Protein AF-0000000080069374 (afdb_homodimer)

Radius of gyration: 50.23 Å; Cα contacts (8 Å, |Δi|>4): 1648; chains: 2; bounding box: 106×168×100 Å

Solvent-accessible surface area (backbone atoms only — not comparable to full-atom values): 72728 Å² total; per-residue (Å²): 114,69,60,72,79,45,46,54,49,41,47,54,23,52,52,34,42,50,52,34,51,51,51,58,42,65,40,49,54,88,76,40,88,54,78,68,60,86,74,49,62,69,55,53,44,50,50,48,49,50,49,45,50,47,53,54,52,34,49,49,48,55,66,60,47,73,66,37,34,97,84,64,49,67,35,72,35,46,52,46,44,52,52,46,51,52,53,49,45,52,52,44,50,52,51,48,53,52,52,59,69,58,52,74,87,65,86,76,74,74,74,69,76,25,65,32,57,46,43,59,72,75,42,53,72,67,57,51,51,48,52,51,49,48,49,53,50,49,50,52,48,48,28,47,34,47,33,41,24,71,65,32,76,65,14,59,46,36,46,51,52,49,50,52,51,51,50,33,58,72,62,61,32,62,86,39,68,64,61,53,49,31,53,49,41,52,50,50,41,36,49,53,26,39,50,56,48,66,66,49,70,54,86,84,60,75,64,69,76,50,65,66,55,44,43,50,43,21,53,43,36,45,51,28,38,53,50,47,37,51,51,48,50,50,51,58,49,49,54,71,44,59,57,90,67,76,59,48,54,61,67,66,50,60,78,63,56,90,72,42,73,57,70,60,71,61,71,78,72,74,67,79,72,79,79,72,76,64,43,42,64,50,53,40,45,33,62,64,59,51,42,65,36,35,41,30,32,59,83,57,36,45,65,66,33,47,54,51,42,51,72,69,35,67,66,48,57,56,35,35,41,61,47,32,56,91,36,45,75,46,73,28,53,42,55,39,28,63,63,48,54,69,52,40,17,33,71,60,31,45,54,34,41,32,50,37,40,42,38,40,73,40,53,84,48,42,60,73,33,38,44,69,60,44,53,28,49,43,44,66,56,55,59,92,65,76,88,48,65,67,60,53,51,47,27,52,52,42,53,66,66,42,70,90,66,49,51,29,36,42,37,40,38,36,33,62,72,28,35,77,60,64,63,70,58,50,52,52,51,53,58,66,62,41,31,80,40,23,31,37,39,37,27,31,57,75,42,68,74,51,38,71,72,44,54,77,46,76,62,30,40,43,56,44,44,82,66,34,50,64,30,47,32,46,48,49,45,54,58,48,63,67,38,80,57,42,56,48,47,32,71,77,38,63,68,52,60,52,52,43,56,50,51,35,59,52,27,70,28,24,4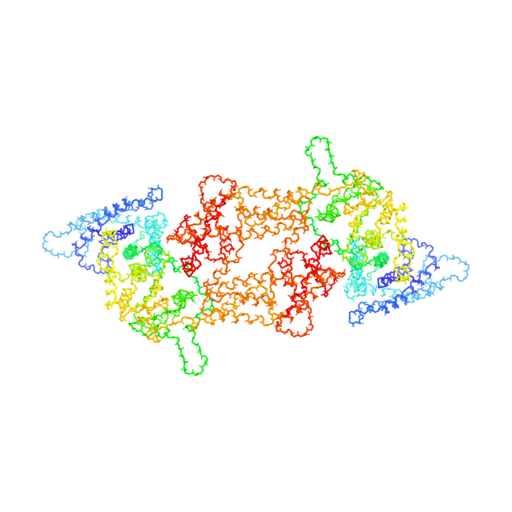4,53,55,44,53,54,49,50,54,49,48,54,51,40,45,63,36,26,55,47,69,67,52,49,52,53,53,57,70,67,51,54,67,51,63,68,57,30,53,49,51,57,62,66,67,49,62,71,86,49,49,68,61,46,39,50,53,52,49,54,60,68,70,39,75,47,66,44,38,55,60,61,54,51,51,49,52,50,50,53,33,48,75,68,67,40,79,76,71,79,88,67,80,79,48,72,67,50,48,61,53,44,49,60,46,48,45,27,24,24,44,54,72,46,65,44,48,37,41,72,45,76,51,83,94,46,77,92,68,22,43,24,40,40,60,65,40,69,68,54,51,52,48,58,74,69,42,64,80,75,64,60,83,77,64,86,63,83,128,113,71,61,71,81,44,45,53,50,43,46,53,24,51,52,33,43,49,54,34,49,50,52,60,41,64,40,50,54,87,73,40,90,54,77,68,59,84,75,47,60,67,55,53,45,50,50,48,50,50,49,44,50,47,53,53,52,36,50,49,46,55,66,61,47,72,67,36,32,97,84,64,50,68,36,72,34,44,52,46,43,53,52,46,50,52,52,50,46,53,51,44,51,52,52,49,52,53,51,59,69,59,51,73,89,64,86,76,73,74,74,67,76,23,63,33,58,44,42,60,72,75,40,54,72,66,57,51,51,49,50,53,50,49,50,53,50,49,50,51,50,48,28,46,33,48,35,42,25,70,65,33,76,64,12,58,46,36,46,51,52,48,49,53,52,52,50,33,60,71,61,61,31,62,86,40,69,64,61,53,48,31,52,48,43,52,50,51,44,36,50,53,25,40,51,58,46,64,67,48,69,52,88,83,60,75,64,66,78,51,67,65,56,45,42,50,44,20,52,45,37,46,51,28,38,53,50,48,38,50,50,47,49,49,52,57,50,48,53,70,43,58,57,90,68,76,58,48,54,63,67,66,49,60,78,65,57,91,71,41,72,57,70,61,72,60,69,75,72,73,65,78,69,75,78,71,77,65,43,43,64,49,53,42,45,32,61,63,60,51,42,65,36,34,40,30,32,59,84,57,35,45,66,68,33,47,53,52,43,50,72,69,35,68,64,48,58,56,34,36,40,61,48,32,56,91,35,44,74,45,73,28,53,41,55,40,27,62,64,48,54,70,53,41,18,34,70,61,31,45,52,33,40,31,50,37,40,42,40,40,72,39,55,84,48,43,60,72,32,37,43,69,60,44,53,29,49,44,43,66,54,56,59,93,64,76,87,48,66,67,60,52,51,48,26,50,52,41,53,66,66,42,68,89,65,48,49,27,38,42,36,40,38,36,32,62,72,28,36,76,59,64,63,70,59,50,50,51,50,54,57,65,62,43,31,82,41,24,30,35,40,37,28,31,58,76,42,68,74,51,38,71,72,44,57,77,47,76,64,31,40,43,56,45,44,81,67,35,49,63,29,47,33,46,48,49,44,52,58,47,63,66,37,81,55,43,56,48,46,32,71,76,39,62,68,52,59,52,51,42,56,50,53,35,60,51,28,71,28,23,42,53,55,43,54,53,48,50,54,49,47,54,52,41,45,63,37,27,56,47,69,67,52,47,52,54,54,58,71,66,52,54,68,53,62,69,56,30,54,50,51,57,62,67,67,48,60,72,86,50,48,68,60,47,40,50,54,52,49,54,59,69,69,37,76,46,68,45,39,55,62,60,56,51,50,49,50,50,51,54,34,47,75,66,67,40,80,75,71,78,87,66,79,79,48,72,67,51,49,62,53,44,49,60,45,49,46,27,25,25,43,52,73,45,67,44,47,36,40,70,46,76,51,85,93,46,79,92,67,23,44,26,40,40,60,66,40,70,69,55,49,53,48,57,73,69,42,64,79,75,64,60,85,77,64,85,63,82,130

Foldseek 3Di:
DFDQLQLVLVLLLLLLVLLLLLVQQQDDCVPPPDQPDLPPLVVSLVSLVVSLVSLVVSLVVLVPPQLQFVVSHADPLSVLSSVLSVLSNVLSVVVNVLSVQLPDPDDPPPRQSGSNSSSVVRDPPVVSVVSVVSSLVSVLSSLVSLLCQLPDCRHSNVVSLVVLVVLLVVLVQPVDPLNVLLVVLSVVLNVLSVCVNVVPPPPPPVPPPPSVSSVVNSVSSVVSSVSSSVSSLLSLLLVLLDDPCQCVVVVPQDAADPLFPPLQPDQPPPDPDPPSCRALVLVCLAADALEEFEEAADPQLCQSNVLSCLVPDPVSVVRNCNHCPPAAEAEFEAEADLLDDLLRQEPSVVLSRRVSRRCSHPVVLCCQLQVPQSVCSRRVVNPSDHDDPVSSVSSLVRLQPDDPRGYAYEYEYEALVSRPDDSLVVLVSQSVSGHRRYYYYYYYYPDPSVCVRQVPDPSRYHYQLVPGLVVLLVVLVVLLVPAPLNVVLCVVPVCLNCVSVVLSVLLSSNNVSSVLLSVVVSVCSVVVPHSVRNVVVSVPAHSDPLVNLVVLLVPADPVCNLVLLVVLVVQLPDSHFFFLVVNVVSVQVVCVVVVNPHDDPDPQDLVNSVVRQVVVQVCCVPNVVVQKHWDAQPPDPRRGITIHGPRVVSSVSPVPDCSSPPDPPPPDD/DFDQLQLPLVLLLLLLVLLLLLVQQQDDCVPPPDQPDLPPLVVSLVSLVVSLVSLVVSLVVLVPPQLQFVVSHADPLRVLSSVLSVLSNVLSVVVNVLSVQLPDPDPPPPRQSGSNSSSVVRDPPVVSVVSVVSSLVSLLSSLVSLLCQLPDCRHSNVVSLVVLVVLLVVLVQPVDPLNVLLVVLSVVLNVLSVCVNVVPPPPPPVPPPPSVSSVVNSVSSVVSSVSSSLSSLLSLLLVLLDDPCQCVVLVPQDAADPLFPPLQPDQPPPDPDPPSCHALVLVCLAADALEEFEEAADPQLCQSNVLSCLVPDPVSVVRNCNHCPPAAEAEFEAEADLLDDLLSQEPSVVLSRRVSRRCSHPVVLCCQLQVPQSVCSRRVVNPSDHDDPVSSVSSLVRLQPDDPRGYAYEYEYEALVSRPDDSLVVLVVQSSSRHRRYYYYYYYYPDPSVCVRNVPDPSRYHYQLVPGLVVLLVVLVVLLVPAPLSVVLCVVPVCLNCVSVVLSVLLSSNNVSSVLLSVVVSVCSVVVPHSVRNVVVSVPQHSDPLVNLVVLLVVADPVCNLVLLVVLVVQLPDSHFAFLVVNVVSVQVVCVVVVNPHDDPDPQDLVNSVVRQVVVQVCCVPRVVVQKHWDAQPPDPRRGITIHGPRVVSSVSPVPDCSSPPDPPPPDD

pLDDT: mean 82.96, std 14.54, range [19.39, 98.12]

Organism: NCBI:txid656916

Secondary structure (DSSP, 8-state):
----S-HHHHHHHHHHHHHHHHHHHHS-GGG-SS------HHHHHHHHHHHHHHHHHHHHHHHHS----TTSPPPHHHHHHHHHHHHHHHHHHHHHHHHHHHS-SSS-----S-HHHHHHHHS-HHHHHHHHHHHHHHHHHHHHHHHHHHH-TTSHHHHHHHHHHHHHHHTT----HHHHHHHHHHHHHHHHHHHHHHHTTSTTS-----HHHHHHHHHHHHHHHHHHHHHHHHHHHHHHH--TTTTHHHHHSPPPPTTSSGGGT-------SS-----HHHHHHHT--S-EEEEE-STTSSHHHHHHHHHH-HHHHHHHHHHHTTSEEEEEEEE--TTS-TGGGSHHHHHHHHHHHHHHH-GGGHHHHTHHHHHHHHTT----PPPPHHHHHHHHHHHHH--SS-EEEEEEEE-GGG--S-HHHHHHHHHHH-BTTEEEEEE----HHHHHHHSS-GGGEEEGGGT-HHHHHHHHHHHHHHSTTHHHHHHH-GGGGHHHHHHHHHHTT-HHHHHHHHHHHHHHHHTT--HHHHHHHHHHS-SSHHHHHHHHHHTS-HHHHHHHHHHHHHHHH-SSPEEHHHHHHHHHHHHHHTT----------HHHHHHHHHHHHHHHHHTSTTSEEEEEPTT-STT-EEEEESSHHHHHHHHH-GGGTSTT-----/----S-HHHHHHHHHHHHHHHHHHHHS-GGG-SS------HHHHHHHHHHHHHHHHHHHHHHHHS----TTSSPPHHHHHHHHHHHHHHHHHHHHHHHHHHTS-SSS-----S-HHHHHHHHS-HHHHHHHHHHHHHHHHHHHHHHHHHHH-TTSHHHHHHHHHHHHHHHTT----HHHHHHHHHH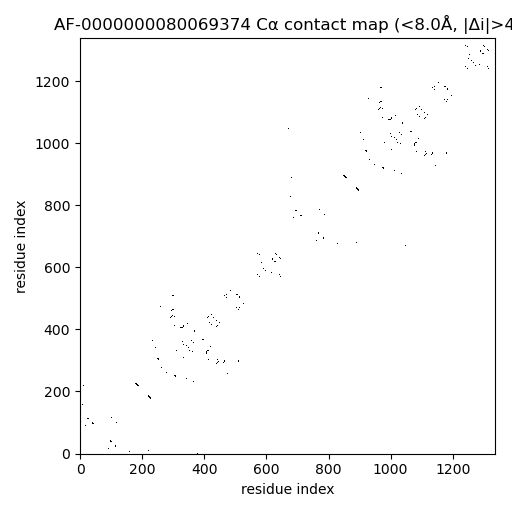HHHHHHHHHHHHHTTSTT------HHHHHHHHHHHHHHHHHHHHHHHHHHHHHHH--TTTTHHHHHSPPPPTTSSGGGT-------SS-----HHHHHHHT--S-EEEEE-STTSSHHHHHHHHHH-HHHHHHHHHHHTTSEEEEEEEE--TTS-TGGGSHHHHHHHHHHHHHHH-GGGHHHHTHHHHHHHHTT----PPPPHHHHHHHHHHHHH--SS-EEEEEEEE-GGG--S-HHHHHHHHHHH-BTTEEEEEE----HHHHHHHSS-GGGEEEGGGT-HHHHHHHHHHHHHHSTTHHHHHHH-GGGGHHHHHHHHHHTT-HHHHHHHHHHHHHHHHTT--HHHHHHHHHHS-SSHHHHHHHHHHTS-HHHHHHHHHHHHHHHH-SSPEEHHHHHHHHHHHHHHTT----------HHHHHHHHHHHHHHHHHTSTTSEEEEEPTT-STT-EEEEESSHHHHHHHHH-GGGTSTT-----

InterPro domains:
  IPR027417 P-loop containing nucleoside triphosphate hydrolase [G3DSA:3.40.50.300] (222-452)
  IPR027417 P-loop containing nucleoside triphosphate hydrolase [SSF52540] (281-558)
  IPR056693 Domain of unknown function DUF7791 [PF25053] (555-659)
  IPR056884 Nephrocystin 3-like, N-terminal [PF24883] (277-445)

Structure (mmCIF, N/CA/C/O backbone):
data_AF-0000000080069374-model_v1
#
loop_
_entity.id
_entity.type
_entity.pdbx_description
1 polymer 'Uncharacterized protein'
#
loop_
_atom_site.group_PDB
_atom_site.id
_atom_site.type_symbol
_atom_site.label_atom_id
_atom_site.label_alt_id
_atom_site.label_comp_id
_atom_site.label_asym_id
_atom_site.label_entity_id
_atom_site.label_seq_id
_atom_site.pdbx_PDB_ins_code
_atom_site.Cartn_x
_atom_site.Cartn_y
_atom_site.Cartn_z
_atom_site.occupancy
_atom_site.B_iso_or_equiv
_atom_site.auth_seq_id
_atom_site.auth_comp_id
_atom_site.auth_asym_id
_atom_site.auth_atom_id
_atom_site.pdbx_PDB_model_num
ATOM 1 N N . MET A 1 1 ? -14.766 62.062 10.633 1 56.47 1 MET A N 1
ATOM 2 C CA . MET A 1 1 ? -16.016 61.312 10.656 1 56.47 1 MET A CA 1
ATOM 3 C C . MET A 1 1 ? -15.727 59.812 10.82 1 56.47 1 MET A C 1
ATOM 5 O O . MET A 1 1 ? -14.766 59.312 10.258 1 56.47 1 MET A O 1
ATOM 9 N N . ILE A 1 2 ? -16.438 59.219 11.805 1 63.47 2 ILE A N 1
ATOM 10 C CA . ILE A 1 2 ? -16.25 57.781 12.07 1 63.47 2 ILE A CA 1
ATOM 11 C C . ILE A 1 2 ? -16.688 56.969 10.844 1 63.47 2 ILE A C 1
ATOM 13 O O . ILE A 1 2 ? -17.734 57.25 10.25 1 63.47 2 ILE A O 1
ATOM 17 N N . LEU A 1 3 ? -15.836 56.219 10.289 1 73.75 3 LEU A N 1
ATOM 18 C CA . LEU A 1 3 ? -16.109 55.344 9.164 1 73.75 3 LEU A CA 1
ATOM 19 C C . LEU A 1 3 ? -17.266 54.406 9.477 1 73.75 3 LEU A C 1
ATOM 21 O O . LEU A 1 3 ? -17.422 53.969 10.625 1 73.75 3 LEU A O 1
ATOM 25 N N . ASP A 1 4 ? -18.172 54.344 8.531 1 78.81 4 ASP A N 1
ATOM 26 C CA . ASP A 1 4 ? -19.234 53.344 8.695 1 78.81 4 ASP A CA 1
ATOM 27 C C . ASP A 1 4 ? -18.812 52 8.109 1 78.81 4 ASP A C 1
ATOM 29 O O . ASP A 1 4 ? -18.844 51.812 6.887 1 78.81 4 ASP A O 1
ATOM 33 N N . PRO A 1 5 ? -18.438 51.062 8.945 1 84 5 PRO A N 1
ATOM 34 C CA . PRO A 1 5 ? -17.922 49.781 8.445 1 84 5 PRO A CA 1
ATOM 35 C C . PRO A 1 5 ? -19.031 48.875 7.891 1 84 5 PRO A C 1
ATOM 37 O O . PRO A 1 5 ? -18.75 47.938 7.145 1 84 5 PRO A O 1
ATOM 40 N N . VAL A 1 6 ? -20.312 49.188 8.242 1 87.25 6 VAL A N 1
ATOM 41 C CA . VAL A 1 6 ? -21.438 48.375 7.766 1 87.25 6 VAL A CA 1
ATOM 42 C C . VAL A 1 6 ? -22.578 49.281 7.324 1 87.25 6 VAL A C 1
ATOM 44 O O . VAL A 1 6 ? -23.672 49.25 7.891 1 87.25 6 VAL A O 1
ATOM 47 N N . PRO A 1 7 ? -22.422 49.875 6.227 1 84.94 7 PRO A N 1
ATOM 48 C CA . PRO A 1 7 ? -23.391 50.875 5.805 1 84.94 7 PRO A CA 1
ATOM 49 C C . PRO A 1 7 ? -24.75 50.281 5.449 1 84.94 7 PRO A C 1
ATOM 51 O O . PRO A 1 7 ? -25.797 50.875 5.746 1 84.94 7 PRO A O 1
ATOM 54 N N . ALA A 1 8 ? -24.766 49.125 4.801 1 84.25 8 ALA A N 1
ATOM 55 C CA . ALA A 1 8 ? -26.031 48.531 4.391 1 84.25 8 ALA A CA 1
ATOM 56 C C . ALA A 1 8 ? -26.859 48.125 5.605 1 84.25 8 ALA A C 1
ATOM 58 O O . ALA A 1 8 ? -28.062 48.344 5.656 1 84.25 8 ALA A O 1
ATOM 59 N N . LEU A 1 9 ? -26.188 47.531 6.504 1 86.62 9 LEU A N 1
ATOM 60 C CA . LEU A 1 9 ? -26.875 47.125 7.723 1 86.62 9 LEU A CA 1
ATOM 61 C C . LEU A 1 9 ? -27.391 48.344 8.492 1 86.62 9 LEU A C 1
ATOM 63 O O . LEU A 1 9 ? -28.5 48.312 9.039 1 86.62 9 LEU A O 1
ATOM 67 N N . ARG A 1 10 ? -26.609 49.281 8.57 1 87.62 10 ARG A N 1
ATOM 68 C CA . ARG A 1 10 ? -27 50.5 9.273 1 87.62 10 ARG A CA 1
ATOM 69 C C . ARG A 1 10 ? -28.188 51.188 8.586 1 87.62 10 ARG A C 1
ATOM 71 O O . ARG A 1 10 ? -29.047 51.781 9.25 1 87.62 10 ARG A O 1
ATOM 78 N N . LEU A 1 11 ? -28.188 51.125 7.297 1 88.06 11 LEU A N 1
ATOM 79 C CA . LEU A 1 11 ? -29.312 51.656 6.543 1 88.06 11 LEU A CA 1
ATOM 80 C C . LEU A 1 11 ? -30.609 50.938 6.902 1 88.06 11 LEU A C 1
ATOM 82 O O . LEU A 1 11 ? -31.641 51.594 7.098 1 88.06 11 LEU A O 1
ATOM 86 N N . CYS A 1 12 ? -30.531 49.688 6.973 1 86.62 12 CYS A N 1
ATOM 87 C CA . CYS A 1 12 ? -31.703 48.906 7.383 1 86.62 12 CYS A CA 1
ATOM 88 C C . CYS A 1 12 ? -32.125 49.25 8.797 1 86.62 12 CYS A C 1
ATOM 90 O O . CYS A 1 12 ? -33.312 49.375 9.07 1 86.62 12 CYS A O 1
ATOM 92 N N . GLY A 1 13 ? -31.156 49.469 9.633 1 88.62 13 GLY A N 1
ATOM 93 C CA . GLY A 1 13 ? -31.453 49.875 10.992 1 88.62 13 GLY A CA 1
ATOM 94 C C . GLY A 1 13 ? -32.125 51.219 11.078 1 88.62 13 GLY A C 1
ATOM 95 O O . GLY A 1 13 ? -33.062 51.406 11.828 1 88.62 13 GLY A O 1
ATOM 96 N N . ASN A 1 14 ? -31.688 52.156 10.305 1 88.5 14 ASN A N 1
ATOM 97 C CA . ASN A 1 14 ? -32.25 53.5 10.289 1 88.5 14 ASN A CA 1
ATOM 98 C C . ASN A 1 14 ? -33.688 53.5 9.781 1 88.5 14 ASN A C 1
ATOM 100 O O . ASN A 1 14 ? -34.531 54.25 10.273 1 88.5 14 ASN A O 1
ATOM 104 N N . VAL A 1 15 ? -33.938 52.688 8.797 1 89 15 VAL A N 1
ATOM 105 C CA . VAL A 1 15 ? -35.281 52.562 8.266 1 89 15 VAL A CA 1
ATOM 106 C C . VAL A 1 15 ? -36.25 52.031 9.352 1 89 15 VAL A C 1
ATOM 108 O O . VAL A 1 15 ? -37.312 52.625 9.562 1 89 15 VAL A O 1
ATOM 111 N N . LEU A 1 16 ? -35.812 51.062 9.992 1 88.88 16 LEU A N 1
ATOM 112 C CA . LEU A 1 16 ? -36.656 50.5 11.039 1 88.88 16 LEU A CA 1
ATOM 113 C C . LEU A 1 16 ? -36.844 51.469 12.188 1 88.88 16 LEU A C 1
ATOM 115 O O . LEU A 1 16 ? -37.906 51.56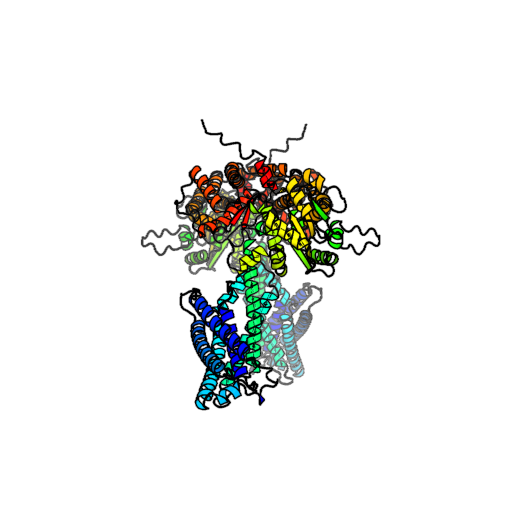2 12.773 1 88.88 16 LEU A O 1
ATOM 119 N N . GLN A 1 17 ? -35.844 52.188 12.477 1 90.44 17 GLN A N 1
ATOM 120 C CA . GLN A 1 17 ? -35.938 53.188 13.539 1 90.44 17 GLN A CA 1
ATOM 121 C C . GLN A 1 17 ? -36.938 54.281 13.172 1 90.44 17 GLN A C 1
ATOM 123 O O . GLN A 1 17 ? -37.688 54.75 14.031 1 90.44 17 GLN A O 1
ATOM 128 N N . LEU A 1 18 ? -36.938 54.688 11.961 1 90.56 18 LEU A N 1
ATOM 129 C CA . LEU A 1 18 ? -37.875 55.688 11.5 1 90.56 18 LEU A CA 1
ATOM 130 C C . LEU A 1 18 ? -39.312 55.188 11.555 1 90.56 18 LEU A C 1
ATOM 132 O O . LEU A 1 18 ? -40.219 55.906 11.969 1 90.56 18 LEU A O 1
ATOM 136 N N . LEU A 1 19 ? -39.5 53.969 11.148 1 87.5 19 LEU A N 1
ATOM 137 C CA . LEU A 1 19 ? -40.812 53.375 11.18 1 87.5 19 LEU A CA 1
ATOM 138 C C . LEU A 1 19 ? -41.312 53.25 12.609 1 87.5 19 LEU A C 1
ATOM 140 O O . LEU A 1 19 ? -42.5 53.469 12.898 1 87.5 19 LEU A O 1
ATOM 144 N N . ASP A 1 20 ? -40.469 52.906 13.445 1 88.88 20 ASP A N 1
ATOM 145 C CA . ASP A 1 20 ? -40.812 52.75 14.859 1 88.88 20 ASP A CA 1
ATOM 146 C C . ASP A 1 20 ? -41.219 54.125 15.445 1 88.88 20 ASP A C 1
ATOM 148 O O . ASP A 1 20 ? -42.25 54.219 16.109 1 88.88 20 ASP A O 1
ATOM 152 N N . LEU A 1 21 ? -40.469 55.094 15.164 1 87.44 21 LEU A N 1
ATOM 153 C CA . LEU A 1 21 ? -40.75 56.438 15.664 1 87.44 21 LEU A CA 1
ATOM 154 C C . LEU A 1 21 ? -42.062 57 15.062 1 87.44 21 LEU A C 1
ATOM 156 O O . LEU A 1 21 ? -42.844 57.594 15.773 1 87.44 21 LEU A O 1
ATOM 160 N N . SER A 1 22 ? -42.25 56.812 13.789 1 86.44 22 SER A N 1
ATOM 161 C CA . SER A 1 22 ? -43.438 57.281 13.117 1 86.44 22 SER A CA 1
ATOM 162 C C . SER A 1 22 ? -44.688 56.594 13.688 1 86.44 22 SER A C 1
ATOM 164 O O . SER A 1 22 ? -45.719 57.25 13.852 1 86.44 22 SER A O 1
ATOM 166 N N . CYS A 1 23 ? -44.531 55.375 13.961 1 81.38 23 CYS A N 1
ATOM 167 C CA . CYS A 1 23 ? -45.656 54.656 14.562 1 81.38 23 CYS A CA 1
ATOM 168 C C . CYS A 1 23 ? -46 55.188 15.945 1 81.38 23 CYS A C 1
ATOM 170 O O . CYS A 1 23 ? -47.156 55.375 16.297 1 81.38 23 CYS A O 1
ATOM 172 N N . ARG A 1 24 ? -45.062 55.531 16.625 1 82.69 24 ARG A N 1
ATOM 173 C CA . ARG A 1 24 ? -45.25 56.062 17.984 1 82.69 24 ARG A CA 1
ATOM 174 C C . ARG A 1 24 ? -45.875 57.469 17.938 1 82.69 24 ARG A C 1
ATOM 176 O O . ARG A 1 24 ? -46.719 57.812 18.75 1 82.69 24 ARG A O 1
ATOM 183 N N . LEU A 1 25 ? -45.5 58.219 16.969 1 82.62 25 LEU A N 1
ATOM 184 C CA . LEU A 1 25 ? -45.969 59.594 16.844 1 82.62 25 LEU A CA 1
ATOM 185 C C . LEU A 1 25 ? -47.438 59.625 16.375 1 82.62 25 LEU A C 1
ATOM 187 O O . LEU A 1 25 ? -48.188 60.5 16.781 1 82.62 25 LEU A O 1
ATOM 191 N N . LEU A 1 26 ? -47.844 58.656 15.57 1 81.19 26 LEU A N 1
ATOM 192 C CA . LEU A 1 26 ? -49.156 58.75 14.953 1 81.19 26 LEU A CA 1
ATOM 193 C C . LEU A 1 26 ? -50.156 57.906 15.719 1 81.19 26 LEU A C 1
ATOM 195 O O . LEU A 1 26 ? -51.344 57.844 15.359 1 81.19 26 LEU A O 1
ATOM 199 N N . THR A 1 27 ? -49.688 57.312 16.781 1 76.81 27 THR A N 1
ATOM 200 C CA . THR A 1 27 ? -50.625 56.594 17.625 1 76.81 27 THR A CA 1
ATOM 201 C C . THR A 1 27 ? -51.281 57.5 18.641 1 76.81 27 THR A C 1
ATOM 203 O O . THR A 1 27 ? -50.594 58.312 19.297 1 76.81 27 THR A O 1
ATOM 206 N N . PRO A 1 28 ? -52.562 57.438 18.641 1 73 28 PRO A N 1
ATOM 207 C CA . PRO A 1 28 ? -53.312 58.281 19.578 1 73 28 PRO A CA 1
ATOM 208 C C . PRO A 1 28 ? -52.938 58 21.047 1 73 28 PRO A C 1
ATOM 210 O O . PRO A 1 28 ? -52.562 56.875 21.375 1 73 28 PRO A O 1
ATOM 213 N N . ALA A 1 29 ? -52.906 58.938 21.844 1 65.12 29 ALA A N 1
ATOM 214 C CA . ALA A 1 29 ? -52.5 58.906 23.25 1 65.12 29 ALA A CA 1
ATOM 215 C C . ALA A 1 29 ? -53.25 57.781 24 1 65.12 29 ALA A C 1
ATOM 217 O O . ALA A 1 29 ? -52.719 57.188 24.922 1 65.12 29 ALA A O 1
ATOM 218 N N . ARG A 1 30 ? -54.562 57.531 23.594 1 66.62 30 ARG A N 1
ATOM 219 C CA . ARG A 1 30 ? -55.406 56.562 24.297 1 66.62 30 ARG A CA 1
ATOM 220 C C . ARG A 1 30 ? -54.844 55.125 24.109 1 66.62 30 ARG A C 1
ATOM 222 O O . ARG A 1 30 ? -55.031 54.281 24.969 1 66.62 30 ARG A O 1
ATOM 229 N N . ASP A 1 31 ? -54.156 54.875 23.062 1 65.62 31 ASP A N 1
ATOM 230 C CA . ASP A 1 31 ? -53.719 53.531 22.719 1 65.62 31 ASP A CA 1
ATOM 231 C C . ASP A 1 31 ? -52.281 53.312 23.125 1 65.62 31 ASP A C 1
ATOM 233 O O . ASP A 1 31 ? -51.719 52.219 22.953 1 65.62 31 ASP A O 1
ATOM 237 N N . LEU A 1 32 ? -51.781 54.344 23.516 1 59.53 32 LEU A N 1
ATOM 238 C CA . LEU A 1 32 ? -50.375 54.219 23.922 1 59.53 32 LEU A CA 1
ATOM 239 C C . LEU A 1 32 ? -50.281 53.75 25.375 1 59.53 32 LEU A C 1
ATOM 241 O O . LEU A 1 32 ? -51.031 54.188 26.234 1 59.53 32 LEU A O 1
ATOM 245 N N . ASP A 1 33 ? -50.125 52.5 25.688 1 56.84 33 ASP A N 1
ATOM 246 C CA . ASP A 1 33 ? -50.062 51.938 27.016 1 56.84 33 ASP A CA 1
ATOM 247 C C . ASP A 1 33 ? -49.312 52.875 27.984 1 56.84 33 ASP A C 1
ATOM 249 O O . ASP A 1 33 ? -49.438 52.719 29.203 1 56.84 33 ASP A O 1
ATOM 253 N N . ARG A 1 34 ? -48.312 53.531 27.781 1 54.34 34 ARG A N 1
ATOM 254 C CA . ARG A 1 34 ? -47.625 54.438 28.703 1 54.34 34 ARG A CA 1
ATOM 255 C C . ARG A 1 34 ? -47.844 55.875 28.344 1 54.34 34 ARG A C 1
ATOM 257 O O . ARG A 1 34 ? -47.969 56.25 27.156 1 54.34 34 ARG A O 1
ATOM 264 N N . PRO A 1 35 ? -48.344 56.594 29.391 1 47.22 35 PRO A N 1
ATOM 265 C CA . PRO A 1 35 ? -48.469 58.031 29.172 1 47.22 35 PRO A CA 1
ATOM 266 C C . PRO A 1 35 ? -47.281 58.625 28.406 1 47.22 35 PRO A C 1
ATOM 268 O O . PRO A 1 35 ? -46.125 58.219 28.656 1 47.22 35 PRO A O 1
ATOM 271 N N . VAL A 1 36 ? -47.469 58.906 27.188 1 48.47 36 VAL A N 1
ATOM 272 C CA . VAL A 1 36 ? -46.375 59.562 26.453 1 48.47 36 VAL A CA 1
ATOM 273 C C . VAL A 1 36 ? -45.625 60.5 27.375 1 48.47 36 VAL A C 1
ATOM 275 O O . VAL A 1 36 ? -46.188 61.469 27.891 1 48.47 36 VAL A O 1
ATOM 278 N N . GLU A 1 37 ? -44.906 60.094 28.234 1 47.66 37 GLU A N 1
ATOM 279 C CA . GLU A 1 37 ? -44 61.094 28.781 1 47.66 37 GLU A CA 1
ATOM 280 C C . GLU A 1 37 ? -43.938 62.312 27.875 1 47.66 37 GLU A C 1
ATOM 282 O O . GLU A 1 37 ? -44.188 62.219 26.672 1 47.66 37 GLU A O 1
ATOM 287 N N . ASP A 1 38 ? -43.75 63.625 28.391 1 48.12 38 ASP A N 1
ATOM 288 C CA . ASP A 1 38 ? -43.562 64.938 27.75 1 48.12 38 ASP A CA 1
ATOM 289 C C . ASP A 1 38 ? -42.812 64.812 26.438 1 48.12 38 ASP A C 1
ATOM 291 O O . ASP A 1 38 ? -41.594 64.625 26.422 1 48.12 38 ASP A O 1
ATOM 295 N N . THR A 1 39 ? -43.438 64.188 25.469 1 57.44 39 THR A N 1
ATOM 296 C CA . THR A 1 39 ? -42.812 64.188 24.156 1 57.44 39 THR A CA 1
ATOM 297 C C . THR A 1 39 ? -42.25 65.562 23.828 1 57.44 39 THR A C 1
ATOM 299 O O . THR A 1 39 ? -43.031 66.5 23.578 1 57.44 39 THR A O 1
ATOM 302 N N . ASN A 1 40 ? -41.188 65.938 24.391 1 70.25 40 ASN A N 1
ATOM 303 C CA . ASN A 1 40 ? -40.469 67.125 23.984 1 70.25 40 ASN A CA 1
ATOM 304 C C . ASN A 1 40 ? -40.344 67.25 22.469 1 70.25 40 ASN A C 1
ATOM 306 O O . ASN A 1 40 ? -39.625 66.438 21.859 1 70.25 40 ASN A O 1
ATOM 310 N N . LEU A 1 41 ? -41.25 67.938 21.844 1 75.88 41 LEU A N 1
ATOM 311 C CA . LEU A 1 41 ? -41.312 68.188 20.406 1 75.88 41 LEU A CA 1
ATOM 312 C C . LEU A 1 41 ? -39.938 68.5 19.844 1 75.88 41 LEU A C 1
ATOM 314 O O . LEU A 1 41 ? -39.625 68.125 18.703 1 75.88 41 LEU A O 1
ATOM 318 N N . ASN A 1 42 ? -39.125 69.125 20.734 1 78.06 42 ASN A N 1
ATOM 319 C CA . ASN A 1 42 ? -37.781 69.438 20.266 1 78.06 42 ASN A CA 1
ATOM 320 C C . ASN A 1 42 ? -36.938 68.188 20.109 1 78.06 42 ASN A C 1
ATOM 322 O O . ASN A 1 42 ? -36.156 68.062 19.156 1 78.06 42 ASN A O 1
ATOM 326 N N . GLU A 1 43 ? -37.219 67.188 20.953 1 81.75 43 GLU A N 1
ATOM 327 C CA . GLU A 1 43 ? -36.469 65.938 20.875 1 81.75 43 GLU A CA 1
ATOM 328 C C . GLU A 1 43 ? -36.906 65.125 19.656 1 81.75 43 GLU A C 1
ATOM 330 O O . GLU A 1 43 ? -36.094 64.5 19.016 1 81.75 43 GLU A O 1
ATOM 335 N N . VAL A 1 44 ? -38.219 65.188 19.453 1 82.12 44 VAL A N 1
ATOM 336 C CA . VAL A 1 44 ? -38.75 64.5 18.297 1 82.12 44 VAL A CA 1
ATOM 337 C C . VAL A 1 44 ? -38.188 65.125 17.016 1 82.12 44 VAL A C 1
ATOM 339 O O . VAL A 1 44 ? -37.781 64.375 16.094 1 82.12 44 VAL A O 1
ATOM 342 N N . TYR A 1 45 ? -38.188 66.375 17.078 1 84.5 45 TYR A N 1
ATOM 343 C CA . TYR A 1 45 ? -37.688 67.062 15.898 1 84.5 45 TYR A CA 1
ATOM 344 C C . TYR A 1 45 ? -36.219 66.75 15.664 1 84.5 45 TYR A C 1
ATOM 346 O O . TYR A 1 45 ? -35.812 66.438 14.539 1 84.5 45 TYR A O 1
ATOM 354 N N . ASP A 1 46 ? -35.5 66.75 16.672 1 86.56 46 ASP A N 1
ATOM 355 C CA . ASP A 1 46 ? -34.062 66.5 16.562 1 86.56 46 ASP A CA 1
ATOM 356 C C . ASP A 1 46 ? -33.844 65.062 16.094 1 86.56 46 ASP A C 1
ATOM 358 O O . ASP A 1 46 ? -32.938 64.812 15.273 1 86.56 46 ASP A O 1
ATOM 362 N N . THR A 1 47 ? -34.531 64.125 16.578 1 85.88 47 THR A N 1
ATOM 363 C CA . THR A 1 47 ? -34.375 62.719 16.188 1 85.88 47 THR A CA 1
ATOM 364 C C . THR A 1 47 ? -34.719 62.5 14.719 1 85.88 47 THR A C 1
ATOM 366 O O . THR A 1 47 ? -34.031 61.781 14 1 85.88 47 THR A O 1
ATOM 369 N N . LEU A 1 48 ? -35.812 63.156 14.344 1 87.25 48 LEU A N 1
ATOM 370 C CA . LEU A 1 48 ? -36.25 63.031 12.953 1 87.25 48 LEU A CA 1
ATOM 371 C C . LEU A 1 48 ? -35.219 63.656 12.016 1 87.25 48 LEU A C 1
ATOM 373 O O . LEU A 1 48 ? -34.938 63.125 10.93 1 87.25 48 LEU A O 1
ATOM 377 N N . GLN A 1 49 ? -34.656 64.75 12.531 1 88.31 49 GLN A N 1
ATOM 378 C CA . GLN A 1 49 ? -33.656 65.375 11.719 1 88.31 49 GLN A CA 1
ATOM 379 C C . GLN A 1 49 ? -32.406 64.5 11.602 1 88.31 49 GLN A C 1
ATOM 381 O O . GLN A 1 49 ? -31.812 64.375 10.523 1 88.31 49 GLN A O 1
ATOM 386 N N . GLN A 1 50 ? -32.031 63.938 12.633 1 87.12 50 GLN A N 1
ATOM 387 C CA . GLN A 1 50 ? -30.875 63.031 12.641 1 87.12 50 GLN A CA 1
ATOM 388 C C . GLN A 1 50 ? -31.109 61.812 11.742 1 87.12 50 GLN A C 1
ATOM 390 O O . GLN A 1 50 ? -30.203 61.375 11.023 1 87.12 50 GLN A O 1
ATOM 395 N N . LEU A 1 51 ? -32.25 61.25 11.797 1 86.62 51 LEU A N 1
ATOM 396 C CA . LEU A 1 51 ? -32.594 60.125 10.969 1 86.62 51 LEU A CA 1
ATOM 397 C C . LEU A 1 51 ? -32.625 60.5 9.492 1 86.62 51 LEU A C 1
ATOM 399 O O . LEU A 1 51 ? -32.188 59.719 8.641 1 86.62 51 LEU A O 1
ATOM 403 N N . SER A 1 52 ? -33.188 61.656 9.281 1 88.31 52 SER A N 1
ATOM 404 C CA . SER A 1 52 ? -33.25 62.125 7.898 1 88.31 52 SER A CA 1
ATOM 405 C C . SER A 1 52 ? -31.844 62.312 7.324 1 88.31 52 SER A C 1
ATOM 407 O O . SER A 1 52 ? -31.562 61.844 6.211 1 88.31 52 SER A O 1
ATOM 409 N N . ASP A 1 53 ? -31.016 62.906 8.125 1 85.44 53 ASP A N 1
ATOM 410 C CA . ASP A 1 53 ? -29.641 63.094 7.695 1 85.44 53 ASP A CA 1
ATOM 411 C C . ASP A 1 53 ? -28.922 61.75 7.566 1 85.44 53 ASP A C 1
ATOM 413 O O . ASP A 1 53 ? -28.125 61.562 6.645 1 85.44 53 ASP A O 1
ATOM 417 N N . GLY A 1 54 ? -29.172 60.906 8.477 1 81 54 GLY A N 1
ATOM 418 C CA . GLY A 1 54 ? -28.562 59.594 8.445 1 81 54 GLY A CA 1
ATOM 419 C C . GLY A 1 54 ? -28.953 58.781 7.219 1 81 54 GLY A C 1
ATOM 420 O O . GLY A 1 54 ? -28.094 58.156 6.59 1 81 54 GLY A O 1
ATOM 421 N N . LEU A 1 55 ? -30.188 58.781 6.875 1 85.06 55 LEU A N 1
ATOM 422 C CA . LEU A 1 55 ? -30.672 58.062 5.703 1 85.06 55 LEU A CA 1
ATOM 423 C C . LEU A 1 55 ? -30.047 58.594 4.43 1 85.06 55 LEU A C 1
ATOM 425 O O . LEU A 1 55 ? -29.625 57.844 3.557 1 85.06 55 LEU A O 1
ATOM 429 N N . ALA A 1 56 ? -29.938 59.938 4.395 1 85 56 ALA A N 1
ATOM 430 C CA . ALA A 1 56 ? -29.375 60.562 3.205 1 85 56 ALA A CA 1
ATOM 431 C C . ALA A 1 56 ? -27.891 60.219 3.053 1 85 56 ALA A C 1
ATOM 433 O O . ALA A 1 56 ? -27.438 59.906 1.958 1 85 56 ALA A O 1
ATOM 434 N N . ARG A 1 57 ? -27.203 60.312 4.094 1 81.38 57 ARG A N 1
ATOM 435 C CA . ARG A 1 57 ? -25.766 60.031 4.074 1 81.38 57 ARG A CA 1
ATOM 436 C C . ARG A 1 57 ? -25.484 58.594 3.727 1 81.38 57 ARG A C 1
ATOM 438 O O . ARG A 1 57 ? -24.609 58.281 2.91 1 81.38 57 ARG A O 1
ATOM 445 N N . ARG A 1 58 ? -26.156 57.719 4.324 1 79.62 58 ARG A N 1
ATOM 446 C CA . ARG A 1 58 ? -25.906 56.281 4.141 1 79.62 58 ARG A CA 1
ATOM 447 C C . ARG A 1 58 ? -26.344 55.844 2.75 1 79.62 58 ARG A C 1
ATOM 449 O O . ARG A 1 58 ? -25.719 54.938 2.164 1 79.62 58 ARG A O 1
ATOM 456 N N . LEU A 1 59 ? -27.406 56.5 2.324 1 79.69 59 LEU A N 1
ATOM 457 C CA . LEU A 1 59 ? -27.812 56.188 0.958 1 79.69 59 LEU A CA 1
ATOM 458 C C . LEU A 1 59 ? -26.719 56.562 -0.036 1 79.69 59 LEU A C 1
ATOM 460 O O . LEU A 1 59 ? -26.484 55.844 -1.007 1 79.69 59 LEU A O 1
ATOM 464 N N . SER A 1 60 ? -26.047 57.625 0.273 1 79.19 60 SER A N 1
ATOM 465 C CA . SER A 1 60 ? -24.953 58.062 -0.595 1 79.19 60 SER A CA 1
ATOM 466 C C . SER A 1 60 ? -23.781 57.094 -0.539 1 79.19 60 SER A C 1
ATOM 468 O O . SER A 1 60 ? -23.188 56.781 -1.569 1 79.19 60 SER A O 1
ATOM 470 N N . ILE A 1 61 ? -23.484 56.719 0.646 1 72.12 61 ILE A N 1
ATOM 471 C CA . ILE A 1 61 ? -22.391 55.781 0.834 1 72.12 61 ILE A CA 1
ATOM 472 C C . ILE A 1 61 ? -22.75 54.438 0.17 1 72.12 61 ILE A C 1
ATOM 474 O O . ILE A 1 61 ? -21.891 53.812 -0.485 1 72.12 61 ILE A O 1
ATOM 478 N N . TYR A 1 62 ? -23.938 54.094 0.402 1 69.69 62 TYR A N 1
ATOM 479 C CA . TYR A 1 62 ? -24.453 52.844 -0.161 1 69.69 62 TYR A CA 1
ATOM 480 C C . TYR A 1 62 ? -24.359 52.844 -1.682 1 69.69 62 TYR A C 1
ATOM 482 O O . TYR A 1 62 ? -23.984 51.844 -2.289 1 69.69 62 TYR A O 1
ATOM 490 N N . ARG A 1 63 ? -24.609 54 -2.197 1 67.75 63 ARG A N 1
ATOM 491 C CA . ARG A 1 63 ? -24.594 54.125 -3.648 1 67.75 63 ARG A CA 1
ATOM 492 C C . ARG A 1 63 ? -23.156 54.188 -4.176 1 67.75 63 ARG A C 1
ATOM 494 O O . ARG A 1 63 ? -22.891 53.75 -5.289 1 67.75 63 ARG A O 1
ATOM 501 N N . SER A 1 64 ? -22.312 54.781 -3.385 1 63.12 64 SER A N 1
ATOM 502 C CA . SER A 1 64 ? -20.938 54.906 -3.83 1 63.12 64 SER A CA 1
ATOM 503 C C . SER A 1 64 ? -20.156 53.625 -3.68 1 63.12 64 SER A C 1
ATOM 505 O O . SER A 1 64 ? -19.172 53.375 -4.395 1 63.12 64 SER A O 1
ATOM 507 N N . THR A 1 65 ? -20.422 53.125 -2.539 1 55.53 65 THR A N 1
ATOM 508 C CA . THR A 1 65 ? -19.672 51.875 -2.322 1 55.53 65 THR A CA 1
ATOM 509 C C . THR A 1 65 ? -20 50.875 -3.402 1 55.53 65 THR A C 1
ATOM 511 O O . THR A 1 65 ? -21.172 50.656 -3.732 1 55.53 65 THR A O 1
ATOM 514 N N . ASP A 1 66 ? -19.281 50.875 -4.383 1 50.03 66 ASP A N 1
ATOM 515 C CA . ASP A 1 66 ? -19.234 49.875 -5.441 1 50.03 66 ASP A CA 1
ATOM 516 C C . ASP A 1 66 ? -19.766 48.531 -4.941 1 50.03 66 ASP A C 1
ATOM 518 O O . ASP A 1 66 ? -19.031 47.531 -4.949 1 50.03 66 ASP A O 1
ATOM 522 N N . LEU A 1 67 ? -20.469 48.438 -3.979 1 49.78 67 LEU A N 1
ATOM 523 C CA . LEU A 1 67 ? -20.938 47.125 -3.576 1 49.78 67 LEU A CA 1
ATOM 524 C C . LEU A 1 67 ? -21.656 46.438 -4.719 1 49.78 67 LEU A C 1
ATOM 526 O O . LEU A 1 67 ? -22.891 46.375 -4.742 1 49.78 67 LEU A O 1
ATOM 530 N N . VAL A 1 68 ? -21.266 46.844 -5.934 1 43.69 68 VAL A N 1
ATOM 531 C CA . VAL A 1 68 ? -21.734 46.188 -7.145 1 43.69 68 VAL A CA 1
ATOM 532 C C . VAL A 1 68 ? -21.609 44.656 -6.992 1 43.69 68 VAL A C 1
ATOM 534 O O . VAL A 1 68 ? -20.578 44.156 -6.527 1 43.69 68 VAL A O 1
ATOM 537 N N . SER A 1 69 ? -22.688 44 -6.918 1 47.34 69 SER A N 1
ATOM 538 C CA . SER A 1 69 ? -22.609 42.531 -7.074 1 47.34 69 SER A CA 1
ATOM 539 C C . SER A 1 69 ? -21.453 42.125 -7.984 1 47.34 69 SER A C 1
ATOM 541 O O . SER A 1 69 ? -20.891 42.969 -8.695 1 47.34 69 SER A O 1
ATOM 543 N N . ILE A 1 70 ? -21.047 41 -7.996 1 46.66 70 ILE A N 1
ATOM 544 C CA . ILE A 1 70 ? -20.016 40.438 -8.836 1 46.66 70 ILE A CA 1
ATOM 545 C C . ILE A 1 70 ? -20.078 41.031 -10.234 1 46.66 70 ILE A C 1
ATOM 547 O O . ILE A 1 70 ? -19.047 41.344 -10.836 1 46.66 70 ILE A O 1
ATOM 551 N N . ASP A 1 71 ? -21.312 41.219 -10.82 1 47.22 71 ASP A N 1
ATOM 552 C CA . ASP A 1 71 ? -21.453 41.625 -12.211 1 47.22 71 ASP A CA 1
ATOM 553 C C . ASP A 1 71 ? -21.672 43.125 -12.328 1 47.22 71 ASP A C 1
ATOM 555 O O . ASP A 1 71 ? -22 43.625 -13.406 1 47.22 71 ASP A O 1
ATOM 559 N N . GLY A 1 72 ? -21.484 44 -11.32 1 53.34 72 GLY A N 1
ATOM 560 C CA . GLY A 1 72 ? -21.625 45.438 -11.398 1 53.34 72 GLY A CA 1
ATOM 561 C C . GLY A 1 72 ? -23.047 45.906 -11.117 1 53.34 72 GLY A C 1
ATOM 562 O O . GLY A 1 72 ? -23.297 47.125 -11.031 1 53.34 72 GLY A O 1
ATOM 563 N N . SER A 1 73 ? -24.047 45 -11.18 1 59.75 73 SER A N 1
ATOM 564 C CA . SER A 1 73 ? -25.453 45.375 -11.094 1 59.75 73 SER A CA 1
ATOM 565 C C . SER A 1 73 ? -25.969 45.25 -9.672 1 59.75 73 SER A C 1
ATOM 567 O O . SER A 1 73 ? -25.516 44.375 -8.922 1 59.75 73 SER A O 1
ATOM 569 N N . LEU A 1 74 ? -26.609 46.219 -9.133 1 67.25 74 LEU A N 1
ATOM 570 C CA . LEU A 1 74 ? -27.297 46.188 -7.844 1 67.25 74 LEU A CA 1
ATOM 571 C C . LEU A 1 74 ? -28.297 45.031 -7.773 1 67.25 74 LEU A C 1
ATOM 573 O O . LEU A 1 74 ? -28.984 44.75 -8.758 1 67.25 74 LEU A O 1
ATOM 577 N N . SER A 1 75 ? -28.203 44.25 -6.762 1 75.88 75 SER A N 1
ATOM 578 C CA . SER A 1 75 ? -29.219 43.219 -6.566 1 75.88 75 SER A CA 1
ATOM 579 C C . SER A 1 75 ? -30.609 43.812 -6.484 1 75.88 75 SER A C 1
ATOM 581 O O . SER A 1 75 ? -30.766 45 -6.223 1 75.88 75 SER A O 1
ATOM 583 N N . TYR A 1 76 ? -31.594 43.062 -6.82 1 75.31 76 TYR A N 1
ATOM 584 C CA . TYR A 1 76 ? -33 43.5 -6.734 1 75.31 76 TYR A CA 1
ATOM 585 C C . TYR A 1 76 ? -33.312 44 -5.34 1 75.31 76 TYR A C 1
ATOM 587 O O . TYR A 1 76 ? -33.969 45.031 -5.195 1 75.31 76 TYR A O 1
ATOM 595 N N . GLY A 1 77 ? -32.781 43.375 -4.402 1 77.69 77 GLY A N 1
ATOM 596 C CA . GLY A 1 77 ? -33.031 43.781 -3.031 1 77.69 77 GLY A CA 1
ATOM 597 C C . GLY A 1 77 ? -32.406 45.125 -2.713 1 77.69 77 GLY A C 1
ATOM 598 O O . GLY A 1 77 ? -33 45.938 -2.008 1 77.69 77 GLY A O 1
ATOM 599 N N . ASP A 1 78 ? -31.359 45.406 -3.266 1 85.06 78 ASP A N 1
ATOM 600 C CA . ASP A 1 78 ? -30.656 46.656 -3.023 1 85.06 78 ASP A CA 1
ATOM 601 C C . ASP A 1 78 ? -31.391 47.812 -3.693 1 85.06 78 ASP A C 1
ATOM 603 O O . ASP A 1 78 ? -31.453 48.906 -3.139 1 85.06 78 ASP A O 1
ATOM 607 N N . LEU A 1 79 ? -31.844 47.5 -4.875 1 81.94 79 LEU A N 1
ATOM 608 C CA . LEU A 1 79 ? -32.625 48.531 -5.566 1 81.94 79 LEU A CA 1
ATOM 609 C C . LEU A 1 79 ? -33.875 48.875 -4.789 1 81.94 79 LEU A C 1
ATOM 611 O O . LEU A 1 79 ? -34.219 50.062 -4.664 1 81.94 79 LEU A O 1
ATOM 615 N N . GLU A 1 80 ? -34.531 47.875 -4.277 1 83.19 80 GLU A N 1
ATOM 616 C CA . GLU A 1 80 ? -35.75 48.094 -3.496 1 83.19 80 GLU A CA 1
ATOM 617 C C . GLU A 1 80 ? -35.469 48.844 -2.195 1 83.19 80 GLU A C 1
ATOM 619 O O . GLU A 1 80 ? -36.281 49.625 -1.717 1 83.19 80 GLU A O 1
ATOM 624 N N . LEU A 1 81 ? -34.312 48.562 -1.688 1 86.94 81 LEU A N 1
ATOM 625 C CA . LEU A 1 81 ? -33.938 49.25 -0.459 1 86.94 81 LEU A CA 1
ATOM 626 C C . LEU A 1 81 ? -33.688 50.75 -0.719 1 86.94 81 LEU A C 1
ATOM 628 O O . LEU A 1 81 ? -34.094 51.594 0.087 1 86.94 81 LEU A O 1
ATOM 632 N N . GLN A 1 82 ? -33.125 51.031 -1.824 1 86.06 82 GLN A N 1
ATOM 633 C CA . GLN A 1 82 ? -32.906 52.438 -2.178 1 86.06 82 GLN A CA 1
ATOM 634 C C . GLN A 1 82 ? -34.219 53.188 -2.344 1 86.06 82 GLN A C 1
ATOM 636 O O . GLN A 1 82 ? -34.375 54.312 -1.886 1 86.06 82 GLN A O 1
ATOM 641 N N . ASN A 1 83 ? -35.125 52.469 -2.977 1 84.62 83 ASN A N 1
ATOM 642 C CA . ASN A 1 83 ? -36.438 53.031 -3.156 1 84.62 83 ASN A CA 1
ATOM 643 C C . ASN A 1 83 ? -37.156 53.25 -1.821 1 84.62 83 ASN A C 1
ATOM 645 O O . ASN A 1 83 ? -37.844 54.25 -1.624 1 84.62 83 ASN A O 1
ATOM 649 N N . LEU A 1 84 ? -36.938 52.312 -1.026 1 88.44 84 LEU A N 1
ATOM 650 C CA . LEU A 1 84 ? -37.562 52.406 0.295 1 88.44 84 LEU A CA 1
ATOM 651 C C . LEU A 1 84 ? -37 53.562 1.08 1 88.44 84 LEU A C 1
ATOM 653 O O . LEU A 1 84 ? -37.719 54.281 1.782 1 88.44 84 LEU A O 1
ATOM 657 N N . VAL A 1 85 ? -35.719 53.75 0.953 1 89.81 85 VAL A N 1
ATOM 658 C CA . VAL A 1 85 ? -35.062 54.844 1.681 1 89.81 85 VAL A CA 1
ATOM 659 C C . VAL A 1 85 ? -35.594 56.188 1.188 1 89.81 85 VAL A C 1
ATOM 661 O O . VAL A 1 85 ? -35.781 57.125 1.98 1 89.81 85 VAL A O 1
ATOM 664 N N . LEU A 1 86 ? -35.875 56.25 -0.082 1 86.25 86 LEU A N 1
ATOM 665 C CA . LEU A 1 86 ? -36.438 57.469 -0.621 1 86.25 86 LEU A CA 1
ATOM 666 C C . LEU A 1 86 ? -37.844 57.719 -0.071 1 86.25 86 LEU A C 1
ATOM 668 O O . LEU A 1 86 ? -38.188 58.844 0.267 1 86.25 86 LEU A O 1
ATOM 672 N N . CYS A 1 87 ? -38.562 56.656 0.002 1 85.75 87 CYS A N 1
ATOM 673 C CA . CYS A 1 87 ? -39.906 56.75 0.589 1 85.75 87 CYS A CA 1
ATOM 674 C C . CYS A 1 87 ? -39.812 57.156 2.049 1 85.75 87 CYS A C 1
ATOM 676 O O . CYS A 1 87 ? -40.625 58 2.496 1 85.75 87 CYS A O 1
ATOM 678 N N . CYS A 1 88 ? -38.875 56.656 2.736 1 89.06 88 CYS A N 1
ATOM 679 C CA . CYS A 1 88 ? -38.719 56.969 4.148 1 89.06 88 CYS A CA 1
ATOM 680 C C . CYS A 1 88 ? -38.25 58.406 4.324 1 89.06 88 CYS A C 1
ATOM 682 O O . CYS A 1 88 ? -38.656 59.094 5.273 1 89.06 88 CYS A O 1
ATOM 684 N N . GLN A 1 89 ? -37.469 58.906 3.432 1 88.88 89 GLN A N 1
ATOM 685 C CA . GLN A 1 89 ? -37.062 60.281 3.479 1 88.88 89 GLN A CA 1
ATOM 686 C C . GLN A 1 89 ? -38.25 61.219 3.283 1 88.88 89 GLN A C 1
ATOM 688 O O . GLN A 1 89 ? -38.312 62.281 3.932 1 88.88 89 GLN A O 1
ATOM 693 N N . GLY A 1 90 ? -39.062 60.812 2.387 1 86.44 90 GLY A N 1
ATOM 694 C CA . GLY A 1 90 ? -40.281 61.594 2.191 1 86.44 90 GLY A CA 1
ATOM 695 C C . GLY A 1 90 ? -41.156 61.656 3.428 1 86.44 90 GLY A C 1
ATOM 696 O O . GLY A 1 90 ? -41.688 62.719 3.793 1 86.44 90 GLY A O 1
ATOM 697 N N . LEU A 1 91 ? -41.312 60.5 3.998 1 87.38 91 LEU A N 1
ATOM 698 C CA . LEU A 1 91 ? -42.094 60.438 5.23 1 87.38 91 LEU A CA 1
ATOM 699 C C . LEU A 1 91 ? -41.469 61.281 6.324 1 87.38 91 LEU A C 1
ATOM 701 O O . LEU A 1 91 ? -42.156 62 7.051 1 87.38 91 LEU A O 1
ATOM 705 N N . CYS A 1 92 ? -40.219 61.219 6.473 1 88.5 92 CYS A N 1
ATOM 706 C CA . CYS A 1 92 ? -39.5 61.969 7.48 1 88.5 92 CYS A CA 1
ATOM 707 C C . CYS A 1 92 ? -39.656 63.469 7.254 1 88.5 92 CYS A C 1
ATOM 709 O O . CYS A 1 92 ? -39.812 64.25 8.211 1 88.5 92 CYS A O 1
ATOM 711 N N . ALA A 1 93 ? -39.688 63.844 6.047 1 88.62 93 ALA A N 1
ATOM 712 C CA . ALA A 1 93 ? -39.875 65.25 5.711 1 88.62 93 ALA A CA 1
ATOM 713 C C . ALA A 1 93 ? -41.25 65.75 6.117 1 88.62 93 ALA A C 1
ATOM 715 O O . ALA A 1 93 ? -41.406 66.812 6.637 1 88.62 93 ALA A O 1
ATOM 716 N N . GLN A 1 94 ? -42.25 64.938 5.918 1 87.5 94 GLN A N 1
ATOM 717 C CA . GLN A 1 94 ? -43.625 65.312 6.289 1 87.5 94 GLN A CA 1
ATOM 718 C C . GLN A 1 94 ? -43.75 65.438 7.805 1 87.5 94 GLN A C 1
ATOM 720 O O . GLN A 1 94 ? -44.406 66.312 8.297 1 87.5 94 GLN A O 1
ATOM 725 N N . LEU A 1 95 ? -43.094 64.5 8.43 1 87.81 95 LEU A N 1
ATOM 726 C CA . LEU A 1 95 ? -43.156 64.5 9.891 1 87.81 95 LEU A CA 1
ATOM 727 C C . LEU A 1 95 ? -42.406 65.75 10.453 1 87.81 95 LEU A C 1
ATOM 729 O O . LEU A 1 95 ? -42.812 66.312 11.461 1 87.81 95 LEU A O 1
ATOM 733 N N . LEU A 1 96 ? -41.406 66.125 9.805 1 88.75 96 LEU A N 1
ATOM 734 C CA . LEU A 1 96 ? -40.625 67.312 10.219 1 88.75 96 LEU A CA 1
ATOM 735 C C . LEU A 1 96 ? -41.438 68.562 10.039 1 88.75 96 LEU A C 1
ATOM 737 O O . LEU A 1 96 ? -41.406 69.438 10.906 1 88.75 96 LEU A O 1
ATOM 741 N N . VAL A 1 97 ? -42.125 68.625 8.977 1 85.62 97 VAL A N 1
ATOM 742 C CA . VAL A 1 97 ? -42.969 69.75 8.719 1 85.62 97 VAL A CA 1
ATOM 743 C C . VAL A 1 97 ? -44.094 69.812 9.766 1 85.62 97 VAL A C 1
ATOM 745 O O . VAL A 1 97 ? -44.375 70.875 10.305 1 85.62 97 VAL A O 1
ATOM 748 N N . ALA A 1 98 ? -44.625 68.688 10.031 1 85 98 ALA A N 1
ATOM 749 C CA . ALA A 1 98 ? -45.688 68.625 11.023 1 85 98 ALA A CA 1
ATOM 750 C C . ALA A 1 98 ? -45.188 69 12.406 1 85 98 ALA A C 1
ATOM 752 O O . ALA A 1 98 ? -45.875 69.75 13.133 1 85 98 ALA A O 1
ATOM 753 N N . THR A 1 99 ? -44 68.688 12.75 1 85.56 99 THR A N 1
ATOM 754 C CA . THR A 1 99 ? -43.438 68.938 14.062 1 85.56 99 THR A CA 1
ATOM 755 C C . THR A 1 99 ? -43.125 70.438 14.188 1 85.56 99 THR A C 1
ATOM 757 O O . THR A 1 99 ? -43.281 71.062 15.258 1 85.56 99 THR A O 1
ATOM 760 N N . ARG A 1 100 ? -42.812 71.062 13.102 1 83.06 100 ARG A N 1
ATOM 761 C CA . ARG A 1 100 ? -42.5 72.438 13.102 1 83.06 100 ARG A CA 1
ATOM 762 C C . ARG A 1 100 ? -43.781 73.312 13.25 1 83.06 100 ARG A C 1
ATOM 764 O O . ARG A 1 100 ? -43.781 74.312 13.906 1 83.06 100 ARG A O 1
ATOM 771 N N . GLN A 1 101 ? -44.781 72.75 12.75 1 83.19 101 GLN A N 1
ATOM 772 C CA . GLN A 1 101 ? -46.062 73.5 12.82 1 83.19 101 GLN A CA 1
ATOM 773 C C . GLN A 1 101 ? -46.688 73.375 14.203 1 83.19 101 GLN A C 1
ATOM 775 O O . GLN A 1 101 ? -47.5 74.188 14.602 1 83.19 101 GLN A O 1
ATOM 780 N N . LEU A 1 102 ? -46.25 72.375 14.828 1 79.31 102 LEU A N 1
ATOM 781 C CA . LEU A 1 102 ? -46.812 72.125 16.156 1 79.31 102 LEU A CA 1
ATOM 782 C C . LEU A 1 102 ? -46.062 72.938 17.203 1 79.31 102 LEU A C 1
ATOM 784 O O . LEU A 1 102 ? -46.5 73.062 18.344 1 79.31 102 LEU A O 1
ATOM 788 N N . GLU A 1 103 ? -44.969 73.562 16.906 1 70.25 103 GLU A N 1
ATOM 789 C CA . GLU A 1 103 ? -44.219 74.375 17.844 1 70.25 103 GLU A CA 1
ATOM 790 C C . GLU A 1 103 ? -45.062 75.5 18.375 1 70.25 103 GLU A C 1
ATOM 792 O O . GLU A 1 103 ? -45.719 76.188 17.609 1 70.25 103 GLU A O 1
ATOM 797 N N . PRO A 1 104 ? -45.438 75.5 19.656 1 59.12 104 PRO A N 1
ATOM 798 C CA . PRO A 1 104 ? -46.281 76.5 20.203 1 59.12 104 PRO A CA 1
ATOM 799 C C . PRO A 1 104 ? -45.781 77.938 19.938 1 59.12 104 PRO A C 1
ATOM 801 O O . PRO A 1 104 ? -44.562 78.188 20.078 1 59.12 104 PRO A O 1
ATOM 804 N N . ARG A 1 105 ? -46.312 78.938 18.969 1 54.84 105 ARG A N 1
ATOM 805 C CA . ARG A 1 105 ? -45.938 80.312 18.922 1 54.84 105 ARG A CA 1
ATOM 806 C C . ARG A 1 105 ? -45.844 80.938 20.312 1 54.84 105 ARG A C 1
ATOM 808 O O . ARG A 1 105 ? -45.031 81.812 20.578 1 54.84 105 ARG A O 1
ATOM 815 N N . ASP A 1 106 ? -47.031 81.25 21.016 1 48.25 106 ASP A N 1
ATOM 816 C CA . ASP A 1 106 ? -47.125 81.938 22.328 1 48.25 106 ASP A CA 1
ATOM 817 C C . ASP A 1 106 ? -46.906 80.875 23.453 1 48.25 106 ASP A C 1
ATOM 819 O O . ASP A 1 106 ? -47.125 79.688 23.266 1 48.25 106 ASP A O 1
ATOM 823 N N . SER A 1 107 ? -46.438 81.438 24.734 1 43.5 107 SER A N 1
ATOM 824 C CA . SER A 1 107 ? -46.062 80.938 26.031 1 43.5 107 SER A CA 1
ATOM 825 C C . SER A 1 107 ? -47.031 79.812 26.516 1 43.5 107 SER A C 1
ATOM 827 O O . SER A 1 107 ? -46.875 79.312 27.609 1 43.5 107 SER A O 1
ATOM 829 N N . SER A 1 108 ? -48.375 79.938 26.203 1 42.44 108 SER A N 1
ATOM 830 C CA . SER A 1 108 ? -49.25 79.125 27.016 1 42.44 108 SER A CA 1
ATOM 831 C C . SER A 1 108 ? -49.031 77.625 26.75 1 42.44 108 SER A C 1
ATOM 833 O O . SER A 1 108 ? -49.031 77.188 25.609 1 42.44 108 SER A O 1
ATOM 835 N N . SER A 1 109 ? -48.25 77 27.578 1 43.5 109 SER A N 1
ATOM 836 C CA . SER A 1 109 ? -47.75 75.625 27.797 1 43.5 109 SER A CA 1
ATOM 837 C C . SER A 1 109 ? -48.781 74.562 27.469 1 43.5 109 SER A C 1
ATOM 839 O O . SER A 1 109 ? -49.281 73.875 28.375 1 43.5 109 SER A O 1
ATOM 841 N N . ASN A 1 110 ? -49.906 74.812 26.875 1 46.38 110 ASN A N 1
ATOM 842 C CA . ASN A 1 110 ? -50.75 73.562 26.953 1 46.38 110 ASN A CA 1
ATOM 843 C C . ASN A 1 110 ? -50.031 72.375 26.344 1 46.38 110 ASN A C 1
ATOM 845 O O . ASN A 1 110 ? -49.625 72.438 25.188 1 46.38 110 ASN A O 1
ATOM 849 N N . ALA A 1 111 ? -49.5 71.5 27.125 1 52.09 111 ALA A N 1
ATOM 850 C CA . ALA A 1 111 ? -48.906 70.188 26.953 1 52.09 111 ALA A CA 1
ATOM 851 C C . ALA A 1 111 ? -49.656 69.375 25.906 1 52.09 111 ALA A C 1
ATOM 853 O O . ALA A 1 111 ? -50.844 69.125 26.062 1 52.09 111 ALA A O 1
ATOM 854 N N . LEU A 1 112 ? -49.344 69.438 24.625 1 56.47 112 LEU A N 1
ATOM 855 C CA . LEU A 1 112 ? -49.969 68.562 23.625 1 56.47 112 LEU A CA 1
ATOM 856 C C . LEU A 1 112 ? -50.031 67.125 24.109 1 56.47 112 LEU A C 1
ATOM 858 O O . LEU A 1 112 ? -49.031 66.562 24.531 1 56.47 112 LEU A O 1
ATOM 862 N N . GLU A 1 113 ? -51.094 66.625 24.641 1 60.31 113 GLU A N 1
ATOM 863 C CA . GLU A 1 113 ? -51.281 65.25 25.172 1 60.31 113 GLU A CA 1
ATOM 864 C C . GLU A 1 113 ? -50.688 64.25 24.25 1 60.31 113 GLU A C 1
ATOM 866 O O . GLU A 1 113 ? -50.188 63.188 24.703 1 60.31 113 GLU A O 1
ATOM 871 N N . SER A 1 114 ? -50.781 64.375 22.859 1 67.56 114 SER A N 1
ATOM 872 C CA . SER A 1 114 ? -50.156 63.438 21.906 1 67.56 114 SER A CA 1
ATOM 873 C C . SER A 1 114 ? -49.844 64.125 20.578 1 67.56 114 SER A C 1
ATOM 875 O O . SER A 1 114 ? -50.5 65.125 20.234 1 67.56 114 SER A O 1
ATOM 877 N N . PHE A 1 115 ? -48.656 63.875 19.906 1 78.25 115 PHE A N 1
ATOM 878 C CA . PHE A 1 115 ? -48.344 64.375 18.578 1 78.25 115 PHE A CA 1
ATOM 879 C C . PHE A 1 115 ? -49.531 64.188 17.641 1 78.25 115 PHE A C 1
ATOM 881 O O . PHE A 1 115 ? -49.812 65.125 16.844 1 78.25 115 PHE A O 1
ATOM 888 N N . HIS A 1 116 ? -50.25 63.188 17.844 1 78 116 HIS A N 1
ATOM 889 C CA . HIS A 1 116 ? -51.406 62.875 16.984 1 78 116 HIS A CA 1
ATOM 890 C C . HIS A 1 116 ? -52.5 63.906 17.188 1 78 116 HIS A C 1
ATOM 892 O O . HIS A 1 116 ? -53.125 64.375 16.203 1 78 116 HIS A O 1
ATOM 898 N N . GLU A 1 117 ? -52.719 64.312 18.422 1 78.06 117 GLU A N 1
ATOM 899 C CA . GLU A 1 117 ? -53.719 65.312 18.719 1 78.06 117 GLU A CA 1
ATOM 900 C C . GLU A 1 117 ? -53.344 66.688 18.234 1 78.06 117 GLU A C 1
ATOM 902 O O . GLU A 1 117 ? -54.188 67.438 17.766 1 78.06 117 GLU A O 1
ATOM 907 N N . GLY A 1 118 ? -52.062 66.875 18.438 1 79.5 118 GLY A N 1
ATOM 908 C CA . GLY A 1 118 ? -51.562 68.125 17.906 1 79.5 118 GLY A CA 1
ATOM 909 C C . GLY A 1 118 ? -51.656 68.25 16.406 1 79.5 118 GLY A C 1
ATOM 910 O O . GLY A 1 118 ? -52 69.312 15.875 1 79.5 118 GLY A O 1
ATOM 911 N N . LEU A 1 119 ? -51.531 67.125 15.781 1 82.25 119 LEU A N 1
ATOM 912 C CA . LEU A 1 119 ? -51.625 67.062 14.328 1 82.25 119 LEU A CA 1
ATOM 913 C C . LEU A 1 119 ? -53.062 67.312 13.867 1 82.25 119 LEU A C 1
ATOM 915 O O . LEU A 1 119 ? -53.312 67.938 12.844 1 82.25 119 LEU A O 1
ATOM 919 N N . GLN A 1 120 ? -54 66.812 14.664 1 82.12 120 GLN A N 1
ATOM 920 C CA . GLN A 1 120 ? -55.406 67 14.336 1 82.12 120 GLN A CA 1
ATOM 921 C C . GLN A 1 120 ? -55.844 68.438 14.43 1 82.12 120 GLN A C 1
ATOM 923 O O . GLN A 1 120 ? -56.781 68.875 13.766 1 82.12 120 GLN A O 1
ATOM 928 N N . ALA A 1 121 ? -55 69.125 15.195 1 79.06 121 ALA A N 1
ATOM 929 C CA . ALA A 1 121 ? -55.312 70.5 15.398 1 79.06 121 ALA A CA 1
ATOM 930 C C . ALA A 1 121 ? -54.781 71.375 14.258 1 79.06 121 ALA A C 1
ATOM 932 O O . ALA A 1 121 ? -55.344 72.438 13.969 1 79.06 121 ALA A O 1
ATOM 933 N N . ILE A 1 122 ? -53.781 70.875 13.594 1 80.94 122 ILE A N 1
ATOM 934 C CA . ILE A 1 122 ? -53.094 71.75 12.625 1 80.94 122 ILE A CA 1
ATOM 935 C C . ILE A 1 122 ? -53.406 71.25 11.211 1 80.94 122 ILE A C 1
ATOM 937 O O . ILE A 1 122 ? -53.438 72.062 10.266 1 80.94 122 ILE A O 1
ATOM 941 N N . TRP A 1 123 ? -53.656 69.938 11.07 1 85.19 123 TRP A N 1
ATOM 942 C CA . TRP A 1 123 ? -53.875 69.375 9.734 1 85.19 123 TRP A CA 1
ATOM 943 C C . TRP A 1 123 ? -55.344 69 9.555 1 85.19 123 TRP A C 1
ATOM 945 O O . TRP A 1 123 ? -56.031 68.688 10.531 1 85.19 123 TRP A O 1
ATOM 955 N N . ASN A 1 124 ? -55.844 69 8.344 1 87.31 124 ASN A N 1
ATOM 956 C CA . ASN A 1 124 ? -57.188 68.5 8.047 1 87.31 124 ASN A CA 1
ATOM 957 C C . ASN A 1 124 ? -57.219 67 8.023 1 87.31 124 ASN A C 1
ATOM 959 O O . ASN A 1 124 ? -56.188 66.312 8.039 1 87.31 124 ASN A O 1
ATOM 963 N N . LYS A 1 125 ? -58.344 66.5 8.203 1 85.38 125 LYS A N 1
ATOM 964 C CA . LYS A 1 125 ? -58.562 65.062 8.289 1 85.38 125 LYS A CA 1
ATOM 965 C C . LYS A 1 125 ? -57.969 64.312 7.074 1 85.38 125 LYS A C 1
ATOM 967 O O . LYS A 1 125 ? -57.406 63.25 7.203 1 85.38 125 LYS A O 1
ATOM 972 N N . ARG A 1 126 ? -58 64.938 5.898 1 82.38 126 ARG A N 1
ATOM 973 C CA . ARG A 1 126 ? -57.5 64.312 4.672 1 82.38 126 ARG A CA 1
ATOM 974 C C . ARG A 1 126 ? -55.969 64.188 4.691 1 82.38 126 ARG A C 1
ATOM 976 O O . ARG A 1 126 ? -55.406 63.219 4.246 1 82.38 126 ARG A O 1
ATOM 983 N N . GLN A 1 127 ? -55.375 65.25 5.25 1 85.81 127 GLN A N 1
ATOM 984 C CA . GLN A 1 127 ? -53.938 65.312 5.328 1 85.81 127 GLN A CA 1
ATOM 985 C C . GLN A 1 127 ? -53.406 64.25 6.316 1 85.81 127 GLN A C 1
ATOM 987 O O . GLN A 1 127 ? -52.406 63.594 6.051 1 85.81 127 GLN A O 1
ATOM 992 N N . ILE A 1 128 ? -54.094 64.125 7.371 1 85.38 128 ILE A N 1
ATOM 993 C CA . ILE A 1 128 ? -53.688 63.125 8.391 1 85.38 128 ILE A CA 1
ATOM 994 C C . ILE A 1 128 ? -53.906 61.719 7.863 1 85.38 128 ILE A C 1
ATOM 996 O O . ILE A 1 128 ? -53.062 60.844 8.07 1 85.38 128 ILE A O 1
ATOM 1000 N N . GLU A 1 129 ? -55.031 61.531 7.18 1 84.5 129 GLU A N 1
ATOM 1001 C CA . GLU A 1 129 ? -55.312 60.25 6.594 1 84.5 129 GLU A CA 1
ATOM 1002 C C . GLU A 1 129 ? -54.281 59.875 5.516 1 84.5 129 GLU A C 1
ATOM 1004 O O . GLU A 1 129 ? -53.875 58.75 5.391 1 84.5 129 GLU A O 1
ATOM 1009 N N . ALA A 1 130 ? -53.875 60.906 4.836 1 82.38 130 ALA A N 1
ATOM 1010 C CA . ALA A 1 130 ? -52.875 60.688 3.801 1 82.38 130 ALA A CA 1
ATOM 1011 C C . ALA A 1 130 ? -51.531 60.312 4.414 1 82.38 130 ALA A C 1
ATOM 1013 O O . ALA A 1 130 ? -50.812 59.438 3.895 1 82.38 130 ALA A O 1
ATOM 1014 N N . LEU A 1 131 ? -51.125 60.938 5.488 1 85.75 131 LEU A N 1
ATOM 1015 C CA . LEU A 1 131 ? -49.906 60.625 6.191 1 85.75 131 LEU A CA 1
ATOM 1016 C C . LEU A 1 131 ? -49.938 59.219 6.793 1 85.75 131 LEU A C 1
ATOM 1018 O O . LEU A 1 131 ? -48.969 58.469 6.738 1 85.75 131 LEU A O 1
ATOM 1022 N N . GLU A 1 132 ? -51.062 58.875 7.355 1 83.12 132 GLU A N 1
ATOM 1023 C CA . GLU A 1 132 ? -51.25 57.562 7.953 1 83.12 132 GLU A CA 1
ATOM 1024 C C . GLU A 1 132 ? -51.219 56.469 6.887 1 83.12 132 GLU A C 1
ATOM 1026 O O . GLU A 1 132 ? -50.656 55.406 7.098 1 83.12 132 GLU A O 1
ATOM 1031 N N . GLU A 1 133 ? -51.812 56.75 5.789 1 81.5 133 GLU A N 1
ATOM 1032 C CA . GLU A 1 133 ? -51.781 55.812 4.684 1 81.5 133 GLU A CA 1
ATOM 1033 C C . GLU A 1 133 ? -50.375 55.656 4.113 1 81.5 133 GLU A C 1
ATOM 1035 O O . GLU A 1 133 ? -49.969 54.562 3.732 1 81.5 133 GLU A O 1
ATOM 1040 N N . GLY A 1 134 ? -49.812 56.812 4.027 1 80.5 134 GLY A N 1
ATOM 1041 C CA . GLY A 1 134 ? -48.406 56.781 3.586 1 80.5 134 GLY A CA 1
ATOM 1042 C C . GLY A 1 134 ? -47.5 55.969 4.508 1 80.5 134 GLY A C 1
ATOM 1043 O O . GLY A 1 134 ? -46.656 55.219 4.043 1 80.5 134 GLY A O 1
ATOM 1044 N N . LEU A 1 135 ? -47.656 56.156 5.77 1 84.38 135 LEU A N 1
ATOM 1045 C CA . LEU A 1 135 ? -46.875 55.406 6.758 1 84.38 135 LEU A CA 1
ATOM 1046 C C . LEU A 1 135 ? -47.156 53.906 6.652 1 84.38 135 LEU A C 1
ATOM 1048 O O . LEU A 1 135 ? -46.219 53.094 6.746 1 84.38 135 LEU A O 1
ATOM 1052 N N . LEU A 1 136 ? -48.438 53.562 6.508 1 80.25 136 LEU A N 1
ATOM 1053 C CA . LEU A 1 136 ? -48.812 52.156 6.383 1 80.25 136 LEU A CA 1
ATOM 1054 C C . LEU A 1 136 ? -48.188 51.531 5.133 1 80.25 136 LEU A C 1
ATOM 1056 O O . LEU A 1 136 ? -47.719 50.375 5.16 1 80.25 136 LEU A O 1
ATOM 1060 N N . ALA A 1 137 ? -48.219 52.344 4.102 1 79.62 137 ALA A N 1
ATOM 1061 C CA . ALA A 1 137 ? -47.625 51.875 2.861 1 79.62 137 ALA A CA 1
ATOM 1062 C C . ALA A 1 137 ? -46.125 51.688 3.021 1 79.62 137 ALA A C 1
ATOM 1064 O O . ALA A 1 137 ? -45.562 50.688 2.543 1 79.62 137 ALA A O 1
ATOM 1065 N N . CYS A 1 138 ? -45.469 52.562 3.662 1 84.12 138 CYS A N 1
ATOM 1066 C CA . CYS A 1 138 ? -44.031 52.5 3.887 1 84.12 138 CYS A CA 1
ATOM 1067 C C . CYS A 1 138 ? -43.656 51.312 4.781 1 84.12 138 CYS A C 1
ATOM 1069 O O . CYS A 1 138 ? -42.656 50.656 4.574 1 84.12 138 CYS A O 1
ATOM 1071 N N . ARG A 1 139 ? -44.469 51.062 5.699 1 82.88 139 ARG A N 1
ATOM 1072 C CA . ARG A 1 139 ? -44.25 49.938 6.605 1 82.88 139 ARG A CA 1
ATOM 1073 C C . ARG A 1 139 ? -44.312 48.594 5.859 1 82.88 139 ARG A C 1
ATOM 1075 O O . ARG A 1 139 ? -43.469 47.719 6.066 1 82.88 139 ARG A O 1
ATOM 1082 N N . TRP A 1 140 ? -45.312 48.562 5.059 1 80.81 140 TRP A N 1
ATOM 1083 C CA . TRP A 1 140 ? -45.438 47.344 4.27 1 80.81 140 TRP A CA 1
ATOM 1084 C C . TRP A 1 140 ? -44.25 47.156 3.322 1 80.81 140 TRP A C 1
ATOM 1086 O O . TRP A 1 140 ? -43.719 46.062 3.191 1 80.81 140 TRP A O 1
ATOM 1096 N N . GLN A 1 141 ? -43.938 48.219 2.717 1 83.5 141 GLN A N 1
ATOM 1097 C CA . GLN A 1 141 ? -42.781 48.156 1.801 1 83.5 141 GLN A CA 1
ATOM 1098 C C . GLN A 1 141 ? -41.5 47.812 2.543 1 83.5 141 GLN A C 1
ATOM 1100 O O . GLN A 1 141 ? -40.656 47.062 2.023 1 83.5 141 GLN A O 1
ATOM 1105 N N . ALA A 1 142 ? -41.344 48.344 3.689 1 87.44 142 ALA A N 1
ATOM 1106 C CA . ALA A 1 142 ? -40.156 48.094 4.488 1 87.44 142 ALA A CA 1
ATOM 1107 C C . ALA A 1 142 ? -40.031 46.625 4.859 1 87.44 142 ALA A C 1
ATOM 1109 O O . ALA A 1 142 ? -38.969 46.031 4.762 1 87.44 142 ALA A O 1
ATOM 1110 N N . MET A 1 143 ? -41.188 46 5.266 1 83.62 143 MET A N 1
ATOM 1111 C CA . MET A 1 143 ? -41.156 44.594 5.633 1 83.62 143 MET A CA 1
ATOM 1112 C C . MET A 1 143 ? -40.875 43.719 4.422 1 83.62 143 MET A C 1
ATOM 1114 O O . MET A 1 143 ? -40.125 42.75 4.531 1 83.62 143 MET A O 1
ATOM 1118 N N . ARG A 1 144 ? -41.406 44.156 3.371 1 82.19 144 ARG A N 1
ATOM 1119 C CA . ARG A 1 144 ? -41.156 43.438 2.135 1 82.19 144 ARG A CA 1
ATOM 1120 C C . ARG A 1 144 ? -39.688 43.5 1.75 1 82.19 144 ARG A C 1
ATOM 1122 O O . ARG A 1 144 ? -39.062 42.5 1.466 1 82.19 144 ARG A O 1
ATOM 1129 N N . VAL A 1 145 ? -39.188 44.656 1.737 1 86.19 145 VAL A N 1
ATOM 1130 C CA . VAL A 1 145 ? -37.812 44.875 1.305 1 86.19 145 VAL A CA 1
ATOM 1131 C C . VAL A 1 145 ? -36.844 44.188 2.268 1 86.19 145 VAL A C 1
ATOM 1133 O O . VAL A 1 145 ? -35.844 43.562 1.84 1 86.19 145 VAL A O 1
ATOM 1136 N N . LEU A 1 146 ? -37.094 44.312 3.535 1 84.94 146 LEU A N 1
ATOM 1137 C CA . LEU A 1 146 ? -36.219 43.688 4.531 1 84.94 146 LEU A CA 1
ATOM 1138 C C . LEU A 1 146 ? -36.219 42.156 4.363 1 84.94 146 LEU A C 1
ATOM 1140 O O . LEU A 1 146 ? -35.156 41.531 4.512 1 84.94 146 LEU A O 1
ATOM 1144 N N . THR A 1 147 ? -37.375 41.625 4.043 1 82.12 147 THR A N 1
ATOM 1145 C CA . THR A 1 147 ? -37.469 40.188 3.805 1 82.12 147 THR A CA 1
ATOM 1146 C C . THR A 1 147 ? -36.625 39.812 2.602 1 82.12 147 THR A C 1
ATOM 1148 O O . THR A 1 147 ? -35.906 38.781 2.639 1 82.12 147 THR A O 1
ATOM 1151 N N . ILE A 1 148 ? -36.594 40.625 1.644 1 80.88 148 ILE A N 1
ATOM 1152 C CA . ILE A 1 148 ? -35.875 40.312 0.409 1 80.88 148 ILE A CA 1
ATOM 1153 C C . ILE A 1 148 ? -34.375 40.469 0.627 1 80.88 148 ILE A C 1
ATOM 1155 O O . ILE A 1 148 ? -33.594 39.594 0.27 1 80.88 148 ILE A O 1
ATOM 1159 N N . ILE A 1 149 ? -33.969 41.469 1.231 1 83.5 149 ILE A N 1
ATOM 1160 C CA . ILE A 1 149 ? -32.562 41.812 1.336 1 83.5 149 ILE A CA 1
ATOM 1161 C C . ILE A 1 149 ? -31.859 40.875 2.301 1 83.5 149 ILE A C 1
ATOM 1163 O O . ILE A 1 149 ? -30.703 40.5 2.1 1 83.5 149 ILE A O 1
ATOM 1167 N N . LEU A 1 150 ? -32.594 40.406 3.273 1 81.38 150 LEU A N 1
ATOM 1168 C CA . LEU A 1 150 ? -32 39.531 4.27 1 81.38 150 LEU A CA 1
ATOM 1169 C C . LEU A 1 150 ? -31.984 38.094 3.785 1 81.38 150 LEU A C 1
ATOM 1171 O O . LEU A 1 150 ? -31.188 37.281 4.27 1 81.38 150 LEU A O 1
ATOM 1175 N N . ARG A 1 151 ? -32.844 37.812 2.805 1 75.31 151 ARG A N 1
ATOM 1176 C CA . ARG A 1 151 ? -32.875 36.469 2.252 1 75.31 151 ARG A CA 1
ATOM 1177 C C . ARG A 1 151 ? -31.953 36.312 1.057 1 75.31 151 ARG A C 1
ATOM 1179 O O . ARG A 1 151 ? -31.438 35.25 0.785 1 75.31 151 ARG A O 1
ATOM 1186 N N . ASP A 1 152 ? -31.719 37.469 0.428 1 77.81 152 ASP A N 1
ATOM 1187 C CA . ASP A 1 152 ? -30.906 37.469 -0.788 1 77.81 152 ASP A CA 1
ATOM 1188 C C . ASP A 1 152 ? -29.422 37.375 -0.46 1 77.81 152 ASP A C 1
ATOM 1190 O O . ASP A 1 152 ? -28.812 38.312 0.054 1 77.81 152 ASP A O 1
ATOM 1194 N N . GLY A 1 153 ? -28.875 36.25 -0.803 1 76.06 153 GLY A N 1
ATOM 1195 C CA . GLY A 1 153 ? -27.469 36 -0.559 1 76.06 153 GLY A CA 1
ATOM 1196 C C . GLY A 1 153 ? -26.562 36.969 -1.305 1 76.06 153 GLY A C 1
ATOM 1197 O O . GLY A 1 153 ? -25.391 37.125 -0.963 1 76.06 153 GLY A O 1
ATOM 1198 N N . GLN A 1 154 ? -27.156 37.688 -2.314 1 75.94 154 GLN A N 1
ATOM 1199 C CA . GLN A 1 154 ? -26.328 38.562 -3.125 1 75.94 154 GLN A CA 1
ATOM 1200 C C . GLN A 1 154 ? -26.578 40.031 -2.756 1 75.94 154 GLN A C 1
ATOM 1202 O O . GLN A 1 154 ? -26.047 40.938 -3.404 1 75.94 154 GLN A O 1
ATOM 1207 N N . SER A 1 155 ? -27.312 40.219 -1.696 1 82.5 155 SER A N 1
ATOM 1208 C CA . SER A 1 155 ? -27.578 41.594 -1.273 1 82.5 155 SER A CA 1
ATOM 1209 C C . SER A 1 155 ? -26.359 42.219 -0.613 1 82.5 155 SER A C 1
ATOM 1211 O O . SER A 1 155 ? -25.422 41.5 -0.225 1 82.5 155 SER A O 1
ATOM 1213 N N . SER A 1 156 ? -26.297 43.5 -0.481 1 82.12 156 SER A N 1
ATOM 1214 C CA . SER A 1 156 ? -25.203 44.219 0.171 1 82.12 156 SER A CA 1
ATOM 1215 C C . SER A 1 156 ? -25.1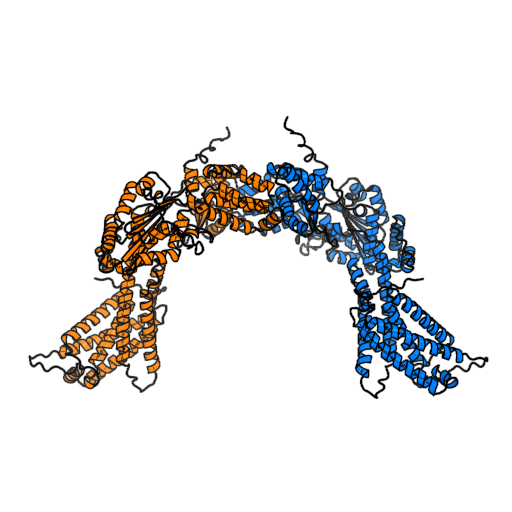09 43.844 1.647 1 82.12 156 SER A C 1
ATOM 1217 O O . SER A 1 156 ? -24.016 43.781 2.203 1 82.12 156 SER A O 1
ATOM 1219 N N . VAL A 1 157 ? -26.234 43.625 2.197 1 82.69 157 VAL A N 1
ATOM 1220 C CA . VAL A 1 157 ? -26.25 43.219 3.602 1 82.69 157 VAL A CA 1
ATOM 1221 C C . VAL A 1 157 ? -25.609 41.844 3.758 1 82.69 157 VAL A C 1
ATOM 1223 O O . VAL A 1 157 ? -24.781 41.656 4.648 1 82.69 157 VAL A O 1
ATOM 1226 N N . SER A 1 158 ? -25.984 41.031 2.918 1 81.75 158 SER A N 1
ATOM 1227 C CA . SER A 1 158 ? -25.406 39.688 2.959 1 81.75 158 SER A CA 1
ATOM 1228 C C . SER A 1 158 ? -23.906 39.75 2.686 1 81.75 158 SER A C 1
ATOM 1230 O O . SER A 1 158 ? -23.141 38.969 3.277 1 81.75 158 SER A O 1
ATOM 1232 N N . HIS A 1 159 ? -23.531 40.594 1.827 1 82.88 159 HIS A N 1
ATOM 1233 C CA . HIS A 1 159 ? -22.109 40.75 1.532 1 82.88 159 HIS A CA 1
ATOM 1234 C C . HIS A 1 159 ? -21.359 41.281 2.746 1 82.88 159 HIS A C 1
ATOM 1236 O O . HIS A 1 159 ? -20.234 40.844 3.025 1 82.88 159 HIS A O 1
ATOM 1242 N N . GLU A 1 160 ? -21.984 42.219 3.4 1 84.25 160 GLU A N 1
ATOM 1243 C CA . GLU A 1 160 ? -21.359 42.75 4.605 1 84.25 160 GLU A CA 1
ATOM 1244 C C . GLU A 1 160 ? -21.188 41.656 5.672 1 84.25 160 GLU A C 1
ATOM 1246 O O . GLU A 1 160 ? -20.141 41.562 6.297 1 84.25 160 GLU A O 1
ATOM 1251 N N . ILE A 1 161 ? -22.094 40.875 5.762 1 80.75 161 ILE A N 1
ATOM 1252 C CA . ILE A 1 161 ? -22.078 39.812 6.762 1 80.75 161 ILE A CA 1
ATOM 1253 C C . ILE A 1 161 ? -21.031 38.781 6.383 1 80.75 161 ILE A C 1
ATOM 1255 O O . ILE A 1 161 ? -20.266 38.312 7.234 1 80.75 161 ILE A O 1
ATOM 1259 N N . ARG A 1 162 ? -21 38.469 5.164 1 79.25 162 ARG A N 1
ATOM 1260 C CA . ARG A 1 162 ? -20.031 37.5 4.691 1 79.25 162 ARG A CA 1
ATOM 1261 C C . ARG A 1 162 ? -18.609 38.031 4.852 1 79.25 162 ARG A C 1
ATOM 1263 O O . ARG A 1 162 ? -17.688 37.25 5.207 1 79.25 162 ARG A O 1
ATOM 1270 N N . SER A 1 163 ? -18.5 39.188 4.559 1 83 163 SER A N 1
ATOM 1271 C CA . SER A 1 163 ? -17.172 39.812 4.688 1 83 163 SER A CA 1
ATOM 1272 C C . SER A 1 163 ? -16.688 39.781 6.129 1 83 163 SER A C 1
ATOM 1274 O O . SER A 1 163 ? -15.523 39.469 6.391 1 83 163 SER A O 1
ATOM 1276 N N . LEU A 1 164 ? -17.547 40.031 6.984 1 82.25 164 LEU A N 1
ATOM 1277 C CA . LEU A 1 164 ? -17.188 40 8.398 1 82.25 164 LEU A CA 1
ATOM 1278 C C . LEU A 1 164 ? -16.844 38.562 8.836 1 82.25 164 LEU A C 1
ATOM 1280 O O . LEU A 1 164 ? -15.898 38.344 9.594 1 82.25 164 LEU A O 1
ATOM 1284 N N . LYS A 1 165 ? -17.594 37.719 8.305 1 78.69 165 LYS A N 1
ATOM 1285 C CA . LYS A 1 165 ? -17.359 36.312 8.617 1 78.69 165 LYS A CA 1
ATOM 1286 C C . LYS A 1 165 ? -16 35.844 8.102 1 78.69 165 LYS A C 1
ATOM 1288 O O . LYS A 1 165 ? -15.258 35.156 8.812 1 78.69 165 LYS A O 1
ATOM 1293 N N . ASN A 1 166 ? -15.719 36.219 6.93 1 77.94 166 ASN A N 1
ATOM 1294 C CA . ASN A 1 166 ? -14.461 35.812 6.305 1 77.94 166 ASN A CA 1
ATOM 1295 C C . ASN A 1 166 ? -13.258 36.438 7.027 1 77.94 166 ASN A C 1
ATOM 1297 O O . ASN A 1 166 ? -12.25 35.75 7.23 1 77.94 166 ASN A O 1
ATOM 1301 N N . GLN A 1 167 ? -13.453 37.594 7.375 1 78.38 167 GLN A N 1
ATOM 1302 C CA . GLN A 1 167 ? -12.367 38.25 8.086 1 78.38 167 GLN A CA 1
ATOM 1303 C C . GLN A 1 167 ? -12.141 37.625 9.453 1 78.38 167 GLN A C 1
ATOM 1305 O O . GLN A 1 167 ? -11 37.5 9.914 1 78.38 167 GLN A O 1
ATOM 1310 N N . ASN A 1 168 ? -13.148 37.188 9.969 1 76.31 168 ASN A N 1
ATOM 1311 C CA . ASN A 1 168 ? -13.031 36.5 11.25 1 76.31 168 ASN A CA 1
ATOM 1312 C C . ASN A 1 168 ? -12.227 35.219 11.133 1 76.31 168 ASN A C 1
ATOM 1314 O O . ASN A 1 168 ? -11.445 34.875 12.023 1 76.31 168 ASN A O 1
ATOM 1318 N N . ARG A 1 169 ? -12.438 34.594 10.133 1 71.75 169 ARG A N 1
ATOM 1319 C CA . ARG A 1 169 ? -11.734 33.344 9.891 1 71.75 169 ARG A CA 1
ATOM 1320 C C . ARG A 1 169 ? -10.25 33.594 9.633 1 71.75 169 ARG A C 1
ATOM 1322 O O . ARG A 1 169 ? -9.398 32.844 10.102 1 71.75 169 ARG A O 1
ATOM 1329 N N . GLN A 1 170 ? -10.055 34.594 8.977 1 71.12 170 GLN A N 1
ATOM 1330 C CA . GLN A 1 170 ? -8.68 34.906 8.602 1 71.12 170 GLN A CA 1
ATOM 1331 C C . GLN A 1 170 ? -7.848 35.281 9.828 1 71.12 170 GLN A C 1
ATOM 1333 O O . GLN A 1 170 ? -6.668 34.969 9.906 1 71.12 170 GLN A O 1
ATOM 1338 N N . ILE A 1 171 ? -8.5 35.969 10.68 1 66.94 171 ILE A N 1
ATOM 1339 C CA . ILE A 1 171 ? -7.73 36.438 11.828 1 66.94 171 ILE A CA 1
ATOM 1340 C C . ILE A 1 171 ? -7.891 35.469 12.992 1 66.94 171 ILE A C 1
ATOM 1342 O O . ILE A 1 171 ? -7.328 35.688 14.07 1 66.94 171 ILE A O 1
ATOM 1346 N N . ASP A 1 172 ? -8.414 34.188 12.625 1 63.75 172 ASP A N 1
ATOM 1347 C CA . ASP A 1 172 ? -8.617 33.125 13.609 1 63.75 172 ASP A CA 1
ATOM 1348 C C . ASP A 1 172 ? -9.25 33.688 14.891 1 63.75 172 ASP A C 1
ATOM 1350 O O . ASP A 1 172 ? -8.797 33.375 15.992 1 63.75 172 ASP A O 1
ATOM 1354 N N . MET A 1 173 ? -9.969 34.625 14.672 1 61.88 173 MET A N 1
ATOM 1355 C CA . MET A 1 173 ? -10.68 35.125 15.844 1 61.88 173 MET A CA 1
ATOM 1356 C C . MET A 1 173 ? -11.719 34.125 16.328 1 61.88 173 MET A C 1
ATOM 1358 O O . MET A 1 173 ? -12.383 33.469 15.516 1 61.88 173 MET A O 1
ATOM 1362 N N . SER A 1 174 ? -11.57 33.5 17.531 1 57.5 174 SER A N 1
ATOM 1363 C CA . SER A 1 174 ? -12.586 32.594 18.078 1 57.5 174 SER A CA 1
ATOM 1364 C C . SER A 1 174 ? -13.992 33.094 17.719 1 57.5 174 SER A C 1
ATOM 1366 O O . SER A 1 174 ? -14.281 34.281 17.766 1 57.5 174 SER A O 1
ATOM 1368 N N . PRO A 1 175 ? -14.68 32.312 16.812 1 54.97 175 PRO A N 1
ATOM 1369 C CA . PRO A 1 175 ? -16.062 32.719 16.531 1 54.97 175 PRO A CA 1
ATOM 1370 C C . PRO A 1 175 ? -16.75 33.344 17.75 1 54.97 175 PRO A C 1
ATOM 1372 O O . PRO A 1 175 ? -17.109 32.625 18.688 1 54.97 175 PRO A O 1
ATOM 1375 N N . ALA A 1 176 ? -16.141 34.25 18.203 1 53.34 176 ALA A N 1
ATOM 1376 C CA . ALA A 1 176 ? -16.641 34.875 19.422 1 53.34 176 ALA A CA 1
ATOM 1377 C C . ALA A 1 176 ? -18.141 35.125 19.359 1 53.34 176 ALA A C 1
ATOM 1379 O O . ALA A 1 176 ? -18.703 35.25 18.266 1 53.34 176 ALA A O 1
ATOM 1380 N N . ARG A 1 177 ? -18.75 34.844 20.422 1 58.97 177 ARG A N 1
ATOM 1381 C CA . ARG A 1 177 ? -20.094 35.188 20.875 1 58.97 177 ARG A CA 1
ATOM 1382 C C . ARG A 1 177 ? -20.609 36.469 20.219 1 58.97 177 ARG A C 1
ATOM 1384 O O . ARG A 1 177 ? -21.781 36.562 19.859 1 58.97 177 ARG A O 1
ATOM 1391 N N . TRP A 1 178 ? -19.531 37.188 19.828 1 61.81 178 TRP A N 1
ATOM 1392 C CA . TRP A 1 178 ? -19.969 38.531 19.391 1 61.81 178 TRP A CA 1
ATOM 1393 C C . TRP A 1 178 ? -20.578 38.469 18 1 61.81 178 TRP A C 1
ATOM 1395 O O . TRP A 1 178 ? -21.625 39.062 17.734 1 61.81 178 TRP A O 1
ATOM 1405 N N . PHE A 1 179 ? -19.797 37.594 17.109 1 70.38 179 PHE A N 1
ATOM 1406 C CA . PHE A 1 179 ? -20.312 37.594 15.75 1 70.38 179 PHE A CA 1
ATOM 1407 C C . PHE A 1 179 ? -21.547 36.719 15.641 1 70.38 179 PHE A C 1
ATOM 1409 O O . PHE A 1 179 ? -22.469 37.031 14.883 1 70.38 179 PHE A O 1
ATOM 1416 N N . THR A 1 180 ? -21.547 35.844 16.5 1 72.5 180 THR A N 1
ATOM 1417 C CA . THR A 1 180 ? -22.703 34.969 16.484 1 72.5 180 THR A CA 1
ATOM 1418 C C . THR A 1 180 ? -23.953 35.719 16.922 1 72.5 180 THR A C 1
ATOM 1420 O O . THR A 1 180 ? -25.047 35.469 16.406 1 72.5 180 THR A O 1
ATOM 1423 N N . GLY A 1 181 ? -23.75 36.656 17.812 1 71.38 181 GLY A N 1
ATOM 1424 C CA . GLY A 1 181 ? -24.875 37.438 18.266 1 71.38 181 GLY A CA 1
ATOM 1425 C C . GLY A 1 181 ? -25.469 38.312 17.188 1 71.38 181 GLY A C 1
ATOM 1426 O O . GLY A 1 181 ? -26.688 38.438 17.078 1 71.38 181 GLY A O 1
ATOM 1427 N N . VAL A 1 182 ? -24.578 38.781 16.359 1 75.44 182 VAL A N 1
ATOM 1428 C CA . VAL A 1 182 ? -25.031 39.594 15.258 1 75.44 182 VAL A CA 1
ATOM 1429 C C . VAL A 1 182 ? -25.844 38.781 14.273 1 75.44 182 VAL A C 1
ATOM 1431 O O . VAL A 1 182 ? -26.922 39.156 13.852 1 75.44 182 VAL A O 1
ATOM 1434 N N . LEU A 1 183 ? -25.406 37.656 14.008 1 76.81 183 LEU A N 1
ATOM 1435 C CA . LEU A 1 183 ? -26.062 36.781 13.039 1 76.81 183 LEU A CA 1
ATOM 1436 C C . LEU A 1 183 ? -27.438 36.344 13.547 1 76.81 183 LEU A C 1
ATOM 1438 O O . LEU A 1 183 ? -28.406 36.312 12.781 1 76.81 183 LEU A O 1
ATOM 1442 N N . TYR A 1 184 ? -27.469 36.125 14.812 1 75 184 TYR A N 1
ATOM 1443 C CA . TYR A 1 184 ? -28.734 35.688 15.391 1 75 184 TYR A CA 1
ATOM 1444 C C . TYR A 1 184 ? -29.766 36.844 15.344 1 75 184 TYR A C 1
ATOM 1446 O O . TYR A 1 184 ? -30.922 36.594 15.023 1 75 184 TYR A O 1
ATOM 1454 N N . THR A 1 185 ? -29.312 37.938 15.664 1 77.62 185 THR A N 1
ATOM 1455 C CA . THR A 1 185 ? -30.219 39.094 15.664 1 77.62 185 THR A CA 1
ATOM 1456 C C . THR A 1 185 ? -30.734 39.375 14.258 1 77.62 185 THR A C 1
ATOM 1458 O O . THR A 1 185 ? -31.922 39.688 14.07 1 77.62 185 THR A O 1
ATOM 1461 N N . ILE A 1 186 ? -29.922 39.25 13.281 1 78.25 186 ILE A N 1
ATOM 1462 C CA . ILE A 1 186 ? -30.328 39.5 11.898 1 78.25 186 ILE A CA 1
ATOM 1463 C C . ILE A 1 186 ? -31.297 38.406 11.445 1 78.25 186 ILE A C 1
ATOM 1465 O O . ILE A 1 186 ? -32.281 38.688 10.781 1 78.25 186 ILE A O 1
ATOM 1469 N N . SER A 1 187 ? -31.016 37.281 11.875 1 78.94 187 SER A N 1
ATOM 1470 C CA . SER A 1 187 ? -31.906 36.156 11.531 1 78.94 187 SER A CA 1
ATOM 1471 C C . SER A 1 187 ? -33.281 36.344 12.18 1 78.94 187 SER A C 1
ATOM 1473 O O . SER A 1 187 ? -34.312 36.062 11.562 1 78.94 187 SER A O 1
ATOM 1475 N N . ASP A 1 188 ? -33.188 36.75 13.398 1 78.62 188 ASP A N 1
ATOM 1476 C CA . ASP A 1 188 ? -34.438 37 14.102 1 78.62 188 ASP A CA 1
ATOM 1477 C C . ASP A 1 188 ? -35.25 38.094 13.43 1 78.62 188 ASP A C 1
ATOM 1479 O O . ASP A 1 188 ? -36.469 38 13.32 1 78.62 188 ASP A O 1
ATOM 1483 N N . THR A 1 189 ? -34.594 39.094 13.062 1 78.62 189 THR A N 1
ATOM 1484 C CA . THR A 1 189 ? -35.25 40.188 12.375 1 78.62 189 THR A CA 1
ATOM 1485 C C . THR A 1 189 ? -35.812 39.719 11.039 1 78.62 189 THR A C 1
ATOM 1487 O O . THR A 1 189 ? -36.906 40.156 10.648 1 78.62 189 THR A O 1
ATOM 1490 N N . LYS A 1 190 ? -35.094 38.906 10.445 1 78.12 190 LYS A N 1
ATOM 1491 C CA . LYS A 1 190 ? -35.562 38.344 9.188 1 78.12 190 LYS A CA 1
ATOM 1492 C C . LYS A 1 190 ? -36.844 37.562 9.391 1 78.12 190 LYS A C 1
ATOM 1494 O O . LYS A 1 190 ? -37.781 37.688 8.617 1 78.12 190 LYS A O 1
ATOM 1499 N N . TYR A 1 191 ? -36.844 36.844 10.367 1 74.94 191 TYR A N 1
ATOM 1500 C CA . TYR A 1 191 ? -38.031 36.031 10.656 1 74.94 191 TYR A CA 1
ATOM 1501 C C . TYR A 1 191 ? -39.219 36.906 10.984 1 74.94 191 TYR A C 1
ATOM 1503 O O . TYR A 1 191 ? -40.344 36.656 10.523 1 74.94 191 TYR A O 1
ATOM 1511 N N . GLU A 1 192 ? -39 37.844 11.758 1 78 192 GLU A N 1
ATOM 1512 C CA . GLU A 1 192 ? -40.094 38.75 12.141 1 78 192 GLU A CA 1
ATOM 1513 C C . GLU A 1 192 ? -40.625 39.5 10.93 1 78 192 GLU A C 1
ATOM 1515 O O . GLU A 1 192 ? -41.844 39.719 10.797 1 78 192 GLU A O 1
ATOM 1520 N N . ALA A 1 193 ? -39.719 39.906 10.117 1 76.62 193 ALA A N 1
ATOM 1521 C CA . ALA A 1 193 ? -40.125 40.594 8.906 1 76.62 193 ALA A CA 1
ATOM 1522 C C . ALA A 1 193 ? -40.938 39.688 7.988 1 76.62 193 ALA A C 1
ATOM 1524 O O . ALA A 1 193 ? -41.938 40.094 7.387 1 76.62 193 ALA A O 1
ATOM 1525 N N . ASP A 1 194 ? -40.594 38.469 7.941 1 74.25 194 ASP A N 1
ATOM 1526 C CA . ASP A 1 194 ? -41.281 37.469 7.137 1 74.25 194 ASP A CA 1
ATOM 1527 C C . ASP A 1 194 ? -42.688 37.219 7.664 1 74.25 194 ASP A C 1
ATOM 1529 O O . ASP A 1 194 ? -43.625 37.094 6.887 1 74.25 194 ASP A O 1
ATOM 1533 N N . GLU A 1 195 ? -42.75 37.125 8.922 1 72.88 195 GLU A N 1
ATOM 1534 C CA . GLU A 1 195 ? -44.062 36.906 9.547 1 72.88 195 GLU A CA 1
ATOM 1535 C C . GLU A 1 195 ? -45.031 38.062 9.281 1 72.88 195 GLU A C 1
ATOM 1537 O O . GLU A 1 195 ? -46.219 37.844 9.023 1 72.88 195 GLU A O 1
ATOM 1542 N N . LEU A 1 196 ? -44.531 39.156 9.305 1 71.75 196 LEU A N 1
ATOM 1543 C CA . LEU A 1 196 ? -45.375 40.344 9.109 1 71.75 196 LEU A CA 1
ATOM 1544 C C . LEU A 1 196 ? -45.781 40.469 7.648 1 71.75 196 LEU A C 1
ATOM 1546 O O . LEU A 1 196 ? -46.906 40.875 7.355 1 71.75 196 LEU A O 1
ATOM 1550 N N . TYR A 1 197 ? -44.812 40.094 6.848 1 66.69 197 TYR A N 1
ATOM 1551 C CA . TYR A 1 197 ? -45.125 40.219 5.426 1 66.69 197 TYR A CA 1
ATOM 1552 C C . TYR A 1 197 ? -46.062 39.125 4.957 1 66.69 197 TYR A C 1
ATOM 1554 O O . TYR A 1 197 ? -46.969 39.375 4.188 1 66.69 197 TYR A O 1
ATOM 1562 N N . MET A 1 198 ? -45.781 37.875 5.297 1 61.25 198 MET A N 1
ATOM 1563 C CA . MET A 1 198 ? -46.594 36.75 4.871 1 61.25 198 MET A CA 1
ATOM 1564 C C . MET A 1 198 ? -47.938 36.75 5.594 1 61.25 198 MET A C 1
ATOM 1566 O O . MET A 1 198 ? -48.969 36.281 5.047 1 61.25 198 MET A O 1
ATOM 1570 N N . GLY A 1 199 ? -48.156 37.062 6.82 1 55.94 199 GLY A N 1
ATOM 1571 C CA . GLY A 1 199 ? -49.438 37.125 7.535 1 55.94 199 GLY A CA 1
ATOM 1572 C C . GLY A 1 199 ? -50.375 38.188 7.008 1 55.94 199 GLY A C 1
ATOM 1573 O O . GLY A 1 199 ? -51.562 38.188 7.316 1 55.94 199 GLY A O 1
ATOM 1574 N N . GLY A 1 200 ? -49.938 39.188 6.418 1 51.25 200 GLY A N 1
ATOM 1575 C CA . GLY A 1 200 ? -50.719 40.312 5.914 1 51.25 200 GLY A CA 1
ATOM 1576 C C . GLY A 1 200 ? -51.5 39.969 4.652 1 51.25 200 GLY A C 1
ATOM 1577 O O . GLY A 1 200 ? -52.156 40.844 4.094 1 51.25 200 GLY A O 1
ATOM 1578 N N . GLU A 1 201 ? -51.375 38.844 4.086 1 47.69 201 GLU A N 1
ATOM 1579 C CA . GLU A 1 201 ? -52.062 38.656 2.814 1 47.69 201 GLU A CA 1
ATOM 1580 C C . GLU A 1 201 ? -53.562 38.594 3.006 1 47.69 201 GLU A C 1
ATOM 1582 O O . GLU A 1 201 ? -54.312 38.281 2.064 1 47.69 201 GLU A O 1
ATOM 1587 N N . ILE A 1 202 ? -54.219 38.594 4.184 1 41.72 202 ILE A N 1
ATOM 1588 C CA . ILE A 1 202 ? -55.656 38.594 4.066 1 41.72 202 ILE A CA 1
ATOM 1589 C C . ILE A 1 202 ? -56.156 39.969 3.627 1 41.72 202 ILE A C 1
ATOM 1591 O O . ILE A 1 202 ? -55.906 40.969 4.316 1 41.72 202 ILE A O 1
ATOM 1595 N N . PRO A 1 203 ? -56.656 40.281 2.504 1 40.59 203 PRO A N 1
ATOM 1596 C CA . PRO A 1 203 ? -57.406 41.438 2.008 1 40.59 203 PRO A CA 1
ATOM 1597 C C . PRO A 1 203 ? -58.562 41.844 2.918 1 40.59 203 PRO A C 1
ATOM 1599 O O . PRO A 1 203 ? -59.375 40.969 3.307 1 40.59 203 PRO A O 1
ATOM 1602 N N . GLY A 1 204 ? -58.594 43.062 3.66 1 42.59 204 GLY A N 1
ATOM 1603 C CA . GLY A 1 204 ? -59.562 43.688 4.555 1 42.59 204 GLY A CA 1
ATOM 1604 C C . GLY A 1 204 ? -59.094 43.781 5.992 1 42.59 204 GLY A C 1
ATOM 1605 O O . GLY A 1 204 ? -59.688 44.438 6.82 1 42.59 204 GLY A O 1
ATOM 1606 N N . VAL A 1 205 ? -58.625 42.625 6.539 1 38.12 205 VAL A N 1
ATOM 1607 C CA . VAL A 1 205 ? -58.188 42.75 7.922 1 38.12 205 VAL A CA 1
ATOM 1608 C C . VAL A 1 205 ? -56.875 43.562 7.965 1 38.12 205 VAL A C 1
ATOM 1610 O O . VAL A 1 205 ? -55.875 43.156 7.363 1 38.12 205 VAL A O 1
ATOM 1613 N N . ALA A 1 206 ? -56.906 44.906 7.91 1 40.62 206 ALA A N 1
ATOM 1614 C CA . ALA A 1 206 ? -55.781 45.75 8.344 1 40.62 206 ALA A CA 1
ATOM 1615 C C . ALA A 1 206 ? -54.906 45.031 9.367 1 40.62 206 ALA A C 1
ATOM 1617 O O . ALA A 1 206 ? -55.281 44.938 10.539 1 40.62 206 ALA A O 1
ATOM 1618 N N . CYS A 1 207 ? -54.5 43.906 9.156 1 42.09 207 CYS A N 1
ATOM 1619 C CA . CYS A 1 207 ? -53.594 43.312 10.117 1 42.09 207 CYS A CA 1
ATOM 1620 C C . CYS A 1 207 ? -52.656 44.344 10.688 1 42.09 207 CYS A C 1
ATOM 1622 O O . CYS A 1 207 ? -51.875 44.969 9.945 1 42.09 207 CYS A O 1
ATOM 1624 N N . GLY A 1 208 ? -53.062 45.219 11.586 1 47.22 208 GLY A N 1
ATOM 1625 C CA . GLY A 1 208 ? -52.344 46.188 12.414 1 47.22 208 GLY A CA 1
ATOM 1626 C C . GLY A 1 208 ? -50.875 45.812 12.633 1 47.22 208 GLY A C 1
ATOM 1627 O O . GLY A 1 208 ? -50.562 44.812 13.273 1 47.22 208 GLY A O 1
ATOM 1628 N N . ILE A 1 209 ? -50.094 45.906 11.656 1 54.91 209 ILE A N 1
ATOM 1629 C CA . ILE A 1 209 ? -48.656 45.938 11.922 1 54.91 209 ILE A CA 1
ATOM 1630 C C . ILE A 1 209 ? -48.406 46.375 13.359 1 54.91 209 ILE A C 1
ATOM 1632 O O . ILE A 1 209 ? -48.719 47.5 13.734 1 54.91 209 ILE A O 1
ATOM 1636 N N . ASN A 1 210 ? -48.375 45.344 14.188 1 67.19 210 ASN A N 1
ATOM 1637 C CA . ASN A 1 210 ? -48.25 45.469 15.641 1 67.19 210 ASN A CA 1
ATOM 1638 C C . ASN A 1 210 ? -47.062 46.344 16.031 1 67.19 210 ASN A C 1
ATOM 1640 O O . ASN A 1 210 ? -45.938 46.125 15.609 1 67.19 210 ASN A O 1
ATOM 1644 N N . ARG A 1 211 ? -47.375 47.531 16.375 1 73.62 211 ARG A N 1
ATOM 1645 C CA . ARG A 1 211 ? -46.438 48.5 16.906 1 73.62 211 ARG A CA 1
ATOM 1646 C C . ARG A 1 211 ? -45.375 47.844 17.75 1 73.62 211 ARG A C 1
ATOM 1648 O O . ARG A 1 211 ? -44.188 48.188 17.656 1 73.62 211 ARG A O 1
ATOM 1655 N N . LYS A 1 212 ? -45.75 46.812 18.344 1 78.81 212 LYS A N 1
ATOM 1656 C CA . LYS A 1 212 ? -44.812 46.156 19.234 1 78.81 212 LYS A CA 1
ATOM 1657 C C . LYS A 1 212 ? -43.75 45.375 18.453 1 78.81 212 LYS A C 1
ATOM 1659 O O . LYS A 1 212 ? -42.594 45.344 18.859 1 78.81 212 LYS A O 1
ATOM 1664 N N . GLN A 1 213 ? -44.188 44.906 17.312 1 81.06 213 GLN A N 1
ATOM 1665 C CA . GLN A 1 213 ? -43.25 44.125 16.5 1 81.06 213 GLN A CA 1
ATOM 1666 C C . GLN A 1 213 ? -42.25 45.031 15.82 1 81.06 213 GLN A C 1
ATOM 1668 O O . GLN A 1 213 ? -41.031 44.719 15.773 1 81.06 213 GLN A O 1
ATOM 1673 N N . ILE A 1 214 ? -42.625 46.125 15.336 1 82.19 214 ILE A N 1
ATOM 1674 C CA . ILE A 1 214 ? -41.719 47.062 14.68 1 82.19 214 ILE A CA 1
ATOM 1675 C C . ILE A 1 214 ? -40.75 47.625 15.703 1 82.19 214 ILE A C 1
ATOM 1677 O O . ILE A 1 214 ? -39.562 47.812 15.398 1 82.19 214 ILE A O 1
ATOM 1681 N N . HIS A 1 215 ? -41.25 47.844 16.875 1 85.75 215 HIS A N 1
ATOM 1682 C CA . HIS A 1 215 ? -40.406 48.344 17.953 1 85.75 215 HIS A CA 1
ATOM 1683 C C . HIS A 1 215 ? -39.312 47.312 18.297 1 85.75 215 HIS A C 1
ATOM 1685 O O . HIS A 1 215 ? -38.156 47.656 18.438 1 85.75 215 HIS A O 1
ATOM 1691 N N . SER A 1 216 ? -39.75 46.156 18.359 1 85.06 216 SER A N 1
ATOM 1692 C CA . SER A 1 216 ? -38.812 45.094 18.672 1 85.06 216 SER A CA 1
ATOM 1693 C C . SER A 1 216 ? -37.75 44.938 17.578 1 85.06 216 SER A C 1
ATOM 1695 O O . SER A 1 216 ? -36.562 44.781 17.875 1 85.06 216 SER A O 1
ATOM 1697 N N . MET A 1 217 ? -38.125 45 16.359 1 83.19 217 MET A N 1
ATOM 1698 C CA . MET A 1 217 ? -37.188 44.844 15.242 1 83.19 217 MET A CA 1
ATOM 1699 C C . MET A 1 217 ? -36.188 46.031 15.203 1 83.19 217 MET A C 1
ATOM 1701 O O . MET A 1 217 ? -35 45.812 14.938 1 83.19 217 MET A O 1
ATOM 1705 N N . ALA A 1 218 ? -36.719 47.156 15.445 1 87.44 218 ALA A N 1
ATOM 1706 C CA . ALA A 1 218 ? -35.875 48.344 15.422 1 87.44 218 ALA A CA 1
ATOM 1707 C C . ALA A 1 218 ? -34.781 48.281 16.516 1 87.44 218 ALA A C 1
ATOM 1709 O O . ALA A 1 218 ? -33.625 48.625 16.281 1 87.44 218 ALA A O 1
ATOM 1710 N N . ARG A 1 219 ? -35.188 47.875 17.641 1 85.81 219 ARG A N 1
ATOM 1711 C CA . ARG A 1 219 ? -34.25 47.781 18.75 1 85.81 219 ARG A CA 1
ATOM 1712 C C . ARG A 1 219 ? -33.188 46.688 18.5 1 85.81 219 ARG A C 1
ATOM 1714 O O . ARG A 1 219 ? -32 46.938 18.719 1 85.81 219 ARG A O 1
ATOM 1721 N N . ARG A 1 220 ? -33.625 45.656 18.031 1 83.12 220 ARG A N 1
ATOM 1722 C CA . ARG A 1 220 ? -32.719 44.531 17.766 1 83.12 220 ARG A CA 1
ATOM 1723 C C . ARG A 1 220 ? -31.734 44.875 16.641 1 83.12 220 ARG A C 1
ATOM 1725 O O . ARG A 1 220 ? -30.547 44.562 16.734 1 83.12 220 ARG A O 1
ATOM 1732 N N . MET A 1 221 ? -32.25 45.469 15.68 1 84.25 221 MET A N 1
ATOM 1733 C CA . MET A 1 221 ? -31.406 45.844 14.555 1 84.25 221 MET A CA 1
ATOM 1734 C C . MET A 1 221 ? -30.375 46.875 14.977 1 84.25 221 MET A C 1
ATOM 1736 O O . MET A 1 221 ? -29.234 46.844 14.523 1 84.25 221 MET A O 1
ATOM 1740 N N . ALA A 1 222 ? -30.812 47.812 15.773 1 86.06 222 ALA A N 1
ATOM 1741 C CA . ALA A 1 222 ? -29.875 48.812 16.266 1 86.06 222 ALA A CA 1
ATOM 1742 C C . ALA A 1 222 ? -28.734 48.156 17.047 1 86.06 222 ALA A C 1
ATOM 1744 O O . ALA A 1 222 ? -27.578 48.531 16.891 1 86.06 222 ALA A O 1
ATOM 1745 N N . HIS A 1 223 ? -29.062 47.219 17.797 1 83.75 223 HIS A N 1
ATOM 1746 C CA . HIS A 1 223 ? -28.062 46.5 18.562 1 83.75 223 HIS A CA 1
ATOM 1747 C C . HIS A 1 223 ? -27.141 45.688 17.656 1 83.75 223 HIS A C 1
ATOM 1749 O O . HIS A 1 223 ? -25.922 45.656 17.859 1 83.75 223 HIS A O 1
ATOM 1755 N N . ALA A 1 224 ? -27.703 45.062 16.672 1 83.31 224 ALA A N 1
ATOM 1756 C CA . ALA A 1 224 ? -26.938 44.281 15.711 1 83.31 224 ALA A CA 1
ATOM 1757 C C . ALA A 1 224 ? -25.938 45.156 14.953 1 83.31 224 ALA A C 1
ATOM 1759 O O . ALA A 1 224 ? -24.797 44.75 14.719 1 83.31 224 ALA A O 1
ATOM 1760 N N . VAL A 1 225 ? -26.406 46.25 14.602 1 86 225 VAL A N 1
ATOM 1761 C CA . VAL A 1 225 ? -25.562 47.188 13.859 1 86 225 VAL A CA 1
ATOM 1762 C C . VAL A 1 225 ? -24.406 47.656 14.734 1 86 225 VAL A C 1
ATOM 1764 O O . VAL A 1 225 ? -23.266 47.75 14.273 1 86 225 VAL A O 1
ATOM 1767 N N . GLN A 1 226 ? -24.719 47.938 15.922 1 84.75 226 GLN A N 1
ATOM 1768 C CA . GLN A 1 226 ? -23.688 48.375 16.859 1 84.75 226 GLN A CA 1
ATOM 1769 C C . GLN A 1 226 ? -22.625 47.281 17.047 1 84.75 226 GLN A C 1
ATOM 1771 O O . GLN A 1 226 ? -21.422 47.562 16.984 1 84.75 226 GLN A O 1
ATOM 1776 N N . LYS A 1 227 ? -23.016 46.125 17.234 1 83.31 227 LYS A N 1
ATOM 1777 C CA . LYS A 1 227 ? -22.109 45 17.422 1 83.31 227 LYS A CA 1
ATOM 1778 C C . LYS A 1 227 ? -21.297 44.719 16.156 1 83.31 227 LYS A C 1
ATOM 1780 O O . LYS A 1 227 ? -20.109 44.469 16.219 1 83.31 227 LYS A O 1
ATOM 1785 N N . ALA A 1 228 ? -22 44.75 15.062 1 83.94 228 ALA A N 1
ATOM 1786 C CA . ALA A 1 228 ? -21.328 44.5 13.781 1 83.94 228 ALA A CA 1
ATOM 1787 C C . ALA A 1 228 ? -20.25 45.562 13.516 1 83.94 228 ALA A C 1
ATOM 1789 O O . ALA A 1 228 ? -19.188 45.25 12.977 1 83.94 228 ALA A O 1
ATOM 1790 N N . SER A 1 229 ? -20.641 46.75 13.805 1 86.31 229 SER A N 1
ATOM 1791 C CA . SER A 1 229 ? -19.672 47.844 13.641 1 86.31 229 SER A CA 1
ATOM 1792 C C . SER A 1 229 ? -18.453 47.656 14.523 1 86.31 229 SER A C 1
ATOM 1794 O O . SER A 1 229 ? -17.328 47.875 14.086 1 86.31 229 SER A O 1
ATOM 1796 N N . LYS A 1 230 ? -18.672 47.281 15.703 1 84 230 LYS A N 1
ATOM 1797 C CA . LYS A 1 230 ? -17.562 47.031 16.625 1 84 230 LYS A CA 1
ATOM 1798 C C . LYS A 1 230 ? -16.656 45.906 16.109 1 84 230 LYS A C 1
ATOM 1800 O O . LYS A 1 230 ? -15.438 46 16.156 1 84 230 LYS A O 1
ATOM 1805 N N . VAL A 1 231 ? -17.266 44.875 15.672 1 84.31 231 VAL A N 1
ATOM 1806 C CA . VAL A 1 231 ? -16.531 43.719 15.133 1 84.31 231 VAL A CA 1
ATOM 1807 C C . VAL A 1 231 ? -15.688 44.188 13.945 1 84.31 231 VAL A C 1
ATOM 1809 O O . VAL A 1 231 ? -14.523 43.781 13.812 1 84.31 231 VAL A O 1
ATOM 1812 N N . ALA A 1 232 ? -16.25 44.906 13.109 1 86.38 232 ALA A N 1
ATOM 1813 C CA . ALA A 1 232 ? -15.555 45.375 11.922 1 86.38 232 ALA A CA 1
ATOM 1814 C C . ALA A 1 232 ? -14.336 46.219 12.305 1 86.38 232 ALA A C 1
ATOM 1816 O O . ALA A 1 232 ? -13.273 46.094 11.695 1 86.38 232 ALA A O 1
ATOM 1817 N N . PHE A 1 233 ? -14.508 47.031 13.234 1 87.62 233 PHE A N 1
ATOM 1818 C CA . PHE A 1 233 ? -13.398 47.875 13.68 1 87.62 233 PHE A CA 1
ATOM 1819 C C . PHE A 1 233 ? -12.305 47.031 14.328 1 87.62 233 PHE A C 1
ATOM 1821 O O . PHE A 1 233 ? -11.117 47.281 14.133 1 87.62 233 PHE A O 1
ATOM 1828 N N . VAL A 1 234 ? -12.711 46.125 15.125 1 88.19 234 VAL A N 1
ATOM 1829 C CA . VAL A 1 234 ? -11.766 45.219 15.781 1 88.19 234 VAL A CA 1
ATOM 1830 C C . VAL A 1 234 ? -10.945 44.469 14.727 1 88.19 234 VAL A C 1
ATOM 1832 O O . VAL A 1 234 ? -9.727 44.344 14.852 1 88.19 234 VAL A O 1
ATOM 1835 N N . GLN A 1 235 ? -11.641 43.969 13.758 1 87.62 235 GLN A N 1
ATOM 1836 C CA . GLN A 1 235 ? -10.961 43.25 12.688 1 87.62 235 GLN A CA 1
ATOM 1837 C C . GLN A 1 235 ? -9.961 44.156 11.961 1 87.62 235 GLN A C 1
ATOM 1839 O O . GLN A 1 235 ? -8.852 43.719 11.648 1 87.62 235 GLN A O 1
ATOM 1844 N N . ARG A 1 236 ? -10.375 45.281 11.688 1 87.5 236 ARG A N 1
ATOM 1845 C CA . ARG A 1 236 ? -9.492 46.25 11.039 1 87.5 236 ARG A CA 1
ATOM 1846 C C . ARG A 1 236 ? -8.258 46.531 11.891 1 87.5 236 ARG A C 1
ATOM 1848 O O . ARG A 1 236 ? -7.148 46.656 11.367 1 87.5 236 ARG A O 1
ATOM 1855 N N . PHE A 1 237 ? -8.508 46.625 13.102 1 90.81 237 PHE A N 1
ATOM 1856 C CA . PHE A 1 237 ? -7.406 46.906 14.023 1 90.81 237 PHE A CA 1
ATOM 1857 C C . PHE A 1 237 ? -6.445 45.719 14.078 1 90.81 237 PHE A C 1
ATOM 1859 O O . PHE A 1 237 ? -5.23 45.906 13.969 1 90.81 237 PHE A O 1
ATOM 1866 N N . ILE A 1 238 ? -6.934 44.531 14.32 1 90.62 238 ILE A N 1
ATOM 1867 C CA . ILE A 1 238 ? -6.121 43.344 14.469 1 90.62 238 ILE A CA 1
ATOM 1868 C C . ILE A 1 238 ? -5.293 43.094 13.211 1 90.62 238 ILE A C 1
ATOM 1870 O O . ILE A 1 238 ? -4.148 42.656 13.281 1 90.62 238 ILE A O 1
ATOM 1874 N N . LYS A 1 239 ? -5.832 43.469 12.094 1 88.12 239 LYS A N 1
ATOM 1875 C CA . LYS A 1 239 ? -5.133 43.312 10.82 1 88.12 239 LYS A CA 1
ATOM 1876 C C . LYS A 1 239 ? -3.84 44.125 10.812 1 88.12 239 LYS A C 1
ATOM 1878 O O . LYS A 1 239 ? -2.877 43.781 10.133 1 88.12 239 LYS A O 1
ATOM 1883 N N . THR A 1 240 ? -3.85 45.188 11.508 1 90.25 240 THR A N 1
ATOM 1884 C CA . THR A 1 240 ? -2.654 46.031 11.547 1 90.25 240 THR A CA 1
ATOM 1885 C C . THR A 1 240 ? -1.521 45.312 12.281 1 90.25 240 THR A C 1
ATOM 1887 O O . THR A 1 240 ? -0.347 45.625 12.086 1 90.25 240 THR A O 1
ATOM 1890 N N . LEU A 1 241 ? -1.844 44.375 13.102 1 92.56 241 LEU A N 1
ATOM 1891 C CA . LEU A 1 241 ? -0.843 43.625 13.867 1 92.56 241 LEU A CA 1
ATOM 1892 C C . LEU A 1 241 ? -0.383 42.375 13.117 1 92.56 241 LEU A C 1
ATOM 1894 O O . LEU A 1 241 ? 0.654 41.812 13.445 1 92.56 241 LEU A O 1
ATOM 1898 N N . HIS A 1 242 ? -1.072 42.094 12.133 1 89.94 242 HIS A N 1
ATOM 1899 C CA . HIS A 1 242 ? -0.777 40.875 11.375 1 89.94 242 HIS A CA 1
ATOM 1900 C C . HIS A 1 242 ? 0.41 41.094 10.438 1 89.94 242 HIS A C 1
ATOM 1902 O O . HIS A 1 242 ? 0.574 42.188 9.875 1 89.94 242 HIS A O 1
ATOM 1908 N N . PHE A 1 243 ? 1.315 40.094 10.305 1 89.44 243 PHE A N 1
ATOM 1909 C CA . PHE A 1 243 ? 2.334 40.031 9.266 1 89.44 243 PHE A CA 1
ATOM 1910 C C . PHE A 1 243 ? 2.357 38.656 8.602 1 89.44 243 PHE A C 1
ATOM 1912 O O . PHE A 1 243 ? 1.914 37.688 9.188 1 89.44 243 PHE A O 1
ATOM 1919 N N . PRO A 1 244 ? 2.898 38.688 7.391 1 83.81 244 PRO A N 1
ATOM 1920 C CA . PRO A 1 244 ? 2.881 37.406 6.668 1 83.81 244 PRO A CA 1
ATOM 1921 C C . PRO A 1 244 ? 3.625 36.312 7.41 1 83.81 244 PRO A C 1
ATOM 1923 O O . PRO A 1 244 ? 4.68 36.562 8 1 83.81 244 PRO A O 1
ATOM 1926 N N . LYS A 1 245 ? 3.117 35.125 7.516 1 83.31 245 LYS A N 1
ATOM 1927 C CA . LYS A 1 245 ? 3.719 33.875 8.039 1 83.31 245 LYS A CA 1
ATOM 1928 C C . LYS A 1 245 ? 3.797 33.906 9.562 1 83.31 245 LYS A C 1
ATOM 1930 O O . LYS A 1 245 ? 4.668 33.281 10.164 1 83.31 245 LYS A O 1
ATOM 1935 N N . ILE A 1 246 ? 2.887 34.719 10.125 1 85.62 246 ILE A N 1
ATOM 1936 C CA . ILE A 1 246 ? 2.924 34.906 11.562 1 85.62 246 ILE A CA 1
ATOM 1937 C C . ILE A 1 246 ? 2.721 33.594 12.289 1 85.62 246 ILE A C 1
ATOM 1939 O O . ILE A 1 246 ? 3.279 33.375 13.367 1 85.62 246 ILE A O 1
ATOM 1943 N N . ARG A 1 247 ? 2.057 32.594 11.656 1 85.12 247 ARG A N 1
ATOM 1944 C CA . ARG A 1 247 ? 1.757 31.344 12.328 1 85.12 247 ARG A CA 1
ATOM 1945 C C . ARG A 1 247 ? 2.475 30.172 11.656 1 85.12 247 ARG A C 1
ATOM 1947 O O . ARG A 1 247 ? 2.254 29.016 12.008 1 85.12 247 ARG A O 1
ATOM 1954 N N . ASP A 1 248 ? 3.281 30.406 10.734 1 83.12 248 ASP A N 1
ATOM 1955 C CA . ASP A 1 248 ? 3.859 29.375 9.875 1 83.12 248 ASP A CA 1
ATOM 1956 C C . ASP A 1 248 ? 4.734 28.422 10.688 1 83.12 248 ASP A C 1
ATOM 1958 O O . ASP A 1 248 ? 4.684 27.203 10.492 1 83.12 248 ASP A O 1
ATOM 1962 N N . ARG A 1 249 ? 5.52 29.031 11.531 1 88.19 249 ARG A N 1
ATOM 1963 C CA . ARG A 1 249 ? 6.422 28.188 12.305 1 88.19 249 ARG A CA 1
ATOM 1964 C C . ARG A 1 249 ? 5.645 27.219 13.195 1 88.19 249 ARG A C 1
ATOM 1966 O O . ARG A 1 249 ? 5.965 26.031 13.273 1 88.19 249 ARG A O 1
ATOM 1973 N N . HIS A 1 250 ? 4.664 27.719 13.805 1 89.75 250 HIS A N 1
ATOM 1974 C CA . HIS A 1 250 ? 3.838 26.891 14.672 1 89.75 250 HIS A CA 1
ATOM 1975 C C . HIS A 1 250 ? 3.23 25.719 13.906 1 89.75 250 HIS A C 1
ATOM 1977 O O . HIS A 1 250 ? 3.223 24.594 14.398 1 89.75 250 HIS A O 1
ATOM 1983 N N . VAL A 1 251 ? 2.816 26 12.75 1 85.62 251 VAL A N 1
ATOM 1984 C CA . VAL A 1 251 ? 2.158 24.984 11.93 1 85.62 251 VAL A CA 1
ATOM 1985 C C . VAL A 1 251 ? 3.18 23.938 11.477 1 85.62 251 VAL A C 1
ATOM 1987 O O . VAL A 1 251 ? 2.859 22.75 11.367 1 85.62 251 VAL A O 1
ATOM 1990 N N . ARG A 1 252 ? 4.328 24.281 11.305 1 85.62 252 ARG A N 1
ATOM 1991 C CA . ARG A 1 252 ? 5.371 23.422 10.766 1 85.62 252 ARG A CA 1
ATOM 1992 C C . ARG A 1 252 ? 5.898 22.469 11.828 1 85.62 252 ARG A C 1
ATOM 1994 O O . ARG A 1 252 ? 6.43 21.406 11.508 1 85.62 252 ARG A O 1
ATOM 2001 N N . ILE A 1 253 ? 5.797 22.922 13.039 1 90.12 253 ILE A N 1
ATOM 2002 C CA . ILE A 1 253 ? 6.242 22.047 14.117 1 90.12 253 ILE A CA 1
ATOM 2003 C C . ILE A 1 253 ? 5.34 20.812 14.195 1 90.12 253 ILE A C 1
ATOM 2005 O O . ILE A 1 253 ? 4.113 20.938 14.219 1 90.12 253 ILE A O 1
ATOM 2009 N N . ALA A 1 254 ? 6 19.672 14.148 1 86.56 254 ALA A N 1
ATOM 2010 C CA . ALA A 1 254 ? 5.25 18.422 14.18 1 86.56 254 ALA A CA 1
ATOM 2011 C C . ALA A 1 254 ? 4.52 18.266 15.508 1 86.56 254 ALA A C 1
ATOM 2013 O O . ALA A 1 254 ? 5.004 18.703 16.547 1 86.56 254 ALA A O 1
ATOM 2014 N N . ARG A 1 255 ? 3.385 17.609 15.414 1 87.06 255 ARG A N 1
ATOM 2015 C CA . ARG A 1 255 ? 2.648 17.266 16.625 1 87.06 255 ARG A CA 1
ATOM 2016 C C . ARG A 1 255 ? 3.363 16.172 17.406 1 87.06 255 ARG A C 1
ATOM 2018 O O . ARG A 1 255 ? 4.004 15.297 16.812 1 87.06 255 ARG A O 1
ATOM 2025 N N . ALA A 1 256 ? 3.219 16.328 18.641 1 85.5 256 ALA A N 1
ATOM 2026 C CA . ALA A 1 256 ? 3.834 15.32 19.5 1 85.5 256 ALA A CA 1
ATOM 2027 C C . ALA A 1 256 ? 3.182 13.953 19.297 1 85.5 256 ALA A C 1
ATOM 2029 O O . ALA A 1 256 ? 1.975 13.867 19.047 1 85.5 256 ALA A O 1
ATOM 2030 N N . HIS A 1 257 ? 4.043 12.961 19.359 1 87.5 257 HIS A N 1
ATOM 2031 C CA . HIS A 1 257 ? 3.521 11.602 19.328 1 87.5 257 HIS A CA 1
ATOM 2032 C C . HIS A 1 257 ? 2.59 11.352 20.516 1 87.5 257 HIS A C 1
ATOM 2034 O O . HIS A 1 257 ? 2.803 11.891 21.609 1 87.5 257 HIS A O 1
ATOM 2040 N N . GLU A 1 258 ? 1.598 10.531 20.359 1 83.69 258 GLU A N 1
ATOM 2041 C CA . GLU A 1 258 ? 0.523 10.312 21.312 1 83.69 258 GLU A CA 1
ATOM 2042 C C . GLU A 1 258 ? 1.075 9.852 22.672 1 83.69 258 GLU A C 1
ATOM 2044 O O . GLU A 1 258 ? 0.518 10.188 23.719 1 83.69 258 GLU A O 1
ATOM 2049 N N . LYS A 1 259 ? 2.172 9.25 22.609 1 84.5 259 LYS A N 1
ATOM 2050 C CA . LYS A 1 259 ? 2.688 8.656 23.844 1 84.5 259 LYS A CA 1
ATOM 2051 C C . LYS A 1 259 ? 3.828 9.492 24.422 1 84.5 259 LYS A C 1
ATOM 2053 O O . LYS A 1 259 ? 4.551 9.031 25.312 1 84.5 259 LYS A O 1
ATOM 2058 N N . THR A 1 260 ? 3.93 10.703 23.953 1 89.38 260 THR A N 1
ATOM 2059 C CA . THR A 1 260 ? 5.027 11.539 24.422 1 89.38 260 THR A CA 1
ATOM 2060 C C . THR A 1 260 ? 4.512 12.664 25.312 1 89.38 260 THR A C 1
ATOM 2062 O O . THR A 1 260 ? 3.389 13.141 25.125 1 89.38 260 THR A O 1
ATOM 2065 N N . PHE A 1 261 ? 5.18 13.078 26.406 1 90.94 261 PHE A N 1
ATOM 2066 C CA . PHE A 1 261 ? 5.004 14.211 27.312 1 90.94 261 PHE A CA 1
ATOM 2067 C C . PHE A 1 261 ? 3.844 13.961 28.266 1 90.94 261 PHE A C 1
ATOM 2069 O O . PHE A 1 261 ? 3.371 14.891 28.922 1 90.94 261 PHE A O 1
ATOM 2076 N N . THR A 1 262 ? 3.385 12.742 28.391 1 87.06 262 THR A N 1
ATOM 2077 C CA . THR A 1 262 ? 2.266 12.414 29.266 1 87.06 262 THR A CA 1
ATOM 2078 C C . THR A 1 262 ? 2.643 12.625 30.719 1 87.06 262 THR A C 1
ATOM 2080 O O . THR A 1 262 ? 1.772 12.859 31.562 1 87.06 262 THR A O 1
ATOM 2083 N N . TRP A 1 263 ? 3.896 12.633 30.969 1 88.25 263 TRP A N 1
ATOM 2084 C CA . TRP A 1 263 ? 4.414 12.766 32.344 1 88.25 263 TRP A CA 1
ATOM 2085 C C . TRP A 1 263 ? 4.145 14.156 32.875 1 88.25 263 TRP A C 1
ATOM 2087 O O . TRP A 1 263 ? 4.195 14.375 34.094 1 88.25 263 TRP A O 1
ATOM 2097 N N . VAL A 1 264 ? 3.873 15.18 32.062 1 91 264 VAL A N 1
ATOM 2098 C CA . VAL A 1 264 ? 3.652 16.562 32.469 1 91 264 VAL A CA 1
ATOM 2099 C C . VAL A 1 264 ? 2.393 16.641 33.344 1 91 264 VAL A C 1
ATOM 2101 O O . VAL A 1 264 ? 2.377 17.328 34.375 1 91 264 VAL A O 1
ATOM 2104 N N . PHE A 1 265 ? 1.273 15.906 33 1 88.88 265 PHE A N 1
ATOM 2105 C CA . PHE A 1 265 ? -0.029 16.094 33.625 1 88.88 265 PHE A CA 1
ATOM 2106 C C . PHE A 1 265 ? -0.452 14.836 34.375 1 88.88 265 PHE A C 1
ATOM 2108 O O . PHE A 1 265 ? -1.448 14.844 35.094 1 88.88 265 PHE A O 1
ATOM 2115 N N . GLU A 1 266 ? 0.049 13.609 34.062 1 76.06 266 GLU A N 1
ATOM 2116 C CA . GLU A 1 266 ? -0.363 12.375 34.719 1 76.06 266 GLU A CA 1
ATOM 2117 C C . GLU A 1 266 ? -0.018 12.414 36.219 1 76.06 266 GLU A C 1
ATOM 2119 O O . GLU A 1 266 ? 1.083 12.812 36.594 1 76.06 266 GLU A O 1
ATOM 2124 N N . THR A 1 267 ? -1.214 12.656 37 1 59.09 267 THR A N 1
ATOM 2125 C CA . THR A 1 267 ? -1.094 12.461 38.438 1 59.09 267 THR A CA 1
ATOM 2126 C C . THR A 1 267 ? -0.856 10.992 38.75 1 59.09 267 THR A C 1
ATOM 2128 O O . THR A 1 267 ? -1.616 10.125 38.344 1 59.09 267 THR A O 1
ATOM 2131 N N . ARG A 1 268 ? 0.192 10.492 38.688 1 50.56 268 ARG A N 1
ATOM 2132 C CA . ARG A 1 268 ? 0.375 9.125 39.156 1 50.56 268 ARG A CA 1
ATOM 2133 C C . ARG A 1 268 ? -0.421 8.891 40.438 1 50.56 268 ARG A C 1
ATOM 2135 O O . ARG A 1 268 ? -0.133 9.492 41.5 1 50.56 268 ARG A O 1
ATOM 2142 N N . THR A 1 269 ? -1.732 8.602 40.406 1 43.88 269 THR A N 1
ATOM 2143 C CA . THR A 1 269 ? -2.557 8.258 41.562 1 43.88 269 THR A CA 1
ATOM 2144 C C . THR A 1 269 ? -1.832 7.27 42.469 1 43.88 269 THR A C 1
ATOM 2146 O O . THR A 1 269 ? -2.143 7.16 43.656 1 43.88 269 THR A O 1
ATOM 2149 N N . ASN A 1 270 ? -1.491 6.066 41.906 1 39.97 270 ASN A N 1
ATOM 2150 C CA . ASN A 1 270 ? -1.306 4.93 42.781 1 39.97 270 ASN A CA 1
ATOM 2151 C C . ASN A 1 270 ? -0.258 5.223 43.875 1 39.97 270 ASN A C 1
ATOM 2153 O O . ASN A 1 270 ? 0.094 4.344 44.656 1 39.97 270 ASN A O 1
ATOM 2157 N N . GLU A 1 271 ? 0.929 5.613 43.469 1 39.47 271 GLU A N 1
ATOM 2158 C CA . GLU A 1 271 ? 1.865 5.336 44.562 1 39.47 271 GLU A CA 1
ATOM 2159 C C . GLU A 1 271 ? 1.477 6.086 45.844 1 39.47 271 GLU A C 1
ATOM 2161 O O . GLU A 1 271 ? 0.981 7.211 45.781 1 39.47 271 GLU A O 1
ATOM 2166 N N . THR A 1 272 ? 1.202 5.387 46.969 1 37.56 272 THR A N 1
ATOM 2167 C CA . THR A 1 272 ? 1.22 5.805 48.375 1 37.56 272 THR A CA 1
ATOM 2168 C C . THR A 1 272 ? 2.145 7.004 48.562 1 37.56 272 THR A C 1
ATOM 2170 O O . THR A 1 272 ? 2.082 7.684 49.594 1 37.56 272 THR A O 1
ATOM 2173 N N . ALA A 1 273 ? 3.402 6.535 48.469 1 38.38 273 ALA A N 1
ATOM 2174 C CA . ALA A 1 273 ? 4.367 7.434 49.125 1 38.38 273 ALA A CA 1
ATOM 2175 C C . ALA A 1 273 ? 4.207 8.859 48.594 1 38.38 273 ALA A C 1
ATOM 2177 O O . ALA A 1 273 ? 3.838 9.07 47.438 1 38.38 273 ALA A O 1
ATOM 2178 N N . HIS A 1 274 ? 4.234 9.938 49.406 1 37.28 274 HIS A N 1
ATOM 2179 C CA . HIS A 1 274 ? 4.242 11.383 49.562 1 37.28 274 HIS A CA 1
ATOM 2180 C C . HIS A 1 274 ? 4.949 12.078 48.406 1 37.28 274 HIS A C 1
ATOM 2182 O O . HIS A 1 274 ? 4.996 13.312 48.375 1 37.28 274 HIS A O 1
ATOM 2188 N N . THR A 1 275 ? 6.129 11.594 48 1 38.53 275 THR A N 1
ATOM 2189 C CA . THR A 1 275 ? 6.895 12.586 47.281 1 38.53 275 THR A CA 1
ATOM 2190 C C . THR A 1 275 ? 6.246 12.875 45.906 1 38.53 275 THR A C 1
ATOM 2192 O O . THR A 1 275 ? 6.414 12.102 44.969 1 38.53 275 THR A O 1
ATOM 2195 N N . SER A 1 276 ? 5.09 13.125 45.719 1 46 276 SER A N 1
ATOM 2196 C CA . SER A 1 276 ? 4.305 13.539 44.562 1 46 276 SER A CA 1
ATOM 2197 C C . SER A 1 276 ? 5.082 14.531 43.719 1 46 276 SER A C 1
ATOM 2199 O O . SER A 1 276 ? 5.062 15.734 43.969 1 46 276 SER A O 1
ATOM 2201 N N . HIS A 1 277 ? 6.328 14.344 43.375 1 52.62 277 HIS A N 1
ATOM 2202 C CA . HIS A 1 277 ? 7.133 15.344 42.688 1 52.62 277 HIS A CA 1
ATOM 2203 C C . HIS A 1 277 ? 6.5 15.742 41.375 1 52.62 277 HIS A C 1
ATOM 2205 O O . HIS A 1 277 ? 6.742 15.102 40.344 1 52.62 277 HIS A O 1
ATOM 2211 N N . SER A 1 278 ? 5.383 16.406 41.438 1 62.81 278 SER A N 1
ATOM 2212 C CA . SER A 1 278 ? 4.867 17.047 40.25 1 62.81 278 SER A CA 1
ATOM 2213 C C . SER A 1 278 ? 5.973 17.797 39.5 1 62.81 278 SER A C 1
ATOM 2215 O O . SER A 1 278 ? 6.879 18.359 40.125 1 62.81 278 SER A O 1
ATOM 2217 N N . PRO A 1 279 ? 5.902 17.547 38.156 1 80 279 PRO A N 1
ATOM 2218 C CA . PRO A 1 279 ? 6.91 18.297 37.438 1 80 279 PRO A CA 1
ATOM 2219 C C . PRO A 1 279 ? 6.871 19.797 37.719 1 80 279 PRO A C 1
ATOM 2221 O O . PRO A 1 279 ? 5.809 20.344 38.031 1 80 279 PRO A O 1
ATOM 2224 N N . SER A 1 280 ? 7.973 20.375 37.938 1 86.25 280 SER A N 1
ATOM 2225 C CA . SER A 1 280 ? 8.109 21.781 38.281 1 86.25 280 SER A CA 1
ATOM 2226 C C . SER A 1 280 ? 7.246 22.656 37.344 1 86.25 280 SER A C 1
ATOM 2228 O O . SER A 1 280 ? 6.727 23.688 37.781 1 86.25 280 SER A O 1
ATOM 2230 N N . ILE A 1 281 ? 6.938 22.203 36.188 1 92.12 281 ILE A N 1
ATOM 2231 C CA . ILE A 1 281 ? 6.184 22.984 35.219 1 92.12 281 ILE A CA 1
ATOM 2232 C C . ILE A 1 281 ? 4.715 23.031 35.625 1 92.12 281 ILE A C 1
ATOM 2234 O O . ILE A 1 281 ? 4.039 24.047 35.406 1 92.12 281 ILE A O 1
ATOM 2238 N N . LEU A 1 282 ? 4.223 21.953 36.188 1 91.81 282 LEU A N 1
ATOM 2239 C CA . LEU A 1 282 ? 2.83 21.922 36.625 1 91.81 282 LEU A CA 1
ATOM 2240 C C . LEU A 1 282 ? 2.598 22.891 37.781 1 91.81 282 LEU A C 1
ATOM 2242 O O . LEU A 1 282 ? 1.588 23.594 37.781 1 91.81 282 LEU A O 1
ATOM 2246 N N . ASN A 1 283 ? 3.516 22.875 38.656 1 91.06 283 ASN A N 1
ATOM 2247 C CA . ASN A 1 283 ? 3.438 23.812 39.781 1 91.06 283 ASN A CA 1
ATOM 2248 C C . ASN A 1 283 ? 3.51 25.266 39.281 1 91.06 283 ASN A C 1
ATOM 2250 O O . ASN A 1 283 ? 2.809 26.125 39.812 1 91.06 283 ASN A O 1
ATOM 2254 N N . TRP A 1 284 ? 4.312 25.469 38.344 1 94.38 284 TRP A N 1
ATOM 2255 C CA . TRP A 1 284 ? 4.453 26.812 37.781 1 94.38 284 TRP A CA 1
ATOM 2256 C C . TRP A 1 284 ? 3.16 27.25 37.094 1 94.38 284 TRP A C 1
ATOM 2258 O O . TRP A 1 284 ? 2.732 28.391 37.25 1 94.38 284 TRP A O 1
ATOM 2268 N N . LEU A 1 285 ? 2.549 26.375 36.406 1 94.62 285 LEU A N 1
ATOM 2269 C CA . LEU A 1 285 ? 1.295 26.688 35.719 1 94.62 285 LEU A CA 1
ATOM 2270 C C . LEU A 1 285 ? 0.206 27.047 36.719 1 94.62 285 LEU A C 1
ATOM 2272 O O . LEU A 1 285 ? -0.574 27.984 36.5 1 94.62 285 LEU A O 1
ATOM 2276 N N . ARG A 1 286 ? 0.225 26.484 37.906 1 92.12 286 ARG A N 1
ATOM 2277 C CA . ARG A 1 286 ? -0.868 26.594 38.875 1 92.12 286 ARG A CA 1
ATOM 2278 C C . ARG A 1 286 ? -0.682 27.797 39.781 1 92.12 286 ARG A C 1
ATOM 2280 O O . ARG A 1 286 ? -1.659 28.391 40.25 1 92.12 286 ARG A O 1
ATOM 2287 N N . GLU A 1 287 ? 0.513 28.016 40.125 1 86 287 GLU A N 1
ATOM 2288 C CA . GLU A 1 287 ? 0.656 28.875 41.281 1 86 287 GLU A CA 1
ATOM 2289 C C . GLU A 1 287 ? 1.557 30.078 40.969 1 86 287 GLU A C 1
ATOM 2291 O O . GLU A 1 287 ? 1.244 31.203 41.344 1 86 287 GLU A O 1
ATOM 2296 N N . GLU A 1 288 ? 2.6 29.906 40.406 1 76.94 288 GLU A N 1
ATOM 2297 C CA . GLU A 1 288 ? 3.652 30.906 40.344 1 76.94 288 GLU A CA 1
ATOM 2298 C C . GLU A 1 288 ? 3.188 32.125 39.562 1 76.94 288 GLU A C 1
ATOM 2300 O O . GLU A 1 288 ? 2.496 32.031 38.562 1 76.94 288 GLU A O 1
ATOM 2305 N N . THR A 1 289 ? 3.521 33.281 40.25 1 80.94 289 THR A N 1
ATOM 2306 C CA . THR A 1 289 ? 3.219 34.562 39.625 1 80.94 289 THR A CA 1
ATOM 2307 C C . THR A 1 289 ? 4.496 35.344 39.375 1 80.94 289 THR A C 1
ATOM 2309 O O . THR A 1 289 ? 5.543 35.062 39.969 1 80.94 289 THR A O 1
ATOM 2312 N N . ASP A 1 290 ? 4.473 36.188 38.438 1 83.19 290 ASP A N 1
ATOM 2313 C CA . ASP A 1 290 ? 5.551 37.125 38.125 1 83.19 290 ASP A CA 1
ATOM 2314 C C . ASP A 1 290 ? 6.863 36.375 37.875 1 83.19 290 ASP A C 1
ATOM 2316 O O . ASP A 1 290 ? 7.883 36.688 38.5 1 83.19 290 ASP A O 1
ATOM 2320 N N . SER A 1 291 ? 6.711 35.281 37.062 1 89 291 SER A N 1
ATOM 2321 C CA . SER A 1 291 ? 7.91 34.469 36.875 1 89 291 SER A CA 1
ATOM 2322 C C . SER A 1 291 ? 8.047 33.969 35.469 1 89 291 SER A C 1
ATOM 2324 O O . SER A 1 291 ? 7.09 34.031 34.688 1 89 291 SER A O 1
ATOM 2326 N N . ILE A 1 292 ? 9.25 33.625 35.156 1 95.88 292 ILE A N 1
ATOM 2327 C CA . ILE A 1 292 ? 9.594 33 33.875 1 95.88 292 ILE A CA 1
ATOM 2328 C C . ILE A 1 292 ? 9.992 31.547 34.062 1 95.88 292 ILE A C 1
ATOM 2330 O O . ILE A 1 292 ? 10.781 31.234 34.969 1 95.88 292 ILE A O 1
ATOM 2334 N N . TYR A 1 293 ? 9.305 30.688 33.438 1 97.12 293 TYR A N 1
ATOM 2335 C CA . TYR A 1 293 ? 9.695 29.281 33.406 1 97.12 293 TYR A CA 1
ATOM 2336 C C . TYR A 1 293 ? 10.516 28.969 32.156 1 97.12 293 TYR A C 1
ATOM 2338 O O . TYR A 1 293 ? 10.125 29.328 31.031 1 97.12 293 TYR A O 1
ATOM 2346 N N . TRP A 1 294 ? 11.68 28.344 32.312 1 97.25 294 TRP A N 1
ATOM 2347 C CA . TRP A 1 294 ? 12.609 28.125 31.203 1 97.25 294 TRP A CA 1
ATOM 2348 C C . TRP A 1 294 ? 12.711 26.656 30.844 1 97.25 294 TRP A C 1
ATOM 2350 O O . TRP A 1 294 ? 13.109 25.844 31.688 1 97.25 294 TRP A O 1
ATOM 2360 N N . VAL A 1 295 ? 12.297 26.312 29.609 1 96.31 295 VAL A N 1
ATOM 2361 C CA . VAL A 1 295 ? 12.445 24.969 29.062 1 96.31 295 VAL A CA 1
ATOM 2362 C C . VAL A 1 295 ? 13.672 24.906 28.156 1 96.31 295 VAL A C 1
ATOM 2364 O O . VAL A 1 295 ? 13.789 25.672 27.203 1 96.31 295 VAL A O 1
ATOM 2367 N N . SER A 1 296 ? 14.586 24.109 28.453 1 95.5 296 SER A N 1
ATOM 2368 C CA . SER A 1 296 ? 15.812 23.984 27.656 1 95.5 296 SER A CA 1
ATOM 2369 C C . SER A 1 296 ? 16.156 22.516 27.406 1 95.5 296 SER A C 1
ATOM 2371 O O . SER A 1 296 ? 15.359 21.625 27.719 1 95.5 296 SER A O 1
ATOM 2373 N N . GLY A 1 297 ? 17.203 22.281 26.688 1 92.44 297 GLY A N 1
ATOM 2374 C CA . GLY A 1 297 ? 17.641 20.953 26.312 1 92.44 297 GLY A CA 1
ATOM 2375 C C . GLY A 1 297 ? 18.625 20.938 25.156 1 92.44 297 GLY A C 1
ATOM 2376 O O . GLY A 1 297 ? 18.859 21.984 24.531 1 92.44 297 GLY A O 1
ATOM 2377 N N . LYS A 1 298 ? 19.172 19.75 24.891 1 89.75 298 LYS A N 1
ATOM 2378 C CA . LYS A 1 298 ? 20.062 19.562 23.75 1 89.75 298 LYS A CA 1
ATOM 2379 C C . LYS A 1 298 ? 19.375 19.922 22.438 1 89.75 298 LYS A C 1
ATOM 2381 O O . LYS A 1 298 ? 18.141 19.875 22.344 1 89.75 298 LYS A O 1
ATOM 2386 N N . PRO A 1 299 ? 20.25 20.312 21.469 1 87.06 299 PRO A N 1
ATOM 2387 C CA . PRO A 1 299 ? 19.625 20.531 20.156 1 87.06 299 PRO A CA 1
ATOM 2388 C C . PRO A 1 299 ? 18.828 19.328 19.656 1 87.06 299 PRO A C 1
ATOM 2390 O O . PRO A 1 299 ? 19.281 18.188 19.828 1 87.06 299 PRO A O 1
ATOM 2393 N N . ALA A 1 300 ? 17.609 19.578 19.172 1 89.25 300 ALA A N 1
ATOM 2394 C CA . ALA A 1 300 ? 16.75 18.578 18.547 1 89.25 300 ALA A CA 1
ATOM 2395 C C . ALA A 1 300 ? 16.203 17.594 19.594 1 89.25 300 ALA A C 1
ATOM 2397 O O . ALA A 1 300 ? 15.906 16.453 19.266 1 89.25 300 ALA A O 1
ATOM 2398 N N . SER A 1 301 ? 16.156 18.016 20.797 1 90.81 301 SER A N 1
ATOM 2399 C CA . SER A 1 301 ? 15.625 17.172 21.859 1 90.81 301 SER A CA 1
ATOM 2400 C C . SER A 1 301 ? 14.094 17.172 21.859 1 90.81 301 SER A C 1
ATOM 2402 O O . SER A 1 301 ? 13.469 16.328 22.516 1 90.81 301 SER A O 1
ATOM 2404 N N . GLY A 1 302 ? 13.492 18.219 21.25 1 91.75 302 GLY A N 1
ATOM 2405 C CA . GLY A 1 302 ? 12.039 18.266 21.141 1 91.75 302 GLY A CA 1
ATOM 2406 C C . GLY A 1 302 ? 11.438 19.469 21.859 1 91.75 302 GLY A C 1
ATOM 2407 O O . GLY A 1 302 ? 10.266 19.438 22.234 1 91.75 302 GLY A O 1
ATOM 2408 N N . LYS A 1 303 ? 12.148 20.5 22.078 1 94.5 303 LYS A N 1
ATOM 2409 C CA . LYS A 1 303 ? 11.695 21.688 22.812 1 94.5 303 LYS A CA 1
ATOM 2410 C C . LYS A 1 303 ? 10.492 22.328 22.125 1 94.5 303 LYS A C 1
ATOM 2412 O O . LYS A 1 303 ? 9.492 22.625 22.781 1 94.5 303 LYS A O 1
ATOM 2417 N N . SER A 1 304 ? 10.617 22.516 20.781 1 94.62 304 SER A N 1
ATOM 2418 C CA . SER A 1 304 ? 9.531 23.156 20.047 1 94.62 304 SER A CA 1
ATOM 2419 C C . SER A 1 304 ? 8.273 22.297 20.047 1 94.62 304 SER A C 1
ATOM 2421 O O . SER A 1 304 ? 7.16 22.812 20.172 1 94.62 304 SER A O 1
ATOM 2423 N N . THR A 1 305 ? 8.453 21.031 19.891 1 94.38 305 THR A N 1
ATOM 2424 C CA . THR A 1 305 ? 7.316 20.109 19.953 1 94.38 305 THR A CA 1
ATOM 2425 C C . THR A 1 305 ? 6.68 20.125 21.328 1 94.38 305 THR A C 1
ATOM 2427 O O . THR A 1 305 ? 5.457 20.016 21.453 1 94.38 305 THR A O 1
ATOM 2430 N N . PHE A 1 306 ? 7.504 20.234 22.375 1 95.12 306 PHE A N 1
ATOM 2431 C CA . PHE A 1 306 ? 7.023 20.281 23.75 1 95.12 306 PHE A CA 1
ATOM 2432 C C . PHE A 1 306 ? 6.203 21.547 23.984 1 95.12 306 PHE A C 1
ATOM 2434 O O . PHE A 1 306 ? 5.117 21.484 24.578 1 95.12 306 PHE A O 1
ATOM 2441 N N . MET A 1 307 ? 6.703 22.688 23.562 1 96.25 307 MET A N 1
ATOM 2442 C CA . MET A 1 307 ? 6 23.953 23.703 1 96.25 307 MET A CA 1
ATOM 2443 C C . MET A 1 307 ? 4.648 23.906 23 1 96.25 307 MET A C 1
ATOM 2445 O O . MET A 1 307 ? 3.648 24.391 23.531 1 96.25 307 MET A O 1
ATOM 2449 N N . LYS A 1 308 ? 4.664 23.391 21.766 1 95.44 308 LYS A N 1
ATOM 2450 C CA . LYS A 1 308 ? 3.414 23.234 21.031 1 95.44 308 LYS A CA 1
ATOM 2451 C C . LYS A 1 308 ? 2.449 22.297 21.766 1 95.44 308 LYS A C 1
ATOM 2453 O O . LYS A 1 308 ? 1.24 22.547 21.781 1 95.44 308 LYS A O 1
ATOM 2458 N N . TYR A 1 309 ? 2.977 21.297 22.344 1 94.56 309 TYR A N 1
ATOM 2459 C CA . TYR A 1 309 ? 2.18 20.344 23.109 1 94.56 309 TYR A CA 1
ATOM 2460 C C . TYR A 1 309 ? 1.511 21.016 24.297 1 94.56 309 TYR A C 1
ATOM 2462 O O . TYR A 1 309 ? 0.315 20.828 24.547 1 94.56 309 TYR A O 1
ATOM 2470 N N . LEU A 1 310 ? 2.254 21.781 25.078 1 94.81 310 LEU A N 1
ATOM 2471 C CA . LEU A 1 310 ? 1.716 22.5 26.234 1 94.81 310 LEU A CA 1
ATOM 2472 C C . LEU A 1 310 ? 0.589 23.438 25.812 1 94.81 310 LEU A C 1
ATOM 2474 O O . LEU A 1 310 ? -0.46 23.484 26.469 1 94.81 310 LEU A O 1
ATOM 2478 N N . LEU A 1 311 ? 0.797 24.109 24.75 1 94.19 311 LEU A N 1
ATOM 2479 C CA . LEU A 1 311 ? -0.163 25.094 24.266 1 94.19 311 LEU A CA 1
ATOM 2480 C C . LEU A 1 311 ? -1.469 24.422 23.859 1 94.19 311 LEU A C 1
ATOM 2482 O O . LEU A 1 311 ? -2.549 25 24.047 1 94.19 311 LEU A O 1
ATOM 2486 N N . ALA A 1 312 ? -1.339 23.266 23.297 1 92.12 312 ALA A N 1
ATOM 2487 C CA . ALA A 1 312 ? -2.502 22.609 22.719 1 92.12 312 ALA A CA 1
ATOM 2488 C C . ALA A 1 312 ? -3.219 21.75 23.766 1 92.12 312 ALA A C 1
ATOM 2490 O O . ALA A 1 312 ? -4.395 21.406 23.594 1 92.12 312 ALA A O 1
ATOM 2491 N N . HIS A 1 313 ? -2.619 21.453 24.812 1 93.06 313 HIS A N 1
ATOM 2492 C CA . HIS A 1 313 ? -3.168 20.484 25.766 1 93.06 313 HIS A CA 1
ATOM 2493 C C . HIS A 1 313 ? -4.227 21.141 26.656 1 93.06 313 HIS A C 1
ATOM 2495 O O . HIS A 1 313 ? -3.979 22.188 27.25 1 93.06 313 HIS A O 1
ATOM 2501 N N . PRO A 1 314 ? -5.344 20.484 26.875 1 92.69 314 PRO A N 1
ATOM 2502 C CA . PRO A 1 314 ? -6.434 21.078 27.656 1 92.69 314 PRO A CA 1
ATOM 2503 C C . PRO A 1 314 ? -6.066 21.25 29.125 1 92.69 314 PRO A C 1
ATOM 2505 O O . PRO A 1 314 ? -6.523 22.203 29.781 1 92.69 314 PRO A O 1
ATOM 2508 N N . GLN A 1 315 ? -5.285 20.406 29.578 1 93.25 315 GLN A N 1
ATOM 2509 C CA . GLN A 1 315 ? -4.914 20.469 30.984 1 93.25 315 GLN A CA 1
ATOM 2510 C C . GLN A 1 315 ? -4.059 21.703 31.266 1 93.25 315 GLN A C 1
ATOM 2512 O O . GLN A 1 315 ? -3.98 22.172 32.406 1 93.25 315 GLN A O 1
ATOM 2517 N N . THR A 1 316 ? -3.35 22.188 30.234 1 95.25 316 THR A N 1
ATOM 2518 C CA . THR A 1 316 ? -2.615 23.422 30.438 1 95.25 316 THR A CA 1
ATOM 2519 C C . THR A 1 316 ? -3.564 24.562 30.797 1 95.25 316 THR A C 1
ATOM 2521 O O . THR A 1 316 ? -3.328 25.297 31.75 1 95.25 316 THR A O 1
ATOM 2524 N N . ARG A 1 317 ? -4.602 24.719 30.078 1 94.25 317 ARG A N 1
ATOM 2525 C CA . ARG A 1 317 ? -5.586 25.766 30.328 1 94.25 317 ARG A CA 1
ATOM 2526 C C . ARG A 1 317 ? -6.258 25.578 31.688 1 94.25 317 ARG A C 1
ATOM 2528 O O . ARG A 1 317 ? -6.484 26.547 32.406 1 94.25 317 ARG A O 1
ATOM 2535 N N . GLU A 1 318 ? -6.578 24.328 32 1 94.06 318 GLU A N 1
ATOM 2536 C CA . GLU A 1 318 ? -7.23 24.016 33.281 1 94.06 318 GLU A CA 1
ATOM 2537 C C . GLU A 1 318 ? -6.352 24.406 34.469 1 94.06 318 GLU A C 1
ATOM 2539 O O . GLU A 1 318 ? -6.844 24.953 35.438 1 94.06 318 GLU A O 1
ATOM 2544 N N . ASN A 1 319 ? -5.148 24.141 34.312 1 94.31 319 ASN A N 1
ATOM 2545 C CA . ASN A 1 319 ? -4.23 24.469 35.406 1 94.31 319 ASN A CA 1
ATOM 2546 C C . ASN A 1 319 ? -3.984 25.969 35.469 1 94.31 319 ASN A C 1
ATOM 2548 O O . ASN A 1 319 ? -3.844 26.531 36.562 1 94.31 319 ASN A O 1
ATOM 2552 N N . LEU A 1 320 ? -3.875 26.625 34.375 1 96.12 320 LEU A N 1
ATOM 2553 C CA . LEU A 1 320 ? -3.711 28.078 34.375 1 96.12 320 LEU A CA 1
ATOM 2554 C C . LEU A 1 320 ? -4.938 28.766 34.938 1 96.12 320 LEU A C 1
ATOM 2556 O O . LEU A 1 320 ? -4.824 29.859 35.5 1 96.12 320 LEU A O 1
ATOM 2560 N N . ARG A 1 321 ? -6.066 28.156 34.844 1 94.94 321 ARG A N 1
ATOM 2561 C CA . ARG A 1 321 ? -7.297 28.703 35.375 1 94.94 321 ARG A CA 1
ATOM 2562 C C . ARG A 1 321 ? -7.23 28.766 36.906 1 94.94 321 ARG A C 1
ATOM 2564 O O . ARG A 1 321 ? -7.781 29.672 37.531 1 94.94 321 ARG A O 1
ATOM 2571 N N . LEU A 1 322 ? -6.578 27.781 37.438 1 94 322 LEU A N 1
ATOM 2572 C CA . LEU A 1 322 ? -6.383 27.797 38.875 1 94 322 LEU A CA 1
ATOM 2573 C C . LEU A 1 322 ? -5.562 29.016 39.312 1 94 322 LEU A C 1
ATOM 2575 O O . LEU A 1 322 ? -5.848 29.625 40.344 1 94 322 LEU A O 1
ATOM 2579 N N . TRP A 1 323 ? -4.621 29.297 38.5 1 94.44 323 TRP A N 1
ATOM 2580 C CA . TRP A 1 323 ? -3.799 30.484 38.75 1 94.44 323 TRP A CA 1
ATOM 2581 C C . TRP A 1 323 ? -4.605 31.75 38.531 1 94.44 323 TRP A C 1
ATOM 2583 O O . TRP A 1 323 ? -4.512 32.688 39.312 1 94.44 323 TRP A O 1
ATOM 2593 N N . ALA A 1 324 ? -5.359 31.844 37.469 1 93.75 324 ALA A N 1
ATOM 2594 C CA . ALA A 1 324 ? -6.117 33.031 37.094 1 93.75 324 ALA A CA 1
ATOM 2595 C C . ALA A 1 324 ? -7.254 33.281 38.062 1 93.75 324 ALA A C 1
ATOM 2597 O O . ALA A 1 324 ? -7.688 34.438 38.25 1 93.75 324 ALA A O 1
ATOM 2598 N N . GLY A 1 325 ? -7.762 32.188 38.688 1 91.56 325 GLY A N 1
ATOM 2599 C CA . GLY A 1 325 ? -8.898 32.344 39.594 1 91.56 325 GLY A CA 1
ATOM 2600 C C . GLY A 1 325 ? -10.141 32.844 38.875 1 91.56 325 GLY A C 1
ATOM 2601 O O . GLY A 1 325 ? -10.578 32.281 37.906 1 91.56 325 GLY A O 1
ATOM 2602 N N . SER A 1 326 ? -10.609 34.031 39.406 1 90.06 326 SER A N 1
ATOM 2603 C CA . SER A 1 326 ? -11.836 34.594 38.875 1 90.06 326 SER A CA 1
ATOM 2604 C C . SER A 1 326 ? -11.539 35.562 37.719 1 90.06 326 SER A C 1
ATOM 2606 O O . SER A 1 326 ? -12.438 35.938 36.969 1 90.06 326 SER A O 1
ATOM 2608 N N . GLU A 1 327 ? -10.328 35.844 37.531 1 91.75 327 GLU A N 1
ATOM 2609 C CA . GLU A 1 327 ? -9.945 36.781 36.469 1 91.75 327 GLU A CA 1
ATOM 2610 C C . GLU A 1 327 ? -9.953 36.094 35.094 1 91.75 327 GLU A C 1
ATOM 2612 O O . GLU A 1 327 ? -9.922 34.875 35 1 91.75 327 GLU A O 1
ATOM 2617 N N . LYS A 1 328 ? -10.039 36.938 34.125 1 92.19 328 LYS A N 1
ATOM 2618 C CA . LYS A 1 328 ? -9.984 36.438 32.75 1 92.19 328 LYS A CA 1
ATOM 2619 C C . LYS A 1 328 ? -8.586 35.938 32.406 1 92.19 328 LYS A C 1
ATOM 2621 O O . LYS A 1 328 ? -7.586 36.531 32.812 1 92.19 328 LYS A O 1
ATOM 2626 N N . LEU A 1 329 ? -8.594 34.75 31.766 1 94.62 329 LEU A N 1
ATOM 2627 C CA . LEU A 1 329 ? -7.324 34.156 31.375 1 94.62 329 LEU A CA 1
ATOM 2628 C C . LEU A 1 329 ? -7.105 34.281 29.875 1 94.62 329 LEU A C 1
ATOM 2630 O O . LEU A 1 329 ? -7.992 33.938 29.078 1 94.62 329 LEU A O 1
ATOM 2634 N N . VAL A 1 330 ? -5.922 34.812 29.438 1 94.31 330 VAL A N 1
ATOM 2635 C CA . VAL A 1 330 ? -5.547 34.875 28.031 1 94.31 330 VAL A CA 1
ATOM 2636 C C . VAL A 1 330 ? -4.191 34.219 27.828 1 94.31 330 VAL A C 1
ATOM 2638 O O . VAL A 1 330 ? -3.219 34.531 28.516 1 94.31 330 VAL A O 1
ATOM 2641 N N . ILE A 1 331 ? -4.152 33.281 26.906 1 95.62 331 ILE A N 1
ATOM 2642 C CA . ILE A 1 331 ? -2.92 32.562 26.562 1 95.62 331 ILE A CA 1
ATOM 2643 C C . ILE A 1 331 ? -2.461 32.969 25.172 1 95.62 331 ILE A C 1
ATOM 2645 O O . ILE A 1 331 ? -3.258 32.969 24.234 1 95.62 331 ILE A O 1
ATOM 2649 N N . ALA A 1 332 ? -1.246 33.406 24.984 1 95.62 332 ALA A N 1
ATOM 2650 C CA . ALA A 1 332 ? -0.664 33.781 23.703 1 95.62 332 ALA A CA 1
ATOM 2651 C C . ALA A 1 332 ? 0.697 33.125 23.5 1 95.62 332 ALA A C 1
ATOM 2653 O O . ALA A 1 332 ? 1.32 32.656 24.469 1 95.62 332 ALA A O 1
ATOM 2654 N N . SER A 1 333 ? 1.083 33 22.281 1 96.69 333 SER A N 1
ATOM 2655 C CA . SER A 1 333 ? 2.342 32.312 22.016 1 96.69 333 SER A CA 1
ATOM 2656 C C . SER A 1 333 ? 3.068 32.938 20.828 1 96.69 333 SER A C 1
ATOM 2658 O O . SER A 1 333 ? 2.463 33.656 20.016 1 96.69 333 SER A O 1
ATOM 2660 N N . HIS A 1 334 ? 4.301 32.781 20.75 1 97.12 334 HIS A N 1
ATOM 2661 C CA . HIS A 1 334 ? 5.156 33.125 19.625 1 97.12 334 HIS A CA 1
ATOM 2662 C C . HIS A 1 334 ? 6.27 32.094 19.438 1 97.12 334 HIS A C 1
ATOM 2664 O O . HIS A 1 334 ? 6.906 31.688 20.422 1 97.12 334 HIS A O 1
ATOM 2670 N N . PHE A 1 335 ? 6.484 31.641 18.25 1 96.44 335 PHE A N 1
ATOM 2671 C CA . PHE A 1 335 ? 7.543 30.703 17.906 1 96.44 335 PHE A CA 1
ATOM 2672 C C . PHE A 1 335 ? 8.555 31.359 16.969 1 96.44 335 PHE A C 1
ATOM 2674 O O . PHE A 1 335 ? 8.266 31.609 15.805 1 96.44 335 PHE A O 1
ATOM 2681 N N . PHE A 1 336 ? 9.758 31.625 17.547 1 95.44 336 PHE A N 1
ATOM 2682 C CA . PHE A 1 336 ? 10.812 32.188 16.703 1 95.44 336 PHE A CA 1
ATOM 2683 C C . PHE A 1 336 ? 11.227 31.203 15.617 1 95.44 336 PHE A C 1
ATOM 2685 O O . PHE A 1 336 ? 11.219 30 15.836 1 95.44 336 PHE A O 1
ATOM 2692 N N . TRP A 1 337 ? 11.516 31.734 14.484 1 90 337 TRP A N 1
ATOM 2693 C CA . TRP A 1 337 ? 12 30.922 13.367 1 90 337 TRP A CA 1
ATOM 2694 C C . TRP A 1 337 ? 13.258 31.531 12.758 1 90 337 TRP A C 1
ATOM 2696 O O . TRP A 1 337 ? 13.172 32.438 11.938 1 90 337 TRP A O 1
ATOM 2706 N N . GLY A 1 338 ? 14.359 30.969 13.086 1 85 338 GLY A N 1
ATOM 2707 C CA . GLY A 1 338 ? 15.625 31.484 12.602 1 85 338 GLY A CA 1
ATOM 2708 C C . GLY A 1 338 ? 15.734 31.5 11.086 1 85 338 GLY A C 1
ATOM 2709 O O . GLY A 1 338 ? 16.375 32.375 10.508 1 85 338 GLY A O 1
ATOM 2710 N N . ALA A 1 339 ? 15.172 30.531 10.422 1 79 339 ALA A N 1
ATOM 2711 C CA . ALA A 1 339 ? 15.227 30.406 8.969 1 79 339 ALA A CA 1
ATOM 2712 C C . ALA A 1 339 ? 14.07 31.156 8.32 1 79 339 ALA A C 1
ATOM 2714 O O . ALA A 1 339 ? 13.922 31.156 7.094 1 79 339 ALA A O 1
ATOM 2715 N N . GLY A 1 340 ? 13.242 31.828 9.156 1 85 340 GLY A N 1
ATOM 2716 C CA . GLY A 1 340 ? 12.07 32.531 8.648 1 85 340 GLY A CA 1
ATOM 2717 C C . GLY A 1 340 ? 12.359 33.969 8.25 1 85 340 GLY A C 1
ATOM 2718 O O . GLY A 1 340 ? 13.492 34.312 7.895 1 85 340 GLY A O 1
ATOM 2719 N N . THR A 1 341 ? 11.312 34.75 8.188 1 87.56 341 THR A N 1
ATOM 2720 C CA . THR A 1 341 ? 11.406 36.156 7.801 1 87.56 341 THR A CA 1
ATOM 2721 C C . THR A 1 341 ? 12.008 37 8.93 1 87.56 341 THR A C 1
ATOM 2723 O O . THR A 1 341 ? 12.172 36.5 10.047 1 87.56 341 THR A O 1
ATOM 2726 N N . ASP A 1 342 ? 12.25 38.219 8.656 1 90.5 342 ASP A N 1
ATOM 2727 C CA . ASP A 1 342 ? 12.789 39.125 9.672 1 90.5 342 ASP A CA 1
ATOM 2728 C C . ASP A 1 342 ? 11.805 39.281 10.828 1 90.5 342 ASP A C 1
ATOM 2730 O O . ASP A 1 342 ? 12.211 39.344 11.992 1 90.5 342 ASP A O 1
ATOM 2734 N N . MET A 1 343 ? 10.555 39.312 10.5 1 93.19 343 MET A N 1
ATOM 2735 C CA . MET A 1 343 ? 9.539 39.5 11.531 1 93.19 343 MET A CA 1
ATOM 2736 C C . MET A 1 343 ? 9.453 38.281 12.453 1 93.19 343 MET A C 1
ATOM 2738 O O . MET A 1 343 ? 9.18 38.438 13.648 1 93.19 343 MET A O 1
ATOM 2742 N N . GLN A 1 344 ? 9.82 37.156 11.922 1 92.44 344 GLN A N 1
ATOM 2743 C CA . GLN A 1 344 ? 9.711 35.938 12.695 1 92.44 344 GLN A CA 1
ATOM 2744 C C . GLN A 1 344 ? 10.914 35.75 13.625 1 92.44 344 GLN A C 1
ATOM 2746 O O . GLN A 1 344 ? 10.867 34.969 14.562 1 92.44 344 GLN A O 1
ATOM 2751 N N . ARG A 1 345 ? 11.977 36.5 13.43 1 93.06 345 ARG A N 1
ATOM 2752 C CA . ARG A 1 345 ? 13.18 36.312 14.234 1 93.06 345 ARG A CA 1
ATOM 2753 C C . ARG A 1 345 ? 13.578 37.594 14.961 1 93.06 345 ARG A C 1
ATOM 2755 O O . ARG A 1 345 ? 14.734 37.75 15.367 1 93.06 345 ARG A O 1
ATOM 2762 N N . SER A 1 346 ? 12.617 38.562 15.094 1 95.06 346 SER A N 1
ATOM 2763 C CA . SER A 1 346 ? 12.914 39.844 15.703 1 95.06 346 SER A CA 1
ATOM 2764 C C . SER A 1 346 ? 12.055 40.062 16.938 1 95.06 346 SER A C 1
ATOM 2766 O O . SER A 1 346 ? 11.055 39.375 17.156 1 95.06 346 SER A O 1
ATOM 2768 N N . LYS A 1 347 ? 12.516 41.031 17.734 1 95.56 347 LYS A N 1
ATOM 2769 C CA . LYS A 1 347 ? 11.781 41.438 18.938 1 95.56 347 LYS A CA 1
ATOM 2770 C C . LYS A 1 347 ? 10.445 42.062 18.578 1 95.56 347 LYS A C 1
ATOM 2772 O O . LYS A 1 347 ? 9.438 41.844 19.25 1 95.56 347 LYS A O 1
ATOM 2777 N N . ILE A 1 348 ? 10.523 42.906 17.531 1 95.5 348 ILE A N 1
ATOM 2778 C CA . ILE A 1 348 ? 9.297 43.562 17.109 1 95.5 348 ILE A CA 1
ATOM 2779 C C . ILE A 1 348 ? 8.273 42.531 16.672 1 95.5 348 ILE A C 1
ATOM 2781 O O . ILE A 1 348 ? 7.078 42.688 16.953 1 95.5 348 ILE A O 1
ATOM 2785 N N . GLY A 1 349 ? 8.719 41.5 15.906 1 95.62 349 GLY A N 1
ATOM 2786 C CA . GLY A 1 349 ? 7.836 40.438 15.508 1 95.62 349 GLY A CA 1
ATOM 2787 C C . GLY A 1 349 ? 7.242 39.688 16.688 1 95.62 349 GLY A C 1
ATOM 2788 O O . GLY A 1 349 ? 6.07 39.281 16.656 1 95.62 349 GLY A O 1
ATOM 2789 N N . LEU A 1 350 ? 8.047 39.469 17.703 1 97.31 350 LEU A N 1
ATOM 2790 C CA . LEU A 1 350 ? 7.594 38.844 18.938 1 97.31 350 LEU A CA 1
ATOM 2791 C C . LEU A 1 350 ? 6.453 39.625 19.578 1 97.31 350 LEU A C 1
ATOM 2793 O O . LEU A 1 350 ? 5.387 39.062 19.844 1 97.31 350 LEU A O 1
ATOM 2797 N N . LEU A 1 351 ? 6.688 40.906 19.766 1 97.38 351 LEU A N 1
ATOM 2798 C CA . LEU A 1 351 ? 5.707 41.75 20.453 1 97.38 351 LEU A CA 1
ATOM 2799 C C . LEU A 1 351 ? 4.422 41.844 19.641 1 97.38 351 LEU A C 1
ATOM 2801 O O . LEU A 1 351 ? 3.324 41.75 20.188 1 97.38 351 LEU A O 1
ATOM 2805 N N . GLN A 1 352 ? 4.566 42 18.359 1 95.94 352 GLN A N 1
ATOM 2806 C CA . GLN A 1 352 ? 3.402 42.125 17.5 1 95.94 352 GLN A CA 1
ATOM 2807 C C . GLN A 1 352 ? 2.604 40.812 17.484 1 95.94 352 GLN A C 1
ATOM 2809 O O . GLN A 1 352 ? 1.371 40.844 17.5 1 95.94 352 GLN A O 1
ATOM 2814 N N . SER A 1 353 ? 3.295 39.75 17.391 1 95.81 353 SER A N 1
ATOM 2815 C CA . SER A 1 353 ? 2.633 38.438 17.359 1 95.81 353 SER A CA 1
ATOM 2816 C C . SER A 1 353 ? 1.877 38.156 18.656 1 95.81 353 SER A C 1
ATOM 2818 O O . SER A 1 353 ? 0.767 37.625 18.641 1 95.81 353 SER A O 1
ATOM 2820 N N . LEU A 1 354 ? 2.453 38.5 19.781 1 96.94 354 LEU A N 1
ATOM 2821 C CA . LEU A 1 354 ? 1.813 38.281 21.062 1 96.94 354 LEU A CA 1
ATOM 2822 C C . LEU A 1 354 ? 0.552 39.125 21.203 1 96.94 354 LEU A C 1
ATOM 2824 O O . LEU A 1 354 ? -0.496 38.625 21.609 1 96.94 354 LEU A O 1
ATOM 2828 N N . LEU A 1 355 ? 0.683 40.375 20.828 1 96.19 355 LEU A N 1
ATOM 2829 C CA . LEU A 1 355 ? -0.479 41.25 20.906 1 96.19 355 LEU A CA 1
ATOM 2830 C C . LEU A 1 355 ? -1.562 40.812 19.922 1 96.19 355 LEU A C 1
ATOM 2832 O O . LEU A 1 355 ? -2.754 40.906 20.219 1 96.19 355 LEU A O 1
ATOM 2836 N N . TYR A 1 356 ? -1.122 40.469 18.734 1 93.94 356 TYR A N 1
ATOM 2837 C CA . TYR A 1 356 ? -2.066 39.906 17.766 1 93.94 356 TYR A CA 1
ATOM 2838 C C . TYR A 1 356 ? -2.865 38.75 18.375 1 93.94 356 TYR A C 1
ATOM 2840 O O . TYR A 1 356 ? -4.094 38.719 18.266 1 93.94 356 TYR A O 1
ATOM 2848 N N . SER A 1 357 ? -2.18 37.906 19.062 1 92.62 357 SER A N 1
ATOM 2849 C CA . SER A 1 357 ? -2.811 36.75 19.703 1 92.62 357 SER A CA 1
ATOM 2850 C C . SER A 1 357 ? -3.707 37.188 20.859 1 92.62 357 SER A C 1
ATOM 2852 O O . SER A 1 357 ? -4.836 36.688 20.984 1 92.62 357 SER A O 1
ATOM 2854 N N . ILE A 1 358 ? -3.273 38.031 21.656 1 93.56 358 ILE A N 1
ATOM 2855 C CA . ILE A 1 358 ? -4.012 38.5 22.828 1 93.56 358 ILE A CA 1
ATOM 2856 C C . ILE A 1 358 ? -5.316 39.156 22.375 1 93.56 358 ILE A C 1
ATOM 2858 O O . ILE A 1 358 ? -6.391 38.844 22.875 1 93.56 358 ILE A O 1
ATOM 2862 N N . PHE A 1 359 ? -5.254 40.031 21.391 1 92.06 359 PHE A N 1
ATOM 2863 C CA . PHE A 1 359 ? -6.414 40.812 20.969 1 92.06 359 PHE A CA 1
ATOM 2864 C C . PHE A 1 359 ? -7.371 39.969 20.141 1 92.06 359 PHE A C 1
ATOM 2866 O O . PHE A 1 359 ? -8.57 40.219 20.109 1 92.06 359 PHE A O 1
ATOM 2873 N N . SER A 1 360 ? -6.797 39.031 19.516 1 89.06 360 SER A N 1
ATOM 2874 C CA . SER A 1 360 ? -7.672 38.094 18.797 1 89.06 360 SER A CA 1
ATOM 2875 C C . SER A 1 360 ? -8.539 37.312 19.766 1 89.06 360 SER A C 1
ATOM 2877 O O . SER A 1 360 ? -9.68 36.969 19.453 1 89.06 360 SER A O 1
ATOM 2879 N N . HIS A 1 361 ? -7.984 37.094 20.906 1 86.62 361 HIS A N 1
ATOM 2880 C CA . HIS A 1 361 ? -8.703 36.312 21.906 1 86.62 361 HIS A CA 1
ATOM 2881 C C . HIS A 1 361 ? -9.547 37.219 22.797 1 86.62 361 HIS A C 1
ATOM 2883 O O . HIS A 1 361 ? -10.602 36.812 23.281 1 86.62 361 HIS A O 1
ATOM 2889 N N . SER A 1 362 ? -9.031 38.375 23 1 88.56 362 SER A N 1
ATOM 2890 C CA . SER A 1 362 ? -9.719 39.312 23.891 1 88.56 362 SER A CA 1
ATOM 2891 C C . SER A 1 362 ? -9.758 40.719 23.281 1 88.56 362 SER A C 1
ATOM 2893 O O . SER A 1 362 ? -9.109 41.625 23.781 1 88.56 362 SER A O 1
ATOM 2895 N N . PRO A 1 363 ? -10.617 40.875 22.375 1 88.81 363 PRO A N 1
ATOM 2896 C CA . PRO A 1 363 ? -10.664 42.156 21.672 1 88.81 363 PRO A CA 1
ATOM 2897 C C . PRO A 1 363 ? -11.125 43.312 22.578 1 88.81 363 PRO A C 1
ATOM 2899 O O . PRO A 1 363 ? -10.875 44.469 22.266 1 88.81 363 PRO A O 1
ATOM 2902 N N . ASP A 1 364 ? -11.836 43.031 23.656 1 85.44 364 ASP A N 1
ATOM 2903 C CA . ASP A 1 364 ? -12.352 44.062 24.562 1 85.44 364 ASP A CA 1
ATOM 2904 C C . ASP A 1 364 ? -11.211 44.844 25.203 1 85.44 364 ASP A C 1
ATOM 2906 O O . ASP A 1 364 ? -11.422 45.938 25.703 1 85.44 364 ASP A O 1
ATOM 2910 N N . LEU A 1 365 ? -10.055 44.281 25.062 1 91.06 365 LEU A N 1
ATOM 2911 C CA . LEU A 1 365 ? -8.906 44.938 25.688 1 91.06 365 LEU A CA 1
ATOM 2912 C C . LEU A 1 365 ? -8.312 46 24.781 1 91.06 365 LEU A C 1
ATOM 2914 O O . LEU A 1 365 ? -7.52 46.812 25.219 1 91.06 365 LEU A O 1
ATOM 2918 N N . ILE A 1 366 ? -8.641 46.125 23.547 1 92.56 366 ILE A N 1
ATOM 2919 C CA . ILE A 1 366 ? -8.016 46.938 22.531 1 92.56 366 ILE A CA 1
ATOM 2920 C C . ILE A 1 366 ? -8.203 48.438 22.859 1 92.56 366 ILE A C 1
ATOM 2922 O O . ILE A 1 366 ? -7.23 49.188 22.922 1 92.56 366 ILE A O 1
ATOM 2926 N N . PRO A 1 367 ? -9.461 48.875 23.141 1 89.62 367 PRO A N 1
ATOM 2927 C CA . PRO A 1 367 ? -9.656 50.281 23.391 1 89.62 367 PRO A CA 1
ATOM 2928 C C . PRO A 1 367 ? -8.875 50.781 24.594 1 89.62 367 PRO A C 1
ATOM 2930 O O . PRO A 1 367 ? -8.445 51.938 24.625 1 89.62 367 PRO A O 1
ATOM 2933 N N . MET A 1 368 ? -8.711 49.938 25.484 1 89.62 368 MET A N 1
ATOM 2934 C CA . MET A 1 368 ? -8 50.344 26.703 1 89.62 368 MET A CA 1
ATOM 2935 C C . MET A 1 368 ? -6.492 50.312 26.484 1 89.62 368 MET A C 1
ATOM 2937 O O . MET A 1 368 ? -5.781 51.219 26.875 1 89.62 368 MET A O 1
ATOM 2941 N N . ALA A 1 369 ? -5.988 49.25 25.891 1 92.62 369 ALA A N 1
ATOM 2942 C CA . ALA A 1 369 ? -4.555 49.031 25.75 1 92.62 369 ALA A CA 1
ATOM 2943 C C . ALA A 1 369 ? -3.949 49.906 24.672 1 92.62 369 ALA A C 1
ATOM 2945 O O . ALA A 1 369 ? -2.773 50.281 24.75 1 92.62 369 ALA A O 1
ATOM 2946 N N . CYS A 1 370 ? -4.711 50.219 23.609 1 93.25 370 CYS A N 1
ATOM 2947 C CA . CYS A 1 370 ? -4.227 50.969 22.469 1 93.25 370 CYS A CA 1
ATOM 2948 C C . CYS A 1 370 ? -5.207 52.062 22.078 1 93.25 370 CYS A C 1
ATOM 2950 O O . CYS A 1 370 ? -5.645 52.156 20.938 1 93.25 370 CYS A O 1
ATOM 2952 N N . GLN A 1 371 ? -5.41 52.969 22.953 1 89.5 371 GLN A N 1
ATOM 2953 C CA . GLN A 1 371 ? -6.461 53.969 22.812 1 89.5 371 GLN A CA 1
ATOM 2954 C C . GLN A 1 371 ? -6.223 54.812 21.578 1 89.5 371 GLN A C 1
ATOM 2956 O O . GLN A 1 371 ? -7.137 55.062 20.781 1 89.5 371 GLN A O 1
ATOM 2961 N N . ARG A 1 372 ? -5.027 55.219 21.422 1 87.88 372 ARG A N 1
ATOM 2962 C CA . ARG A 1 372 ? -4.699 56.125 20.328 1 87.88 372 ARG A CA 1
ATOM 2963 C C . ARG A 1 372 ? -4.926 55.469 18.984 1 87.88 372 ARG A C 1
ATOM 2965 O O . ARG A 1 372 ? -5.582 56.031 18.109 1 87.88 372 ARG A O 1
ATOM 2972 N N . ARG A 1 373 ? -4.422 54.312 18.812 1 89.88 373 ARG A N 1
ATOM 2973 C CA . ARG A 1 373 ? -4.543 53.625 17.531 1 89.88 373 ARG A CA 1
ATOM 2974 C C . ARG A 1 373 ? -5.977 53.156 17.297 1 89.88 373 ARG A C 1
ATOM 2976 O O . ARG A 1 373 ? -6.441 53.125 16.156 1 89.88 373 ARG A O 1
ATOM 2983 N N . TRP A 1 374 ? -6.594 52.844 18.359 1 90.06 374 TRP A N 1
ATOM 2984 C CA . TRP A 1 374 ? -7.992 52.438 18.25 1 90.06 374 TRP A CA 1
ATOM 2985 C C . TRP A 1 374 ? -8.844 53.594 17.688 1 90.06 374 TRP A C 1
ATOM 2987 O O . TRP A 1 374 ? -9.648 53.375 16.781 1 90.06 374 TRP A O 1
ATOM 2997 N N . LYS A 1 375 ? -8.625 54.75 18.234 1 87.44 375 LYS A N 1
ATOM 2998 C CA . LYS A 1 375 ? -9.344 55.938 17.75 1 87.44 375 LYS A CA 1
ATOM 2999 C C . LYS A 1 375 ? -9.008 56.219 16.281 1 87.44 375 LYS A C 1
ATOM 3001 O O . LYS A 1 375 ? -9.891 56.562 15.5 1 87.44 375 LYS A O 1
ATOM 3006 N N . ALA A 1 376 ? -7.812 56.031 16 1 86.44 376 ALA A N 1
ATOM 3007 C CA . ALA A 1 376 ? -7.391 56.25 14.625 1 86.44 376 ALA A CA 1
ATOM 3008 C C . ALA A 1 376 ? -8.062 55.25 13.688 1 86.44 376 ALA A C 1
ATOM 3010 O O . ALA A 1 376 ? -8.398 55.562 12.555 1 86.44 376 ALA A O 1
ATOM 3011 N N . THR A 1 377 ? -8.141 54.031 14.102 1 86.31 377 THR A N 1
ATOM 3012 C CA . THR A 1 377 ? -8.781 52.969 13.312 1 86.31 377 THR A CA 1
ATOM 3013 C C . THR A 1 377 ? -10.25 53.312 13.062 1 86.31 377 THR A C 1
ATOM 3015 O O . THR A 1 377 ? -10.758 53.125 11.961 1 86.31 377 THR A O 1
ATOM 3018 N N . MET A 1 378 ? -10.859 53.875 14.039 1 84.94 378 MET A N 1
ATOM 3019 C CA . MET A 1 378 ? -12.266 54.219 13.922 1 84.94 378 MET A CA 1
ATOM 3020 C C . MET A 1 378 ? -12.461 55.406 12.992 1 84.94 378 MET A C 1
ATOM 3022 O O . MET A 1 378 ? -13.461 55.5 12.281 1 84.94 378 MET A O 1
ATOM 3026 N N . LEU A 1 379 ? -11.492 56.281 12.984 1 81.75 379 LEU A N 1
ATOM 3027 C CA . LEU A 1 379 ? -11.578 57.5 12.18 1 81.75 379 LEU A CA 1
ATOM 3028 C C . LEU A 1 379 ? -11 57.25 10.789 1 81.75 379 LEU A C 1
ATOM 3030 O O . LEU A 1 379 ? -10.984 58.188 9.961 1 81.75 379 LEU A O 1
ATOM 3034 N N . ASP A 1 380 ? -10.727 56.031 10.438 1 75.31 380 ASP A N 1
ATOM 3035 C CA . ASP A 1 380 ? -10.109 55.656 9.172 1 75.31 380 ASP A CA 1
ATOM 3036 C C . ASP A 1 380 ? -8.844 56.469 8.906 1 75.31 380 ASP A C 1
ATOM 3038 O O . ASP A 1 380 ? -8.602 56.906 7.777 1 75.31 380 ASP A O 1
ATOM 3042 N N . GLU A 1 381 ? -8.336 56.969 9.844 1 69.94 381 GLU A N 1
ATOM 3043 C CA . GLU A 1 381 ? -7.086 57.688 9.734 1 69.94 381 GLU A CA 1
ATOM 3044 C C . GLU A 1 381 ? -5.879 56.781 9.906 1 69.94 381 GLU A C 1
ATOM 3046 O O . GLU A 1 381 ? -4.766 57.25 10.156 1 69.94 381 GLU A O 1
ATOM 3051 N N . GLN A 1 382 ? -6.273 55.531 9.898 1 62.69 382 GLN A N 1
ATOM 3052 C CA . GLN A 1 382 ? -5.18 54.594 10.156 1 62.69 382 GLN A CA 1
ATOM 3053 C C . GLN A 1 382 ? -4.023 54.812 9.18 1 62.69 382 GLN A C 1
ATOM 3055 O O . GLN A 1 382 ? -4.215 54.812 7.965 1 62.69 382 GLN A O 1
ATOM 3060 N N . ASP A 1 383 ? -3.16 55.688 9.555 1 54.75 383 ASP A N 1
ATOM 3061 C CA . ASP A 1 383 ? -1.938 55.75 8.758 1 54.75 383 ASP A CA 1
ATOM 3062 C C . ASP A 1 383 ? -1.283 54.375 8.641 1 54.75 383 ASP A C 1
ATOM 3064 O O . ASP A 1 383 ? -1.318 53.594 9.586 1 54.75 383 ASP A O 1
ATOM 3068 N N . HIS A 1 384 ? -1.456 53.75 7.496 1 60 384 HIS A N 1
ATOM 3069 C CA . HIS A 1 384 ? -0.707 52.531 7.172 1 60 384 HIS A CA 1
ATOM 3070 C C . HIS A 1 384 ? 0.609 52.469 7.941 1 60 384 HIS A C 1
ATOM 3072 O O . HIS A 1 384 ? 1.576 51.875 7.48 1 60 384 HIS A O 1
ATOM 3078 N N . SER A 1 385 ? 0.539 53.125 9.141 1 70.44 385 SER A N 1
ATOM 3079 C CA . SER A 1 385 ? 1.827 53.25 9.82 1 70.44 385 SER A CA 1
ATOM 3080 C C . SER A 1 385 ? 2.176 51.938 10.531 1 70.44 385 SER A C 1
ATOM 3082 O O . SER A 1 385 ? 1.296 51.25 11.07 1 70.44 385 SER A O 1
ATOM 3084 N N . THR A 1 386 ? 3.375 51.531 10.453 1 85.62 386 THR A N 1
ATOM 3085 C CA . THR A 1 386 ? 3.969 50.344 11.062 1 85.62 386 THR A CA 1
ATOM 3086 C C . THR A 1 386 ? 4.078 50.5 12.57 1 85.62 386 THR A C 1
ATOM 3088 O O . THR A 1 386 ? 4.156 51.625 13.078 1 85.62 386 THR A O 1
ATOM 3091 N N . TRP A 1 387 ? 3.791 49.531 13.398 1 92.38 387 TRP A N 1
ATOM 3092 C CA . TRP A 1 387 ? 3.941 49.531 14.852 1 92.38 387 TRP A CA 1
ATOM 3093 C C . TRP A 1 387 ? 5.398 49.75 15.25 1 92.38 387 TRP A C 1
ATOM 3095 O O . TRP A 1 387 ? 6.309 49.219 14.609 1 92.38 387 TRP A O 1
ATOM 3105 N N . SER A 1 388 ? 5.688 50.594 16.188 1 92.19 388 SER A N 1
ATOM 3106 C CA . SER A 1 388 ? 7.016 50.719 16.766 1 92.19 388 SER A CA 1
ATOM 3107 C C . SER A 1 388 ? 7.148 49.906 18.047 1 92.19 388 SER A C 1
ATOM 3109 O O . SER A 1 388 ? 6.145 49.562 18.672 1 92.19 388 SER A O 1
ATOM 3111 N N . VAL A 1 389 ? 8.367 49.594 18.438 1 92.75 389 VAL A N 1
ATOM 3112 C CA . VAL A 1 389 ? 8.625 48.812 19.641 1 92.75 389 VAL A CA 1
ATOM 3113 C C . VAL A 1 389 ? 8.102 49.562 20.859 1 92.75 389 VAL A C 1
ATOM 3115 O O . VAL A 1 389 ? 7.543 48.938 21.766 1 92.75 389 VAL A O 1
ATOM 3118 N N . GLU A 1 390 ? 8.25 50.812 20.859 1 92.88 390 GLU A N 1
ATOM 3119 C CA . GLU A 1 390 ? 7.801 51.656 21.969 1 92.88 390 GLU A CA 1
ATOM 3120 C C . GLU A 1 390 ? 6.285 51.562 22.156 1 92.88 390 GLU A C 1
ATOM 3122 O O . GLU A 1 390 ? 5.793 51.406 23.266 1 92.88 390 GLU A O 1
ATOM 3127 N N . GLU A 1 391 ? 5.578 51.688 21.047 1 93.38 391 GLU A N 1
ATOM 3128 C CA . GLU A 1 391 ? 4.121 51.594 21.094 1 93.38 391 GLU A CA 1
ATOM 3129 C C . GLU A 1 391 ? 3.666 50.219 21.594 1 93.38 391 GLU A C 1
ATOM 3131 O O . GLU A 1 391 ? 2.701 50.125 22.344 1 93.38 391 GLU A O 1
ATOM 3136 N N . LEU A 1 392 ? 4.316 49.219 21.125 1 95.94 392 LEU A N 1
ATOM 3137 C CA . LEU A 1 392 ? 3.957 47.875 21.5 1 95.94 392 LEU A CA 1
ATOM 3138 C C . LEU A 1 392 ? 4.207 47.625 22.984 1 95.94 392 LEU A C 1
ATOM 3140 O O . LEU A 1 392 ? 3.375 47.031 23.672 1 95.94 392 LEU A O 1
ATOM 3144 N N . LEU A 1 393 ? 5.32 48.125 23.469 1 95.56 393 LEU A N 1
ATOM 3145 C CA . LEU A 1 393 ? 5.648 47.969 24.875 1 95.56 393 LEU A CA 1
ATOM 3146 C C . LEU A 1 393 ? 4.672 48.75 25.75 1 95.56 393 LEU A C 1
ATOM 3148 O O . LEU A 1 393 ? 4.324 48.312 26.844 1 95.56 393 LEU A O 1
ATOM 3152 N N . GLU A 1 394 ? 4.285 49.906 25.25 1 94.75 394 GLU A N 1
ATOM 3153 C CA . GLU A 1 394 ? 3.293 50.688 25.984 1 94.75 394 GLU A CA 1
ATOM 3154 C C . GLU A 1 394 ? 1.971 49.938 26.109 1 94.75 394 GLU A C 1
ATOM 3156 O O . GLU A 1 394 ? 1.294 50.031 27.125 1 94.75 394 GLU A O 1
ATOM 3161 N N . ALA A 1 395 ? 1.587 49.312 25.062 1 95.44 395 ALA A N 1
ATOM 3162 C CA . ALA A 1 395 ? 0.373 48.5 25.109 1 95.44 395 ALA A CA 1
ATOM 3163 C C . ALA A 1 395 ? 0.474 47.438 26.188 1 95.44 395 ALA A C 1
ATOM 3165 O O . ALA A 1 395 ? -0.475 47.219 26.938 1 95.44 395 ALA A O 1
ATOM 3166 N N . PHE A 1 396 ? 1.629 46.75 26.328 1 95.94 396 PHE A N 1
ATOM 3167 C CA . PHE A 1 396 ? 1.83 45.719 27.328 1 95.94 396 PHE A CA 1
ATOM 3168 C C . PHE A 1 396 ? 1.807 46.312 28.734 1 95.94 396 PHE A C 1
ATOM 3170 O O . PHE A 1 396 ? 1.282 45.688 29.656 1 95.94 396 PHE A O 1
ATOM 3177 N N . LYS A 1 397 ? 2.398 47.469 28.828 1 94.06 397 LYS A N 1
ATOM 3178 C CA . LYS A 1 397 ? 2.385 48.125 30.125 1 94.06 397 LYS A CA 1
ATOM 3179 C C . LYS A 1 397 ? 0.957 48.438 30.578 1 94.06 397 LYS A C 1
ATOM 3181 O O . LYS A 1 397 ? 0.625 48.25 31.75 1 94.06 397 LYS A O 1
ATOM 3186 N N . THR A 1 398 ? 0.176 48.875 29.641 1 94.12 398 THR A N 1
ATOM 3187 C CA . THR A 1 398 ? -1.22 49.188 29.938 1 94.12 398 THR A CA 1
ATOM 3188 C C . THR A 1 398 ? -1.974 47.906 30.312 1 94.12 398 THR A C 1
ATOM 3190 O O . THR A 1 398 ? -2.781 47.906 31.25 1 94.12 398 THR A O 1
ATOM 3193 N N . LEU A 1 399 ? -1.759 46.844 29.641 1 94.31 399 LEU A N 1
ATOM 3194 C CA . LEU A 1 399 ? -2.404 45.562 29.922 1 94.31 399 LEU A CA 1
ATOM 3195 C C . LEU A 1 399 ? -2.027 45.062 31.312 1 94.31 399 LEU A C 1
ATOM 3197 O O . LEU A 1 399 ? -2.854 44.5 32 1 94.31 399 LEU A O 1
ATOM 3201 N N . ALA A 1 400 ? -0.807 45.312 31.672 1 92 400 ALA A N 1
ATOM 3202 C CA . ALA A 1 400 ? -0.299 44.844 32.969 1 92 400 ALA A CA 1
ATOM 3203 C C . ALA A 1 400 ? -0.921 45.656 34.094 1 92 400 ALA A C 1
ATOM 3205 O O . ALA A 1 400 ? -1.091 45.125 35.219 1 92 400 ALA A O 1
ATOM 3206 N N . SER A 1 401 ? -1.234 46.844 33.844 1 88.44 401 SER A N 1
ATOM 3207 C CA . SER A 1 401 ? -1.718 47.75 34.906 1 88.44 401 SER A CA 1
ATOM 3208 C C . SER A 1 401 ? -3.242 47.812 34.906 1 88.44 401 SER A C 1
ATOM 3210 O O . SER A 1 401 ? -3.832 48.5 35.75 1 88.44 401 SER A O 1
ATOM 3212 N N . GLU A 1 402 ? -3.797 47.094 34.062 1 79.44 402 GLU A N 1
ATOM 3213 C CA . GLU A 1 402 ? -5.246 47.156 33.906 1 79.44 402 GLU A CA 1
ATOM 3214 C C . GLU A 1 402 ? -5.965 46.625 35.125 1 79.44 402 GLU A C 1
ATOM 3216 O O . GLU A 1 402 ? -5.738 45.469 35.531 1 79.44 402 GLU A O 1
ATOM 3221 N N . ILE A 1 403 ? -6.832 47.406 35.719 1 78.06 403 ILE A N 1
ATOM 3222 C CA . ILE A 1 403 ? -7.535 47.031 36.969 1 78.06 403 ILE A CA 1
ATOM 3223 C C . ILE A 1 403 ? -9.023 46.844 36.656 1 78.06 403 ILE A C 1
ATOM 3225 O O . ILE A 1 403 ? -9.719 46.125 37.375 1 78.06 403 ILE A O 1
ATOM 3229 N N . VAL A 1 404 ? -9.531 47.531 35.625 1 77.81 404 VAL A N 1
ATOM 3230 C CA . VAL A 1 404 ? -10.961 47.5 35.312 1 77.81 404 VAL A CA 1
ATOM 3231 C C . VAL A 1 404 ? -11.359 46.125 34.812 1 77.81 404 VAL A C 1
ATOM 3233 O O . VAL A 1 404 ? -12.414 45.594 35.188 1 77.81 404 VAL A O 1
ATOM 3236 N N . PHE A 1 405 ? -10.602 45.562 33.969 1 82.94 405 PHE A N 1
ATOM 3237 C CA . PHE A 1 405 ? -10.812 44.219 33.469 1 82.94 405 PHE A CA 1
ATOM 3238 C C . PHE A 1 405 ? -9.664 43.312 33.844 1 82.94 405 PHE A C 1
ATOM 3240 O O . PHE A 1 405 ? -8.773 43.031 33.062 1 82.94 405 PHE A O 1
ATOM 3247 N N . PRO A 1 406 ? -9.781 42.875 35.094 1 88.12 406 PRO A N 1
ATOM 3248 C CA . PRO A 1 406 ? -8.648 42.062 35.562 1 88.12 406 PRO A CA 1
ATOM 3249 C C . PRO A 1 406 ? -8.414 40.844 34.656 1 88.12 406 PRO A C 1
ATOM 3251 O O . PRO A 1 406 ? -9.328 40.031 34.438 1 88.12 406 PRO A O 1
ATOM 3254 N N . THR A 1 407 ? -7.309 40.812 34.031 1 92.62 407 THR A N 1
ATOM 3255 C CA . THR A 1 407 ? -6.945 39.75 33.125 1 92.62 407 THR A CA 1
ATOM 3256 C C . THR A 1 407 ? -5.547 39.219 33.406 1 92.62 407 THR A C 1
ATOM 3258 O O . THR A 1 407 ? -4.641 39.969 33.75 1 92.62 407 THR A O 1
ATOM 3261 N N . LYS A 1 408 ? -5.426 37.875 33.5 1 94.75 408 LYS A N 1
ATOM 3262 C CA . LYS A 1 408 ? -4.129 37.219 33.656 1 94.75 408 LYS A CA 1
ATOM 3263 C C . LYS A 1 408 ? -3.623 36.719 32.281 1 94.75 408 LYS A C 1
ATOM 3265 O O . LYS A 1 408 ? -4.398 36.219 31.484 1 94.75 408 LYS A O 1
ATOM 3270 N N . PHE A 1 409 ? -2.383 36.969 32.031 1 96.06 409 PHE A N 1
ATOM 3271 C CA . PHE A 1 409 ? -1.792 36.594 30.766 1 96.06 409 PHE A CA 1
ATOM 3272 C C . PHE A 1 409 ? -0.686 35.562 30.953 1 96.06 409 PHE A C 1
ATOM 3274 O O . PHE A 1 409 ? 0.197 35.75 31.797 1 96.06 409 PHE A O 1
ATOM 3281 N N . CYS A 1 410 ? -0.742 34.469 30.234 1 97.44 410 CYS A N 1
ATOM 3282 C CA . CYS A 1 410 ? 0.35 33.5 30.141 1 97.44 410 CYS A CA 1
ATOM 3283 C C . CYS A 1 410 ? 0.921 33.469 28.734 1 97.44 410 CYS A C 1
ATOM 3285 O O . CYS A 1 410 ? 0.209 33.125 27.781 1 97.44 410 CYS A O 1
ATOM 3287 N N . LEU A 1 411 ? 2.178 33.75 28.578 1 97.94 411 LEU A N 1
ATOM 3288 C CA . LEU A 1 411 ? 2.816 33.812 27.266 1 97.94 411 LEU A CA 1
ATOM 3289 C C . LEU A 1 411 ? 3.777 32.625 27.078 1 97.94 411 LEU A C 1
ATOM 3291 O O . LEU A 1 411 ? 4.59 32.344 27.953 1 97.94 411 LEU A O 1
ATOM 3295 N N . PHE A 1 412 ? 3.662 31.906 26 1 98.06 412 PHE A N 1
ATOM 3296 C CA . PHE A 1 412 ? 4.594 30.859 25.609 1 98.06 412 PHE A CA 1
ATOM 3297 C C . PHE A 1 412 ? 5.473 31.312 24.453 1 98.06 412 PHE A C 1
ATOM 3299 O O . PHE A 1 412 ? 4.977 31.594 23.359 1 98.06 412 PHE A O 1
ATOM 3306 N N . ILE A 1 413 ? 6.727 31.406 24.625 1 98.12 413 ILE A N 1
ATOM 3307 C CA . ILE A 1 413 ? 7.668 31.891 23.625 1 98.12 413 ILE A CA 1
ATOM 3308 C C . ILE A 1 413 ? 8.727 30.828 23.359 1 98.12 413 ILE A C 1
ATOM 3310 O O . ILE A 1 413 ? 9.555 30.531 24.219 1 98.12 413 ILE A O 1
ATOM 3314 N N . ASP A 1 414 ? 8.758 30.328 22.141 1 97.12 414 ASP A N 1
ATOM 3315 C CA . ASP A 1 414 ? 9.664 29.234 21.781 1 97.12 414 ASP A CA 1
ATOM 3316 C C . ASP A 1 414 ? 10.852 29.75 20.969 1 97.12 414 ASP A C 1
ATOM 3318 O O . ASP A 1 414 ? 10.695 30.641 20.125 1 97.12 414 ASP A O 1
ATOM 3322 N N . GLY A 1 415 ? 12.062 29.25 21.297 1 96.12 415 GLY A N 1
ATOM 3323 C CA . GLY A 1 415 ? 13.227 29.438 20.453 1 96.12 415 GLY A CA 1
ATOM 3324 C C . GLY A 1 415 ? 13.898 30.781 20.641 1 96.12 415 GLY A C 1
ATOM 3325 O O . GLY A 1 415 ? 14.18 31.484 19.672 1 96.12 415 GLY A O 1
ATOM 3326 N N . LEU A 1 416 ? 14.133 31.141 21.844 1 96.81 416 LEU A N 1
ATOM 3327 C CA . LEU A 1 416 ? 14.812 32.406 22.109 1 96.81 416 LEU A CA 1
ATOM 3328 C C . LEU A 1 416 ? 16.141 32.469 21.359 1 96.81 416 LEU A C 1
ATOM 3330 O O . LEU A 1 416 ? 16.562 33.562 20.953 1 96.81 416 LEU A O 1
ATOM 3334 N N . ASP A 1 417 ? 16.781 31.359 21.188 1 94 417 ASP A N 1
ATOM 3335 C CA . ASP A 1 417 ? 18.094 31.281 20.531 1 94 417 ASP A CA 1
ATOM 3336 C C . ASP A 1 417 ? 17.969 31.5 19.031 1 94 417 ASP A C 1
ATOM 3338 O O . ASP A 1 417 ? 18.969 31.641 18.328 1 94 417 ASP A O 1
ATOM 3342 N N . GLU A 1 418 ? 16.781 31.516 18.516 1 92.5 418 GLU A N 1
ATOM 3343 C CA . GLU A 1 418 ? 16.547 31.719 17.094 1 92.5 418 GLU A CA 1
ATOM 3344 C C . GLU A 1 418 ? 16.344 33.188 16.766 1 92.5 418 GLU A C 1
ATOM 3346 O O . GLU A 1 418 ? 16.266 33.594 15.602 1 92.5 418 GLU A O 1
ATOM 3351 N N . CYS A 1 419 ? 16.234 34 17.797 1 93.75 419 CYS A N 1
ATOM 3352 C CA . CYS A 1 419 ? 16.188 35.438 17.609 1 93.75 419 CYS A CA 1
ATOM 3353 C C . CYS A 1 419 ? 17.531 35.969 17.141 1 93.75 419 CYS A C 1
ATOM 3355 O O . CYS A 1 419 ? 18.578 35.625 17.703 1 93.75 419 CYS A O 1
ATOM 3357 N N . THR A 1 420 ? 17.578 36.781 16.109 1 90 420 THR A N 1
ATOM 3358 C CA . THR A 1 420 ? 18.828 37.219 15.508 1 90 420 THR A CA 1
ATOM 3359 C C . THR A 1 420 ? 19.359 38.469 16.234 1 90 420 THR A C 1
ATOM 3361 O O . THR A 1 420 ? 20.516 38.844 16.062 1 90 420 THR A O 1
ATOM 3364 N N . GLU A 1 421 ? 18.594 39.062 17.062 1 92.25 421 GLU A N 1
ATOM 3365 C CA . GLU A 1 421 ? 19 40.25 17.812 1 92.25 421 GLU A CA 1
ATOM 3366 C C . GLU A 1 421 ? 19.75 39.875 19.078 1 92.25 421 GLU A C 1
ATOM 3368 O O . GLU A 1 421 ? 19.984 38.719 19.344 1 92.25 421 GLU A O 1
ATOM 3373 N N . ASP A 1 422 ? 20.203 40.938 19.781 1 93.19 422 ASP A N 1
ATOM 3374 C CA . ASP A 1 422 ? 20.984 40.719 20.984 1 93.19 422 ASP A CA 1
ATOM 3375 C C . ASP A 1 422 ? 20.156 40 22.062 1 93.19 422 ASP A C 1
ATOM 3377 O O . ASP A 1 422 ? 19.094 40.5 22.453 1 93.19 422 ASP A O 1
ATOM 3381 N N . HIS A 1 423 ? 20.734 38.875 22.547 1 95.31 423 HIS A N 1
ATOM 3382 C CA . HIS A 1 423 ? 20 38.031 23.484 1 95.31 423 HIS A CA 1
ATOM 3383 C C . HIS A 1 423 ? 19.875 38.688 24.859 1 95.31 423 HIS A C 1
ATOM 3385 O O . HIS A 1 423 ? 18.891 38.5 25.562 1 95.31 423 HIS A O 1
ATOM 3391 N N . SER A 1 424 ? 20.859 39.469 25.25 1 95 424 SER A N 1
ATOM 3392 C CA . SER A 1 424 ? 20.781 40.156 26.531 1 95 424 SER A CA 1
ATOM 3393 C C . SER A 1 424 ? 19.641 41.188 26.531 1 95 424 SER A C 1
ATOM 3395 O O . SER A 1 424 ? 18.953 41.344 27.547 1 95 424 SER A O 1
ATOM 3397 N N . GLU A 1 425 ? 19.5 41.812 25.375 1 95.19 425 GLU A N 1
ATOM 3398 C CA . GLU A 1 425 ? 18.391 42.75 25.25 1 95.19 425 GLU A CA 1
ATOM 3399 C C . GLU A 1 425 ? 17.047 42.031 25.25 1 95.19 425 GLU A C 1
ATOM 3401 O O . GLU A 1 425 ? 16.062 42.562 25.781 1 95.19 425 GLU A O 1
ATOM 3406 N N . LEU A 1 426 ? 17.031 40.906 24.594 1 96.5 426 LEU A N 1
ATOM 3407 C CA . LEU A 1 426 ? 15.812 40.094 24.578 1 96.5 426 LEU A CA 1
ATOM 3408 C C . LEU A 1 426 ? 15.422 39.688 25.984 1 96.5 426 LEU A C 1
ATOM 3410 O O . LEU A 1 426 ? 14.25 39.75 26.359 1 96.5 426 LEU A O 1
ATOM 3414 N N . ILE A 1 427 ? 16.406 39.25 26.734 1 96.81 427 ILE A N 1
ATOM 3415 C CA . ILE A 1 427 ? 16.188 38.812 28.109 1 96.81 427 ILE A CA 1
ATOM 3416 C C . ILE A 1 427 ? 15.664 40 28.938 1 96.81 427 ILE A C 1
ATOM 3418 O O . ILE A 1 427 ? 14.727 39.844 29.719 1 96.81 427 ILE A O 1
ATOM 3422 N N . LYS A 1 428 ? 16.266 41.156 28.781 1 95.69 428 LYS A N 1
ATOM 3423 C CA . LYS A 1 428 ? 15.805 42.344 29.484 1 95.69 428 LYS A CA 1
ATOM 3424 C C . LYS A 1 428 ? 14.352 42.656 29.125 1 95.69 428 LYS A C 1
ATOM 3426 O O . LYS A 1 428 ? 13.555 43.031 30 1 95.69 428 LYS A O 1
ATOM 3431 N N . LEU A 1 429 ? 14.086 42.562 27.891 1 95.81 429 LEU A N 1
ATOM 3432 C CA . LEU A 1 429 ? 12.734 42.812 27.406 1 95.81 429 LEU A CA 1
ATOM 3433 C C . LEU A 1 429 ? 11.734 41.875 28.062 1 95.81 429 LEU A C 1
ATOM 3435 O O . LEU A 1 429 ? 10.695 42.312 28.562 1 95.81 429 LEU A O 1
ATOM 3439 N N . LEU A 1 430 ? 11.977 40.594 28.078 1 96.81 430 LEU A N 1
ATOM 3440 C CA . LEU A 1 430 ? 11.078 39.594 28.641 1 96.81 430 LEU A CA 1
ATOM 3441 C C . LEU A 1 430 ? 10.898 39.812 30.141 1 96.81 430 LEU A C 1
ATOM 3443 O O . LEU A 1 430 ? 9.789 39.656 30.672 1 96.81 430 LEU A O 1
ATOM 3447 N N . ASN A 1 431 ? 11.992 40.188 30.781 1 94.69 431 ASN A N 1
ATOM 3448 C CA . ASN A 1 431 ? 11.914 40.469 32.219 1 94.69 431 ASN A CA 1
ATOM 3449 C C . ASN A 1 431 ? 11.031 41.688 32.5 1 94.69 431 ASN A C 1
ATOM 3451 O O . ASN A 1 431 ? 10.367 41.719 33.531 1 94.69 431 ASN A O 1
ATOM 3455 N N . THR A 1 432 ? 11.039 42.594 31.594 1 93.69 432 THR A N 1
ATOM 3456 C CA . THR A 1 432 ? 10.219 43.781 31.766 1 93.69 432 THR A CA 1
ATOM 3457 C C . THR A 1 432 ? 8.742 43.438 31.547 1 93.69 432 THR A C 1
ATOM 3459 O O . THR A 1 432 ? 7.867 44.094 32.156 1 93.69 432 THR A O 1
ATOM 3462 N N . LEU A 1 433 ? 8.469 42.5 30.734 1 94.94 433 LEU A N 1
ATOM 3463 C CA . LEU A 1 433 ? 7.09 42.125 30.422 1 94.94 433 LEU A CA 1
ATOM 3464 C C . LEU A 1 433 ? 6.445 41.406 31.594 1 94.94 433 LEU A C 1
ATOM 3466 O O . LEU A 1 433 ? 5.23 41.469 31.797 1 94.94 433 LEU A O 1
ATOM 3470 N N . VAL A 1 434 ? 7.246 40.688 32.344 1 95.5 434 VAL A N 1
ATOM 3471 C CA . VAL A 1 434 ? 6.723 39.906 33.438 1 95.5 434 VAL A CA 1
ATOM 3472 C C . VAL A 1 434 ? 6.18 40.844 34.531 1 95.5 434 VAL A C 1
ATOM 3474 O O . VAL A 1 434 ? 6.855 41.781 34.938 1 95.5 434 VAL A O 1
ATOM 3477 N N . GLN A 1 435 ? 5.004 40.656 34.844 1 93.94 435 GLN A N 1
ATOM 3478 C CA . GLN A 1 435 ? 4.297 41.406 35.875 1 93.94 435 GLN A CA 1
ATOM 3479 C C . GLN A 1 435 ? 3.451 40.469 36.719 1 93.94 435 GLN A C 1
ATOM 3481 O O . GLN A 1 435 ? 3.441 39.25 36.5 1 93.94 435 GLN A O 1
ATOM 3486 N N . SER A 1 436 ? 2.74 41 37.75 1 90.69 436 SER A N 1
ATOM 3487 C CA . SER A 1 436 ? 1.938 40.188 38.656 1 90.69 436 SER A CA 1
ATOM 3488 C C . SER A 1 436 ? 0.864 39.406 37.875 1 90.69 436 SER A C 1
ATOM 3490 O O . SER A 1 436 ? 0.474 38.312 38.281 1 90.69 436 SER A O 1
ATOM 3492 N N . ASN A 1 437 ? 0.438 39.969 36.781 1 94 437 ASN A N 1
ATOM 3493 C CA . ASN A 1 437 ? -0.615 39.281 36.031 1 94 437 ASN A CA 1
ATOM 3494 C C . ASN A 1 437 ? -0.084 38.719 34.719 1 94 437 ASN A C 1
ATOM 3496 O O . ASN A 1 437 ? -0.86 38.281 33.875 1 94 437 ASN A O 1
ATOM 3500 N N . ILE A 1 438 ? 1.2 38.75 34.469 1 95.94 438 ILE A N 1
ATOM 3501 C CA . ILE A 1 438 ? 1.793 38.219 33.25 1 95.94 438 ILE A CA 1
ATOM 3502 C C . ILE A 1 438 ? 2.926 37.25 33.594 1 95.94 438 ILE A C 1
ATOM 3504 O O . ILE A 1 438 ? 3.893 37.656 34.25 1 95.94 438 ILE A O 1
ATOM 3508 N N . LYS A 1 439 ? 2.838 36.031 33.25 1 96.31 439 LYS A N 1
ATOM 3509 C CA . LYS A 1 439 ? 3.934 35.094 33.406 1 96.31 439 LYS A CA 1
ATOM 3510 C C . LYS A 1 439 ? 4.32 34.5 32.031 1 96.31 439 LYS A C 1
ATOM 3512 O O . LYS A 1 439 ? 3.51 34.469 31.109 1 96.31 439 LYS A O 1
ATOM 3517 N N . ILE A 1 440 ? 5.559 34.062 31.891 1 97.88 440 ILE A N 1
ATOM 3518 C CA . ILE A 1 440 ? 6.074 33.688 30.578 1 97.88 440 ILE A CA 1
ATOM 3519 C C . ILE A 1 440 ? 6.801 32.344 30.656 1 97.88 440 ILE A C 1
ATOM 3521 O O . ILE A 1 440 ? 7.574 32.125 31.594 1 97.88 440 ILE A O 1
ATOM 3525 N N . CYS A 1 441 ? 6.457 31.438 29.797 1 97.75 441 CYS A N 1
ATOM 3526 C CA . CYS A 1 441 ? 7.219 30.203 29.578 1 97.75 441 CYS A CA 1
ATOM 3527 C C . CYS A 1 441 ? 8.062 30.312 28.312 1 97.75 441 CYS A C 1
ATOM 3529 O O . CYS A 1 441 ? 7.527 30.531 27.219 1 97.75 441 CYS A O 1
ATOM 3531 N N . VAL A 1 442 ? 9.359 30.219 28.453 1 98.06 442 VAL A N 1
ATOM 3532 C CA . VAL A 1 442 ? 10.258 30.391 27.312 1 98.06 442 VAL A CA 1
ATOM 3533 C C . VAL A 1 442 ? 11.039 29.109 27.062 1 98.06 442 VAL A C 1
ATOM 3535 O O . VAL A 1 442 ? 11.18 28.266 27.969 1 98.06 442 VAL A O 1
ATOM 3538 N N . SER A 1 443 ? 11.484 28.891 25.812 1 97.56 443 SER A N 1
ATOM 3539 C CA . SER A 1 443 ? 12.344 27.766 25.5 1 97.56 443 SER A CA 1
ATOM 3540 C C . SER A 1 443 ? 13.555 28.203 24.688 1 97.56 443 SER A C 1
ATOM 3542 O O . SER A 1 443 ? 13.477 29.156 23.906 1 97.56 443 SER A O 1
ATOM 3544 N N . SER A 1 444 ? 14.695 27.656 24.859 1 96.69 444 SER A N 1
ATOM 3545 C CA . SER A 1 444 ? 15.922 27.906 24.109 1 96.69 444 SER A CA 1
ATOM 3546 C C . SER A 1 444 ? 16.938 26.781 24.312 1 96.69 444 SER A C 1
ATOM 3548 O O . SER A 1 444 ? 16.766 25.938 25.188 1 96.69 444 SER A O 1
ATOM 3550 N N . ARG A 1 445 ? 17.953 26.75 23.453 1 93.69 445 ARG A N 1
ATOM 3551 C CA . ARG A 1 445 ? 19.125 25.938 23.75 1 93.69 445 ARG A CA 1
ATOM 3552 C C . ARG A 1 445 ? 19.844 26.422 25 1 93.69 445 ARG A C 1
ATOM 3554 O O . ARG A 1 445 ? 19.625 27.562 25.438 1 93.69 445 ARG A O 1
ATOM 3561 N N . PRO A 1 446 ? 20.578 25.531 25.641 1 93.69 446 PRO A N 1
ATOM 3562 C CA . PRO A 1 446 ? 21.219 25.922 26.906 1 93.69 446 PRO A CA 1
ATOM 3563 C C . PRO A 1 446 ? 22.484 26.75 26.688 1 93.69 446 PRO A C 1
ATOM 3565 O O . PRO A 1 446 ? 23.547 26.406 27.219 1 93.69 446 PRO A O 1
ATOM 3568 N N . TRP A 1 447 ? 22.281 27.859 26.031 1 93.19 447 TRP A N 1
ATOM 3569 C CA . TRP A 1 447 ? 23.391 28.797 25.859 1 93.19 447 TRP A CA 1
ATOM 3570 C C . TRP A 1 447 ? 23.688 29.531 27.172 1 93.19 447 TRP A C 1
ATOM 3572 O O . TRP A 1 447 ? 22.797 29.75 27.984 1 93.19 447 TRP A O 1
ATOM 3582 N N . LYS A 1 448 ? 24.969 29.875 27.312 1 93.31 448 LYS A N 1
ATOM 3583 C CA . LYS A 1 448 ? 25.422 30.469 28.562 1 93.31 448 LYS A CA 1
ATOM 3584 C C . LYS A 1 448 ? 24.594 31.703 28.938 1 93.31 448 LYS A C 1
ATOM 3586 O O . LYS A 1 448 ? 24.234 31.891 30.094 1 93.31 448 LYS A O 1
ATOM 3591 N N . VAL A 1 449 ? 24.203 32.531 27.969 1 95.25 449 VAL A N 1
ATOM 3592 C CA . VAL A 1 449 ? 23.469 33.75 28.188 1 95.25 449 VAL A CA 1
ATOM 3593 C C . VAL A 1 449 ? 22.094 33.438 28.797 1 95.25 449 VAL A C 1
ATOM 3595 O O . VAL A 1 449 ? 21.641 34.156 29.703 1 95.25 449 VAL A O 1
ATOM 3598 N N . PHE A 1 450 ? 21.391 32.406 28.391 1 96.12 450 PHE A N 1
ATOM 3599 C CA . PHE A 1 450 ? 20.078 32 28.891 1 96.12 450 PHE A CA 1
ATOM 3600 C C . PHE A 1 450 ? 20.203 31.25 30.203 1 96.12 450 PHE A C 1
ATOM 3602 O O . PHE A 1 450 ? 19.375 31.391 31.094 1 96.12 450 PHE A O 1
ATOM 3609 N N . GLU A 1 451 ? 21.328 30.422 30.312 1 94.44 451 GLU A N 1
ATOM 3610 C CA . GLU A 1 451 ? 21.609 29.703 31.547 1 94.44 451 GLU A CA 1
ATOM 3611 C C . GLU A 1 451 ? 21.828 30.672 32.719 1 94.44 451 GLU A C 1
ATOM 3613 O O . GLU A 1 451 ? 21.359 30.422 33.812 1 94.44 451 GLU A O 1
ATOM 3618 N N . ASP A 1 452 ? 22.531 31.672 32.406 1 94.62 452 ASP A N 1
ATOM 3619 C CA . ASP A 1 452 ? 22.812 32.688 33.438 1 94.62 452 ASP A CA 1
ATOM 3620 C C . ASP A 1 452 ? 21.531 33.406 33.844 1 94.62 452 ASP A C 1
ATOM 3622 O O . ASP A 1 452 ? 21.359 33.781 35 1 94.62 452 ASP A O 1
ATOM 3626 N N . ALA A 1 453 ? 20.656 33.625 32.875 1 95.25 453 ALA A N 1
ATOM 3627 C CA . ALA A 1 453 ? 19.453 34.406 33.125 1 95.25 453 ALA A CA 1
ATOM 3628 C C . ALA A 1 453 ? 18.359 33.562 33.781 1 95.25 453 ALA A C 1
ATOM 3630 O O . ALA A 1 453 ? 17.656 34.031 34.688 1 95.25 453 ALA A O 1
ATOM 3631 N N . TYR A 1 454 ? 18.188 32.281 33.344 1 94.88 454 TYR A N 1
ATOM 3632 C CA . TYR A 1 454 ? 17 31.531 33.719 1 94.88 454 TYR A CA 1
ATOM 3633 C C . TYR A 1 454 ? 17.375 30.219 34.406 1 94.88 454 TYR A C 1
ATOM 3635 O O . TYR A 1 454 ? 16.516 29.531 34.938 1 94.88 454 TYR A O 1
ATOM 3643 N N . GLY A 1 455 ? 18.609 29.828 34.406 1 91.19 455 GLY A N 1
ATOM 3644 C CA . GLY A 1 455 ? 19.047 28.516 34.844 1 91.19 455 GLY A CA 1
ATOM 3645 C C . GLY A 1 455 ? 19.25 28.438 36.344 1 91.19 455 GLY A C 1
ATOM 3646 O O . GLY A 1 455 ? 19.484 27.359 36.906 1 91.19 455 GLY A O 1
ATOM 3647 N N . GLY A 1 456 ? 19.109 29.469 37.031 1 88.5 456 GLY A N 1
ATOM 3648 C CA . GLY A 1 456 ? 19.453 29.516 38.438 1 88.5 456 GLY A CA 1
ATOM 3649 C C . GLY A 1 456 ? 18.438 28.828 39.344 1 88.5 456 GLY A C 1
ATOM 3650 O O . GLY A 1 456 ? 18.797 28.156 40.312 1 88.5 456 GLY A O 1
ATOM 3651 N N . SER A 1 457 ? 17.172 28.922 39.062 1 88.38 457 SER A N 1
ATOM 3652 C CA . SER A 1 457 ? 16.141 28.344 39.906 1 88.38 457 SER A CA 1
ATOM 3653 C C . SER A 1 457 ? 15.773 26.938 39.438 1 88.38 457 SER A C 1
ATOM 3655 O O . SER A 1 457 ? 15.367 26.75 38.281 1 88.38 457 SER A O 1
ATOM 3657 N N . ALA A 1 458 ? 15.844 26 40.344 1 86.25 458 ALA A N 1
ATOM 3658 C CA . ALA A 1 458 ? 15.562 24.609 40 1 86.25 458 ALA A CA 1
ATOM 3659 C C . ALA A 1 458 ? 14.07 24.391 39.75 1 86.25 458 ALA A C 1
ATOM 3661 O O . ALA A 1 458 ? 13.68 23.516 39 1 86.25 458 ALA A O 1
ATOM 3662 N N . ASP A 1 459 ? 13.32 25.219 40.344 1 89.06 459 ASP A N 1
ATOM 3663 C CA . ASP A 1 459 ? 11.883 25.016 40.25 1 89.06 459 ASP A CA 1
ATOM 3664 C C . ASP A 1 459 ? 11.281 25.734 39.062 1 89.06 459 ASP A C 1
ATOM 3666 O O . ASP A 1 459 ? 10.086 25.625 38.781 1 89.06 459 ASP A O 1
ATOM 3670 N N . ARG A 1 460 ? 12.07 26.438 38.25 1 94.25 460 ARG A N 1
ATOM 3671 C CA . ARG A 1 460 ? 11.547 27.188 37.125 1 94.25 460 ARG A CA 1
ATOM 3672 C C . ARG A 1 460 ? 12.312 26.875 35.844 1 94.25 460 ARG A C 1
ATOM 3674 O O . ARG A 1 460 ? 12.555 27.75 35.031 1 94.25 460 ARG A O 1
ATOM 3681 N N . LYS A 1 461 ? 12.789 25.688 35.844 1 93.75 461 LYS A N 1
ATOM 3682 C CA . LYS A 1 461 ? 13.484 25.25 34.625 1 93.75 461 LYS A CA 1
ATOM 3683 C C . LYS A 1 461 ? 13.281 23.766 34.375 1 93.75 461 LYS A C 1
ATOM 3685 O O . LYS A 1 461 ? 12.922 23.016 35.312 1 93.75 461 LYS A O 1
ATOM 3690 N N . LEU A 1 462 ? 13.383 23.359 33.188 1 93.38 462 LEU A N 1
ATOM 3691 C CA . LEU A 1 462 ? 13.258 21.969 32.781 1 93.38 462 LEU A CA 1
ATOM 3692 C C . LEU A 1 462 ? 14.211 21.656 31.641 1 93.38 462 LEU A C 1
ATOM 3694 O O . LEU A 1 462 ? 14.203 22.328 30.609 1 93.38 462 LEU A O 1
ATOM 3698 N N . TYR A 1 463 ? 15.148 20.766 31.922 1 92.5 463 TYR A N 1
ATOM 3699 C CA . TYR A 1 463 ? 15.945 20.219 30.828 1 92.5 463 TYR A CA 1
ATOM 3700 C C . TYR A 1 463 ? 15.289 18.969 30.25 1 92.5 463 TYR A C 1
ATOM 3702 O O . TYR A 1 463 ? 15.211 17.922 30.906 1 92.5 463 TYR A O 1
ATOM 3710 N N . LEU A 1 464 ? 14.898 19.016 29 1 91.06 464 LEU A N 1
ATOM 3711 C CA . LEU A 1 464 ? 14.055 17.984 28.406 1 91.06 464 LEU A CA 1
ATOM 3712 C C . LEU A 1 464 ? 14.789 16.656 28.328 1 91.06 464 LEU A C 1
ATOM 3714 O O . LEU A 1 464 ? 14.172 15.594 28.453 1 91.06 464 LEU A O 1
ATOM 3718 N N . GLU A 1 465 ? 16.156 16.641 28.016 1 87.75 465 GLU A N 1
ATOM 3719 C CA . GLU A 1 465 ? 16.906 15.398 27.844 1 87.75 465 GLU A CA 1
ATOM 3720 C C . GLU A 1 465 ? 16.875 14.555 29.109 1 87.75 465 GLU A C 1
ATOM 3722 O O . GLU A 1 465 ? 17.047 13.336 29.062 1 87.75 465 GLU A O 1
ATOM 3727 N N . GLY A 1 466 ? 16.625 15.164 30.203 1 84.88 466 GLY A N 1
ATOM 3728 C CA . GLY A 1 466 ? 16.531 14.438 31.469 1 84.88 466 GLY A CA 1
ATOM 3729 C C . GLY A 1 466 ? 15.164 13.805 31.688 1 84.88 466 GLY A C 1
ATOM 3730 O O . GLY A 1 466 ? 15.008 12.969 32.562 1 84.88 466 GLY A O 1
ATOM 3731 N N . HIS A 1 467 ? 14.227 14.109 30.781 1 86.81 467 HIS A N 1
ATOM 3732 C CA . HIS A 1 467 ? 12.859 13.68 31.047 1 86.81 467 HIS A CA 1
ATOM 3733 C C . HIS A 1 467 ? 12.273 12.945 29.844 1 86.81 467 HIS A C 1
ATOM 3735 O O . HIS A 1 467 ? 11.156 12.422 29.906 1 86.81 467 HIS A O 1
ATOM 3741 N N . ASN A 1 468 ? 13.047 12.891 28.75 1 89.06 468 ASN A N 1
ATOM 3742 C CA . ASN A 1 468 ? 12.367 12.422 27.547 1 89.06 468 ASN A CA 1
ATOM 3743 C C . ASN A 1 468 ? 12.82 11.023 27.156 1 89.06 468 ASN A C 1
ATOM 3745 O O . ASN A 1 468 ? 12.555 10.57 26.047 1 89.06 468 ASN A O 1
ATOM 3749 N N . ARG A 1 469 ? 13.57 10.32 27.969 1 91.44 469 ARG A N 1
ATOM 3750 C CA . ARG A 1 469 ? 14.016 8.977 27.641 1 91.44 469 ARG A CA 1
ATOM 3751 C C . ARG A 1 469 ? 12.828 8.055 27.375 1 91.44 469 ARG A C 1
ATOM 3753 O O . ARG A 1 469 ? 12.797 7.348 26.359 1 91.44 469 ARG A O 1
ATOM 3760 N N . ASP A 1 470 ? 11.891 8.102 28.312 1 91.44 470 ASP A N 1
ATOM 3761 C CA . ASP A 1 470 ? 10.727 7.238 28.172 1 91.44 470 ASP A CA 1
ATOM 3762 C C . ASP A 1 470 ? 9.906 7.637 26.938 1 91.44 470 ASP A C 1
ATOM 3764 O O . ASP A 1 470 ? 9.297 6.785 26.297 1 91.44 470 ASP A O 1
ATOM 3768 N N . ASP A 1 471 ? 9.82 8.922 26.688 1 92.69 471 ASP A N 1
ATOM 3769 C CA . ASP A 1 471 ? 9.133 9.383 25.484 1 92.69 471 ASP A CA 1
ATOM 3770 C C . ASP A 1 471 ? 9.75 8.781 24.219 1 92.69 471 ASP A C 1
ATOM 3772 O O . ASP A 1 471 ? 9.039 8.289 23.344 1 92.69 471 ASP A O 1
ATOM 3776 N N . ILE A 1 472 ? 11.094 8.836 24.172 1 94.81 472 ILE A N 1
ATOM 3777 C CA . ILE A 1 472 ? 11.828 8.305 23.031 1 94.81 472 ILE A CA 1
ATOM 3778 C C . ILE A 1 472 ? 11.625 6.797 22.938 1 94.81 472 ILE A C 1
ATOM 3780 O O . ILE A 1 472 ? 11.367 6.27 21.844 1 94.81 472 ILE A O 1
ATOM 3784 N N . HIS A 1 473 ? 11.688 6.113 24.094 1 95.38 473 HIS A N 1
ATOM 3785 C CA . HIS A 1 473 ? 11.453 4.672 24.141 1 95.38 473 HIS A CA 1
ATOM 3786 C C . HIS A 1 473 ? 10.078 4.316 23.578 1 95.38 473 HIS A C 1
ATOM 3788 O O . HIS A 1 473 ? 9.961 3.426 22.734 1 95.38 473 HIS A O 1
ATOM 3794 N N . ASN A 1 474 ? 9.102 4.996 24.047 1 93.44 474 ASN A N 1
ATOM 3795 C CA . ASN A 1 474 ? 7.73 4.727 23.641 1 93.44 474 ASN A CA 1
ATOM 3796 C C . ASN A 1 474 ? 7.527 5.004 22.156 1 93.44 474 ASN A C 1
ATOM 3798 O O . ASN A 1 474 ? 6.812 4.27 21.469 1 93.44 474 ASN A O 1
ATOM 3802 N N . TYR A 1 475 ? 8.109 6.055 21.719 1 93 475 TYR A N 1
ATOM 3803 C CA . TYR A 1 475 ? 8.031 6.391 20.312 1 93 475 TYR A CA 1
ATOM 3804 C C . TYR A 1 475 ? 8.633 5.285 19.453 1 93 475 TYR A C 1
ATOM 3806 O O . TYR A 1 475 ? 8.008 4.82 18.5 1 93 475 TYR A O 1
ATOM 3814 N N . ILE A 1 476 ? 9.82 4.887 19.766 1 96.38 476 ILE A N 1
ATOM 3815 C CA . ILE A 1 476 ? 10.531 3.869 19 1 96.38 476 ILE A CA 1
ATOM 3816 C C . ILE A 1 476 ? 9.727 2.568 19 1 96.38 476 ILE A C 1
ATOM 3818 O O . ILE A 1 476 ? 9.523 1.96 17.953 1 96.38 476 ILE A O 1
ATOM 3822 N N . GLN A 1 477 ? 9.297 2.221 20.172 1 95.31 477 GLN A N 1
ATOM 3823 C CA . GLN A 1 477 ? 8.523 0.992 20.312 1 95.31 477 GLN A CA 1
ATOM 3824 C C . GLN A 1 477 ? 7.262 1.038 19.453 1 95.31 477 GLN A C 1
ATOM 3826 O O . GLN A 1 477 ? 6.957 0.082 18.734 1 95.31 477 GLN A O 1
ATOM 3831 N N . SER A 1 478 ? 6.609 2.119 19.562 1 93.94 478 SER A N 1
ATOM 3832 C CA . SER A 1 478 ? 5.367 2.277 18.812 1 93.94 478 SER A CA 1
ATOM 3833 C C . SER A 1 478 ? 5.613 2.201 17.297 1 93.94 478 SER A C 1
ATOM 3835 O O . SER A 1 478 ? 4.883 1.521 16.578 1 93.94 478 SER A O 1
ATOM 3837 N N . GLU A 1 479 ? 6.633 2.93 16.828 1 94.94 479 GLU A N 1
ATOM 3838 C CA . GLU A 1 479 ? 6.938 2.979 15.406 1 94.94 479 GLU A CA 1
ATOM 3839 C C . GLU A 1 479 ? 7.375 1.611 14.883 1 94.94 479 GLU A C 1
ATOM 3841 O O . GLU A 1 479 ? 6.953 1.188 13.812 1 94.94 479 GLU A O 1
ATOM 3846 N N . LEU A 1 480 ? 8.211 0.863 15.594 1 95.69 480 LEU A N 1
ATOM 3847 C CA . LEU A 1 480 ? 8.711 -0.436 15.148 1 95.69 480 LEU A CA 1
ATOM 3848 C C . LEU A 1 480 ? 7.594 -1.479 15.172 1 95.69 480 LEU A C 1
ATOM 3850 O O . LEU A 1 480 ? 7.527 -2.336 14.289 1 95.69 480 LEU A O 1
ATOM 3854 N N . GLU A 1 481 ? 6.699 -1.374 16.125 1 94.19 481 GLU A N 1
ATOM 3855 C CA . GLU A 1 481 ? 5.605 -2.33 16.25 1 94.19 481 GLU A CA 1
ATOM 3856 C C . GLU A 1 481 ? 4.625 -2.203 15.086 1 94.19 481 GLU A C 1
ATOM 3858 O O . GLU A 1 481 ? 3.926 -3.16 14.75 1 94.19 481 GLU A O 1
ATOM 3863 N N . GLN A 1 482 ? 4.598 -1.062 14.523 1 92.5 482 GLN A N 1
ATOM 3864 C CA . GLN A 1 482 ? 3.693 -0.838 13.398 1 92.5 482 GLN A CA 1
ATOM 3865 C C . GLN A 1 482 ? 4.227 -1.493 12.125 1 92.5 482 GLN A C 1
ATOM 3867 O O . GLN A 1 482 ? 3.463 -1.768 11.203 1 92.5 482 GLN A O 1
ATOM 3872 N N . HIS A 1 483 ? 5.492 -1.748 12.055 1 93 483 HIS A N 1
ATOM 3873 C CA . HIS A 1 483 ? 6.066 -2.381 10.875 1 93 483 HIS A CA 1
ATOM 3874 C C . HIS A 1 483 ? 5.699 -3.859 10.805 1 93 483 HIS A C 1
ATOM 3876 O O . HIS A 1 483 ? 5.84 -4.586 11.789 1 93 483 HIS A O 1
ATOM 3882 N N . PRO A 1 484 ? 5.289 -4.352 9.703 1 89.81 484 PRO A N 1
ATOM 3883 C CA . PRO A 1 484 ? 4.785 -5.723 9.594 1 89.81 484 PRO A CA 1
ATOM 3884 C C . PRO A 1 484 ? 5.863 -6.77 9.852 1 89.81 484 PRO A C 1
ATOM 3886 O O . PRO A 1 484 ? 5.555 -7.883 10.281 1 89.81 484 PRO A O 1
ATOM 3889 N N . ALA A 1 485 ? 7.07 -6.457 9.633 1 91.81 485 ALA A N 1
ATOM 3890 C CA . ALA A 1 485 ? 8.141 -7.438 9.781 1 91.81 485 ALA A CA 1
ATOM 3891 C C . ALA A 1 485 ? 8.602 -7.531 11.234 1 91.81 485 ALA A C 1
ATOM 3893 O O . ALA A 1 485 ? 9.305 -8.477 11.609 1 91.81 485 ALA A O 1
ATOM 3894 N N . TRP A 1 486 ? 8.211 -6.551 12.102 1 93.94 486 TRP A N 1
ATOM 3895 C CA . TRP A 1 486 ? 8.703 -6.484 13.477 1 93.94 486 TRP A CA 1
ATOM 3896 C C . TRP A 1 486 ? 8.117 -7.609 14.32 1 93.94 486 TRP A C 1
ATOM 3898 O O . TRP A 1 486 ? 8.852 -8.312 15.023 1 93.94 486 TRP A O 1
ATOM 3908 N N . GLY A 1 487 ? 6.832 -7.879 14.234 1 89.56 487 GLY A N 1
ATOM 3909 C CA . GLY A 1 487 ? 6.156 -8.914 15 1 89.56 487 GLY A CA 1
ATOM 3910 C C . GLY A 1 487 ? 6.766 -10.289 14.812 1 89.56 487 GLY A C 1
ATOM 3911 O O . GLY A 1 487 ? 7.219 -10.906 15.781 1 89.56 487 GLY A O 1
ATOM 3912 N N . PRO A 1 488 ? 6.812 -10.742 13.602 1 87.19 488 PRO A N 1
ATOM 3913 C CA . PRO A 1 488 ? 7.418 -12.055 13.328 1 87.19 488 PRO A CA 1
ATOM 3914 C C . PRO A 1 488 ? 8.859 -12.148 13.82 1 87.19 488 PRO A C 1
ATOM 3916 O O . PRO A 1 488 ? 9.281 -13.195 14.32 1 87.19 488 PRO A O 1
ATOM 3919 N N . LEU A 1 489 ? 9.594 -11.102 13.695 1 89.88 489 LEU A N 1
ATOM 3920 C CA . LEU A 1 489 ? 10.984 -11.102 14.133 1 89.88 489 LEU A CA 1
ATOM 3921 C C . LEU A 1 489 ? 11.094 -11.305 15.641 1 89.88 489 LEU A C 1
ATOM 3923 O O . LEU A 1 489 ? 11.984 -12.008 16.109 1 89.88 489 LEU A O 1
ATOM 3927 N N . ILE A 1 490 ? 10.188 -10.641 16.406 1 90.19 490 ILE A N 1
ATOM 3928 C CA . ILE A 1 490 ? 10.148 -10.773 17.859 1 90.19 490 ILE A CA 1
ATOM 3929 C C . ILE A 1 490 ? 9.789 -12.211 18.234 1 90.19 490 ILE A C 1
ATOM 3931 O O . ILE A 1 490 ? 10.336 -12.766 19.188 1 90.19 490 ILE A O 1
ATOM 3935 N N . GLU A 1 491 ? 8.891 -12.797 17.516 1 86 491 GLU A N 1
ATOM 3936 C CA . GLU A 1 491 ? 8.477 -14.172 17.781 1 86 491 GLU A CA 1
ATOM 3937 C C . GLU A 1 491 ? 9.609 -15.156 17.5 1 86 491 GLU A C 1
ATOM 3939 O O . GLU A 1 491 ? 9.766 -16.156 18.203 1 86 491 GLU A O 1
ATOM 3944 N N . ILE A 1 492 ? 10.328 -14.922 16.5 1 83.56 492 ILE A N 1
ATOM 3945 C CA . ILE A 1 492 ? 11.453 -15.773 16.125 1 83.56 492 ILE A CA 1
ATOM 3946 C C . ILE A 1 492 ? 12.562 -15.648 17.156 1 83.56 492 ILE A C 1
ATOM 3948 O O . ILE A 1 492 ? 13.156 -16.641 17.562 1 83.56 492 ILE A O 1
ATOM 3952 N N . ASN A 1 493 ? 12.828 -14.375 17.578 1 84.62 493 ASN A N 1
ATOM 3953 C CA . ASN A 1 493 ? 13.859 -14.078 18.578 1 84.62 493 ASN A CA 1
ATOM 3954 C C . ASN A 1 493 ? 13.414 -12.961 19.516 1 84.62 493 ASN A C 1
ATOM 3956 O O . ASN A 1 493 ? 13.586 -11.781 19.219 1 84.62 493 ASN A O 1
ATOM 3960 N N . PRO A 1 494 ? 12.953 -13.234 20.672 1 86 494 PRO A N 1
ATOM 3961 C CA . PRO A 1 494 ? 12.422 -12.25 21.625 1 86 494 PRO A CA 1
ATOM 3962 C C . PRO A 1 494 ? 13.469 -11.211 22.047 1 86 494 PRO A C 1
ATOM 3964 O O . PRO A 1 494 ? 13.109 -10.125 22.5 1 86 494 PRO A O 1
ATOM 3967 N N . ARG A 1 495 ? 14.727 -11.477 21.859 1 86.75 495 ARG A N 1
ATOM 3968 C CA . ARG A 1 495 ? 15.781 -10.539 22.203 1 86.75 495 ARG A CA 1
ATOM 3969 C C . ARG A 1 495 ? 15.734 -9.305 21.297 1 86.75 495 ARG A C 1
ATOM 3971 O O . ARG A 1 495 ? 16.328 -8.273 21.625 1 86.75 495 ARG A O 1
ATOM 3978 N N . THR A 1 496 ? 15 -9.484 20.203 1 88.56 496 THR A N 1
ATOM 3979 C CA . THR A 1 496 ? 14.852 -8.367 19.281 1 88.56 496 THR A CA 1
ATOM 3980 C C . THR A 1 496 ? 14.242 -7.16 20 1 88.56 496 THR A C 1
ATOM 3982 O O . THR A 1 496 ? 14.5 -6.012 19.625 1 88.56 496 THR A O 1
ATOM 3985 N N . ARG A 1 497 ? 13.586 -7.391 21.078 1 90.12 497 ARG A N 1
ATOM 3986 C CA . ARG A 1 497 ? 12.953 -6.32 21.844 1 90.12 497 ARG A CA 1
ATOM 3987 C C . ARG A 1 497 ? 14 -5.398 22.469 1 90.12 497 ARG A C 1
ATOM 3989 O O . ARG A 1 497 ? 13.742 -4.215 22.688 1 90.12 497 ARG A O 1
ATOM 3996 N N . ASN A 1 498 ? 15.195 -5.906 22.641 1 93.06 498 ASN A N 1
ATOM 3997 C CA . ASN A 1 498 ? 16.266 -5.137 23.266 1 93.06 498 ASN A CA 1
ATOM 3998 C C . ASN A 1 498 ? 16.75 -4.008 22.344 1 93.06 498 ASN A C 1
ATOM 4000 O O . ASN A 1 498 ? 17.391 -3.061 22.812 1 93.06 498 ASN A O 1
ATOM 4004 N N . ILE A 1 499 ? 16.391 -4.129 21.062 1 94.94 499 ILE A N 1
ATOM 4005 C CA . ILE A 1 499 ? 16.781 -3.111 20.094 1 94.94 499 ILE A CA 1
ATOM 4006 C C . ILE A 1 499 ? 16.141 -1.772 20.469 1 94.94 499 ILE A C 1
ATOM 4008 O O . ILE A 1 499 ? 16.781 -0.722 20.344 1 94.94 499 ILE A O 1
ATOM 4012 N N . VAL A 1 500 ? 14.906 -1.825 21.016 1 96.31 500 VAL A N 1
ATOM 4013 C CA . VAL A 1 500 ? 14.188 -0.609 21.391 1 96.31 500 VAL A CA 1
ATOM 4014 C C . VAL A 1 500 ? 14.953 0.116 22.5 1 96.31 500 VAL A C 1
ATOM 4016 O O . VAL A 1 500 ? 15.172 1.329 22.422 1 96.31 500 VAL A O 1
ATOM 4019 N N . ALA A 1 501 ? 15.398 -0.621 23.484 1 95.75 501 ALA A N 1
ATOM 4020 C CA . ALA A 1 501 ? 16.156 -0.051 24.594 1 95.75 501 ALA A CA 1
ATOM 4021 C C . ALA A 1 501 ? 17.5 0.474 24.125 1 95.75 501 ALA A C 1
ATOM 4023 O O . ALA A 1 501 ? 17.938 1.543 24.562 1 95.75 501 ALA A O 1
ATOM 4024 N N . GLU A 1 502 ? 18.109 -0.303 23.266 1 95.94 502 GLU A N 1
ATOM 4025 C CA . GLU A 1 502 ? 19.422 0.106 22.781 1 95.94 502 GLU A CA 1
ATOM 4026 C C . GLU A 1 502 ? 19.328 1.402 21.984 1 95.94 502 GLU A C 1
ATOM 4028 O O . GLU A 1 502 ? 20.156 2.307 22.156 1 95.94 502 GLU A O 1
ATOM 4033 N N . VAL A 1 503 ? 18.359 1.488 21.062 1 96.94 503 VAL A N 1
ATOM 4034 C CA . VAL A 1 503 ? 18.172 2.705 20.266 1 96.94 503 VAL A CA 1
ATOM 4035 C C . VAL A 1 503 ? 17.859 3.877 21.203 1 96.94 503 VAL A C 1
ATOM 4037 O O . VAL A 1 503 ? 18.359 4.988 21 1 96.94 503 VAL A O 1
ATOM 4040 N N . THR A 1 504 ? 17.078 3.633 22.266 1 96.38 504 THR A N 1
ATOM 4041 C CA . THR A 1 504 ? 16.719 4.66 23.234 1 96.38 504 THR A CA 1
ATOM 4042 C C . THR A 1 504 ? 17.953 5.203 23.938 1 96.38 504 THR A C 1
ATOM 4044 O O . THR A 1 504 ? 18.125 6.418 24.047 1 96.38 504 THR A O 1
ATOM 4047 N N . ASP A 1 505 ? 18.766 4.324 24.328 1 95.44 505 ASP A N 1
ATOM 4048 C CA . ASP A 1 505 ? 19.953 4.715 25.078 1 95.44 505 ASP A CA 1
ATOM 4049 C C . ASP A 1 505 ? 20.938 5.461 24.172 1 95.44 505 ASP A C 1
ATOM 4051 O O . ASP A 1 505 ? 21.562 6.445 24.609 1 95.44 505 ASP A O 1
ATOM 4055 N N . ARG A 1 506 ? 21 5.059 23.016 1 95.31 506 ARG A N 1
ATOM 4056 C CA . ARG A 1 506 ? 21.953 5.672 22.094 1 95.31 506 ARG A CA 1
ATOM 4057 C C . ARG A 1 506 ? 21.469 7.055 21.656 1 95.31 506 ARG A C 1
ATOM 4059 O O . ARG A 1 506 ? 22.281 7.902 21.281 1 95.31 506 ARG A O 1
ATOM 4066 N N . ALA A 1 507 ? 20.203 7.301 21.688 1 94.94 507 ALA A N 1
ATOM 4067 C CA . ALA A 1 507 ? 19.672 8.617 21.344 1 94.94 507 ALA A CA 1
ATOM 4068 C C . ALA A 1 507 ? 20.125 9.68 22.344 1 94.94 507 ALA A C 1
ATOM 4070 O O . ALA A 1 507 ? 20.203 10.859 22 1 94.94 507 ALA A O 1
ATOM 4071 N N . GLN A 1 508 ? 20.391 9.328 23.609 1 92.88 508 GLN A N 1
ATOM 4072 C CA . GLN A 1 508 ? 20.859 10.219 24.656 1 92.88 508 GLN A CA 1
ATOM 4073 C C . GLN A 1 508 ? 19.984 11.461 24.766 1 92.88 508 GLN A C 1
ATOM 4075 O O . GLN A 1 508 ? 20.5 12.586 24.812 1 92.88 508 GLN A O 1
ATOM 4080 N N . GLY A 1 509 ? 18.734 11.266 24.594 1 92.06 509 GLY A N 1
ATOM 4081 C CA . GLY A 1 509 ? 17.781 12.344 24.766 1 92.06 509 GLY A CA 1
ATOM 4082 C C . GLY A 1 509 ? 17.562 13.18 23.516 1 92.06 509 GLY A C 1
ATOM 4083 O O . GLY A 1 509 ? 16.797 14.141 23.531 1 92.06 509 GLY A O 1
ATOM 4084 N N . VAL A 1 510 ? 18.234 12.906 22.453 1 93.12 510 VAL A N 1
ATOM 4085 C CA . VAL A 1 510 ? 18.062 13.633 21.203 1 93.12 510 VAL A CA 1
ATOM 4086 C C . VAL A 1 510 ? 17 12.945 20.344 1 93.12 510 VAL A C 1
ATOM 4088 O O . VAL A 1 510 ? 17.266 11.93 19.703 1 93.12 510 VAL A O 1
ATOM 4091 N N . PHE A 1 511 ? 15.844 13.523 20.297 1 92.31 511 PHE A N 1
ATOM 4092 C CA . PHE A 1 511 ? 14.672 12.922 19.672 1 92.31 511 PHE A CA 1
ATOM 4093 C C . PHE A 1 511 ? 14.891 12.766 18.172 1 92.31 511 PHE A C 1
ATOM 4095 O O . PHE A 1 511 ? 14.484 11.758 17.578 1 92.31 511 PHE A O 1
ATOM 4102 N N . LEU A 1 512 ? 15.461 13.758 17.531 1 93.06 512 LEU A N 1
ATOM 4103 C CA . LEU A 1 512 ? 15.68 13.711 16.078 1 93.06 512 LEU A CA 1
ATOM 4104 C C . LEU A 1 512 ? 16.531 12.508 15.703 1 93.06 512 LEU A C 1
ATOM 4106 O O . LEU A 1 512 ? 16.297 11.875 14.664 1 93.06 512 LEU A O 1
ATOM 4110 N N . TRP A 1 513 ? 17.562 12.195 16.5 1 95.38 513 TRP A N 1
ATOM 4111 C CA . TRP A 1 513 ? 18.375 11.016 16.266 1 95.38 513 TRP A CA 1
ATOM 4112 C C . TRP A 1 513 ? 17.531 9.75 16.219 1 95.38 513 TRP A C 1
ATOM 4114 O O . TRP A 1 513 ? 17.672 8.93 15.32 1 95.38 513 TRP A O 1
ATOM 4124 N N . ALA A 1 514 ? 16.656 9.641 17.203 1 95.12 514 ALA A N 1
ATOM 4125 C CA . ALA A 1 514 ? 15.766 8.484 17.266 1 95.12 514 ALA A CA 1
ATOM 4126 C C . ALA A 1 514 ? 14.875 8.406 16.031 1 95.12 514 ALA A C 1
ATOM 4128 O O . ALA A 1 514 ? 14.648 7.328 15.484 1 95.12 514 ALA A O 1
ATOM 4129 N N . VAL A 1 515 ? 14.398 9.57 15.594 1 94 515 VAL A N 1
ATOM 4130 C CA . VAL A 1 515 ? 13.516 9.625 14.438 1 94 515 VAL A CA 1
ATOM 4131 C C . VAL A 1 515 ? 14.258 9.133 13.195 1 94 515 VAL A C 1
ATOM 4133 O O . VAL A 1 515 ? 13.711 8.359 12.406 1 94 515 VAL A O 1
ATOM 4136 N N . LEU A 1 516 ? 15.445 9.586 12.992 1 95.25 516 LEU A N 1
ATOM 4137 C CA . LEU A 1 516 ? 16.25 9.203 11.836 1 95.25 516 LEU A CA 1
ATOM 4138 C C . LEU A 1 516 ? 16.578 7.719 11.875 1 95.25 516 LEU A C 1
ATOM 4140 O O . LEU A 1 516 ? 16.531 7.035 10.852 1 95.25 516 LEU A O 1
ATOM 4144 N N . VAL A 1 517 ? 16.875 7.199 13.078 1 97 517 VAL A N 1
ATOM 4145 C CA . VAL A 1 517 ? 17.234 5.793 13.219 1 97 517 VAL A CA 1
ATOM 4146 C C . VAL A 1 517 ? 16.031 4.914 12.914 1 97 517 VAL A C 1
ATOM 4148 O O . VAL A 1 517 ? 16.156 3.861 12.289 1 97 517 VAL A O 1
ATOM 4151 N N . VAL A 1 518 ? 14.883 5.316 13.383 1 95.75 518 VAL A N 1
ATOM 4152 C CA . VAL A 1 518 ? 13.664 4.562 13.133 1 95.75 518 VAL A CA 1
ATOM 4153 C C . VAL A 1 518 ? 13.406 4.477 11.625 1 95.75 518 VAL A C 1
ATOM 4155 O O . VAL A 1 518 ? 12.945 3.447 11.125 1 95.75 518 VAL A O 1
ATOM 4158 N N . ARG A 1 519 ? 13.742 5.535 10.891 1 94 519 ARG A N 1
ATOM 4159 C CA . ARG A 1 519 ? 13.609 5.512 9.438 1 94 519 ARG A CA 1
ATOM 4160 C C . ARG A 1 519 ? 14.516 4.449 8.828 1 94 519 ARG A C 1
ATOM 4162 O O . ARG A 1 519 ? 14.125 3.762 7.879 1 94 519 ARG A O 1
ATOM 4169 N N . TYR A 1 520 ? 15.711 4.344 9.352 1 95 520 TYR A N 1
ATOM 4170 C CA . TYR A 1 520 ? 16.625 3.311 8.891 1 95 520 TYR A CA 1
ATOM 4171 C C . TYR A 1 520 ? 16.094 1.921 9.203 1 95 520 TYR A C 1
ATOM 4173 O O . TYR A 1 520 ? 16.188 1.011 8.375 1 95 520 TYR A O 1
ATOM 4181 N N . PHE A 1 521 ? 15.508 1.781 10.383 1 96.25 521 PHE A N 1
ATOM 4182 C CA . PHE A 1 521 ? 14.969 0.481 10.766 1 96.25 521 PHE A CA 1
ATOM 4183 C C . PHE A 1 521 ? 13.805 0.091 9.859 1 96.25 521 PHE A C 1
ATOM 4185 O O . PHE A 1 521 ? 13.609 -1.091 9.562 1 96.25 521 PHE A O 1
ATOM 4192 N N . ASP A 1 522 ? 13.039 1.103 9.445 1 94.25 522 ASP A N 1
ATOM 4193 C CA . ASP A 1 522 ? 11.969 0.816 8.5 1 94.25 522 ASP A CA 1
ATOM 4194 C C . ASP A 1 522 ? 12.516 0.182 7.227 1 94.25 522 ASP A C 1
ATOM 4196 O O . ASP A 1 522 ? 11.953 -0.792 6.719 1 94.25 522 ASP A O 1
ATOM 4200 N N . GLU A 1 523 ? 13.57 0.72 6.773 1 91.94 523 GLU A N 1
ATOM 4201 C CA . GLU A 1 523 ? 14.211 0.214 5.566 1 91.94 523 GLU A CA 1
ATOM 4202 C C . GLU A 1 523 ? 14.828 -1.164 5.805 1 91.94 523 GLU A C 1
ATOM 4204 O O . GLU A 1 523 ? 14.648 -2.076 4.992 1 91.94 523 GLU A O 1
ATOM 4209 N N . TRP A 1 524 ? 15.57 -1.304 6.941 1 95.31 524 TRP A N 1
ATOM 4210 C CA . TRP A 1 524 ? 16.266 -2.543 7.25 1 95.31 524 TRP A CA 1
ATOM 4211 C C . TRP A 1 524 ? 15.289 -3.697 7.434 1 95.31 524 TRP A C 1
ATOM 4213 O O . TRP A 1 524 ? 15.539 -4.812 6.965 1 95.31 524 TRP A O 1
ATOM 4223 N N . LEU A 1 525 ? 14.18 -3.402 8.086 1 94.38 525 LEU A N 1
ATOM 4224 C CA . LEU A 1 525 ? 13.156 -4.414 8.305 1 94.38 525 LEU A CA 1
ATOM 4225 C C . LEU A 1 525 ? 12.5 -4.816 6.984 1 94.38 525 LEU A C 1
ATOM 4227 O O . LEU A 1 525 ? 12.234 -5.996 6.754 1 94.38 525 LEU A O 1
ATOM 4231 N N . THR A 1 526 ? 12.328 -3.855 6.113 1 91.5 526 THR A N 1
ATOM 4232 C CA . THR A 1 526 ? 11.758 -4.125 4.801 1 91.5 526 THR A CA 1
ATOM 4233 C C . THR A 1 526 ? 12.695 -5.004 3.975 1 91.5 526 THR A C 1
ATOM 4235 O O . THR A 1 526 ? 12.234 -5.824 3.174 1 91.5 526 THR A O 1
ATOM 4238 N N . HIS A 1 527 ? 13.984 -4.875 4.211 1 91.06 527 HIS A N 1
ATOM 4239 C CA . HIS A 1 527 ? 14.992 -5.629 3.469 1 91.06 527 HIS A CA 1
ATOM 4240 C C . HIS A 1 527 ? 15.18 -7.023 4.051 1 91.06 527 HIS A C 1
ATOM 4242 O O . HIS A 1 527 ? 15.898 -7.848 3.48 1 91.06 527 HIS A O 1
ATOM 4248 N N . GLY A 1 528 ? 14.602 -7.309 5.18 1 91.19 528 GLY A N 1
ATOM 4249 C CA . GLY A 1 528 ? 14.648 -8.641 5.766 1 91.19 528 GLY A CA 1
ATOM 4250 C C . GLY A 1 528 ? 15.859 -8.859 6.652 1 91.19 528 GLY A C 1
ATOM 4251 O O . GLY A 1 528 ? 16.297 -10 6.848 1 91.19 528 GLY A O 1
ATOM 4252 N N . ASP A 1 529 ? 16.438 -7.773 7.141 1 93.12 529 ASP A N 1
ATOM 4253 C CA . ASP A 1 529 ? 17.594 -7.898 8.031 1 93.12 529 ASP A CA 1
ATOM 4254 C C . ASP A 1 529 ? 17.234 -8.688 9.289 1 93.12 529 ASP A C 1
ATOM 4256 O O . ASP A 1 529 ? 16.141 -8.516 9.836 1 93.12 529 ASP A O 1
ATOM 4260 N N . THR A 1 530 ? 18.094 -9.633 9.648 1 90.56 530 THR A N 1
ATOM 4261 C CA . THR A 1 530 ? 17.938 -10.391 10.883 1 90.56 530 THR A CA 1
ATOM 4262 C C . THR A 1 530 ? 18.406 -9.562 12.078 1 90.56 530 THR A C 1
ATOM 4264 O O . THR A 1 530 ? 18.938 -8.453 11.914 1 90.56 530 THR A O 1
ATOM 4267 N N . ILE A 1 531 ? 18.203 -10.117 13.281 1 89.94 531 ILE A N 1
ATOM 4268 C CA . ILE A 1 531 ? 18.609 -9.406 14.492 1 89.94 531 ILE A CA 1
ATOM 4269 C C . ILE A 1 531 ? 20.109 -9.141 14.461 1 89.94 531 ILE A C 1
ATOM 4271 O O . ILE A 1 531 ? 20.578 -8.094 14.922 1 89.94 531 ILE A O 1
ATOM 4275 N N . PHE A 1 532 ? 20.859 -10.062 13.875 1 91.44 532 PHE A N 1
ATOM 4276 C CA . PHE A 1 532 ? 22.297 -9.906 13.773 1 91.44 532 PHE A CA 1
ATOM 4277 C C . PHE A 1 532 ? 22.656 -8.688 12.938 1 91.44 532 PHE A C 1
ATOM 4279 O O . PHE A 1 532 ? 23.469 -7.852 13.367 1 91.44 532 PHE A O 1
ATOM 4286 N N . PHE A 1 533 ? 22.047 -8.562 11.789 1 93.94 533 PHE A N 1
ATOM 4287 C CA . PHE A 1 533 ? 22.359 -7.453 10.898 1 93.94 533 PHE A CA 1
ATOM 4288 C C . PHE A 1 533 ? 21.812 -6.141 11.445 1 93.94 533 PHE A C 1
ATOM 4290 O O . PHE A 1 533 ? 22.438 -5.09 11.281 1 93.94 533 PHE A O 1
ATOM 4297 N N . LEU A 1 534 ? 20.625 -6.176 12.062 1 94.75 534 LEU A N 1
ATOM 4298 C CA . LEU A 1 534 ? 20.047 -4.977 12.648 1 94.75 534 LEU A CA 1
ATOM 4299 C C . LEU A 1 534 ? 20.969 -4.391 13.719 1 94.75 534 LEU A C 1
ATOM 4301 O O . LEU A 1 534 ? 21.234 -3.188 13.719 1 94.75 534 LEU A O 1
ATOM 4305 N N . GLU A 1 535 ? 21.469 -5.242 14.617 1 93.62 535 GLU A N 1
ATOM 4306 C CA . GLU A 1 535 ? 22.344 -4.793 15.695 1 93.62 535 GLU A CA 1
ATOM 4307 C C . GLU A 1 535 ? 23.672 -4.289 15.141 1 93.62 535 GLU A C 1
ATOM 4309 O O . GLU A 1 535 ? 24.203 -3.271 15.594 1 93.62 535 GLU A O 1
ATOM 4314 N N . LYS A 1 536 ? 24.172 -5.027 14.188 1 93.31 536 LYS A N 1
ATOM 4315 C CA . LYS A 1 536 ? 25.438 -4.625 13.57 1 93.31 536 LYS A CA 1
ATOM 4316 C C . LYS A 1 536 ? 25.312 -3.256 12.906 1 93.31 536 LYS A C 1
ATOM 4318 O O . LYS A 1 536 ? 26.188 -2.404 13.055 1 93.31 536 LYS A O 1
ATOM 4323 N N . LYS A 1 537 ? 24.234 -3.035 12.148 1 95.5 537 LYS A N 1
ATOM 4324 C CA . LYS A 1 537 ? 24 -1.762 11.477 1 95.5 537 LYS A CA 1
ATOM 4325 C C . LYS A 1 537 ? 23.766 -0.642 12.484 1 95.5 537 LYS A C 1
ATOM 4327 O O . LYS A 1 537 ? 24.25 0.474 12.312 1 95.5 537 LYS A O 1
ATOM 4332 N N . LEU A 1 538 ? 22.984 -0.914 13.562 1 96.12 538 LEU A N 1
ATOM 4333 C CA . LEU A 1 538 ? 22.719 0.07 14.609 1 96.12 538 LEU A CA 1
ATOM 4334 C C . LEU A 1 538 ? 24.031 0.542 15.25 1 96.12 538 LEU A C 1
ATOM 4336 O O . LEU A 1 538 ? 24.203 1.738 15.484 1 96.12 538 LEU A O 1
ATOM 4340 N N . ARG A 1 539 ? 24.953 -0.363 15.477 1 94.19 539 ARG A N 1
ATOM 4341 C CA . ARG A 1 539 ? 26.203 -0.05 16.172 1 94.19 539 ARG A CA 1
ATOM 4342 C C . ARG A 1 539 ? 27.141 0.75 15.281 1 94.19 539 ARG A C 1
ATOM 4344 O O . ARG A 1 539 ? 28.031 1.447 15.773 1 94.19 539 ARG A O 1
ATOM 4351 N N . LYS A 1 540 ? 26.906 0.715 14.023 1 94.25 540 LYS A N 1
ATOM 4352 C CA . LYS A 1 540 ? 27.719 1.473 13.078 1 94.25 540 LYS A CA 1
ATOM 4353 C C . LYS A 1 540 ? 27.25 2.924 12.992 1 94.25 540 LYS A C 1
ATOM 4355 O O . LYS A 1 540 ? 28 3.789 12.523 1 94.25 540 LYS A O 1
ATOM 4360 N N . LEU A 1 541 ? 26.047 3.211 13.43 1 95.88 541 LEU A N 1
ATOM 4361 C CA . LEU A 1 541 ? 25.531 4.574 13.367 1 95.88 541 LEU A CA 1
ATOM 4362 C C . LEU A 1 541 ? 26.156 5.441 14.453 1 95.88 541 LEU A C 1
ATOM 4364 O O . LEU A 1 541 ? 26.141 5.07 15.633 1 95.88 541 LEU A O 1
ATOM 4368 N N . PRO A 1 542 ? 26.719 6.59 14.102 1 96.31 542 PRO A N 1
ATOM 4369 C CA . PRO A 1 542 ? 27.266 7.488 15.117 1 96.31 542 PRO A CA 1
ATOM 4370 C C . PRO A 1 542 ? 26.203 8 16.078 1 96.31 542 PRO A C 1
ATOM 4372 O O . PRO A 1 542 ? 25.078 8.289 15.672 1 96.31 542 PRO A O 1
ATOM 4375 N N . VAL A 1 543 ? 26.531 8.141 17.312 1 94.62 543 VAL A N 1
ATOM 4376 C CA . VAL A 1 543 ? 25.609 8.625 18.344 1 94.62 543 VAL A CA 1
ATOM 4377 C C . VAL A 1 543 ? 25.5 10.148 18.25 1 94.62 543 VAL A C 1
ATOM 4379 O O . VAL A 1 543 ? 24.438 10.711 18.484 1 94.62 543 VAL A O 1
ATOM 4382 N N . ASP A 1 544 ? 26.641 10.766 17.859 1 93.19 544 ASP A N 1
ATOM 4383 C CA . ASP A 1 544 ? 26.641 12.211 17.656 1 93.19 544 ASP A CA 1
ATOM 4384 C C . ASP A 1 544 ? 25.844 12.594 16.422 1 93.19 544 ASP A C 1
ATOM 4386 O O . ASP A 1 544 ? 26.078 12.055 15.336 1 93.19 544 ASP A O 1
ATOM 4390 N N . LEU A 1 545 ? 25.016 13.492 16.531 1 91.38 545 LEU A N 1
ATOM 4391 C CA . LEU A 1 545 ? 24.062 13.836 15.469 1 91.38 545 LEU A CA 1
ATOM 4392 C C . LEU A 1 545 ? 24.797 14.367 14.242 1 91.38 545 LEU A C 1
ATOM 4394 O O . LEU A 1 545 ? 24.438 14.031 13.109 1 91.38 545 LEU A O 1
ATOM 4398 N N . GLU A 1 546 ? 25.766 15.234 14.438 1 91 546 GLU A N 1
ATOM 4399 C CA . GLU A 1 546 ? 26.516 15.789 13.305 1 91 546 GLU A CA 1
ATOM 4400 C C . GLU A 1 546 ? 27.297 14.703 12.57 1 91 546 GLU A C 1
ATOM 4402 O O . GLU A 1 546 ? 27.312 14.672 11.336 1 91 546 GLU A O 1
ATOM 4407 N N . LEU A 1 547 ? 27.906 13.828 13.352 1 93.38 547 LEU A N 1
ATOM 4408 C CA . LEU A 1 547 ? 28.594 12.703 12.742 1 93.38 547 LEU A CA 1
ATOM 4409 C C . LEU A 1 547 ? 27.625 11.781 12.023 1 93.38 547 LEU A C 1
ATOM 4411 O O . LEU A 1 547 ? 27.969 11.188 11 1 93.38 547 LEU A O 1
ATOM 4415 N N . PHE A 1 548 ? 26.484 11.688 12.602 1 95.31 548 PHE A N 1
ATOM 4416 C CA . PHE A 1 548 ? 25.438 10.883 11.977 1 95.31 548 PHE A CA 1
ATOM 4417 C C . PHE A 1 548 ? 25.047 11.461 10.625 1 95.31 548 PHE A C 1
ATOM 4419 O O . PHE A 1 548 ? 24.938 10.727 9.641 1 95.31 548 PHE A O 1
ATOM 4426 N N . PHE A 1 549 ? 24.844 12.82 10.531 1 93.88 549 PHE A N 1
ATOM 4427 C CA . PHE A 1 549 ? 24.547 13.469 9.266 1 93.88 549 PHE A CA 1
ATOM 4428 C C . PHE A 1 549 ? 25.641 13.203 8.242 1 93.88 549 PHE A C 1
ATOM 4430 O O . PHE A 1 549 ? 25.359 12.898 7.082 1 93.88 549 PHE A O 1
ATOM 4437 N N . MET A 1 550 ? 26.828 13.266 8.703 1 92.25 550 MET A N 1
ATOM 4438 C CA . MET A 1 550 ? 27.984 13.016 7.828 1 92.25 550 MET A CA 1
ATOM 4439 C C . MET A 1 550 ? 27.969 11.586 7.305 1 92.25 550 MET A C 1
ATOM 4441 O O . MET A 1 550 ? 28.219 11.352 6.125 1 92.25 550 MET A O 1
ATOM 4445 N N . SER A 1 551 ? 27.719 10.703 8.219 1 93.56 551 SER A N 1
ATOM 4446 C CA . SER A 1 551 ? 27.672 9.297 7.832 1 93.56 551 SER A CA 1
ATOM 4447 C C . SER A 1 551 ? 26.562 9.055 6.801 1 93.56 551 SER A C 1
ATOM 4449 O O . SER A 1 551 ? 26.75 8.25 5.879 1 93.56 551 SER A O 1
ATOM 4451 N N . MET A 1 552 ? 25.438 9.68 6.918 1 93.31 552 MET A N 1
ATOM 4452 C CA . MET A 1 552 ? 24.328 9.547 5.977 1 93.31 552 MET A CA 1
ATOM 4453 C C . MET A 1 552 ? 24.75 10.016 4.582 1 93.31 552 MET A C 1
ATOM 4455 O O . MET A 1 552 ? 24.484 9.336 3.592 1 93.31 552 MET A O 1
ATOM 4459 N N . LEU A 1 553 ? 25.438 11.125 4.555 1 90.31 553 LEU A N 1
ATOM 4460 C CA . LEU A 1 553 ? 25.859 11.695 3.275 1 90.31 553 LEU A CA 1
ATOM 4461 C C . LEU A 1 553 ? 26.938 10.844 2.631 1 90.31 553 LEU A C 1
ATOM 4463 O O . LEU A 1 553 ? 26.984 10.695 1.406 1 90.31 553 LEU A O 1
ATOM 4467 N N . LYS A 1 554 ? 27.766 10.25 3.471 1 88.5 554 LYS A N 1
ATOM 4468 C CA . LYS A 1 554 ? 28.859 9.406 2.969 1 88.5 554 LYS A CA 1
ATOM 4469 C C . LYS A 1 554 ? 28.312 8.094 2.412 1 88.5 554 LYS A C 1
ATOM 4471 O O . LYS A 1 554 ? 28.953 7.457 1.571 1 88.5 554 LYS A O 1
ATOM 4476 N N . SER A 1 555 ? 27.188 7.695 2.869 1 89.31 555 SER A N 1
ATOM 4477 C CA . SER A 1 555 ? 26.594 6.438 2.43 1 89.31 555 SER A CA 1
ATOM 4478 C C . SER A 1 555 ? 25.938 6.582 1.064 1 89.31 555 SER A C 1
ATOM 4480 O O . SER A 1 555 ? 25.562 5.59 0.44 1 89.31 555 SER A O 1
ATOM 4482 N N . LEU A 1 556 ? 25.875 7.793 0.521 1 88.56 556 LEU A N 1
ATOM 4483 C CA . LEU A 1 556 ? 25.25 8.055 -0.773 1 88.56 556 LEU A CA 1
ATOM 4484 C C . LEU A 1 556 ? 26.094 7.484 -1.907 1 88.56 556 LEU A C 1
ATOM 4486 O O . LEU A 1 556 ? 27.328 7.535 -1.854 1 88.56 556 LEU A O 1
ATOM 4490 N N . ASP A 1 557 ? 25.391 6.883 -2.902 1 88.44 557 ASP A N 1
ATOM 4491 C CA . ASP A 1 557 ? 26.078 6.473 -4.117 1 88.44 557 ASP A CA 1
ATOM 4492 C C . ASP A 1 557 ? 26.828 7.648 -4.746 1 88.44 557 ASP A C 1
ATOM 4494 O O . ASP A 1 557 ? 26.266 8.734 -4.898 1 88.44 557 ASP A O 1
ATOM 4498 N N . PRO A 1 558 ? 28 7.449 -5.086 1 89.62 558 PRO A N 1
ATOM 4499 C CA . PRO A 1 558 ? 28.828 8.531 -5.617 1 89.62 558 PRO A CA 1
ATOM 4500 C C . PRO A 1 558 ? 28.203 9.211 -6.836 1 89.62 558 PRO A C 1
ATOM 4502 O O . PRO A 1 558 ? 28.453 10.391 -7.09 1 89.62 558 PRO A O 1
ATOM 4505 N N . MET A 1 559 ? 27.375 8.531 -7.504 1 90.44 559 MET A N 1
ATOM 4506 C CA . MET A 1 559 ? 26.797 9.094 -8.711 1 90.44 559 MET A CA 1
ATOM 4507 C C . MET A 1 559 ? 25.875 10.266 -8.383 1 90.44 559 MET A C 1
ATOM 4509 O O . MET A 1 559 ? 25.672 11.156 -9.211 1 90.44 559 MET A O 1
ATOM 4513 N N . TYR A 1 560 ? 25.312 10.258 -7.137 1 93.06 560 TYR A N 1
ATOM 4514 C CA . TYR A 1 560 ? 24.359 11.297 -6.746 1 93.06 560 TYR A CA 1
ATOM 4515 C C . TYR A 1 560 ? 25.078 12.484 -6.113 1 93.06 560 TYR A C 1
ATOM 4517 O O . TYR A 1 560 ? 24.484 13.547 -5.918 1 93.06 560 TYR A O 1
ATOM 4525 N N . THR A 1 561 ? 26.375 12.375 -5.738 1 91.25 561 THR A N 1
ATOM 4526 C CA . THR A 1 561 ? 27.078 13.297 -4.852 1 91.25 561 THR A CA 1
ATOM 4527 C C . THR A 1 561 ? 27.031 14.719 -5.402 1 91.25 561 THR A C 1
ATOM 4529 O O . THR A 1 561 ? 26.688 15.656 -4.68 1 91.25 561 THR A O 1
ATOM 4532 N N . SER A 1 562 ? 27.375 14.859 -6.707 1 90.5 562 SER A N 1
ATOM 4533 C CA . SER A 1 562 ? 27.406 16.188 -7.297 1 90.5 562 SER A CA 1
ATOM 4534 C C . SER A 1 562 ? 26.031 16.828 -7.305 1 90.5 562 SER A C 1
ATOM 4536 O O . SER A 1 562 ? 25.875 18.016 -6.98 1 90.5 562 SER A O 1
ATOM 4538 N N . TYR A 1 563 ? 25.047 16.094 -7.656 1 92.69 563 TYR A N 1
ATOM 4539 C CA . TYR A 1 563 ? 23.672 16.594 -7.738 1 92.69 563 TYR A CA 1
ATOM 4540 C C . TYR A 1 563 ? 23.141 16.953 -6.359 1 92.69 563 TYR A C 1
ATOM 4542 O O . TYR A 1 563 ? 22.547 18.016 -6.184 1 92.69 563 TYR A O 1
ATOM 4550 N N . VAL A 1 564 ? 23.375 16.141 -5.363 1 92.19 564 VAL A N 1
ATOM 4551 C CA . VAL A 1 564 ? 22.891 16.344 -4 1 92.19 564 VAL A CA 1
ATOM 4552 C C . VAL A 1 564 ? 23.578 17.547 -3.381 1 92.19 564 VAL A C 1
ATOM 4554 O O . VAL A 1 564 ? 22.953 18.328 -2.67 1 92.19 564 VAL A O 1
ATOM 4557 N N . ARG A 1 565 ? 24.797 17.703 -3.643 1 90.81 565 ARG A N 1
ATOM 4558 C CA . ARG A 1 565 ? 25.516 18.859 -3.154 1 90.81 565 ARG A CA 1
ATOM 4559 C C . ARG A 1 565 ? 24.891 20.156 -3.662 1 90.81 565 ARG A C 1
ATOM 4561 O O . ARG A 1 565 ? 24.781 21.141 -2.92 1 90.81 565 ARG A O 1
ATOM 4568 N N . ARG A 1 566 ? 24.5 20.141 -4.887 1 92.62 566 ARG A N 1
ATOM 4569 C CA . ARG A 1 566 ? 23.891 21.328 -5.473 1 92.62 566 ARG A CA 1
ATOM 4570 C C . ARG A 1 566 ? 22.547 21.609 -4.828 1 92.62 566 ARG A C 1
ATOM 4572 O O . ARG A 1 566 ? 22.188 22.781 -4.621 1 92.62 566 ARG A O 1
ATOM 4579 N N . ILE A 1 567 ? 21.797 20.594 -4.551 1 93.81 567 ILE A N 1
ATOM 4580 C CA . ILE A 1 567 ? 20.5 20.75 -3.902 1 93.81 567 ILE A CA 1
ATOM 4581 C C . ILE A 1 567 ? 20.688 21.391 -2.529 1 93.81 567 ILE A C 1
ATOM 4583 O O . ILE A 1 567 ? 20.016 22.375 -2.199 1 93.81 567 ILE A O 1
ATOM 4587 N N . PHE A 1 568 ? 21.656 20.906 -1.724 1 93.31 568 PHE A N 1
ATOM 4588 C CA . PHE A 1 568 ? 21.875 21.406 -0.377 1 93.31 568 PHE A CA 1
ATOM 4589 C C . PHE A 1 568 ? 22.469 22.812 -0.424 1 93.31 568 PHE A C 1
ATOM 4591 O O . PHE A 1 568 ? 22.156 23.656 0.425 1 93.31 568 PHE A O 1
ATOM 4598 N N . LYS A 1 569 ? 23.297 23.047 -1.443 1 92.12 569 LYS A N 1
ATOM 4599 C CA . LYS A 1 569 ? 23.859 24.391 -1.604 1 92.12 569 LYS A CA 1
ATOM 4600 C C . LYS A 1 569 ? 22.766 25.406 -1.902 1 92.12 569 LYS A C 1
ATOM 4602 O O . LYS A 1 569 ? 22.75 26.5 -1.345 1 92.12 569 LYS A O 1
ATOM 4607 N N . LEU A 1 570 ? 21.875 25.016 -2.781 1 93.56 570 LEU A N 1
ATOM 4608 C CA . LEU A 1 570 ? 20.75 25.875 -3.111 1 93.56 570 LEU A CA 1
ATOM 4609 C C . LEU A 1 570 ? 19.891 26.156 -1.877 1 93.56 570 LEU A C 1
ATOM 4611 O O . LEU A 1 570 ? 19.484 27.297 -1.636 1 93.56 570 LEU A O 1
ATOM 4615 N N . ALA A 1 571 ? 19.641 25.188 -1.061 1 92.69 571 ALA A N 1
ATOM 4616 C CA . ALA A 1 571 ? 18.797 25.312 0.122 1 92.69 571 ALA A CA 1
ATOM 4617 C C . ALA A 1 571 ? 19.453 26.188 1.186 1 92.69 571 ALA A C 1
ATOM 4619 O O . ALA A 1 571 ? 18.797 26.969 1.857 1 92.69 571 ALA A O 1
ATOM 4620 N N . ILE A 1 572 ? 20.766 26.094 1.332 1 90.12 572 ILE A N 1
ATOM 4621 C CA . ILE A 1 572 ? 21.469 26.766 2.422 1 90.12 572 ILE A CA 1
ATOM 4622 C C . ILE A 1 572 ? 21.703 28.234 2.066 1 90.12 572 ILE A C 1
ATOM 4624 O O . ILE A 1 572 ? 21.719 29.094 2.949 1 90.12 572 ILE A O 1
ATOM 4628 N N . THR A 1 573 ? 21.844 28.469 0.791 1 89.19 573 THR A N 1
ATOM 4629 C CA . THR A 1 573 ? 22.141 29.828 0.362 1 89.19 573 THR A CA 1
ATOM 4630 C C . THR A 1 573 ? 20.875 30.672 0.273 1 89.19 573 THR A C 1
ATOM 4632 O O . THR A 1 573 ? 20.938 31.906 0.281 1 89.19 573 THR A O 1
ATOM 4635 N N . ALA A 1 574 ? 19.781 30.016 0.213 1 88.44 574 ALA A N 1
ATOM 4636 C CA . ALA A 1 574 ? 18.516 30.734 0.119 1 88.44 574 ALA A CA 1
ATOM 4637 C C . ALA A 1 574 ? 18.156 31.391 1.45 1 88.44 574 ALA A C 1
ATOM 4639 O O . ALA A 1 574 ? 18.297 30.766 2.51 1 88.44 574 ALA A O 1
ATOM 4640 N N . PRO A 1 575 ? 17.766 32.656 1.429 1 83.81 575 PRO A N 1
ATOM 4641 C CA . PRO A 1 575 ? 17.375 33.344 2.664 1 83.81 575 PRO A CA 1
ATOM 4642 C C . PRO A 1 575 ? 16.109 32.75 3.291 1 83.81 575 PRO A C 1
ATOM 4644 O O . PRO A 1 575 ? 15.945 32.781 4.512 1 83.81 575 PRO A O 1
ATOM 4647 N N . GLU A 1 576 ? 15.242 32.25 2.439 1 83.25 576 GLU A N 1
ATOM 4648 C CA . GLU A 1 576 ? 14.031 31.531 2.852 1 83.25 576 GLU A CA 1
ATOM 4649 C C . GLU A 1 576 ? 13.828 30.266 2.033 1 83.25 576 GLU A C 1
ATOM 4651 O O . GLU A 1 576 ? 14.422 30.109 0.963 1 83.25 576 GLU A O 1
ATOM 4656 N N . PRO A 1 577 ? 13.102 29.391 2.598 1 87.38 577 PRO A N 1
ATOM 4657 C CA . PRO A 1 577 ? 12.859 28.172 1.829 1 87.38 577 PRO A CA 1
ATOM 4658 C C . PRO A 1 577 ? 12.328 28.453 0.424 1 87.38 577 PRO A C 1
ATOM 4660 O O . PRO A 1 577 ? 11.414 29.266 0.255 1 87.38 577 PRO A O 1
ATOM 4663 N N . LEU A 1 578 ? 12.891 27.797 -0.5 1 89.75 578 LEU A N 1
ATOM 4664 C CA . LEU A 1 578 ? 12.555 28.047 -1.896 1 89.75 578 LEU A CA 1
ATOM 4665 C C . LEU A 1 578 ? 11.422 27.141 -2.352 1 89.75 578 LEU A C 1
ATOM 4667 O O . LEU A 1 578 ? 11.273 26.031 -1.841 1 89.75 578 LEU A O 1
ATOM 4671 N N . PRO A 1 579 ? 10.656 27.625 -3.312 1 88.38 579 PRO A N 1
ATOM 4672 C CA . PRO A 1 579 ? 9.609 26.766 -3.881 1 88.38 579 PRO A CA 1
ATOM 4673 C C . PRO A 1 579 ? 10.18 25.594 -4.672 1 88.38 579 PRO A C 1
ATOM 4675 O O . PRO A 1 579 ? 11.344 25.609 -5.07 1 88.38 579 PRO A O 1
ATOM 4678 N N . VAL A 1 580 ? 9.445 24.594 -4.93 1 90 580 VAL A N 1
ATOM 4679 C CA . VAL A 1 580 ? 9.812 23.375 -5.637 1 90 580 VAL A CA 1
ATOM 4680 C C . VAL A 1 580 ? 10.359 23.719 -7.02 1 90 580 VAL A C 1
ATOM 4682 O O . VAL A 1 580 ? 11.266 23.047 -7.52 1 90 580 VAL A O 1
ATOM 4685 N N . MET A 1 581 ? 9.938 24.859 -7.609 1 87 581 MET A N 1
ATOM 4686 C CA . MET A 1 581 ? 10.312 25.25 -8.969 1 87 581 MET A CA 1
ATOM 4687 C C . MET A 1 581 ? 11.797 25.578 -9.055 1 87 581 MET A C 1
ATOM 4689 O O . MET A 1 581 ? 12.43 25.359 -10.086 1 87 581 MET A O 1
ATOM 4693 N N . ALA A 1 582 ? 12.266 26.125 -7.977 1 90.62 582 ALA A N 1
ATOM 4694 C CA . ALA A 1 582 ? 13.688 26.438 -7.961 1 90.62 582 ALA A CA 1
ATOM 4695 C C . ALA A 1 582 ? 14.539 25.188 -8.086 1 90.62 582 ALA A C 1
ATOM 4697 O O . ALA A 1 582 ? 15.57 25.188 -8.766 1 90.62 582 ALA A O 1
ATOM 4698 N N . TYR A 1 583 ? 14.117 24.156 -7.516 1 91.81 583 TYR A N 1
ATOM 4699 C CA . TYR A 1 583 ? 14.859 22.906 -7.551 1 91.81 583 TYR A CA 1
ATOM 4700 C C . TYR A 1 583 ? 14.648 22.188 -8.883 1 91.81 583 TYR A C 1
ATOM 4702 O O . TYR A 1 583 ? 15.523 21.453 -9.336 1 91.81 583 TYR A O 1
ATOM 4710 N N . ALA A 1 584 ? 13.477 22.406 -9.492 1 87.25 584 ALA A N 1
ATOM 4711 C CA . ALA A 1 584 ? 13.234 21.875 -10.836 1 87.25 584 ALA A CA 1
ATOM 4712 C C . ALA A 1 584 ? 14.172 22.516 -11.852 1 87.25 584 ALA A C 1
ATOM 4714 O O . ALA A 1 584 ? 14.656 21.844 -12.766 1 87.25 584 ALA A O 1
ATOM 4715 N N . SER A 1 585 ? 14.398 23.812 -11.656 1 87.44 585 SER A N 1
ATOM 4716 C CA . SER A 1 585 ? 15.328 24.516 -12.531 1 87.44 585 SER A CA 1
ATOM 4717 C C . SER A 1 585 ? 16.75 24 -12.344 1 87.44 585 SER A C 1
ATOM 4719 O O . SER A 1 585 ? 17.516 23.906 -13.305 1 87.44 585 SER A O 1
ATOM 4721 N N . LEU A 1 586 ? 17.078 23.734 -11.125 1 91.06 586 LEU A N 1
ATOM 4722 C CA . LEU A 1 586 ? 18.391 23.172 -10.844 1 91.06 586 LEU A CA 1
ATOM 4723 C C . LEU A 1 586 ? 18.562 21.828 -11.539 1 91.06 586 LEU A C 1
ATOM 4725 O O . LEU A 1 586 ? 19.625 21.531 -12.086 1 91.06 586 LEU A O 1
ATOM 4729 N N . GLU A 1 587 ? 17.562 20.984 -11.461 1 89.12 587 GLU A N 1
ATOM 4730 C CA . GLU A 1 587 ? 17.594 19.688 -12.109 1 89.12 587 GLU A CA 1
ATOM 4731 C C . GLU A 1 587 ? 17.812 19.828 -13.617 1 89.12 587 GLU A C 1
ATOM 4733 O O . GLU A 1 587 ? 18.609 19.094 -14.203 1 89.12 587 GLU A O 1
ATOM 4738 N N . ARG A 1 588 ? 17.125 20.781 -14.211 1 85.31 588 ARG A N 1
ATOM 4739 C CA . ARG A 1 588 ? 17.266 21.031 -15.641 1 85.31 588 ARG A CA 1
ATOM 4740 C C . ARG A 1 588 ? 18.672 21.484 -15.992 1 85.31 588 ARG A C 1
ATOM 4742 O O . ARG A 1 588 ? 19.234 21.047 -17 1 85.31 588 ARG A O 1
ATOM 4749 N N . GLU A 1 589 ? 19.141 22.328 -15.172 1 86.75 589 GLU A N 1
ATOM 4750 C CA . GLU A 1 589 ? 20.5 22.812 -15.383 1 86.75 589 GLU A CA 1
ATOM 4751 C C . GLU A 1 589 ? 21.5 21.672 -15.289 1 86.75 589 GLU A C 1
ATOM 4753 O O . GLU A 1 589 ? 22.453 21.594 -16.078 1 86.75 589 GLU A O 1
ATOM 4758 N N . PHE A 1 590 ? 21.266 20.891 -14.32 1 89.06 590 PHE A N 1
ATOM 4759 C CA . PHE A 1 590 ? 22.141 19.734 -14.133 1 89.06 590 PHE A CA 1
ATOM 4760 C C . PHE A 1 590 ? 22.094 18.812 -15.344 1 89.06 590 PHE A C 1
ATOM 4762 O O . PHE A 1 590 ? 23.125 18.312 -15.797 1 89.06 590 PHE A O 1
ATOM 4769 N N . GLU A 1 591 ? 20.938 18.562 -15.852 1 86.12 591 GLU A N 1
ATOM 4770 C CA . GLU A 1 591 ? 20.766 17.688 -17.016 1 86.12 591 GLU A CA 1
ATOM 4771 C C . GLU A 1 591 ? 21.391 18.312 -18.266 1 86.12 591 GLU A C 1
ATOM 4773 O O . GLU A 1 591 ? 21.984 17.609 -19.078 1 86.12 591 GLU A O 1
ATOM 4778 N N . ASP A 1 592 ? 21.219 19.578 -18.391 1 83.62 592 ASP A N 1
ATOM 4779 C CA . ASP A 1 592 ? 21.812 20.281 -19.531 1 83.62 592 ASP A CA 1
ATOM 4780 C C . ASP A 1 592 ? 23.344 20.172 -19.5 1 83.62 592 ASP A C 1
ATOM 4782 O O . ASP A 1 592 ? 23.969 19.969 -20.531 1 83.6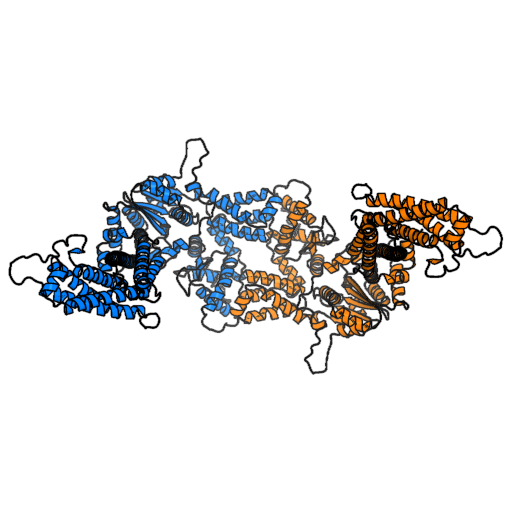2 592 ASP A O 1
ATOM 4786 N N . GLU A 1 593 ? 23.844 20.297 -18.328 1 85.5 593 GLU A N 1
ATOM 4787 C CA . GLU A 1 593 ? 25.297 20.219 -18.172 1 85.5 593 GLU A CA 1
ATOM 4788 C C . GLU A 1 593 ? 25.812 18.828 -18.516 1 85.5 593 GLU A C 1
ATOM 4790 O O . GLU A 1 593 ? 26.969 18.672 -18.922 1 85.5 593 GLU A O 1
ATOM 4795 N N . ASN A 1 594 ? 24.922 17.875 -18.406 1 82.25 594 ASN A N 1
ATOM 4796 C CA . ASN A 1 594 ? 25.328 16.5 -18.672 1 82.25 594 ASN A CA 1
ATOM 4797 C C . ASN A 1 594 ? 24.797 16 -20 1 82.25 594 ASN A C 1
ATOM 4799 O O . ASN A 1 594 ? 24.641 14.797 -20.203 1 82.25 594 ASN A O 1
ATOM 4803 N N . ASN A 1 595 ? 24.406 16.953 -20.875 1 72.81 595 ASN A N 1
ATOM 4804 C CA . ASN A 1 595 ? 24.062 16.734 -22.281 1 72.81 595 ASN A CA 1
ATOM 4805 C C . ASN A 1 595 ? 22.828 15.867 -22.422 1 72.81 595 ASN A C 1
ATOM 4807 O O . ASN A 1 595 ? 22.766 15.016 -23.312 1 72.81 595 ASN A O 1
ATOM 4811 N N . VAL A 1 596 ? 22.078 15.945 -21.359 1 70.62 596 VAL A N 1
ATOM 4812 C CA . VAL A 1 596 ? 20.766 15.352 -21.578 1 70.62 596 VAL A CA 1
ATOM 4813 C C . VAL A 1 596 ? 19.953 16.219 -22.531 1 70.62 596 VAL A C 1
ATOM 4815 O O . VAL A 1 596 ? 20.016 17.453 -22.469 1 70.62 596 VAL A O 1
ATOM 4818 N N . GLN A 1 597 ? 19.547 15.648 -23.609 1 62.31 597 GLN A N 1
ATOM 4819 C CA . GLN A 1 597 ? 18.891 16.406 -24.656 1 62.31 597 GLN A CA 1
ATOM 4820 C C . GLN A 1 597 ? 17.891 17.406 -24.078 1 62.31 597 GLN A C 1
ATOM 4822 O O . GLN A 1 597 ? 17.078 17.047 -23.219 1 62.31 597 GLN A O 1
ATOM 4827 N N . PRO A 1 598 ? 18.156 18.656 -24.438 1 59.41 598 PRO A N 1
ATOM 4828 C CA . PRO A 1 598 ? 17.469 19.797 -23.812 1 59.41 598 PRO A CA 1
ATOM 4829 C C . PRO A 1 598 ? 15.945 19.688 -23.906 1 59.41 598 PRO A C 1
ATOM 4831 O O . PRO A 1 598 ? 15.422 19.141 -24.875 1 59.41 598 PRO A O 1
ATOM 4834 N N . ARG A 1 599 ? 15.336 19.922 -22.75 1 62.25 599 ARG A N 1
ATOM 4835 C CA . ARG A 1 599 ? 13.898 20.156 -22.688 1 62.25 599 ARG A CA 1
ATOM 4836 C C . ARG A 1 599 ? 13.523 21.469 -23.359 1 62.25 599 ARG A C 1
ATOM 4838 O O . ARG A 1 599 ? 14.359 22.375 -23.469 1 62.25 599 ARG A O 1
ATOM 4845 N N . GLY A 1 600 ? 12.414 21.484 -24.125 1 56.88 600 GLY A N 1
ATOM 4846 C CA . GLY A 1 600 ? 11.938 22.766 -24.625 1 56.88 600 GLY A CA 1
ATOM 4847 C C . GLY A 1 600 ? 11.945 23.859 -23.578 1 56.88 600 GLY A C 1
ATOM 4848 O O . GLY A 1 600 ? 11.922 23.578 -22.375 1 56.88 600 GLY A O 1
ATOM 4849 N N . SER A 1 601 ? 12.508 24.984 -23.766 1 56.91 601 SER A N 1
ATOM 4850 C CA . SER A 1 601 ? 12.664 26.172 -22.922 1 56.91 601 SER A CA 1
ATOM 4851 C C . SER A 1 601 ? 11.312 26.703 -22.469 1 56.91 601 SER A C 1
ATOM 4853 O O . SER A 1 601 ? 11.172 27.891 -22.188 1 56.91 601 SER A O 1
ATOM 4855 N N . LYS A 1 602 ? 10.281 25.922 -22.5 1 59.34 602 LYS A N 1
ATOM 4856 C CA . LYS A 1 602 ? 9 26.516 -22.141 1 59.34 602 LYS A CA 1
ATOM 4857 C C . LYS A 1 602 ? 8.906 26.75 -20.641 1 59.34 602 LYS A C 1
ATOM 4859 O O . LYS A 1 602 ? 9.383 25.938 -19.844 1 59.34 602 LYS A O 1
ATOM 4864 N N . PRO A 1 603 ? 8.414 27.984 -20.281 1 65.44 603 PRO A N 1
ATOM 4865 C CA . PRO A 1 603 ? 8.203 28.266 -18.859 1 65.44 603 PRO A CA 1
ATOM 4866 C C . PRO A 1 603 ? 7.328 27.219 -18.172 1 65.44 603 PRO A C 1
ATOM 4868 O O . PRO A 1 603 ? 6.414 26.656 -18.797 1 65.44 603 PRO A O 1
ATOM 4871 N N . LEU A 1 604 ? 7.727 26.844 -17 1 69.75 604 LEU A N 1
ATOM 4872 C CA . LEU A 1 604 ? 7.023 25.797 -16.266 1 69.75 604 LEU A CA 1
ATOM 4873 C C . LEU A 1 604 ? 5.645 26.266 -15.812 1 69.75 604 LEU A C 1
ATOM 4875 O O . LEU A 1 604 ? 5.531 27.297 -15.141 1 69.75 604 LEU A O 1
ATOM 4879 N N . SER A 1 605 ? 4.566 25.75 -16.359 1 73.31 605 SER A N 1
ATOM 4880 C CA . SER A 1 605 ? 3.191 26.016 -15.953 1 73.31 605 SER A CA 1
ATOM 4881 C C . SER A 1 605 ? 2.922 25.531 -14.539 1 73.31 605 SER A C 1
ATOM 4883 O O . SER A 1 605 ? 3.775 24.891 -13.922 1 73.31 605 SER A O 1
ATOM 4885 N N . TYR A 1 606 ? 1.807 26 -13.992 1 73.81 606 TYR A N 1
ATOM 4886 C CA . TYR A 1 606 ? 1.383 25.531 -12.672 1 73.81 606 TYR A CA 1
ATOM 4887 C C . TYR A 1 606 ? 1.271 24.016 -12.633 1 73.81 606 TYR A C 1
ATOM 4889 O O . TYR A 1 606 ? 1.656 23.375 -11.648 1 73.81 606 TYR A O 1
ATOM 4897 N N . ARG A 1 607 ? 0.785 23.562 -13.641 1 77.19 607 ARG A N 1
ATOM 4898 C CA . ARG A 1 607 ? 0.668 22.109 -13.734 1 77.19 607 ARG A CA 1
ATOM 4899 C C . ARG A 1 607 ? 2.041 21.438 -13.695 1 77.19 607 ARG A C 1
ATOM 4901 O O . ARG A 1 607 ? 2.211 20.391 -13.07 1 77.19 607 ARG A O 1
ATOM 4908 N N . ASP A 1 608 ? 2.938 22.109 -14.266 1 77.38 608 ASP A N 1
ATOM 4909 C CA . ASP A 1 608 ? 4.305 21.594 -14.273 1 77.38 608 ASP A CA 1
ATOM 4910 C C . ASP A 1 608 ? 4.879 21.547 -12.859 1 77.38 608 ASP A C 1
ATOM 4912 O O . ASP A 1 608 ? 5.637 20.641 -12.531 1 77.38 608 ASP A O 1
ATOM 4916 N N . GLN A 1 609 ? 4.438 22.5 -12.156 1 77.19 609 GLN A N 1
ATOM 4917 C CA . GLN A 1 609 ? 4.918 22.562 -10.781 1 77.19 609 GLN A CA 1
ATOM 4918 C C . GLN A 1 609 ? 4.379 21.406 -9.961 1 77.19 609 GLN A C 1
ATOM 4920 O O . GLN A 1 609 ? 5.125 20.75 -9.227 1 77.19 609 GLN A O 1
ATOM 4925 N N . LEU A 1 610 ? 3.176 21.188 -10.18 1 81.38 610 LEU A N 1
ATOM 4926 C CA . LEU A 1 610 ? 2.521 20.141 -9.406 1 81.38 610 LEU A CA 1
ATOM 4927 C C . LEU A 1 610 ? 3.096 18.781 -9.758 1 81.38 610 LEU A C 1
ATOM 4929 O O . LEU A 1 610 ? 3.227 17.906 -8.891 1 81.38 610 LEU A O 1
ATOM 4933 N N . LEU A 1 611 ? 3.506 18.641 -10.953 1 84.94 611 LEU A N 1
ATOM 4934 C CA . LEU A 1 611 ? 4.027 17.359 -11.43 1 84.94 611 LEU A CA 1
ATOM 4935 C C . LEU A 1 611 ? 5.402 17.078 -10.836 1 84.94 611 LEU A C 1
ATOM 4937 O O . LEU A 1 611 ? 5.82 15.922 -10.758 1 84.94 611 LEU A O 1
ATOM 4941 N N . ARG A 1 612 ? 5.996 18.156 -10.375 1 87.88 612 ARG A N 1
ATOM 4942 C CA . ARG A 1 612 ? 7.387 18 -9.945 1 87.88 612 ARG A CA 1
ATOM 4943 C C . ARG A 1 612 ? 7.477 17.781 -8.438 1 87.88 612 ARG A C 1
ATOM 4945 O O . ARG A 1 612 ? 8.523 17.375 -7.93 1 87.88 612 ARG A O 1
ATOM 4952 N N . ILE A 1 613 ? 6.426 17.969 -7.746 1 88.38 613 ILE A N 1
ATOM 4953 C CA . ILE A 1 613 ? 6.426 17.828 -6.293 1 88.38 613 ILE A CA 1
ATOM 4954 C C . ILE A 1 613 ? 6.746 16.391 -5.91 1 88.38 613 ILE A C 1
ATOM 4956 O O . ILE A 1 613 ? 7.621 16.141 -5.07 1 88.38 613 ILE A O 1
ATOM 4960 N N . GLY A 1 614 ? 6.09 15.461 -6.547 1 88.19 614 GLY A N 1
ATOM 4961 C CA . GLY A 1 614 ? 6.277 14.047 -6.242 1 88.19 614 GLY A CA 1
ATOM 4962 C C . GLY A 1 614 ? 7.699 13.57 -6.465 1 88.19 614 GLY A C 1
ATOM 4963 O O . GLY A 1 614 ? 8.359 13.102 -5.535 1 88.19 614 GLY A O 1
ATOM 4964 N N . PRO A 1 615 ? 8.188 13.781 -7.633 1 89.69 615 PRO A N 1
ATOM 4965 C CA . PRO A 1 615 ? 9.562 13.367 -7.926 1 89.69 615 PRO A CA 1
ATOM 4966 C C . PRO A 1 615 ? 10.586 14.031 -7.008 1 89.69 615 PRO A C 1
ATOM 4968 O O . PRO A 1 615 ? 11.523 13.367 -6.543 1 89.69 615 PRO A O 1
ATOM 4971 N N . LEU A 1 616 ? 10.391 15.273 -6.781 1 92.44 616 LEU A N 1
ATOM 4972 C CA . LEU A 1 616 ? 11.336 15.969 -5.91 1 92.44 616 LEU A CA 1
ATOM 4973 C C . LEU A 1 616 ? 11.281 15.406 -4.492 1 92.44 616 LEU A C 1
ATOM 4975 O O . LEU A 1 616 ? 12.32 15.227 -3.852 1 92.44 616 LEU A O 1
ATOM 4979 N N . ASP A 1 617 ? 10.102 15.203 -4.059 1 93 617 ASP A N 1
ATOM 4980 C CA . ASP A 1 617 ? 9.938 14.641 -2.725 1 93 617 ASP A CA 1
ATOM 4981 C C . ASP A 1 617 ? 10.664 13.297 -2.604 1 93 617 ASP A C 1
ATOM 4983 O O . ASP A 1 617 ? 11.32 13.031 -1.599 1 93 617 ASP A O 1
ATOM 4987 N N . ARG A 1 618 ? 10.609 12.469 -3.576 1 91.56 618 ARG A N 1
ATOM 4988 C CA . ARG A 1 618 ? 11.297 11.18 -3.588 1 91.56 618 ARG A CA 1
ATOM 4989 C C . ARG A 1 618 ? 12.805 11.359 -3.609 1 91.56 618 ARG A C 1
ATOM 4991 O O . ARG A 1 618 ? 13.539 10.633 -2.93 1 91.56 618 ARG A O 1
ATOM 4998 N N . GLN A 1 619 ? 13.219 12.305 -4.391 1 93.69 619 GLN A N 1
ATOM 4999 C CA . GLN A 1 619 ? 14.648 12.602 -4.461 1 93.69 619 GLN A CA 1
ATOM 5000 C C . GLN A 1 619 ? 15.195 13.031 -3.102 1 93.69 619 GLN A C 1
ATOM 5002 O O . GLN A 1 619 ? 16.25 12.555 -2.668 1 93.69 619 GLN A O 1
ATOM 5007 N N . LEU A 1 620 ? 14.438 13.914 -2.506 1 94.31 620 LEU A N 1
ATOM 5008 C CA . LEU A 1 620 ? 14.883 14.438 -1.22 1 94.31 620 LEU A CA 1
ATOM 5009 C C . LEU A 1 620 ? 14.891 13.336 -0.16 1 94.31 620 LEU A C 1
ATOM 5011 O O . LEU A 1 620 ? 15.773 13.312 0.703 1 94.31 620 LEU A O 1
ATOM 5015 N N . GLN A 1 621 ? 14.039 12.406 -0.269 1 91.12 621 GLN A N 1
ATOM 5016 C CA . GLN A 1 621 ? 13.938 11.32 0.703 1 91.12 621 GLN A CA 1
ATOM 5017 C C . GLN A 1 621 ? 15.062 10.305 0.508 1 91.12 621 GLN A C 1
ATOM 5019 O O . GLN A 1 621 ? 15.648 9.828 1.48 1 91.12 621 GLN A O 1
ATOM 5024 N N . HIS A 1 622 ? 15.352 10.062 -0.704 1 89.31 622 HIS A N 1
ATOM 5025 C CA . HIS A 1 622 ? 16.312 8.992 -0.966 1 89.31 622 HIS A CA 1
ATOM 5026 C C . HIS A 1 622 ? 17.719 9.555 -1.182 1 89.31 622 HIS A C 1
ATOM 5028 O O . HIS A 1 622 ? 18.656 9.18 -0.47 1 89.31 622 HIS A O 1
ATOM 5034 N N . MET A 1 623 ? 17.859 10.508 -2.088 1 91.06 623 MET A N 1
ATOM 5035 C CA . MET A 1 623 ? 19.172 11.086 -2.367 1 91.06 623 MET A CA 1
ATOM 5036 C C . MET A 1 623 ? 19.594 12.047 -1.258 1 91.06 623 MET A C 1
ATOM 5038 O O . MET A 1 623 ? 20.766 12.125 -0.906 1 91.06 623 MET A O 1
ATOM 5042 N N . GLY A 1 624 ? 18.594 12.75 -0.777 1 91.62 624 GLY A N 1
ATOM 5043 C CA . GLY A 1 624 ? 18.859 13.703 0.286 1 91.62 624 GLY A CA 1
ATOM 5044 C C . GLY A 1 624 ? 18.812 13.086 1.671 1 91.62 624 GLY A C 1
ATOM 5045 O O . GLY A 1 624 ? 18.969 13.789 2.674 1 91.62 624 GLY A O 1
ATOM 5046 N N . LYS A 1 625 ? 18.531 11.766 1.726 1 92.38 625 LYS A N 1
ATOM 5047 C CA . LYS A 1 625 ? 18.453 10.992 2.965 1 92.38 625 LYS A CA 1
ATOM 5048 C C . LYS A 1 625 ? 17.406 11.57 3.912 1 92.38 625 LYS A C 1
ATOM 5050 O O . LYS A 1 625 ? 17.531 11.438 5.133 1 92.38 625 LYS A O 1
ATOM 5055 N N . GLY A 1 626 ? 16.5 12.367 3.383 1 92.5 626 GLY A N 1
ATOM 5056 C CA . GLY A 1 626 ? 15.406 12.891 4.176 1 92.5 626 GLY A CA 1
ATOM 5057 C C . GLY A 1 626 ? 15.797 14.102 5.008 1 92.5 626 GLY A C 1
ATOM 5058 O O . GLY A 1 626 ? 15.094 14.461 5.957 1 92.5 626 GLY A O 1
ATOM 5059 N N . LEU A 1 627 ? 16.906 14.711 4.727 1 94.44 627 LEU A N 1
ATOM 5060 C CA . LEU A 1 627 ? 17.375 15.859 5.496 1 94.44 627 LEU A CA 1
ATOM 5061 C C . LEU A 1 627 ? 16.703 17.141 5.004 1 94.44 627 LEU A C 1
ATOM 5063 O O . LEU A 1 627 ? 16.75 18.172 5.684 1 94.44 627 LEU A O 1
ATOM 5067 N N . LEU A 1 628 ? 16.141 17.031 3.783 1 94.06 628 LEU A N 1
ATOM 5068 C CA . LEU A 1 628 ? 15.266 18.062 3.242 1 94.06 628 LEU A CA 1
ATOM 5069 C C . LEU A 1 628 ? 13.859 17.531 3.002 1 94.06 628 LEU A C 1
ATOM 5071 O O . LEU A 1 628 ? 13.688 16.344 2.729 1 94.06 628 LEU A O 1
ATOM 5075 N N . GLU A 1 629 ? 12.906 18.391 3.15 1 92 629 GLU A N 1
ATOM 5076 C CA . GLU A 1 629 ? 11.523 17.953 2.961 1 92 629 GLU A CA 1
ATOM 5077 C C . GLU A 1 629 ? 10.703 19 2.23 1 92 629 GLU A C 1
ATOM 5079 O O . GLU A 1 629 ? 11 20.203 2.32 1 92 629 GLU A O 1
ATOM 5084 N N . VAL A 1 630 ? 9.68 18.5 1.509 1 89.88 630 VAL A N 1
ATOM 5085 C CA . VAL A 1 630 ? 8.711 19.391 0.863 1 89.88 630 VAL A CA 1
ATOM 5086 C C . VAL A 1 630 ? 7.527 19.625 1.795 1 89.88 630 VAL A C 1
ATOM 5088 O O . VAL A 1 630 ? 7.004 18.688 2.396 1 89.88 630 VAL A O 1
ATOM 5091 N N . TYR A 1 631 ? 7.207 20.875 2.059 1 84.94 631 TYR A N 1
ATOM 5092 C CA . TYR A 1 631 ? 6.035 21.172 2.873 1 84.94 631 TYR A CA 1
ATOM 5093 C C . TYR A 1 631 ? 5.113 22.156 2.164 1 84.94 631 TYR A C 1
ATOM 5095 O O . TYR A 1 631 ? 5.539 22.859 1.244 1 84.94 631 TYR A O 1
ATOM 5103 N N . ARG A 1 632 ? 3.842 22.141 2.574 1 80.56 632 ARG A N 1
ATOM 5104 C CA . ARG A 1 632 ? 2.822 23 1.994 1 80.56 632 ARG A CA 1
ATOM 5105 C C . ARG A 1 632 ? 2.582 24.234 2.873 1 80.56 632 ARG A C 1
ATOM 5107 O O . ARG A 1 632 ? 2.348 24.094 4.074 1 80.56 632 ARG A O 1
ATOM 5114 N N . GLN A 1 633 ? 2.752 25.391 2.322 1 73.5 633 GLN A N 1
ATOM 5115 C CA . GLN A 1 633 ? 2.455 26.625 3.035 1 73.5 633 GLN A CA 1
ATOM 5116 C C . GLN A 1 633 ? 0.98 27 2.906 1 73.5 633 GLN A C 1
ATOM 5118 O O . GLN A 1 633 ? 0.379 26.812 1.846 1 73.5 633 GLN A O 1
ATOM 5123 N N . ARG A 1 634 ? 0.339 27.281 4.016 1 61.62 634 ARG A N 1
ATOM 5124 C CA . ARG A 1 634 ? -1.063 27.688 4 1 61.62 634 ARG A CA 1
ATOM 5125 C C . ARG A 1 634 ? -1.234 29.047 3.334 1 61.62 634 ARG A C 1
ATOM 5127 O O . ARG A 1 634 ? -0.387 29.922 3.484 1 61.62 634 ARG A O 1
ATOM 5134 N N . ASN A 1 635 ? -2.342 29.297 2.512 1 56.97 635 ASN A N 1
ATOM 5135 C CA . ASN A 1 635 ? -2.936 30.531 2.025 1 56.97 635 ASN A CA 1
ATOM 5136 C C . ASN A 1 635 ? -2.244 31.031 0.759 1 56.97 635 ASN A C 1
ATOM 5138 O O . ASN A 1 635 ? -2.619 32.062 0.205 1 56.97 635 ASN A O 1
ATOM 5142 N N . GLU A 1 636 ? -1.013 30.406 0.479 1 54.03 636 GLU A N 1
ATOM 5143 C CA . GLU A 1 636 ? -0.454 31.016 -0.724 1 54.03 636 GLU A CA 1
ATOM 5144 C C . GLU A 1 636 ? -0.597 30.078 -1.93 1 54.03 636 GLU A C 1
ATOM 5146 O O . GLU A 1 636 ? -0.401 28.875 -1.815 1 54.03 636 GLU A O 1
ATOM 5151 N N . ASP A 1 637 ? -1.484 30.453 -2.844 1 54.06 637 ASP A N 1
ATOM 5152 C CA . ASP A 1 637 ? -1.88 29.734 -4.055 1 54.06 637 ASP A CA 1
ATOM 5153 C C . ASP A 1 637 ? -0.68 29.047 -4.703 1 54.06 637 ASP A C 1
ATOM 5155 O O . ASP A 1 637 ? -0.698 27.844 -4.93 1 54.06 637 ASP A O 1
ATOM 5159 N N . ALA A 1 638 ? 0.025 29.859 -5.652 1 51.72 638 ALA A N 1
ATOM 5160 C CA . ALA A 1 638 ? 0.853 29.266 -6.703 1 51.72 638 ALA A CA 1
ATOM 5161 C C . ALA A 1 638 ? 2.039 28.516 -6.113 1 51.72 638 ALA A C 1
ATOM 5163 O O . ALA A 1 638 ? 2.494 27.516 -6.68 1 51.72 638 ALA A O 1
ATOM 5164 N N . LEU A 1 639 ? 2.666 29.078 -5.039 1 64.44 639 LEU A N 1
ATOM 5165 C CA . LEU A 1 639 ? 3.977 28.625 -4.598 1 64.44 639 LEU A CA 1
ATOM 5166 C C . LEU A 1 639 ? 3.879 27.922 -3.246 1 64.44 639 LEU A C 1
ATOM 5168 O O . LEU A 1 639 ? 4.742 28.109 -2.383 1 64.44 639 LEU A O 1
ATOM 5172 N N . ARG A 1 640 ? 2.895 27.078 -3.283 1 75.19 640 ARG A N 1
ATOM 5173 C CA . ARG A 1 640 ? 2.432 26.516 -2.021 1 75.19 640 ARG A CA 1
ATOM 5174 C C . ARG A 1 640 ? 3.408 25.453 -1.504 1 75.19 640 ARG A C 1
ATOM 5176 O O . ARG A 1 640 ? 3.576 25.297 -0.292 1 75.19 640 ARG A O 1
ATOM 5183 N N . TYR A 1 641 ? 4.258 24.891 -2.414 1 85.06 641 TYR A N 1
ATOM 5184 C CA . TYR A 1 641 ? 5.148 23.828 -1.945 1 85.06 641 TYR A CA 1
ATOM 5185 C C . TYR A 1 641 ? 6.594 24.312 -1.91 1 85.06 641 TYR A C 1
ATOM 5187 O O . TYR A 1 641 ? 7.121 24.797 -2.918 1 85.06 641 TYR A O 1
ATOM 5195 N N . ARG A 1 642 ? 7.145 24.297 -0.775 1 88.81 642 ARG A N 1
ATOM 5196 C CA . ARG A 1 642 ? 8.508 24.766 -0.577 1 88.81 642 ARG A CA 1
ATOM 5197 C C . ARG A 1 642 ? 9.383 23.672 0.04 1 88.81 642 ARG A C 1
ATOM 5199 O O . ARG A 1 642 ? 8.867 22.688 0.56 1 88.81 642 ARG A O 1
ATOM 5206 N N . VAL A 1 643 ? 10.672 23.797 -0.146 1 91.75 643 VAL A N 1
ATOM 5207 C CA . VAL A 1 643 ? 11.625 22.828 0.372 1 91.75 643 VAL A CA 1
ATOM 5208 C C . VAL A 1 643 ? 12.383 23.422 1.555 1 91.75 643 VAL A C 1
ATOM 5210 O O . VAL A 1 643 ? 12.875 24.547 1.478 1 91.75 643 VAL A O 1
ATOM 5213 N N . ASP A 1 644 ? 12.336 22.75 2.656 1 91.06 644 ASP A N 1
ATOM 5214 C CA . ASP A 1 644 ? 13.062 23.203 3.836 1 91.06 644 ASP A CA 1
ATOM 5215 C C . ASP A 1 644 ? 13.812 22.047 4.496 1 91.06 644 ASP A C 1
ATOM 5217 O O . ASP A 1 644 ? 13.625 20.891 4.133 1 91.06 644 ASP A O 1
ATOM 5221 N N . PHE A 1 645 ? 14.773 22.422 5.355 1 92.56 645 PHE A N 1
ATOM 5222 C CA . PHE A 1 645 ? 15.508 21.422 6.129 1 92.56 645 PHE A CA 1
ATOM 5223 C C . PHE A 1 645 ? 14.586 20.703 7.105 1 92.56 645 PHE A C 1
ATOM 5225 O O . PHE A 1 645 ? 13.641 21.312 7.629 1 92.56 645 PHE A O 1
ATOM 5232 N N . LEU A 1 646 ? 14.898 19.469 7.348 1 89.88 646 LEU A N 1
ATOM 5233 C CA . LEU A 1 646 ? 14.141 18.672 8.297 1 89.88 646 LEU A CA 1
ATOM 5234 C C . LEU A 1 646 ? 14.102 19.328 9.672 1 89.88 646 LEU A C 1
ATOM 5236 O O . LEU A 1 646 ? 13.086 19.266 10.367 1 89.88 646 LEU A O 1
ATOM 5240 N N . HIS A 1 647 ? 15.141 19.906 10.008 1 89.75 647 HIS A N 1
ATOM 5241 C CA . HIS A 1 647 ? 15.32 20.562 11.305 1 89.75 647 HIS A CA 1
ATOM 5242 C C . HIS A 1 647 ? 16.438 21.609 11.25 1 89.75 647 HIS A C 1
ATOM 5244 O O . HIS A 1 647 ? 17.344 21.516 10.414 1 89.75 647 HIS A O 1
ATOM 5250 N N . ARG A 1 648 ? 16.375 22.547 12.125 1 88.19 648 ARG A N 1
ATOM 5251 C CA . ARG A 1 648 ? 17.359 23.625 12.172 1 88.19 648 ARG A CA 1
ATOM 5252 C C . ARG A 1 648 ? 18.766 23.062 12.352 1 88.19 648 ARG A C 1
ATOM 5254 O O . ARG A 1 648 ? 19.734 23.594 11.805 1 88.19 648 ARG A O 1
ATOM 5261 N N . THR A 1 649 ? 18.875 21.969 13.102 1 89.5 649 THR A N 1
ATOM 5262 C CA . THR A 1 649 ? 20.188 21.391 13.375 1 89.5 649 THR A CA 1
ATOM 5263 C C . THR A 1 649 ? 20.828 20.891 12.086 1 89.5 649 THR A C 1
ATOM 5265 O O . THR A 1 649 ? 22.062 20.906 11.953 1 89.5 649 THR A O 1
ATOM 5268 N N . VAL A 1 650 ? 20.047 20.469 11.117 1 91.94 650 VAL A N 1
ATOM 5269 C CA . VAL A 1 650 ? 20.562 20.047 9.82 1 91.94 6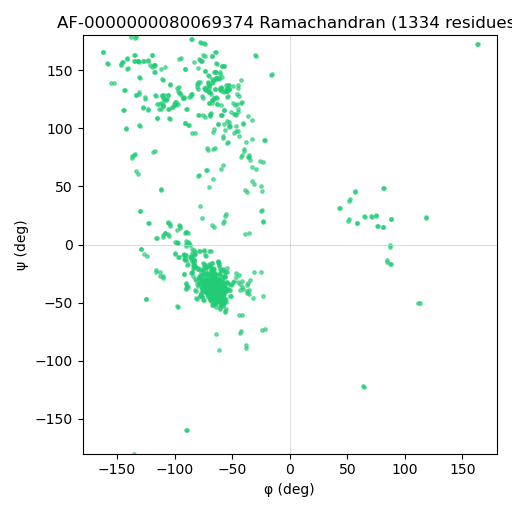50 VAL A CA 1
ATOM 5270 C C . VAL A 1 650 ? 21.125 21.25 9.07 1 91.94 650 VAL A C 1
ATOM 5272 O O . VAL A 1 650 ? 22.203 21.172 8.492 1 91.94 650 VAL A O 1
ATOM 5275 N N . ARG A 1 651 ? 20.375 22.312 9.094 1 89.69 651 ARG A N 1
ATOM 5276 C CA . ARG A 1 651 ? 20.844 23.547 8.453 1 89.69 651 ARG A CA 1
ATOM 5277 C C . ARG A 1 651 ? 22.156 24.016 9.055 1 89.69 651 ARG A C 1
ATOM 5279 O O . ARG A 1 651 ? 23.094 24.359 8.32 1 89.69 651 ARG A O 1
ATOM 5286 N N . ASP A 1 652 ? 22.219 24.031 10.406 1 89 652 ASP A N 1
ATOM 5287 C CA . ASP A 1 652 ? 23.438 24.438 11.117 1 89 652 ASP A CA 1
ATOM 5288 C C . ASP A 1 652 ? 24.625 23.562 10.711 1 89 652 ASP A C 1
ATOM 5290 O O . ASP A 1 652 ? 25.75 24.062 10.57 1 89 652 ASP A O 1
ATOM 5294 N N . PHE A 1 653 ? 24.453 22.297 10.586 1 91.25 653 PHE A N 1
ATOM 5295 C CA . PHE A 1 653 ? 25.5 21.344 10.195 1 91.25 653 PHE A CA 1
ATOM 5296 C C . PHE A 1 653 ? 26.094 21.734 8.852 1 91.25 653 PHE A C 1
ATOM 5298 O O . PHE A 1 653 ? 27.328 21.75 8.695 1 91.25 653 PHE A O 1
ATOM 5305 N N . PHE A 1 654 ? 25.203 22.062 7.84 1 88.81 654 PHE A N 1
ATOM 5306 C CA . PHE A 1 654 ? 25.672 22.375 6.496 1 88.81 654 PHE A CA 1
ATOM 5307 C C . PHE A 1 654 ? 26.344 23.75 6.457 1 88.81 654 PHE A C 1
ATOM 5309 O O . PHE A 1 654 ? 27.219 23.984 5.633 1 88.81 654 PHE A O 1
ATOM 5316 N N . LEU A 1 655 ? 25.953 24.625 7.324 1 85.81 655 LEU A N 1
ATOM 5317 C CA . LEU A 1 655 ? 26.562 25.938 7.395 1 85.81 655 LEU A CA 1
ATOM 5318 C C . LEU A 1 655 ? 27.969 25.844 7.984 1 85.81 655 LEU A C 1
ATOM 5320 O O . LEU A 1 655 ? 28.859 26.594 7.574 1 85.81 655 LEU A O 1
ATOM 5324 N N . ARG A 1 656 ? 28.156 24.906 8.836 1 83.5 656 ARG A N 1
ATOM 5325 C CA . ARG A 1 656 ? 29.422 24.781 9.547 1 83.5 656 ARG A CA 1
ATOM 5326 C C . ARG A 1 656 ? 30.406 23.906 8.766 1 83.5 656 ARG A C 1
ATOM 5328 O O . ARG A 1 656 ? 31.609 24.078 8.875 1 83.5 656 ARG A O 1
ATOM 5335 N N . ASN A 1 657 ? 29.922 22.922 8.117 1 77.62 657 ASN A N 1
ATOM 5336 C CA . ASN A 1 657 ? 30.797 21.938 7.477 1 77.62 657 ASN A CA 1
ATOM 5337 C C . ASN A 1 657 ? 30.938 22.203 5.98 1 77.62 657 ASN A C 1
ATOM 5339 O O . ASN A 1 657 ? 29.953 22.562 5.312 1 77.62 657 ASN A O 1
ATOM 5343 N N . GLU A 1 658 ? 32.156 22.422 5.512 1 66.31 658 GLU A N 1
ATOM 5344 C CA . GLU A 1 658 ? 32.469 22.672 4.113 1 66.31 658 GLU A CA 1
ATOM 5345 C C . GLU A 1 658 ? 32.188 21.453 3.24 1 66.31 658 GLU A C 1
ATOM 5347 O O . GLU A 1 658 ? 32.875 21.219 2.248 1 66.31 658 GLU A O 1
ATOM 5352 N N . ILE A 1 659 ? 31.531 20.578 3.652 1 62.72 659 ILE A N 1
ATOM 5353 C CA . ILE A 1 659 ? 31.25 19.406 2.846 1 62.72 659 ILE A CA 1
ATOM 5354 C C . ILE A 1 659 ? 30.781 19.828 1.454 1 62.72 659 ILE A C 1
ATOM 5356 O O . ILE A 1 659 ? 31.078 19.156 0.464 1 62.72 659 ILE A O 1
ATOM 5360 N N . LEU A 1 660 ? 30.109 20.938 1.318 1 63.59 660 LEU A N 1
ATOM 5361 C CA . LEU A 1 660 ? 29.562 21.422 0.054 1 63.59 660 LEU A CA 1
ATOM 5362 C C . LEU A 1 660 ? 30.625 22.188 -0.729 1 63.59 660 LEU A C 1
ATOM 5364 O O . LEU A 1 660 ? 30.453 22.422 -1.93 1 63.59 660 LEU A O 1
ATOM 5368 N N . GLN A 1 661 ? 31.75 22.594 -0.161 1 54.56 661 GLN A N 1
ATOM 5369 C CA . GLN A 1 661 ? 32.75 23.422 -0.845 1 54.56 661 GLN A CA 1
ATOM 5370 C C . GLN A 1 661 ? 33.688 22.562 -1.669 1 54.56 661 GLN A C 1
ATOM 5372 O O . GLN A 1 661 ? 34.344 23.078 -2.58 1 54.56 661 GLN A O 1
ATOM 5377 N N . GLY A 1 662 ? 34.031 21.312 -1.477 1 43.69 662 GLY A N 1
ATOM 5378 C CA . GLY A 1 662 ? 35.188 20.734 -2.125 1 43.69 662 GLY A CA 1
ATOM 5379 C C . GLY A 1 662 ? 35.062 20.688 -3.637 1 43.69 662 GLY A C 1
ATOM 5380 O O . GLY A 1 662 ? 36.031 21.031 -4.348 1 43.69 662 GLY A O 1
ATOM 5381 N N . THR A 1 663 ? 34.312 19.797 -4.41 1 42.84 663 THR A N 1
ATOM 5382 C CA . THR A 1 663 ? 34.844 19.312 -5.68 1 42.84 663 THR A CA 1
ATOM 5383 C C . THR A 1 663 ? 34.719 20.391 -6.762 1 42.84 663 THR A C 1
ATOM 5385 O O . THR A 1 663 ? 33.75 20.391 -7.516 1 42.84 663 THR A O 1
ATOM 5388 N N . ASP A 1 664 ? 34.625 21.609 -6.68 1 38.22 664 ASP A N 1
ATOM 5389 C CA . ASP A 1 664 ? 34.75 22.25 -7.988 1 38.22 664 ASP A CA 1
ATOM 5390 C C . ASP A 1 664 ? 36.062 21.812 -8.688 1 38.22 664 ASP A C 1
ATOM 5392 O O . ASP A 1 664 ? 36.375 22.328 -9.758 1 38.22 664 ASP A O 1
ATOM 5396 N N . GLY A 1 665 ? 37.188 21.344 -8.086 1 33.84 665 GLY A N 1
ATOM 5397 C CA . GLY A 1 665 ? 38.438 21.328 -8.789 1 33.84 665 GLY A CA 1
ATOM 5398 C C . GLY A 1 665 ? 38.469 20.328 -9.93 1 33.84 665 GLY A C 1
ATOM 5399 O O . GLY A 1 665 ? 39.469 20.25 -10.656 1 33.84 665 GLY A O 1
ATOM 5400 N N . GLY A 1 666 ? 38.156 19.078 -10.062 1 31.7 666 GLY A N 1
ATOM 5401 C CA . GLY A 1 666 ? 38.812 18.344 -11.117 1 31.7 666 GLY A CA 1
ATOM 5402 C C . GLY A 1 666 ? 38.344 18.688 -12.508 1 31.7 666 GLY A C 1
ATOM 5403 O O . GLY A 1 666 ? 37.281 18.219 -12.93 1 31.7 666 GLY A O 1
ATOM 5404 N N . ARG A 1 667 ? 38.531 19.984 -13.055 1 25.67 667 ARG A N 1
ATOM 5405 C CA . ARG A 1 667 ? 38.75 20.047 -14.5 1 25.67 667 ARG A CA 1
ATOM 5406 C C . ARG A 1 667 ? 39.75 19.016 -14.945 1 25.67 667 ARG A C 1
ATOM 5408 O O . ARG A 1 667 ? 40.75 18.781 -14.258 1 25.67 667 ARG A O 1
ATOM 5415 N N . PRO A 1 668 ? 39.531 18 -15.859 1 25.77 668 PRO A N 1
ATOM 5416 C CA . PRO A 1 668 ? 40.719 17.484 -16.547 1 25.77 668 PRO A CA 1
ATOM 5417 C C . PRO A 1 668 ? 41.656 18.578 -17.047 1 25.77 668 PRO A C 1
ATOM 5419 O O . PRO A 1 668 ? 41.188 19.641 -17.469 1 25.77 668 PRO A O 1
ATOM 5422 N N . ASN A 1 669 ? 42.906 18.688 -16.484 1 19.52 669 ASN A N 1
ATOM 5423 C CA . ASN A 1 669 ? 43.969 18.953 -17.453 1 19.52 669 ASN A CA 1
ATOM 5424 C C . ASN A 1 669 ? 43.969 17.906 -18.578 1 19.52 669 ASN A C 1
ATOM 5426 O O . ASN A 1 669 ? 43.875 16.703 -18.328 1 19.52 669 ASN A O 1
ATOM 5430 N N . MET B 1 1 ? -10.141 -63.5 -9.453 1 57.31 1 MET B N 1
ATOM 5431 C CA . MET B 1 1 ? -11.445 -62.844 -9.336 1 57.31 1 MET B CA 1
ATOM 5432 C C . MET B 1 1 ? -11.32 -61.344 -9.531 1 57.31 1 MET B C 1
ATOM 5434 O O . MET B 1 1 ? -10.352 -60.719 -9.078 1 57.31 1 MET B O 1
ATOM 5438 N N . ILE B 1 2 ? -12.188 -60.812 -10.438 1 63.78 2 ILE B N 1
ATOM 5439 C CA . ILE B 1 2 ? -12.172 -59.406 -10.719 1 63.78 2 ILE B CA 1
ATOM 5440 C C . ILE B 1 2 ? -12.531 -58.625 -9.453 1 63.78 2 ILE B C 1
ATOM 5442 O O . ILE B 1 2 ? -13.484 -58.969 -8.75 1 63.78 2 ILE B O 1
ATOM 5446 N N . LEU B 1 3 ? -11.703 -57.781 -8.984 1 73.75 3 LEU B N 1
ATOM 5447 C CA . LEU B 1 3 ? -11.938 -56.906 -7.832 1 73.75 3 LEU B CA 1
ATOM 5448 C C . LEU B 1 3 ? -13.203 -56.094 -8.023 1 73.75 3 LEU B C 1
ATOM 5450 O O . LEU B 1 3 ? -13.523 -55.688 -9.141 1 73.75 3 LEU B O 1
ATOM 5454 N N . ASP B 1 4 ? -14.008 -56.094 -6.977 1 78.69 4 ASP B N 1
ATOM 5455 C CA . ASP B 1 4 ? -15.164 -55.219 -7.023 1 78.69 4 ASP B CA 1
ATOM 5456 C C . ASP B 1 4 ? -14.812 -53.812 -6.488 1 78.69 4 ASP B C 1
ATOM 5458 O O . ASP B 1 4 ? -14.711 -53.625 -5.277 1 78.69 4 ASP B O 1
ATOM 5462 N N . PRO B 1 5 ? -14.617 -52.844 -7.363 1 83.88 5 PRO B N 1
ATOM 5463 C CA . PRO B 1 5 ? -14.172 -51.531 -6.926 1 83.88 5 PRO B CA 1
ATOM 5464 C C . PRO B 1 5 ? -15.289 -50.719 -6.258 1 83.88 5 PRO B C 1
ATOM 5466 O O . PRO B 1 5 ? -15.016 -49.75 -5.555 1 83.88 5 PRO B O 1
ATOM 5469 N N . VAL B 1 6 ? -16.562 -51.156 -6.457 1 87.19 6 VAL B N 1
ATOM 5470 C CA . VAL B 1 6 ? -17.703 -50.469 -5.863 1 87.19 6 VAL B CA 1
ATOM 5471 C C . VAL B 1 6 ? -18.703 -51.469 -5.301 1 87.19 6 VAL B C 1
ATOM 5473 O O . VAL B 1 6 ? -19.844 -51.531 -5.746 1 87.19 6 VAL B O 1
ATOM 5476 N N . PRO B 1 7 ? -18.375 -52 -4.219 1 84.69 7 PRO B N 1
ATOM 5477 C CA . PRO B 1 7 ? -19.203 -53.094 -3.689 1 84.69 7 PRO B CA 1
ATOM 5478 C C . PRO B 1 7 ? -20.562 -52.594 -3.191 1 84.69 7 PRO B C 1
ATOM 5480 O O . PRO B 1 7 ? -21.562 -53.281 -3.371 1 84.69 7 PRO B O 1
ATOM 5483 N N . ALA B 1 8 ? -20.609 -51.469 -2.551 1 84.31 8 ALA B N 1
ATOM 5484 C CA . ALA B 1 8 ? -21.875 -50.969 -2.008 1 84.31 8 ALA B CA 1
ATOM 5485 C C . ALA B 1 8 ? -22.859 -50.625 -3.125 1 84.31 8 ALA B C 1
ATOM 5487 O O . ALA B 1 8 ? -24.031 -51 -3.055 1 84.31 8 ALA B O 1
ATOM 5488 N N . LEU B 1 9 ? -22.344 -50 -4.102 1 86.56 9 LEU B N 1
ATOM 5489 C CA . LEU B 1 9 ? -23.188 -49.688 -5.242 1 86.56 9 LEU B CA 1
ATOM 5490 C C . LEU B 1 9 ? -23.672 -50.938 -5.949 1 86.56 9 LEU B C 1
ATOM 5492 O O . LEU B 1 9 ? -24.828 -51 -6.355 1 86.56 9 LEU B O 1
ATOM 5496 N N . ARG B 1 10 ? -22.828 -51.844 -6.098 1 87.69 10 ARG B N 1
ATOM 5497 C CA . ARG B 1 10 ? -23.188 -53.094 -6.758 1 87.69 10 ARG B CA 1
ATOM 5498 C C . ARG B 1 10 ? -24.219 -53.844 -5.945 1 87.69 10 ARG B C 1
ATOM 5500 O O . ARG B 1 10 ? -25.094 -54.5 -6.512 1 87.69 10 ARG B O 1
ATOM 5507 N N . LEU B 1 11 ? -24.094 -53.781 -4.66 1 88 11 LEU B N 1
ATOM 5508 C CA . LEU B 1 11 ? -25.078 -54.406 -3.789 1 88 11 LEU B CA 1
ATOM 5509 C C . LEU B 1 11 ? -26.453 -53.812 -4.004 1 88 11 LEU B C 1
ATOM 5511 O O . LEU B 1 11 ? -27.453 -54.531 -4.109 1 88 11 LEU B O 1
ATOM 5515 N N . CYS B 1 12 ? -26.516 -52.531 -4.086 1 86.5 12 CYS B N 1
ATOM 5516 C CA . CYS B 1 12 ? -27.781 -51.875 -4.367 1 86.5 12 CYS B CA 1
ATOM 5517 C C . CYS B 1 12 ? -28.328 -52.281 -5.727 1 86.5 12 CYS B C 1
ATOM 5519 O O . CYS B 1 12 ? -29.531 -52.531 -5.871 1 86.5 12 CYS B O 1
ATOM 5521 N N . GLY B 1 13 ? -27.422 -52.406 -6.664 1 88.62 13 GLY B N 1
ATOM 5522 C CA . GLY B 1 13 ? -27.828 -52.844 -7.988 1 88.62 13 GLY B CA 1
ATOM 5523 C C . GLY B 1 13 ? -28.359 -54.281 -7.996 1 88.62 13 GLY B C 1
ATOM 5524 O O . GLY B 1 13 ? -29.375 -54.562 -8.641 1 88.62 13 GLY B O 1
ATOM 5525 N N . ASN B 1 14 ? -27.781 -55.125 -7.266 1 88.38 14 ASN B N 1
ATOM 5526 C CA . ASN B 1 14 ? -28.219 -56.531 -7.184 1 88.38 14 ASN B CA 1
ATOM 5527 C C . ASN B 1 14 ? -29.594 -56.656 -6.523 1 88.38 14 ASN B C 1
ATOM 5529 O O . ASN B 1 14 ? -30.422 -57.469 -6.934 1 88.38 14 ASN B O 1
ATOM 5533 N N . VAL B 1 15 ? -29.812 -55.844 -5.527 1 88.88 15 VAL B N 1
ATOM 5534 C CA . VAL B 1 15 ? -31.109 -55.812 -4.848 1 88.88 15 VAL B CA 1
ATOM 5535 C C . VAL B 1 15 ? -32.188 -55.406 -5.828 1 88.88 15 VAL B C 1
ATOM 5537 O O . VAL B 1 15 ? -33.219 -56.094 -5.934 1 88.88 15 VAL B O 1
ATOM 5540 N N . LEU B 1 16 ? -31.938 -54.406 -6.512 1 88.81 16 LEU B N 1
ATOM 5541 C CA . LEU B 1 16 ? -32.938 -53.938 -7.469 1 88.81 16 LEU B CA 1
ATOM 5542 C C . LEU B 1 16 ? -33.156 -54.938 -8.586 1 88.81 16 LEU B C 1
ATOM 5544 O O . LEU B 1 16 ? -34.281 -55.125 -9.047 1 88.81 16 LEU B O 1
ATOM 5548 N N . GLN B 1 17 ? -32.125 -55.562 -8.977 1 90.38 17 GLN B N 1
ATOM 5549 C CA . GLN B 1 17 ? -32.25 -56.562 -10.016 1 90.38 17 GLN B CA 1
ATOM 5550 C C . GLN B 1 17 ? -33.094 -57.75 -9.547 1 90.38 17 GLN B C 1
ATOM 5552 O O . GLN B 1 17 ? -33.906 -58.281 -10.312 1 90.38 17 GLN B O 1
ATOM 5557 N N . LEU B 1 18 ? -32.938 -58.156 -8.336 1 90.44 18 LEU B N 1
ATOM 5558 C CA . LEU B 1 18 ? -33.75 -59.219 -7.773 1 90.44 18 LEU B CA 1
ATOM 5559 C C . LEU B 1 18 ? -35.219 -58.844 -7.68 1 90.44 18 LEU B C 1
ATOM 5561 O O . LEU B 1 18 ? -36.094 -59.625 -8 1 90.44 18 LEU B O 1
ATOM 5565 N N . LEU B 1 19 ? -35.438 -57.656 -7.254 1 87.56 19 LEU B N 1
ATOM 5566 C CA . LEU B 1 19 ? -36.812 -57.188 -7.145 1 87.56 19 LEU B CA 1
ATOM 5567 C C . LEU B 1 19 ? -37.469 -57.094 -8.516 1 87.56 19 LEU B C 1
ATOM 5569 O O . LEU B 1 19 ? -38.656 -57.438 -8.672 1 87.56 19 LEU B O 1
ATOM 5573 N N . ASP B 1 20 ? -36.719 -56.688 -9.445 1 88.69 20 ASP B N 1
ATOM 5574 C CA . ASP B 1 20 ? -37.219 -56.625 -10.82 1 88.69 20 ASP B CA 1
ATOM 5575 C C . ASP B 1 20 ? -37.562 -58 -11.352 1 88.69 20 ASP B C 1
ATOM 5577 O O . ASP B 1 20 ? -38.656 -58.219 -11.883 1 88.69 20 ASP B O 1
ATOM 5581 N N . LEU B 1 21 ? -36.75 -58.938 -11.133 1 87.38 21 LEU B N 1
ATOM 5582 C CA . LEU B 1 21 ? -36.938 -60.312 -11.586 1 87.38 21 LEU B CA 1
ATOM 5583 C C . LEU B 1 21 ? -38.125 -60.938 -10.852 1 87.38 21 LEU B C 1
ATOM 5585 O O . LEU B 1 21 ? -38.969 -61.625 -11.469 1 87.38 21 LEU B O 1
ATOM 5589 N N . SER B 1 22 ? -38.219 -60.75 -9.562 1 86.44 22 SER B N 1
ATOM 5590 C CA . SER B 1 22 ? -39.281 -61.312 -8.766 1 86.44 22 SER B CA 1
ATOM 5591 C C . SER B 1 22 ? -40.656 -60.75 -9.195 1 86.44 22 SER B C 1
ATOM 5593 O O . SER B 1 22 ? -41.625 -61.5 -9.25 1 86.44 22 SER B O 1
ATOM 5595 N N . CYS B 1 23 ? -40.625 -59.5 -9.508 1 81.19 23 CYS B N 1
ATOM 5596 C CA . CYS B 1 23 ? -41.844 -58.906 -9.992 1 81.19 23 CYS B CA 1
ATOM 5597 C C . CYS B 1 23 ? -42.281 -59.5 -11.32 1 81.19 23 CYS B C 1
ATOM 5599 O O . CYS B 1 23 ? -43.469 -59.781 -11.531 1 81.19 23 CYS B O 1
ATOM 5601 N N . ARG B 1 24 ? -41.406 -59.781 -12.102 1 82.38 24 ARG B N 1
ATOM 5602 C CA . ARG B 1 24 ? -41.688 -60.344 -13.414 1 82.38 24 ARG B CA 1
ATOM 5603 C C . ARG B 1 24 ? -42.156 -61.781 -13.289 1 82.38 24 ARG B C 1
ATOM 5605 O O . ARG B 1 24 ? -43.094 -62.219 -14 1 82.38 24 ARG B O 1
ATOM 5612 N N . LEU B 1 25 ? -41.656 -62.5 -12.352 1 82.38 25 LEU B N 1
ATOM 5613 C CA . LEU B 1 25 ? -41.969 -63.906 -12.18 1 82.38 25 LEU B CA 1
ATOM 5614 C C . LEU B 1 25 ? -43.344 -64.062 -11.555 1 82.38 25 LEU B C 1
ATOM 5616 O O . LEU B 1 25 ? -44.094 -65 -11.883 1 82.38 25 LEU B O 1
ATOM 5620 N N . LEU B 1 26 ? -43.75 -63.125 -10.711 1 80.94 26 LEU B N 1
ATOM 5621 C CA . LEU B 1 26 ? -45 -63.281 -9.953 1 80.94 26 LEU B CA 1
ATOM 5622 C C . LEU B 1 26 ? -46.156 -62.562 -10.609 1 80.94 26 LEU B C 1
ATOM 5624 O O . LEU B 1 26 ? -47.281 -62.594 -10.109 1 80.94 26 LEU B O 1
ATOM 5628 N N . THR B 1 27 ? -45.844 -61.969 -11.719 1 76.5 27 THR B N 1
ATOM 5629 C CA . THR B 1 27 ? -46.906 -61.312 -12.453 1 76.5 27 THR B CA 1
ATOM 5630 C C . THR B 1 27 ? -47.594 -62.312 -13.391 1 76.5 27 THR B C 1
ATOM 5632 O O . THR B 1 27 ? -46.938 -63.062 -14.125 1 76.5 27 THR B O 1
ATOM 5635 N N . PRO B 1 28 ? -48.906 -62.344 -13.234 1 73 28 PRO B N 1
ATOM 5636 C CA . PRO B 1 28 ? -49.656 -63.281 -14.086 1 73 28 PRO B CA 1
ATOM 5637 C C . PRO B 1 28 ? -49.5 -62.969 -15.578 1 73 28 PRO B C 1
ATOM 5639 O O . PRO B 1 28 ? -49.25 -61.844 -15.953 1 73 28 PRO B O 1
ATOM 5642 N N . ALA B 1 29 ? -49.438 -63.938 -16.375 1 65.5 29 ALA B N 1
ATOM 5643 C CA . ALA B 1 29 ? -49.188 -63.875 -17.812 1 65.5 29 ALA B CA 1
ATOM 5644 C C . ALA B 1 29 ? -50.125 -62.844 -18.469 1 65.5 29 ALA B C 1
ATOM 5646 O O . ALA B 1 29 ? -49.75 -62.188 -19.453 1 65.5 29 ALA B O 1
ATOM 5647 N N . ARG B 1 30 ? -51.406 -62.688 -17.938 1 66.56 30 ARG B N 1
ATOM 5648 C CA . ARG B 1 30 ? -52.406 -61.781 -18.547 1 66.56 30 ARG B CA 1
ATOM 5649 C C . ARG B 1 30 ? -51.969 -60.344 -18.422 1 66.56 30 ARG B C 1
ATOM 5651 O O . ARG B 1 30 ? -52.312 -59.5 -19.266 1 66.56 30 ARG B O 1
ATOM 5658 N N . ASP B 1 31 ? -51.188 -60 -17.438 1 65.69 31 ASP B N 1
ATOM 5659 C CA . ASP B 1 31 ? -50.844 -58.625 -17.156 1 65.69 31 ASP B CA 1
ATOM 5660 C C . ASP B 1 31 ? -49.469 -58.281 -17.719 1 65.69 31 ASP B C 1
ATOM 5662 O O . ASP B 1 31 ? -49 -57.125 -17.625 1 65.69 31 ASP B O 1
ATOM 5666 N N . LEU B 1 32 ? -48.906 -59.312 -18.141 1 59.28 32 LEU B N 1
ATOM 5667 C CA . LEU B 1 32 ? -47.594 -59.062 -18.719 1 59.28 32 LEU B CA 1
ATOM 5668 C C . LEU B 1 32 ? -47.719 -58.594 -20.172 1 59.28 32 LEU B C 1
ATOM 5670 O O . LEU B 1 32 ? -48.5 -59.156 -20.922 1 59.28 32 LEU B O 1
ATOM 5674 N N . ASP B 1 33 ? -47.719 -57.375 -20.5 1 57.31 33 ASP B N 1
ATOM 5675 C CA . ASP B 1 33 ? -47.875 -56.812 -21.828 1 57.31 33 ASP B CA 1
ATOM 5676 C C . ASP B 1 33 ? -47.219 -57.688 -22.875 1 57.31 33 ASP B C 1
ATOM 5678 O O . ASP B 1 33 ? -47.531 -57.625 -24.062 1 57.31 33 ASP B O 1
ATOM 5682 N N . ARG B 1 34 ? -46.125 -58.312 -22.797 1 54.78 34 ARG B N 1
ATOM 5683 C CA . ARG B 1 34 ? -45.438 -59.125 -23.781 1 54.78 34 ARG B CA 1
ATOM 5684 C C . ARG B 1 34 ? -45.5 -60.594 -23.391 1 54.78 34 ARG B C 1
ATOM 5686 O O . ARG B 1 34 ? -45.469 -60.938 -22.203 1 54.78 34 ARG B O 1
ATOM 5693 N N . PRO B 1 35 ? -46.031 -61.406 -24.359 1 47.59 35 PRO B N 1
ATOM 5694 C CA . PRO B 1 35 ? -45.969 -62.844 -24.109 1 47.59 35 PRO B CA 1
ATOM 5695 C C . PRO B 1 35 ? -44.656 -63.281 -23.484 1 47.59 35 PRO B C 1
ATOM 5697 O O . PRO B 1 35 ? -43.594 -62.781 -23.859 1 47.59 35 PRO B O 1
ATOM 5700 N N . VAL B 1 36 ? -44.688 -63.562 -22.219 1 48.78 36 VAL B N 1
ATOM 5701 C CA . VAL B 1 36 ? -43.438 -64.062 -21.594 1 48.78 36 VAL B CA 1
ATOM 5702 C C . VAL B 1 36 ? -42.688 -64.938 -22.594 1 48.78 36 VAL B C 1
ATOM 5704 O O . VAL B 1 36 ? -43.219 -65.938 -23.062 1 48.78 36 VAL B O 1
ATOM 5707 N N . GLU B 1 37 ? -42.062 -64.438 -23.531 1 47.78 37 GLU B N 1
ATOM 5708 C CA . GLU B 1 37 ? -41.125 -65.375 -24.156 1 47.78 37 GLU B CA 1
ATOM 5709 C C . GLU B 1 37 ? -40.875 -66.562 -23.25 1 47.78 37 GLU B C 1
ATOM 5711 O O . GLU B 1 37 ? -41.031 -66.5 -22.031 1 47.78 37 GLU B O 1
ATOM 5716 N N . ASP B 1 38 ? -40.656 -67.875 -23.812 1 48.22 38 ASP B N 1
ATOM 5717 C CA . ASP B 1 38 ? -40.281 -69.188 -23.188 1 48.22 38 ASP B CA 1
ATOM 5718 C C . ASP B 1 38 ? -39.438 -68.938 -21.938 1 48.22 38 ASP B C 1
ATOM 5720 O O . ASP B 1 38 ? -38.25 -68.625 -22.062 1 48.22 38 ASP B O 1
ATOM 5724 N N . THR B 1 39 ? -40.031 -68.312 -20.922 1 56.94 39 THR B N 1
ATOM 5725 C CA . THR B 1 39 ? -39.25 -68.25 -19.688 1 56.94 39 THR B CA 1
ATOM 5726 C C . THR B 1 39 ? -38.531 -69.625 -19.438 1 56.94 39 THR B C 1
ATOM 5728 O O . THR B 1 39 ? -39.188 -70.625 -19.078 1 56.94 39 THR B O 1
ATOM 5731 N N . ASN B 1 40 ? -37.469 -69.875 -20.156 1 69.69 40 ASN B N 1
ATOM 5732 C CA . ASN B 1 40 ? -36.625 -71 -19.828 1 69.69 40 ASN B CA 1
ATOM 5733 C C . ASN B 1 40 ? -36.312 -71.062 -18.328 1 69.69 40 ASN B C 1
ATOM 5735 O O . ASN B 1 40 ? -35.594 -70.188 -17.812 1 69.69 40 ASN B O 1
ATOM 5739 N N . LEU B 1 41 ? -37.062 -71.875 -17.625 1 75 41 LEU B N 1
ATOM 5740 C CA . LEU B 1 41 ? -36.938 -72.062 -16.172 1 75 41 LEU B CA 1
ATOM 5741 C C . LEU B 1 41 ? -35.5 -72.25 -15.773 1 75 41 LEU B C 1
ATOM 5743 O O . LEU B 1 41 ? -35.094 -71.812 -14.68 1 75 41 LEU B O 1
ATOM 5747 N N . ASN B 1 42 ? -34.719 -72.812 -16.766 1 77.88 42 ASN B N 1
ATOM 5748 C CA . ASN B 1 42 ? -33.312 -72.938 -16.453 1 77.88 42 ASN B CA 1
ATOM 5749 C C . ASN B 1 42 ? -32.562 -71.625 -16.391 1 77.88 42 ASN B C 1
ATOM 5751 O O . ASN B 1 42 ? -31.703 -71.438 -15.531 1 77.88 42 ASN B O 1
ATOM 5755 N N . GLU B 1 43 ? -33.031 -70.75 -17.188 1 81.69 43 GLU B N 1
ATOM 5756 C CA . GLU B 1 43 ? -32.406 -69.375 -17.188 1 81.69 43 GLU B CA 1
ATOM 5757 C C . GLU B 1 43 ? -32.781 -68.625 -15.938 1 81.69 43 GLU B C 1
ATOM 5759 O O . GLU B 1 43 ? -31.953 -67.875 -15.375 1 81.69 43 GLU B O 1
ATOM 5764 N N . VAL B 1 44 ? -34.062 -68.75 -15.594 1 81.81 44 VAL B N 1
ATOM 5765 C CA . VAL B 1 44 ? -34.5 -68.125 -14.391 1 81.81 44 VAL B CA 1
ATOM 5766 C C . VAL B 1 44 ? -33.75 -68.688 -13.172 1 81.81 44 VAL B C 1
ATOM 5768 O O . VAL B 1 44 ? -33.312 -67.875 -12.305 1 81.81 44 VAL B O 1
ATOM 5771 N N . TYR B 1 45 ? -33.656 -69.938 -13.234 1 84.44 45 TYR B N 1
ATOM 5772 C CA . TYR B 1 45 ? -32.969 -70.625 -12.125 1 84.44 45 TYR B CA 1
ATOM 5773 C C . TYR B 1 45 ? -31.516 -70.125 -12.062 1 84.44 45 TYR B C 1
ATOM 5775 O O . TYR B 1 45 ? -31.016 -69.812 -10.992 1 84.44 45 TYR B O 1
ATOM 5783 N N . ASP B 1 46 ? -30.922 -70.062 -13.148 1 86.38 46 ASP B N 1
ATOM 5784 C CA . ASP B 1 46 ? -29.516 -69.688 -13.195 1 86.38 46 ASP B CA 1
ATOM 5785 C C . ASP B 1 46 ? -29.359 -68.188 -12.75 1 86.38 46 ASP B C 1
ATOM 5787 O O . ASP B 1 46 ? -28.422 -67.875 -12.023 1 86.38 46 ASP B O 1
ATOM 5791 N N . THR B 1 47 ? -30.172 -67.375 -13.148 1 85.75 47 THR B N 1
ATOM 5792 C CA . THR B 1 47 ? -30.109 -65.938 -12.781 1 85.75 47 THR B CA 1
ATOM 5793 C C . THR B 1 47 ? -30.312 -65.75 -11.281 1 85.75 47 THR B C 1
ATOM 5795 O O . THR B 1 47 ? -29.625 -64.938 -10.641 1 85.75 47 THR B O 1
ATOM 5798 N N . LEU B 1 48 ? -31.281 -66.5 -10.797 1 87.19 48 LEU B N 1
ATOM 5799 C CA . LEU B 1 48 ? -31.562 -66.375 -9.367 1 87.19 48 LEU B CA 1
ATOM 5800 C C . LEU B 1 48 ? -30.391 -66.938 -8.547 1 87.19 48 LEU B C 1
ATOM 5802 O O . LEU B 1 48 ? -30.047 -66.375 -7.504 1 87.19 48 LEU B O 1
ATOM 5806 N N . GLN B 1 49 ? -29.812 -67.938 -9.117 1 88.31 49 GLN B N 1
ATOM 5807 C CA . GLN B 1 49 ? -28.656 -68.5 -8.422 1 88.31 49 GLN B CA 1
ATOM 5808 C C . GLN B 1 49 ? -27.484 -67.5 -8.445 1 88.31 49 GLN B C 1
ATOM 5810 O O . GLN B 1 49 ? -26.812 -67.312 -7.43 1 88.31 49 GLN B O 1
ATOM 5815 N N . GLN B 1 50 ? -27.297 -66.875 -9.531 1 86.88 50 GLN B N 1
ATOM 5816 C CA . GLN B 1 50 ? -26.234 -65.875 -9.656 1 86.88 50 GLN B CA 1
ATOM 5817 C C . GLN B 1 50 ? -26.484 -64.688 -8.734 1 86.88 50 GLN B C 1
ATOM 5819 O O . GLN B 1 50 ? -25.562 -64.188 -8.109 1 86.88 50 GLN B O 1
ATOM 5824 N N . LEU B 1 51 ? -27.672 -64.25 -8.648 1 86.62 51 LEU B N 1
ATOM 5825 C CA . LEU B 1 51 ? -28.016 -63.156 -7.789 1 86.62 51 LEU B CA 1
ATOM 5826 C C . LEU B 1 51 ? -27.859 -63.5 -6.32 1 86.62 51 LEU B C 1
ATOM 5828 O O . LEU B 1 51 ? -27.375 -62.688 -5.523 1 86.62 51 LEU B O 1
ATOM 5832 N N . SER B 1 52 ? -28.281 -64.75 -6.047 1 88.25 52 SER B N 1
ATOM 5833 C CA . SER B 1 52 ? -28.141 -65.188 -4.672 1 88.25 52 SER B CA 1
ATOM 5834 C C . SER B 1 52 ? -26.688 -65.25 -4.25 1 88.25 52 SER B C 1
ATOM 5836 O O . SER B 1 52 ? -26.328 -64.75 -3.178 1 88.25 52 SER B O 1
ATOM 5838 N N . ASP B 1 53 ? -25.891 -65.75 -5.133 1 85.44 53 ASP B N 1
ATOM 5839 C CA . ASP B 1 53 ? -24.469 -65.812 -4.855 1 85.44 53 ASP B CA 1
ATOM 5840 C C . ASP B 1 53 ? -23.859 -64.438 -4.809 1 85.44 53 ASP B C 1
ATOM 5842 O O . ASP B 1 53 ? -23 -64.125 -3.967 1 85.44 53 ASP B O 1
ATOM 5846 N N . GLY B 1 54 ? -24.281 -63.625 -5.688 1 81.06 54 GLY B N 1
ATOM 5847 C CA . GLY B 1 54 ? -23.797 -62.25 -5.727 1 81.06 54 GLY B CA 1
ATOM 5848 C C . GLY B 1 54 ? -24.109 -61.469 -4.461 1 81.06 54 GLY B C 1
ATOM 5849 O O . GLY B 1 54 ? -23.25 -60.75 -3.932 1 81.06 54 GLY B O 1
ATOM 5850 N N . LEU B 1 55 ? -25.297 -61.562 -3.99 1 84.94 55 LEU B N 1
ATOM 5851 C CA . LEU B 1 55 ? -25.719 -60.875 -2.773 1 84.94 55 LEU B CA 1
ATOM 5852 C C . LEU B 1 55 ? -24.922 -61.344 -1.571 1 84.94 55 LEU B C 1
ATOM 5854 O O . LEU B 1 55 ? -24.469 -60.531 -0.753 1 84.94 55 LEU B O 1
ATOM 5858 N N . ALA B 1 56 ? -24.688 -62.656 -1.537 1 85.12 56 ALA B N 1
ATOM 5859 C CA . ALA B 1 56 ? -23.953 -63.219 -0.416 1 85.12 56 ALA B CA 1
ATOM 5860 C C . ALA B 1 56 ? -22.5 -62.75 -0.422 1 85.12 56 ALA B C 1
ATOM 5862 O O . ALA B 1 56 ? -21.969 -62.375 0.615 1 85.12 56 ALA B O 1
ATOM 5863 N N . ARG B 1 57 ? -21.922 -62.781 -1.528 1 81.31 57 ARG B N 1
ATOM 5864 C CA . ARG B 1 57 ? -20.516 -62.406 -1.663 1 81.31 57 ARG B CA 1
ATOM 5865 C C . ARG B 1 57 ? -20.344 -60.906 -1.351 1 81.31 57 ARG B C 1
ATOM 5867 O O . ARG B 1 57 ? -19.422 -60.531 -0.618 1 81.31 57 ARG B O 1
ATOM 5874 N N . ARG B 1 58 ? -21.141 -60.125 -1.875 1 79.5 58 ARG B N 1
ATOM 5875 C CA . ARG B 1 58 ? -21 -58.656 -1.72 1 79.5 58 ARG B CA 1
ATOM 5876 C C . ARG B 1 58 ? -21.328 -58.25 -0.291 1 79.5 58 ARG B C 1
ATOM 5878 O O . ARG B 1 58 ? -20.734 -57.281 0.225 1 79.5 58 ARG B O 1
ATOM 5885 N N . LEU B 1 59 ? -22.266 -59 0.257 1 79.62 59 LEU B N 1
ATOM 5886 C CA . LEU B 1 59 ? -22.547 -58.719 1.659 1 79.62 59 LEU B CA 1
ATOM 5887 C C . LEU B 1 59 ? -21.328 -59 2.531 1 79.62 59 LEU B C 1
ATOM 5889 O O . LEU B 1 59 ? -21.047 -58.25 3.463 1 79.62 59 LEU B O 1
ATOM 5893 N N . SER B 1 60 ? -20.594 -60 2.143 1 79.12 60 SER B N 1
ATOM 5894 C CA . SER B 1 60 ? -19.375 -60.312 2.887 1 79.12 60 SER B CA 1
ATOM 5895 C C . SER B 1 60 ? -18.312 -59.25 2.703 1 79.12 60 SER B C 1
ATOM 5897 O O . SER B 1 60 ? -17.641 -58.844 3.666 1 79.12 60 SER B O 1
ATOM 5899 N N . ILE B 1 61 ? -18.203 -58.844 1.49 1 71.88 61 ILE B N 1
ATOM 5900 C CA . ILE B 1 61 ? -17.219 -57.812 1.182 1 71.88 61 ILE B CA 1
ATOM 5901 C C . ILE B 1 61 ? -17.609 -56.5 1.882 1 71.88 61 ILE B C 1
ATOM 5903 O O . ILE B 1 61 ? -16.766 -55.812 2.445 1 71.88 61 ILE B O 1
ATOM 5907 N N . TYR B 1 62 ? -18.875 -56.281 1.775 1 69.81 62 TYR B N 1
ATOM 5908 C CA . TYR B 1 62 ? -19.422 -55.094 2.389 1 69.81 62 TYR B CA 1
ATOM 5909 C C . TYR B 1 62 ? -19.172 -55.062 3.889 1 69.81 62 TYR B C 1
ATOM 5911 O O . TYR B 1 62 ? -18.828 -54.031 4.453 1 69.81 62 TYR B O 1
ATOM 5919 N N . ARG B 1 63 ? -19.25 -56.219 4.426 1 68 63 ARG B N 1
ATOM 5920 C CA . ARG B 1 63 ? -19.062 -56.375 5.867 1 68 63 ARG B CA 1
ATOM 5921 C C . ARG B 1 63 ? -17.594 -56.281 6.238 1 68 63 ARG B C 1
ATOM 5923 O O . ARG B 1 63 ? -17.234 -55.812 7.316 1 68 63 ARG B O 1
ATOM 5930 N N . SER B 1 64 ? -16.766 -56.812 5.363 1 63.28 64 SER B N 1
ATOM 5931 C CA . SER B 1 64 ? -15.344 -56.812 5.656 1 63.28 64 SER B CA 1
ATOM 5932 C C . SER B 1 64 ? -14.703 -55.469 5.422 1 63.28 64 SER B C 1
ATOM 5934 O O . SER B 1 64 ? -13.68 -55.125 6.031 1 63.28 64 SER B O 1
ATOM 5936 N N . THR B 1 65 ? -15.125 -55 4.309 1 55.69 65 THR B N 1
ATOM 5937 C CA . THR B 1 65 ? -14.516 -53.688 4.012 1 55.69 65 THR B CA 1
ATOM 5938 C C . THR B 1 65 ? -14.805 -52.688 5.125 1 55.69 65 THR B C 1
ATOM 5940 O O . THR B 1 65 ? -15.938 -52.594 5.602 1 55.69 65 THR B O 1
ATOM 5943 N N . ASP B 1 66 ? -13.953 -52.594 6.023 1 50.31 66 ASP B N 1
ATOM 5944 C CA . ASP B 1 66 ? -13.875 -51.562 7.055 1 50.31 66 ASP B CA 1
ATOM 5945 C C . ASP B 1 66 ? -14.594 -50.312 6.613 1 50.31 66 ASP B C 1
ATOM 5947 O O . ASP B 1 66 ? -13.977 -49.25 6.508 1 50.31 66 ASP B O 1
ATOM 5951 N N . LEU B 1 67 ? -15.414 -50.312 5.723 1 50.31 67 LEU B N 1
ATOM 5952 C CA . LEU B 1 67 ? -16.062 -49.062 5.359 1 50.31 67 LEU B CA 1
ATOM 5953 C C . LEU B 1 67 ? -16.734 -48.438 6.57 1 50.31 67 LEU B C 1
ATOM 5955 O O . LEU B 1 67 ? -17.953 -48.469 6.703 1 50.31 67 LEU B O 1
ATOM 5959 N N . VAL B 1 68 ? -16.188 -48.812 7.754 1 44.19 68 VAL B N 1
ATOM 5960 C CA . VAL B 1 68 ? -16.594 -48.188 9.008 1 44.19 68 VAL B CA 1
ATOM 5961 C C . VAL B 1 68 ? -16.594 -46.688 8.844 1 44.19 68 VAL B C 1
ATOM 5963 O O . VAL B 1 68 ? -15.672 -46.094 8.273 1 44.19 68 VAL B O 1
ATOM 5966 N N . SER B 1 69 ? -17.75 -46.062 8.883 1 47.78 69 SER B N 1
ATOM 5967 C CA . SER B 1 69 ? -17.781 -44.625 9.023 1 47.78 69 SER B CA 1
ATOM 5968 C C . SER B 1 69 ? -16.562 -44.125 9.789 1 47.78 69 SER B C 1
ATOM 5970 O O . SER B 1 69 ? -15.852 -44.906 10.422 1 47.78 69 SER B O 1
ATOM 5972 N N . ILE B 1 70 ? -16.234 -42.938 9.734 1 47 70 ILE B N 1
ATOM 5973 C CA . ILE B 1 70 ? -15.148 -42.281 10.453 1 47 70 ILE B CA 1
ATOM 5974 C C . ILE B 1 70 ? -15 -42.875 11.844 1 47 70 ILE B C 1
ATOM 5976 O O . ILE B 1 70 ? -13.883 -43.094 12.312 1 47 70 ILE B O 1
ATOM 5980 N N . ASP B 1 71 ? -16.188 -43.125 12.562 1 47.91 71 ASP B N 1
ATOM 5981 C CA . ASP B 1 71 ? -16.125 -43.531 13.961 1 47.91 71 ASP B CA 1
ATOM 5982 C C . ASP B 1 71 ? -16.188 -45.031 14.109 1 47.91 71 ASP B C 1
ATOM 5984 O O . ASP B 1 71 ? -16.344 -45.562 15.219 1 47.91 71 ASP B O 1
ATOM 5988 N N . GLY B 1 72 ? -16.016 -45.906 13.07 1 53.94 72 GLY B N 1
ATOM 5989 C CA . GLY B 1 72 ? -16.031 -47.375 13.18 1 53.94 72 GLY B CA 1
ATOM 5990 C C . GLY B 1 72 ? -17.422 -47.938 13.078 1 53.94 72 GLY B C 1
ATOM 5991 O O . GLY B 1 72 ? -17.594 -49.188 13.039 1 53.94 72 GLY B O 1
ATOM 5992 N N . SER B 1 73 ? -18.5 -47.094 13.258 1 60.41 73 SER B N 1
ATOM 5993 C CA . SER B 1 73 ? -19.859 -47.625 13.32 1 60.41 73 SER B CA 1
ATOM 5994 C C . SER B 1 73 ? -20.562 -47.531 11.969 1 60.41 73 SER B C 1
ATOM 5996 O O . SER B 1 73 ? -20.266 -46.656 11.172 1 60.41 73 SER B O 1
ATOM 5998 N N . LEU B 1 74 ? -21.188 -48.562 11.5 1 68.06 74 LEU B N 1
ATOM 5999 C CA . LEU B 1 74 ? -22.016 -48.625 10.305 1 68.06 74 LEU B CA 1
ATOM 6000 C C . LEU B 1 74 ? -23.109 -47.562 10.344 1 68.06 74 LEU B C 1
ATOM 6002 O O . LEU B 1 74 ? -23.703 -47.344 11.398 1 68.06 74 LEU B O 1
ATOM 6006 N N . SER B 1 75 ? -23.203 -46.781 9.32 1 76.25 75 SER B N 1
ATOM 6007 C CA . SER B 1 75 ? -24.328 -45.844 9.242 1 76.25 75 SER B CA 1
ATOM 6008 C C . SER B 1 75 ? -25.656 -46.562 9.312 1 76.25 75 SER B C 1
ATOM 6010 O O . SER B 1 75 ? -25.734 -47.781 9.07 1 76.25 75 SER B O 1
ATOM 6012 N N . TYR B 1 76 ? -26.656 -45.906 9.758 1 75.62 76 TYR B N 1
ATOM 6013 C CA . TYR B 1 76 ? -28.016 -46.469 9.82 1 75.62 76 TYR B CA 1
ATOM 6014 C C . TYR B 1 76 ? -28.422 -47.031 8.469 1 75.62 76 TYR B C 1
ATOM 6016 O O . TYR B 1 76 ? -29.016 -48.094 8.391 1 75.62 76 TYR B O 1
ATOM 6024 N N . GLY B 1 77 ? -28.047 -46.344 7.473 1 77.62 77 GLY B N 1
ATOM 6025 C CA . GLY B 1 77 ? -28.375 -46.781 6.137 1 77.62 77 GLY B CA 1
ATOM 6026 C C . GLY B 1 77 ? -27.688 -48.094 5.754 1 77.62 77 GLY B C 1
ATOM 6027 O O . GLY B 1 77 ? -28.281 -48.969 5.113 1 77.62 77 GLY B O 1
ATOM 6028 N N . ASP B 1 78 ? -26.578 -48.25 6.188 1 85.25 78 ASP B N 1
ATOM 6029 C CA . ASP B 1 78 ? -25.797 -49.438 5.875 1 85.25 78 ASP B CA 1
ATOM 6030 C C . ASP B 1 78 ? -26.344 -50.656 6.617 1 85.25 78 ASP B C 1
ATOM 6032 O O . ASP B 1 78 ? -26.391 -51.781 6.066 1 85.25 78 ASP B O 1
ATOM 6036 N N . LEU B 1 79 ? -26.719 -50.375 7.844 1 82 79 LEU B N 1
ATOM 6037 C CA . LEU B 1 79 ? -27.312 -51.469 8.617 1 82 79 LEU B CA 1
ATOM 6038 C C . LEU B 1 79 ? -28.625 -51.938 7.973 1 82 79 LEU B C 1
ATOM 6040 O O . LEU B 1 79 ? -28.875 -53.125 7.867 1 82 79 LEU B O 1
ATOM 6044 N N . GLU B 1 80 ? -29.406 -51 7.539 1 83.38 80 GLU B N 1
ATOM 6045 C CA . GLU B 1 80 ? -30.672 -51.312 6.891 1 83.38 80 GLU B CA 1
ATOM 6046 C C . GLU B 1 80 ? -30.453 -52.031 5.566 1 83.38 80 GLU B C 1
ATOM 6048 O O . GLU B 1 80 ? -31.234 -52.906 5.188 1 83.38 80 GLU B O 1
ATOM 6053 N N . LEU B 1 81 ? -29.406 -51.688 4.941 1 86.94 81 LEU B N 1
ATOM 6054 C CA . LEU B 1 81 ? -29.109 -52.344 3.68 1 86.94 81 LEU B CA 1
ATOM 6055 C C . LEU B 1 81 ? -28.703 -53.812 3.912 1 86.94 81 LEU B C 1
ATOM 6057 O O . LEU B 1 81 ? -29.109 -54.688 3.164 1 86.94 81 LEU B O 1
ATOM 6061 N N . GLN B 1 82 ? -28 -54.031 4.953 1 86.12 82 GLN B N 1
ATOM 6062 C CA . GLN B 1 82 ? -27.609 -55.406 5.285 1 86.12 82 GLN B CA 1
ATOM 6063 C C . GLN B 1 82 ? -28.844 -56.25 5.594 1 86.12 82 GLN B C 1
ATOM 6065 O O . GLN B 1 82 ? -28.938 -57.406 5.141 1 86.12 82 GLN B O 1
ATOM 6070 N N . ASN B 1 83 ? -29.719 -55.594 6.312 1 84.69 83 ASN B N 1
ATOM 6071 C CA . ASN B 1 83 ? -30.953 -56.312 6.637 1 84.69 83 ASN B CA 1
ATOM 6072 C C . ASN B 1 83 ? -31.797 -56.594 5.387 1 84.69 83 ASN B C 1
ATOM 6074 O O . ASN B 1 83 ? -32.375 -57.656 5.258 1 84.69 83 ASN B O 1
ATOM 6078 N N . LEU B 1 84 ? -31.75 -55.625 4.578 1 88.5 84 LEU B N 1
ATOM 6079 C CA . LEU B 1 84 ? -32.5 -55.781 3.332 1 88.5 84 LEU B CA 1
ATOM 6080 C C . LEU B 1 84 ? -31.891 -56.906 2.488 1 88.5 84 LEU B C 1
ATOM 6082 O O . LEU B 1 84 ? -32.625 -57.719 1.89 1 88.5 84 LEU B O 1
ATOM 6086 N N . VAL B 1 85 ? -30.609 -57 2.467 1 89.69 85 VAL B N 1
ATOM 6087 C CA . VAL B 1 85 ? -29.938 -58.031 1.675 1 89.69 85 VAL B CA 1
ATOM 6088 C C . VAL B 1 85 ? -30.281 -59.406 2.225 1 89.69 85 VAL B C 1
ATOM 6090 O O . VAL B 1 85 ? -30.484 -60.344 1.46 1 89.69 85 VAL B O 1
ATOM 6093 N N . LEU B 1 86 ? -30.406 -59.469 3.523 1 86.19 86 LEU B N 1
ATOM 6094 C CA . LEU B 1 86 ? -30.797 -60.75 4.125 1 86.19 86 LEU B CA 1
ATOM 6095 C C . LEU B 1 86 ? -32.219 -61.125 3.738 1 86.19 86 LEU B C 1
ATOM 6097 O O . LEU B 1 86 ? -32.5 -62.281 3.428 1 86.19 86 LEU B O 1
ATOM 6101 N N . CYS B 1 87 ? -33.031 -60.125 3.742 1 85.81 87 CYS B N 1
ATOM 6102 C CA . CYS B 1 87 ? -34.406 -60.344 3.309 1 85.81 87 CYS B CA 1
ATOM 6103 C C . CYS B 1 87 ? -34.469 -60.781 1.851 1 85.81 87 CYS B C 1
ATOM 6105 O O . CYS B 1 87 ? -35.219 -61.688 1.501 1 85.81 87 CYS B O 1
ATOM 6107 N N . CYS B 1 88 ? -33.688 -60.188 1.054 1 88.94 88 CYS B N 1
ATOM 6108 C CA . CYS B 1 88 ? -33.625 -60.5 -0.368 1 88.94 88 CYS B CA 1
ATOM 6109 C C . CYS B 1 88 ? -33.062 -61.906 -0.591 1 88.94 88 CYS B C 1
ATOM 6111 O O . CYS B 1 88 ? -33.5 -62.625 -1.485 1 88.94 88 CYS B O 1
ATOM 6113 N N . GLN B 1 89 ? -32.156 -62.312 0.218 1 88.81 89 GLN B N 1
ATOM 6114 C CA . GLN B 1 89 ? -31.609 -63.656 0.13 1 88.81 89 GLN B CA 1
ATOM 6115 C C . GLN B 1 89 ? -32.688 -64.688 0.455 1 88.81 89 GLN B C 1
ATOM 6117 O O . GLN B 1 89 ? -32.75 -65.75 -0.194 1 88.81 89 GLN B O 1
ATOM 6122 N N . GLY B 1 90 ? -33.438 -64.375 1.444 1 86.44 90 GLY B N 1
ATOM 6123 C CA . GLY B 1 90 ? -34.562 -65.25 1.773 1 86.44 90 GLY B CA 1
ATOM 6124 C C . GLY B 1 90 ? -35.562 -65.375 0.642 1 86.44 90 GLY B C 1
ATOM 6125 O O . GLY B 1 90 ? -36 -66.5 0.333 1 86.44 90 GLY B O 1
ATOM 6126 N N . LEU B 1 91 ? -35.844 -64.25 0.082 1 87.19 91 LEU B N 1
ATOM 6127 C CA . LEU B 1 91 ? -36.781 -64.25 -1.054 1 87.19 91 LEU B CA 1
ATOM 6128 C C . LEU B 1 91 ? -36.188 -65.062 -2.217 1 87.19 91 LEU B C 1
ATOM 6130 O O . LEU B 1 91 ? -36.906 -65.875 -2.848 1 87.19 91 LEU B O 1
ATOM 6134 N N . CYS B 1 92 ? -34.969 -64.875 -2.494 1 88.44 92 CYS B N 1
ATOM 6135 C CA . CYS B 1 92 ? -34.281 -65.562 -3.578 1 88.44 92 CYS B CA 1
ATOM 6136 C C . CYS B 1 92 ? -34.281 -67.125 -3.334 1 88.44 92 CYS B C 1
ATOM 6138 O O . CYS B 1 92 ? -34.5 -67.875 -4.262 1 88.44 92 CYS B O 1
ATOM 6140 N N . ALA B 1 93 ? -34.188 -67.438 -2.123 1 88.44 93 ALA B N 1
ATOM 6141 C CA . ALA B 1 93 ? -34.188 -68.875 -1.765 1 88.44 93 ALA B CA 1
ATOM 6142 C C . ALA B 1 93 ? -35.562 -69.5 -2.018 1 88.44 93 ALA B C 1
ATOM 6144 O O . ALA B 1 93 ? -35.656 -70.562 -2.531 1 88.44 93 ALA B O 1
ATOM 6145 N N . GLN B 1 94 ? -36.594 -68.75 -1.724 1 87.44 94 GLN B N 1
ATOM 6146 C CA . GLN B 1 94 ? -37.969 -69.25 -1.944 1 87.44 94 GLN B CA 1
ATOM 6147 C C . GLN B 1 94 ? -38.25 -69.375 -3.434 1 87.44 94 GLN B C 1
ATOM 6149 O O . GLN B 1 94 ? -38.844 -70.375 -3.854 1 87.44 94 GLN B O 1
ATOM 6154 N N . LEU B 1 95 ? -37.719 -68.438 -4.121 1 87.75 95 LEU B N 1
ATOM 6155 C CA . LEU B 1 95 ? -37.969 -68.438 -5.559 1 87.75 95 LEU B CA 1
ATOM 6156 C C . LEU B 1 95 ? -37.156 -69.625 -6.203 1 87.75 95 LEU B C 1
ATOM 6158 O O . LEU B 1 95 ? -37.625 -70.25 -7.16 1 87.75 95 LEU B O 1
ATOM 6162 N N . LEU B 1 96 ? -36.062 -69.938 -5.66 1 88.5 96 LEU B N 1
ATOM 6163 C CA . LEU B 1 96 ? -35.219 -71 -6.156 1 88.5 96 LEU B CA 1
ATOM 6164 C C . LEU B 1 96 ? -35.875 -72.375 -5.891 1 88.5 96 LEU B C 1
ATOM 6166 O O . LEU B 1 96 ? -35.906 -73.25 -6.758 1 88.5 96 LEU B O 1
ATOM 6170 N N . VAL B 1 97 ? -36.469 -72.438 -4.758 1 85.69 97 VAL B N 1
ATOM 6171 C CA . VAL B 1 97 ? -37.188 -73.688 -4.41 1 85.69 97 VAL B CA 1
ATOM 6172 C C . VAL B 1 97 ? -38.406 -73.812 -5.324 1 85.69 97 VAL B C 1
ATOM 6174 O O . VAL B 1 97 ? -38.625 -74.938 -5.852 1 85.69 97 VAL B O 1
ATOM 6177 N N . ALA B 1 98 ? -39.062 -72.75 -5.531 1 84.88 98 ALA B N 1
ATOM 6178 C CA . ALA B 1 98 ? -40.219 -72.75 -6.398 1 84.88 98 ALA B CA 1
ATOM 6179 C C . ALA B 1 98 ? -39.844 -73.188 -7.824 1 84.88 98 ALA B C 1
ATOM 6181 O O . ALA B 1 98 ? -40.531 -73.938 -8.469 1 84.88 98 ALA B O 1
ATOM 6182 N N . THR B 1 99 ? -38.719 -72.688 -8.297 1 85.06 99 THR B N 1
ATOM 6183 C CA . THR B 1 99 ? -38.281 -72.938 -9.664 1 85.06 99 THR B CA 1
ATOM 6184 C C . THR B 1 99 ? -37.844 -74.438 -9.82 1 85.06 99 THR B C 1
ATOM 6186 O O . THR B 1 99 ? -38.094 -75.062 -10.852 1 85.06 99 THR B O 1
ATOM 6189 N N . ARG B 1 100 ? -37.344 -74.938 -8.773 1 82.88 100 ARG B N 1
ATOM 6190 C CA . ARG B 1 100 ? -36.938 -76.375 -8.797 1 82.88 100 ARG B CA 1
ATOM 6191 C C . ARG B 1 100 ? -38.125 -77.312 -8.812 1 82.88 100 ARG B C 1
ATOM 6193 O O . ARG B 1 100 ? -38.094 -78.312 -9.477 1 82.88 100 ARG B O 1
ATOM 6200 N N . GLN B 1 101 ? -39.125 -76.875 -8.203 1 83.12 101 GLN B N 1
ATOM 6201 C CA . GLN B 1 101 ? -40.312 -77.688 -8.125 1 83.12 101 GLN B CA 1
ATOM 6202 C C . GLN B 1 101 ? -41.125 -77.688 -9.43 1 83.12 101 GLN B C 1
ATOM 6204 O O . GLN B 1 101 ? -41.875 -78.562 -9.742 1 83.12 101 GLN B O 1
ATOM 6209 N N . LEU B 1 102 ? -40.844 -76.625 -10.086 1 79.19 102 LEU B N 1
ATOM 6210 C CA . LEU B 1 102 ? -41.562 -76.5 -11.352 1 79.19 102 LEU B CA 1
ATOM 6211 C C . LEU B 1 102 ? -40.844 -77.25 -12.469 1 79.19 102 LEU B C 1
ATOM 6213 O O . LEU B 1 102 ? -41.406 -77.375 -13.562 1 79.19 102 LEU B O 1
ATOM 6217 N N . GLU B 1 103 ? -39.688 -77.75 -12.258 1 70.38 103 GLU B N 1
ATOM 6218 C CA . GLU B 1 103 ? -38.969 -78.5 -13.266 1 70.38 103 GLU B CA 1
ATOM 6219 C C . GLU B 1 103 ? -39.75 -79.688 -13.703 1 70.38 103 GLU B C 1
ATOM 6221 O O . GLU B 1 103 ? -40.25 -80.438 -12.859 1 70.38 103 GLU B O 1
ATOM 6226 N N . PRO B 1 104 ? -40.25 -79.75 -14.883 1 59.88 104 PRO B N 1
ATOM 6227 C CA . PRO B 1 104 ? -41.094 -80.875 -15.328 1 59.88 104 PRO B CA 1
ATOM 6228 C C . PRO B 1 104 ? -40.375 -82.25 -15.117 1 59.88 104 PRO B C 1
ATOM 6230 O O . PRO B 1 104 ? -39.188 -82.375 -15.383 1 59.88 104 PRO B O 1
ATOM 6233 N N . ARG B 1 105 ? -40.719 -83.25 -14.047 1 55.38 105 ARG B N 1
ATOM 6234 C CA . ARG B 1 105 ? -40.188 -84.625 -14.039 1 55.38 105 ARG B CA 1
ATOM 6235 C C . ARG B 1 105 ? -40.219 -85.25 -15.445 1 55.38 105 ARG B C 1
ATOM 6237 O O . ARG B 1 105 ? -39.312 -86 -15.812 1 55.38 105 ARG B O 1
ATOM 6244 N N . ASP B 1 106 ? -41.406 -85.688 -15.969 1 48.97 106 ASP B N 1
ATOM 6245 C CA . ASP B 1 106 ? -41.594 -86.312 -17.266 1 48.97 106 ASP B CA 1
ATOM 6246 C C . ASP B 1 106 ? -41.625 -85.312 -18.391 1 48.97 106 ASP B C 1
ATOM 6248 O O . ASP B 1 106 ? -41.906 -84.125 -18.156 1 48.97 106 ASP B O 1
ATOM 6252 N N . SER B 1 107 ? -41.188 -85.812 -19.672 1 44.12 107 SER B N 1
ATOM 6253 C CA . SER B 1 107 ? -41.031 -85.25 -21.016 1 44.12 107 SER B CA 1
ATOM 6254 C C . SER B 1 107 ? -42.156 -84.25 -21.359 1 44.12 107 SER B C 1
ATOM 6256 O O . SER B 1 107 ? -42.188 -83.75 -22.469 1 44.12 107 SER B O 1
ATOM 6258 N N . SER B 1 108 ? -43.406 -84.5 -20.859 1 43.22 108 SER B N 1
ATOM 6259 C CA . SER B 1 108 ? -44.469 -83.812 -21.562 1 43.22 108 SER B CA 1
ATOM 6260 C C . SER B 1 108 ? -44.344 -82.312 -21.359 1 43.22 108 SER B C 1
ATOM 6262 O O . SER B 1 108 ? -44.219 -81.812 -20.219 1 43.22 108 SER B O 1
ATOM 6264 N N . SER B 1 109 ? -43.781 -81.562 -22.297 1 44.06 109 SER B N 1
ATOM 6265 C CA . SER B 1 109 ? -43.438 -80.188 -22.609 1 44.06 109 SER B CA 1
ATOM 6266 C C . SER B 1 109 ? -44.531 -79.25 -22.141 1 44.06 109 SER B C 1
ATOM 6268 O O . SER B 1 109 ? -45.219 -78.625 -22.953 1 44.06 109 SER B O 1
ATOM 6270 N N . ASN B 1 110 ? -45.562 -79.562 -21.391 1 46.62 110 ASN B N 1
ATOM 6271 C CA . ASN B 1 110 ? -46.5 -78.438 -21.359 1 46.62 110 ASN B CA 1
ATOM 6272 C C . ASN B 1 110 ? -45.844 -77.188 -20.875 1 46.62 110 ASN B C 1
ATOM 6274 O O . ASN B 1 110 ? -45.25 -77.125 -19.797 1 46.62 110 ASN B O 1
ATOM 6278 N N . ALA B 1 111 ? -45.438 -76.312 -21.781 1 52.34 111 ALA B N 1
ATOM 6279 C CA . ALA B 1 111 ? -45 -74.938 -21.688 1 52.34 111 ALA B CA 1
ATOM 6280 C C . ALA B 1 111 ? -45.719 -74.188 -20.562 1 52.34 111 ALA B C 1
ATOM 6282 O O . ALA B 1 111 ? -46.938 -74 -20.594 1 52.34 111 ALA B O 1
ATOM 6283 N N . LEU B 1 112 ? -45.25 -74.125 -19.328 1 56.81 112 LEU B N 1
ATOM 6284 C CA . LEU B 1 112 ? -45.844 -73.312 -18.281 1 56.81 112 LEU B CA 1
ATOM 6285 C C . LEU B 1 112 ? -46.094 -71.938 -18.766 1 56.81 112 LEU B C 1
ATOM 6287 O O . LEU B 1 112 ? -45.188 -71.25 -19.312 1 56.81 112 LEU B O 1
ATOM 6291 N N . GLU B 1 113 ? -47.219 -71.5 -19.234 1 60.53 113 GLU B N 1
ATOM 6292 C CA . GLU B 1 113 ? -47.625 -70.188 -19.75 1 60.53 113 GLU B CA 1
ATOM 6293 C C . GLU B 1 113 ? -47.031 -69.062 -18.906 1 60.53 113 GLU B C 1
ATOM 6295 O O . GLU B 1 113 ? -46.656 -68 -19.422 1 60.53 113 GLU B O 1
ATOM 6300 N N . SER B 1 114 ? -46.938 -69.188 -17.562 1 67.62 114 SER B N 1
ATOM 6301 C CA . SER B 1 114 ? -46.312 -68.188 -16.703 1 67.62 114 SER B CA 1
ATOM 6302 C C . SER B 1 114 ? -45.812 -68.812 -15.414 1 67.62 114 SER B C 1
ATOM 6304 O O . SER B 1 114 ? -46.281 -69.875 -15.008 1 67.62 114 SER B O 1
ATOM 6306 N N . PHE B 1 115 ? -44.562 -68.438 -14.875 1 77.94 115 PHE B N 1
ATOM 6307 C CA . PHE B 1 115 ? -44.062 -68.875 -13.586 1 77.94 115 PHE B CA 1
ATOM 6308 C C . PHE B 1 115 ? -45.156 -68.812 -12.523 1 77.94 115 PHE B C 1
ATOM 6310 O O . PHE B 1 115 ? -45.25 -69.75 -11.695 1 77.94 115 PHE B O 1
ATOM 6317 N N . HIS B 1 116 ? -45.969 -67.875 -12.672 1 77.81 116 HIS B N 1
ATOM 6318 C CA . HIS B 1 116 ? -47.031 -67.688 -11.695 1 77.81 116 HIS B CA 1
ATOM 6319 C C . HIS B 1 116 ? -48.062 -68.812 -11.766 1 77.81 116 HIS B C 1
ATOM 6321 O O . HIS B 1 116 ? -48.531 -69.312 -10.727 1 77.81 116 HIS B O 1
ATOM 6327 N N . GLU B 1 117 ? -48.344 -69.25 -12.961 1 77.75 117 GLU B N 1
ATOM 6328 C CA . GLU B 1 117 ? -49.312 -70.312 -13.156 1 77.75 117 GLU B CA 1
ATOM 6329 C C . GLU B 1 117 ? -48.719 -71.625 -12.703 1 77.75 117 GLU B C 1
ATOM 6331 O O . GLU B 1 117 ? -49.438 -72.5 -12.141 1 77.75 117 GLU B O 1
ATOM 6336 N N . GLY B 1 118 ? -47.469 -71.75 -13.031 1 79.19 118 GLY B N 1
ATOM 6337 C CA . GLY B 1 118 ? -46.781 -72.938 -12.555 1 79.19 118 GLY B CA 1
ATOM 6338 C C . GLY B 1 118 ? -46.75 -73 -11.047 1 79.19 118 GLY B C 1
ATOM 6339 O O . GLY B 1 118 ? -46.906 -74.125 -10.477 1 79.19 118 GLY B O 1
ATOM 6340 N N . LEU B 1 119 ? -46.625 -71.875 -10.438 1 82.25 119 LEU B N 1
ATOM 6341 C CA . LEU B 1 119 ? -46.594 -71.812 -8.984 1 82.25 119 LEU B CA 1
ATOM 6342 C C . LEU B 1 119 ? -47.938 -72.188 -8.375 1 82.25 119 LEU B C 1
ATOM 6344 O O . LEU B 1 119 ? -48 -72.812 -7.328 1 82.25 119 LEU B O 1
ATOM 6348 N N . GLN B 1 120 ? -49 -71.812 -9.078 1 82 120 GLN B N 1
ATOM 6349 C CA . GLN B 1 120 ? -50.344 -72.125 -8.602 1 82 120 GLN B CA 1
ATOM 6350 C C . GLN B 1 120 ? -50.625 -73.625 -8.641 1 82 120 GLN B C 1
ATOM 6352 O O . GLN B 1 120 ? -51.469 -74.125 -7.887 1 82 120 GLN B O 1
ATOM 6357 N N . ALA B 1 121 ? -49.812 -74.188 -9.484 1 79.56 121 ALA B N 1
ATOM 6358 C CA . ALA B 1 121 ? -50.031 -75.625 -9.641 1 79.56 121 ALA B CA 1
ATOM 6359 C C . ALA B 1 121 ? -49.281 -76.375 -8.555 1 79.56 121 ALA B C 1
ATOM 6361 O O . ALA B 1 121 ? -49.688 -77.5 -8.211 1 79.56 121 ALA B O 1
ATOM 6362 N N . ILE B 1 122 ? -48.281 -75.812 -8.023 1 81.19 122 ILE B N 1
ATOM 6363 C CA . ILE B 1 122 ? -47.406 -76.562 -7.129 1 81.19 122 ILE B CA 1
ATOM 6364 C C . ILE B 1 122 ? -47.594 -76.062 -5.691 1 81.19 122 ILE B C 1
ATOM 6366 O O . ILE B 1 122 ? -47.438 -76.875 -4.75 1 81.19 122 ILE B O 1
ATOM 6370 N N . TRP B 1 123 ? -48 -74.812 -5.531 1 85.06 123 TRP B N 1
ATOM 6371 C CA . TRP B 1 123 ? -48.125 -74.25 -4.188 1 85.06 123 TRP B CA 1
ATOM 6372 C C . TRP B 1 123 ? -49.594 -74 -3.855 1 85.06 123 TRP B C 1
ATOM 6374 O O . TRP B 1 123 ? -50.406 -73.75 -4.754 1 85.06 123 TRP B O 1
ATOM 6384 N N . ASN B 1 124 ? -49.969 -74.062 -2.6 1 87.06 124 ASN B N 1
ATOM 6385 C CA . ASN B 1 124 ? -51.312 -73.688 -2.17 1 87.06 124 ASN B CA 1
ATOM 6386 C C . ASN B 1 124 ? -51.5 -72.125 -2.141 1 87.06 124 ASN B C 1
ATOM 6388 O O . ASN B 1 124 ? -50.531 -71.438 -2.271 1 87.06 124 ASN B O 1
ATOM 6392 N N . LYS B 1 125 ? -52.656 -71.75 -2.209 1 84.81 125 LYS B N 1
ATOM 6393 C CA . LYS B 1 125 ? -53 -70.312 -2.275 1 84.81 125 LYS B CA 1
ATOM 6394 C C . LYS B 1 125 ? -52.375 -69.562 -1.128 1 84.81 125 LYS B C 1
ATOM 6396 O O . LYS B 1 125 ? -51.906 -68.438 -1.315 1 84.81 125 LYS B O 1
ATOM 6401 N N . ARG B 1 126 ? -52.188 -70.125 0.048 1 82.12 126 ARG B N 1
ATOM 6402 C CA . ARG B 1 126 ? -51.594 -69.438 1.211 1 82.12 126 ARG B CA 1
ATOM 6403 C C . ARG B 1 126 ? -50.094 -69.25 1.028 1 82.12 126 ARG B C 1
ATOM 6405 O O . ARG B 1 126 ? -49.594 -68.188 1.407 1 82.12 126 ARG B O 1
ATOM 6412 N N . GLN B 1 127 ? -49.5 -70.25 0.42 1 85.69 127 GLN B N 1
ATOM 6413 C CA . GLN B 1 127 ? -48.062 -70.125 0.181 1 85.69 127 GLN B CA 1
ATOM 6414 C C . GLN B 1 127 ? -47.781 -69.062 -0.864 1 85.69 127 GLN B C 1
ATOM 6416 O O . GLN B 1 127 ? -46.812 -68.312 -0.717 1 85.69 127 GLN B O 1
ATOM 6421 N N . ILE B 1 128 ? -48.562 -69 -1.84 1 84.94 128 ILE B N 1
ATOM 6422 C CA . ILE B 1 128 ? -48.375 -68 -2.898 1 84.94 128 ILE B CA 1
ATOM 6423 C C . ILE B 1 128 ? -48.656 -66.562 -2.354 1 84.94 128 ILE B C 1
ATOM 6425 O O . ILE B 1 128 ? -47.906 -65.625 -2.643 1 84.94 128 ILE B O 1
ATOM 6429 N N . GLU B 1 129 ? -49.719 -66.5 -1.539 1 83.94 129 GLU B N 1
ATOM 6430 C CA . GLU B 1 129 ? -50.031 -65.25 -0.929 1 83.94 129 GLU B CA 1
ATOM 6431 C C . GLU B 1 129 ? -48.938 -64.812 0.033 1 83.94 129 GLU B C 1
ATOM 6433 O O . GLU B 1 129 ? -48.625 -63.594 0.097 1 83.94 129 GLU B O 1
ATOM 6438 N N . ALA B 1 130 ? -48.375 -65.75 0.649 1 82.25 130 ALA B N 1
ATOM 6439 C CA . ALA B 1 130 ? -47.281 -65.438 1.568 1 82.25 130 ALA B CA 1
ATOM 6440 C C . ALA B 1 130 ? -46.062 -64.938 0.811 1 82.25 130 ALA B C 1
ATOM 6442 O O . ALA B 1 130 ? -45.406 -64 1.247 1 82.25 130 ALA B O 1
ATOM 6443 N N . LEU B 1 131 ? -45.719 -65.562 -0.3 1 85.5 131 LEU B N 1
ATOM 6444 C CA . LEU B 1 131 ? -44.594 -65.125 -1.137 1 85.5 131 LEU B CA 1
ATOM 6445 C C . LEU B 1 131 ? -44.844 -63.75 -1.729 1 85.5 131 LEU B C 1
ATOM 6447 O O . LEU B 1 131 ? -43.938 -62.906 -1.768 1 85.5 131 LEU B O 1
ATOM 6451 N N . GLU B 1 132 ? -46.062 -63.5 -2.172 1 82.56 132 GLU B N 1
ATOM 6452 C CA . GLU B 1 132 ? -46.406 -62.219 -2.746 1 82.56 132 GLU B CA 1
ATOM 6453 C C . GLU B 1 132 ? -46.375 -61.094 -1.691 1 82.56 132 GLU B C 1
ATOM 6455 O O . GLU B 1 132 ? -45.938 -60 -1.964 1 82.56 132 GLU B O 1
ATOM 6460 N N . GLU B 1 133 ? -46.812 -61.438 -0.535 1 81.31 133 GLU B N 1
ATOM 6461 C CA . GLU B 1 133 ? -46.75 -60.469 0.559 1 81.31 133 GLU B CA 1
ATOM 6462 C C . GLU B 1 133 ? -45.312 -60.188 0.974 1 81.31 133 GLU B C 1
ATOM 6464 O O . GLU B 1 133 ? -44.938 -59.062 1.28 1 81.31 133 GLU B O 1
ATOM 6469 N N . GLY B 1 134 ? -44.625 -61.281 0.993 1 80.44 134 GLY B N 1
ATOM 6470 C CA . GLY B 1 134 ? -43.219 -61.125 1.282 1 80.44 134 GLY B CA 1
ATOM 6471 C C . GLY B 1 134 ? -42.469 -60.25 0.265 1 80.44 134 GLY B C 1
ATOM 6472 O O . GLY B 1 134 ? -41.656 -59.438 0.629 1 80.44 134 GLY B O 1
ATOM 6473 N N . LEU B 1 135 ? -42.75 -60.469 -0.975 1 84.25 135 LEU B N 1
ATOM 6474 C CA . LEU B 1 135 ? -42.156 -59.656 -2.049 1 84.25 135 LEU B CA 1
ATOM 6475 C C . LEU B 1 135 ? -42.562 -58.188 -1.925 1 84.25 135 LEU B C 1
ATOM 6477 O O . LEU B 1 135 ? -41.719 -57.312 -2.113 1 84.25 135 LEU B O 1
ATOM 6481 N N . LEU B 1 136 ? -43.844 -57.938 -1.648 1 80.19 136 LEU B N 1
ATOM 6482 C CA . LEU B 1 136 ? -44.312 -56.594 -1.492 1 80.19 136 LEU B CA 1
ATOM 6483 C C . LEU B 1 136 ? -43.625 -55.906 -0.315 1 80.19 136 LEU B C 1
ATOM 6485 O O . LEU B 1 136 ? -43.25 -54.719 -0.405 1 80.19 136 LEU B O 1
ATOM 6489 N N . ALA B 1 137 ? -43.469 -56.688 0.714 1 79.62 137 ALA B N 1
ATOM 6490 C CA . ALA B 1 137 ? -42.781 -56.156 1.881 1 79.62 137 ALA B CA 1
ATOM 6491 C C . ALA B 1 137 ? -41.344 -55.844 1.559 1 79.62 137 ALA B C 1
ATOM 6493 O O . ALA B 1 137 ? -40.812 -54.812 1.962 1 79.62 137 ALA B O 1
ATOM 6494 N N . CYS B 1 138 ? -40.656 -56.688 0.851 1 83.75 138 CYS B N 1
ATOM 6495 C CA . CYS B 1 138 ? -39.281 -56.5 0.471 1 83.75 138 CYS B CA 1
ATOM 6496 C C . CYS B 1 138 ? -39.125 -55.281 -0.461 1 83.75 138 CYS B C 1
ATOM 6498 O O . CYS B 1 138 ? -38.156 -54.531 -0.361 1 83.75 138 CYS B O 1
ATOM 6500 N N . ARG B 1 139 ? -40.062 -55.125 -1.295 1 82.81 139 ARG B N 1
ATOM 6501 C CA . ARG B 1 139 ? -40.031 -54 -2.223 1 82.81 139 ARG B CA 1
ATOM 6502 C C . ARG B 1 139 ? -40.125 -52.656 -1.477 1 82.81 139 ARG B C 1
ATOM 6504 O O . ARG B 1 139 ? -39.375 -51.719 -1.758 1 82.81 139 ARG B O 1
ATOM 6511 N N . TRP B 1 140 ? -41 -52.688 -0.571 1 80.75 140 TRP B N 1
ATOM 6512 C CA . TRP B 1 140 ? -41.188 -51.469 0.227 1 80.75 140 TRP B CA 1
ATOM 6513 C C . TRP B 1 140 ? -39.906 -51.188 1.04 1 80.75 140 TRP B C 1
ATOM 6515 O O . TRP B 1 140 ? -39.469 -50.062 1.095 1 80.75 140 TRP B O 1
ATOM 6525 N N . GLN B 1 141 ? -39.438 -52.219 1.613 1 83.19 141 GLN B N 1
ATOM 6526 C CA . GLN B 1 141 ? -38.219 -52.031 2.398 1 83.19 141 GLN B CA 1
ATOM 6527 C C . GLN B 1 141 ? -37.062 -51.594 1.521 1 83.19 141 GLN B C 1
ATOM 6529 O O . GLN B 1 141 ? -36.219 -50.781 1.939 1 83.19 141 GLN B O 1
ATOM 6534 N N . ALA B 1 142 ? -36.969 -52.125 0.361 1 87.31 142 ALA B N 1
ATOM 6535 C CA . ALA B 1 142 ? -35.875 -51.781 -0.562 1 87.31 142 ALA B CA 1
ATOM 6536 C C . ALA B 1 142 ? -35.938 -50.312 -0.948 1 87.31 142 ALA B C 1
ATOM 6538 O O . ALA B 1 142 ? -34.938 -49.625 -0.959 1 87.31 142 ALA B O 1
ATOM 6539 N N . MET B 1 143 ? -37.188 -49.781 -1.227 1 83.56 143 MET B N 1
ATOM 6540 C CA . MET B 1 143 ? -37.344 -48.406 -1.594 1 83.56 143 MET B CA 1
ATOM 6541 C C . MET B 1 143 ? -36.969 -47.469 -0.422 1 83.56 143 MET B C 1
ATOM 6543 O O . MET B 1 143 ? -36.312 -46.438 -0.605 1 83.56 143 MET B O 1
ATOM 6547 N N . ARG B 1 144 ? -37.375 -47.969 0.686 1 82.19 144 ARG B N 1
ATOM 6548 C CA . ARG B 1 144 ? -37.031 -47.219 1.889 1 82.19 144 ARG B CA 1
ATOM 6549 C C . ARG B 1 144 ? -35.531 -47.156 2.113 1 82.19 144 ARG B C 1
ATOM 6551 O O . ARG B 1 144 ? -34.969 -46.094 2.318 1 82.19 144 ARG B O 1
ATOM 6558 N N . VAL B 1 145 ? -34.938 -48.219 2.07 1 86.19 145 VAL B N 1
ATOM 6559 C CA . VAL B 1 145 ? -33.5 -48.344 2.35 1 86.19 145 VAL B CA 1
ATOM 6560 C C . VAL B 1 145 ? -32.688 -47.594 1.29 1 86.19 145 VAL B C 1
ATOM 6562 O O . VAL B 1 145 ? -31.75 -46.875 1.612 1 86.19 145 VAL B O 1
ATOM 6565 N N . LEU B 1 146 ? -33.062 -47.719 0.051 1 85 146 LEU B N 1
ATOM 6566 C CA . LEU B 1 146 ? -32.375 -47.031 -1.032 1 85 146 LEU B CA 1
ATOM 6567 C C . LEU B 1 146 ? -32.5 -45.5 -0.861 1 85 146 LEU B C 1
ATOM 6569 O O . LEU B 1 146 ? -31.516 -44.781 -1.1 1 85 146 LEU B O 1
ATOM 6573 N N . THR B 1 147 ? -33.656 -45.062 -0.412 1 82.25 147 THR B N 1
ATOM 6574 C CA . THR B 1 147 ? -33.844 -43.656 -0.164 1 82.25 147 THR B CA 1
ATOM 6575 C C . THR B 1 147 ? -32.906 -43.188 0.946 1 82.25 147 THR B C 1
ATOM 6577 O O . THR B 1 147 ? -32.281 -42.125 0.83 1 82.25 147 THR B O 1
ATOM 6580 N N . ILE B 1 148 ? -32.719 -44 1.893 1 80.81 148 ILE B N 1
ATOM 6581 C CA . ILE B 1 148 ? -31.922 -43.625 3.045 1 80.81 148 ILE B CA 1
ATOM 6582 C C . ILE B 1 148 ? -30.438 -43.656 2.666 1 80.81 148 ILE B C 1
ATOM 6584 O O . ILE B 1 148 ? -29.703 -42.688 2.928 1 80.81 148 ILE B O 1
ATOM 6588 N N . ILE B 1 149 ? -30 -44.594 2.02 1 83.62 149 ILE B N 1
ATOM 6589 C CA . ILE B 1 149 ? -28.578 -44.844 1.765 1 83.62 149 ILE B CA 1
ATOM 6590 C C . ILE B 1 149 ? -28.078 -43.812 0.733 1 83.62 149 ILE B C 1
ATOM 6592 O O . ILE B 1 149 ? -26.938 -43.344 0.822 1 83.62 149 ILE B O 1
ATOM 6596 N N . LEU B 1 150 ? -28.953 -43.438 -0.15 1 81.25 150 LEU B N 1
ATOM 6597 C CA . LEU B 1 150 ? -28.547 -42.531 -1.203 1 81.25 150 LEU B CA 1
ATOM 6598 C C . LEU B 1 150 ? -28.594 -41.062 -0.718 1 81.25 150 LEU B C 1
ATOM 6600 O O . LEU B 1 150 ? -27.938 -40.188 -1.284 1 81.25 150 LEU B O 1
ATOM 6604 N N . ARG B 1 151 ? -29.375 -40.875 0.352 1 75.69 151 ARG B N 1
ATOM 6605 C CA . ARG B 1 151 ? -29.484 -39.531 0.914 1 75.69 151 ARG B CA 1
ATOM 6606 C C . ARG B 1 151 ? -28.438 -39.312 2.004 1 75.69 151 ARG B C 1
ATOM 6608 O O . ARG B 1 151 ? -27.984 -38.188 2.221 1 75.69 151 ARG B O 1
ATOM 6615 N N . ASP B 1 152 ? -28.031 -40.438 2.6 1 77.94 152 ASP B N 1
ATOM 6616 C CA . ASP B 1 152 ? -27.109 -40.344 3.721 1 77.94 152 ASP B CA 1
ATOM 6617 C C . ASP B 1 152 ? -25.672 -40.125 3.232 1 77.94 152 ASP B C 1
ATOM 6619 O O . ASP B 1 152 ? -25.062 -41 2.645 1 77.94 152 ASP B O 1
ATOM 6623 N N . GLY B 1 153 ? -25.203 -38.969 3.508 1 76.56 153 GLY B N 1
ATOM 6624 C CA . GLY B 1 153 ? -23.844 -38.594 3.111 1 76.56 153 GLY B CA 1
ATOM 6625 C C . GLY B 1 153 ? -22.781 -39.469 3.748 1 76.56 153 GLY B C 1
ATOM 6626 O O . GLY B 1 153 ? -21.641 -39.531 3.275 1 76.56 153 GLY B O 1
ATOM 6627 N N . GLN B 1 154 ? -23.203 -40.219 4.82 1 76.12 154 GLN B N 1
ATOM 6628 C CA . GLN B 1 154 ? -22.219 -41.031 5.531 1 76.12 154 GLN B CA 1
ATOM 6629 C C . GLN B 1 154 ? -22.375 -42.5 5.18 1 76.12 154 GLN B C 1
ATOM 6631 O O . GLN B 1 154 ? -21.688 -43.375 5.762 1 76.12 154 GLN B O 1
ATOM 6636 N N . SER B 1 155 ? -23.219 -42.781 4.215 1 82.88 155 SER B N 1
ATOM 6637 C CA . SER B 1 155 ? -23.406 -44.156 3.814 1 82.88 155 SER B CA 1
ATOM 6638 C C . SER B 1 155 ? -22.203 -44.656 3.021 1 82.88 155 SER B C 1
ATOM 6640 O O . SER B 1 155 ? -21.406 -43.875 2.531 1 82.88 155 SER B O 1
ATOM 6642 N N . SER B 1 156 ? -22.047 -45.969 2.891 1 82.12 156 SER B N 1
ATOM 6643 C CA . SER B 1 156 ? -20.969 -46.594 2.121 1 82.12 156 SER B CA 1
ATOM 6644 C C . SER B 1 156 ? -21.078 -46.219 0.644 1 82.12 156 SER B C 1
ATOM 6646 O O . SER B 1 156 ? -20.047 -46.062 -0.027 1 82.12 156 SER B O 1
ATOM 6648 N N . VAL B 1 157 ? -22.281 -46.094 0.21 1 82.69 157 VAL B N 1
ATOM 6649 C CA . VAL B 1 157 ? -22.484 -45.719 -1.184 1 82.69 157 VAL B CA 1
ATOM 6650 C C . VAL B 1 157 ? -21.984 -44.281 -1.411 1 82.69 157 VAL B C 1
ATOM 6652 O O . VAL B 1 157 ? -21.266 -44.031 -2.379 1 82.69 157 VAL B O 1
ATOM 6655 N N . SER B 1 158 ? -22.344 -43.5 -0.54 1 81.94 158 SER B N 1
ATOM 6656 C CA . SER B 1 158 ? -21.891 -42.125 -0.643 1 81.94 158 SER B CA 1
ATOM 6657 C C . SER B 1 158 ? -20.375 -42.031 -0.533 1 81.94 158 SER B C 1
ATOM 6659 O O . SER B 1 158 ? -19.75 -41.219 -1.215 1 81.94 158 SER B O 1
ATOM 6661 N N . HIS B 1 159 ? -19.828 -42.844 0.279 1 82.88 159 HIS B N 1
ATOM 6662 C CA . HIS B 1 159 ? -18.375 -42.875 0.42 1 82.88 159 HIS B CA 1
ATOM 6663 C C . HIS B 1 159 ? -17.703 -43.312 -0.869 1 82.88 159 HIS B C 1
ATOM 6665 O O . HIS B 1 159 ? -16.688 -42.781 -1.276 1 82.88 159 HIS B O 1
ATOM 6671 N N . GLU B 1 160 ? -18.328 -44.312 -1.453 1 84.12 160 GLU B N 1
ATOM 6672 C CA . GLU B 1 160 ? -17.781 -44.812 -2.717 1 84.12 160 GLU B CA 1
ATOM 6673 C C . GLU B 1 160 ? -17.828 -43.719 -3.793 1 84.12 160 GLU B C 1
ATOM 6675 O O . GLU B 1 160 ? -16.859 -43.531 -4.523 1 84.12 160 GLU B O 1
ATOM 6680 N N . ILE B 1 161 ? -18.812 -43.031 -3.791 1 80.69 161 ILE B N 1
ATOM 6681 C CA . ILE B 1 161 ? -18.984 -41.969 -4.785 1 80.69 161 ILE B CA 1
ATOM 6682 C C . ILE B 1 161 ? -18 -40.844 -4.523 1 80.69 161 ILE B C 1
ATOM 6684 O O . ILE B 1 161 ? -17.375 -40.344 -5.449 1 80.69 161 ILE B O 1
ATOM 6688 N N . ARG B 1 162 ? -17.859 -40.531 -3.326 1 79.19 162 ARG B N 1
ATOM 6689 C CA . ARG B 1 162 ? -16.938 -39.469 -2.959 1 79.19 162 ARG B CA 1
ATOM 6690 C C . ARG B 1 162 ? -15.5 -39.875 -3.271 1 79.19 162 ARG B C 1
ATOM 6692 O O . ARG B 1 162 ? -14.711 -39.062 -3.742 1 79.19 162 ARG B O 1
ATOM 6699 N N . SER B 1 163 ? -15.258 -41.031 -2.977 1 82.94 163 SER B N 1
ATOM 6700 C CA . SER B 1 163 ? -13.914 -41.531 -3.248 1 82.94 163 SER B CA 1
ATOM 6701 C C . SER B 1 163 ? -13.586 -41.438 -4.738 1 82.94 163 SER B C 1
ATOM 6703 O O . SER B 1 163 ? -12.492 -41.031 -5.117 1 82.94 163 SER B O 1
ATOM 6705 N N . LEU B 1 164 ? -14.508 -41.781 -5.496 1 82.12 164 LEU B N 1
ATOM 6706 C CA . LEU B 1 164 ? -14.312 -41.719 -6.938 1 82.12 164 LEU B CA 1
ATOM 6707 C C . LEU B 1 164 ? -14.148 -40.281 -7.402 1 82.12 164 LEU B C 1
ATOM 6709 O O . LEU B 1 164 ? -13.297 -40 -8.25 1 82.12 164 LEU B O 1
ATOM 6713 N N . LYS B 1 165 ? -14.898 -39.5 -6.805 1 78.38 165 LYS B N 1
ATOM 6714 C CA . LYS B 1 165 ? -14.828 -38.062 -7.137 1 78.38 165 LYS B CA 1
ATOM 6715 C C . LYS B 1 165 ? -13.461 -37.469 -6.766 1 78.38 165 LYS B C 1
ATOM 6717 O O . LYS B 1 165 ? -12.859 -36.75 -7.555 1 78.38 165 LYS B O 1
ATOM 6722 N N . ASN B 1 166 ? -13.039 -37.812 -5.625 1 77.88 166 ASN B N 1
ATOM 6723 C CA . ASN B 1 166 ? -11.758 -37.312 -5.137 1 77.88 166 ASN B CA 1
ATOM 6724 C C . ASN B 1 166 ? -10.594 -37.812 -5.984 1 77.88 166 ASN B C 1
ATOM 6726 O O . ASN B 1 166 ? -9.68 -37.062 -6.305 1 77.88 166 ASN B O 1
ATOM 6730 N N . GLN B 1 167 ? -10.719 -39 -6.312 1 78.38 167 GLN B N 1
ATOM 6731 C CA . GLN B 1 167 ? -9.656 -39.562 -7.137 1 78.38 167 GLN B CA 1
ATOM 6732 C C . GLN B 1 167 ? -9.633 -38.906 -8.523 1 78.38 167 GLN B C 1
ATOM 6734 O O . GLN B 1 167 ? -8.562 -38.719 -9.094 1 78.38 167 GLN B O 1
ATOM 6739 N N . ASN B 1 168 ? -10.719 -38.562 -8.922 1 76.31 168 ASN B N 1
ATOM 6740 C CA . ASN B 1 168 ? -10.797 -37.906 -10.211 1 76.31 168 ASN B CA 1
ATOM 6741 C C . ASN B 1 168 ? -10.109 -36.531 -10.172 1 76.31 168 ASN B C 1
ATOM 6743 O O . ASN B 1 168 ? -9.438 -36.156 -11.133 1 76.31 168 ASN B O 1
ATOM 6747 N N . ARG B 1 169 ? -10.273 -35.938 -9.148 1 72.06 169 ARG B N 1
ATOM 6748 C CA . ARG B 1 169 ? -9.656 -34.625 -8.977 1 72.06 169 ARG B CA 1
ATOM 6749 C C . ARG B 1 169 ? -8.141 -34.75 -8.883 1 72.06 169 ARG B C 1
ATOM 6751 O O . ARG B 1 169 ? -7.414 -33.906 -9.445 1 72.06 169 ARG B O 1
ATOM 6758 N N . GLN B 1 170 ? -7.785 -35.75 -8.266 1 71.38 170 GLN B N 1
ATOM 6759 C CA . GLN B 1 170 ? -6.355 -35.938 -8.047 1 71.38 170 GLN B CA 1
ATOM 6760 C C . GLN B 1 170 ? -5.633 -36.25 -9.352 1 71.38 170 GLN B C 1
ATOM 6762 O O . GLN B 1 170 ? -4.5 -35.781 -9.555 1 71.38 170 GLN B O 1
ATOM 6767 N N . ILE B 1 171 ? -6.309 -36.969 -10.133 1 67.25 171 ILE B N 1
ATOM 6768 C CA . ILE B 1 171 ? -5.633 -37.375 -11.359 1 67.25 171 ILE B CA 1
ATOM 6769 C C . ILE B 1 171 ? -6.004 -36.438 -12.492 1 67.25 171 ILE B C 1
ATOM 6771 O O . ILE B 1 171 ? -5.543 -36.594 -13.625 1 67.25 171 ILE B O 1
ATOM 6775 N N . ASP B 1 172 ? -6.59 -35.188 -12.062 1 63.78 172 ASP B N 1
ATOM 6776 C CA . ASP B 1 172 ? -6.98 -34.156 -13.016 1 63.78 172 ASP B CA 1
ATOM 6777 C C . ASP B 1 172 ? -7.691 -34.781 -14.227 1 63.78 172 ASP B C 1
ATOM 6779 O O . ASP B 1 172 ? -7.391 -34.406 -15.367 1 63.78 172 ASP B O 1
ATOM 6783 N N . MET B 1 173 ? -8.297 -35.75 -13.961 1 61.84 173 MET B N 1
ATOM 6784 C CA . MET B 1 173 ? -9.078 -36.344 -15.055 1 61.84 173 MET B CA 1
ATOM 6785 C C . MET B 1 173 ? -10.258 -35.438 -15.414 1 61.84 173 MET B C 1
ATOM 6787 O O . MET B 1 173 ? -10.875 -34.812 -14.539 1 61.84 173 MET B O 1
ATOM 6791 N N . SER B 1 174 ? -10.297 -34.781 -16.625 1 57.69 174 SER B N 1
ATOM 6792 C CA . SER B 1 174 ? -11.438 -34 -17.078 1 57.69 174 SER B CA 1
ATOM 6793 C C . SER B 1 174 ? -12.75 -34.594 -16.562 1 57.69 174 SER B C 1
ATOM 6795 O O . SER B 1 174 ? -12.938 -35.812 -16.594 1 57.69 174 SER B O 1
ATOM 6797 N N . PRO B 1 175 ? -13.398 -33.906 -15.562 1 54.94 175 PRO B N 1
ATOM 6798 C CA . PRO B 1 175 ? -14.695 -34.406 -15.141 1 54.94 175 PRO B CA 1
ATOM 6799 C C . PRO B 1 175 ? -15.469 -35.094 -16.281 1 54.94 175 PRO B C 1
ATOM 6801 O O . PRO B 1 175 ? -15.984 -34.406 -17.156 1 54.94 175 PRO B O 1
ATOM 6804 N N . ALA B 1 176 ? -14.828 -35.938 -16.844 1 53.25 176 ALA B N 1
ATOM 6805 C CA . ALA B 1 176 ? -15.406 -36.625 -18 1 53.25 176 ALA B CA 1
ATOM 6806 C C . ALA B 1 176 ? -16.875 -36.969 -17.734 1 53.25 176 ALA B C 1
ATOM 6808 O O . ALA B 1 176 ? -17.281 -37.156 -16.594 1 53.25 176 ALA B O 1
ATOM 6809 N N . ARG B 1 177 ? -17.625 -36.844 -18.719 1 59.16 177 ARG B N 1
ATOM 6810 C CA . ARG B 1 177 ? -18.984 -37.281 -19.016 1 59.16 177 ARG B CA 1
ATOM 6811 C C . ARG B 1 177 ? -19.312 -38.594 -18.297 1 59.16 177 ARG B C 1
ATOM 6813 O O . ARG B 1 177 ? -20.438 -38.75 -17.797 1 59.16 177 ARG B O 1
ATOM 6820 N N . TRP B 1 178 ? -18.141 -39.219 -18.047 1 61.84 178 TRP B N 1
ATOM 6821 C CA . TRP B 1 178 ? -18.422 -40.562 -17.578 1 61.84 178 TRP B CA 1
ATOM 6822 C C . TRP B 1 178 ? -18.875 -40.562 -16.125 1 61.84 178 TRP B C 1
ATOM 6824 O O . TRP B 1 178 ? -19.828 -41.219 -15.742 1 61.84 178 TRP B O 1
ATOM 6834 N N . PHE B 1 179 ? -18.031 -39.625 -15.32 1 70.44 179 PHE B N 1
ATOM 6835 C CA . PHE B 1 179 ? -18.391 -39.656 -13.898 1 70.44 179 PHE B CA 1
ATOM 6836 C C . PHE B 1 179 ? -19.688 -38.875 -13.664 1 70.44 179 PHE B C 1
ATOM 6838 O O . PHE B 1 179 ? -20.484 -39.25 -12.812 1 70.44 179 PHE B O 1
ATOM 6845 N N . THR B 1 180 ? -19.844 -38.031 -14.516 1 72.44 180 THR B N 1
ATOM 6846 C CA . THR B 1 180 ? -21.062 -37.25 -14.383 1 72.44 180 THR B CA 1
ATOM 6847 C C . THR B 1 180 ? -22.297 -38.094 -14.688 1 72.44 180 THR B C 1
ATOM 6849 O O . THR B 1 180 ? -23.328 -37.938 -14.047 1 72.44 180 THR B O 1
ATOM 6852 N N . GLY B 1 181 ? -22.094 -39.031 -15.602 1 71.31 181 GLY B N 1
ATOM 6853 C CA . GLY B 1 181 ? -23.203 -39.906 -15.938 1 71.31 181 GLY B CA 1
ATOM 6854 C C . GLY B 1 181 ? -23.578 -40.844 -14.797 1 71.31 181 GLY B C 1
ATOM 6855 O O . GLY B 1 181 ? -24.766 -41.094 -14.555 1 71.31 181 GLY B O 1
ATOM 6856 N N . VAL B 1 182 ? -22.562 -41.219 -14.086 1 75.12 182 VAL B N 1
ATOM 6857 C CA . VAL B 1 182 ? -22.812 -42.062 -12.938 1 75.12 182 VAL B CA 1
ATOM 6858 C C . VAL B 1 182 ? -23.578 -41.312 -11.867 1 75.12 182 VAL B C 1
ATOM 6860 O O . VAL B 1 182 ? -24.578 -41.781 -11.336 1 75.12 182 VAL B O 1
ATOM 6863 N N . LEU B 1 183 ? -23.234 -40.156 -11.633 1 76.62 183 LEU B N 1
ATOM 6864 C CA . LEU B 1 183 ? -23.859 -39.344 -10.594 1 76.62 183 LEU B CA 1
ATOM 6865 C C . LEU B 1 183 ? -25.297 -39 -10.945 1 76.62 183 LEU B C 1
ATOM 6867 O O . LEU B 1 183 ? -26.172 -39.062 -10.086 1 76.62 183 LEU B O 1
ATOM 6871 N N . TYR B 1 184 ? -25.5 -38.812 -12.219 1 75 184 TYR B N 1
ATOM 6872 C CA . TYR B 1 184 ? -26.859 -38.5 -12.656 1 75 184 TYR B CA 1
ATOM 6873 C C . TYR B 1 184 ? -27.766 -39.719 -12.5 1 75 184 TYR B C 1
ATOM 6875 O O . TYR B 1 184 ? -28.906 -39.594 -12.039 1 75 184 TYR B O 1
ATOM 6883 N N . THR B 1 185 ? -27.266 -40.812 -12.867 1 77.06 185 THR B N 1
ATOM 6884 C CA . THR B 1 185 ? -28.047 -42.031 -12.766 1 77.06 185 THR B CA 1
ATOM 6885 C C . THR B 1 185 ? -28.391 -42.344 -11.312 1 77.06 185 THR B C 1
ATOM 6887 O O . THR B 1 185 ? -29.516 -42.719 -11 1 77.06 185 THR B O 1
ATOM 6890 N N . ILE B 1 186 ? -27.484 -42.156 -10.43 1 78.06 186 ILE B N 1
ATOM 6891 C CA . ILE B 1 186 ? -27.703 -42.406 -9.008 1 78.06 186 ILE B CA 1
ATOM 6892 C C . ILE B 1 186 ? -28.719 -41.406 -8.453 1 78.06 186 ILE B C 1
ATOM 6894 O O . ILE B 1 186 ? -29.609 -41.781 -7.688 1 78.06 186 ILE B O 1
ATOM 6898 N N . SER B 1 187 ? -28.594 -40.25 -8.906 1 78.75 187 SER B N 1
ATOM 6899 C CA . SER B 1 187 ? -29.531 -39.219 -8.469 1 78.75 187 SER B CA 1
ATOM 6900 C C . SER B 1 187 ? -30.953 -39.531 -8.961 1 78.75 187 SER B C 1
ATOM 6902 O O . SER B 1 187 ? -31.922 -39.344 -8.227 1 78.75 187 SER B O 1
ATOM 6904 N N . ASP B 1 188 ? -30.953 -39.938 -10.18 1 78.5 188 ASP B N 1
ATOM 6905 C CA . ASP B 1 188 ? -32.25 -40.281 -10.75 1 78.5 188 ASP B CA 1
ATOM 6906 C C . ASP B 1 188 ? -32.875 -41.469 -9.992 1 78.5 188 ASP B C 1
ATOM 6908 O O . ASP B 1 188 ? -34.094 -41.469 -9.734 1 78.5 188 ASP B O 1
ATOM 6912 N N . THR B 1 189 ? -32.094 -42.375 -9.703 1 78.5 189 THR B N 1
ATOM 6913 C CA . THR B 1 189 ? -32.562 -43.531 -8.945 1 78.5 189 THR B CA 1
ATOM 6914 C C . THR B 1 189 ? -33.031 -43.125 -7.555 1 78.5 189 THR B C 1
ATOM 6916 O O . THR B 1 189 ? -34.031 -43.625 -7.051 1 78.5 189 THR B O 1
ATOM 6919 N N . LYS B 1 190 ? -32.312 -42.25 -7.035 1 78.06 190 LYS B N 1
ATOM 6920 C CA . LYS B 1 190 ? -32.688 -41.688 -5.734 1 78.06 190 LYS B CA 1
ATOM 6921 C C . LYS B 1 190 ? -34.062 -41.031 -5.801 1 78.06 190 LYS B C 1
ATOM 6923 O O . LYS B 1 190 ? -34.906 -41.25 -4.938 1 78.06 190 LYS B O 1
ATOM 6928 N N . TYR B 1 191 ? -34.25 -40.344 -6.773 1 74.94 191 TYR B N 1
ATOM 6929 C CA . TYR B 1 191 ? -35.531 -39.625 -6.934 1 74.94 191 TYR B CA 1
ATOM 6930 C C . TYR B 1 191 ? -36.656 -40.625 -7.133 1 74.94 191 TYR B C 1
ATOM 6932 O O . TYR B 1 191 ? -37.75 -40.469 -6.535 1 74.94 191 TYR B O 1
ATOM 6940 N N . GLU B 1 192 ? -36.438 -41.531 -7.922 1 77.94 192 GLU B N 1
ATOM 6941 C CA . GLU B 1 192 ? -37.469 -42.531 -8.188 1 77.94 192 GLU B CA 1
ATOM 6942 C C . GLU B 1 192 ? -37.812 -43.344 -6.93 1 77.94 192 GLU B C 1
ATOM 6944 O O . GLU B 1 192 ? -38.969 -43.625 -6.668 1 77.94 192 GLU B O 1
ATOM 6949 N N . ALA B 1 193 ? -36.781 -43.625 -6.215 1 76.56 193 ALA B N 1
ATOM 6950 C CA . ALA B 1 193 ? -37 -44.375 -4.965 1 76.56 193 ALA B CA 1
ATOM 6951 C C . ALA B 1 193 ? -37.781 -43.5 -3.965 1 76.56 193 ALA B C 1
ATOM 6953 O O . ALA B 1 193 ? -38.656 -44 -3.264 1 76.56 193 ALA B O 1
ATOM 6954 N N . ASP B 1 194 ? -37.531 -42.25 -3.955 1 74.12 194 ASP B N 1
ATOM 6955 C CA . ASP B 1 194 ? -38.219 -41.312 -3.08 1 74.12 194 ASP B CA 1
ATOM 6956 C C . ASP B 1 194 ? -39.688 -41.188 -3.453 1 74.12 194 ASP B C 1
ATOM 6958 O O . ASP B 1 194 ? -40.562 -41.156 -2.576 1 74.12 194 ASP B O 1
ATOM 6962 N N . GLU B 1 195 ? -39.906 -41.125 -4.691 1 73.12 195 GLU B N 1
ATOM 6963 C CA . GLU B 1 195 ? -41.281 -41 -5.172 1 73.12 195 GLU B CA 1
ATOM 6964 C C . GLU B 1 195 ? -42.094 -42.25 -4.805 1 73.12 195 GLU B C 1
ATOM 6966 O O . GLU B 1 195 ? -43.281 -42.156 -4.41 1 73.12 195 GLU B O 1
ATOM 6971 N N . LEU B 1 196 ? -41.531 -43.312 -4.879 1 72.06 196 LEU B N 1
ATOM 6972 C CA . LEU B 1 196 ? -42.219 -44.562 -4.598 1 72.06 196 LEU B CA 1
ATOM 6973 C C . LEU B 1 196 ? -42.469 -44.719 -3.1 1 72.06 196 LEU B C 1
ATOM 6975 O O . LEU B 1 196 ? -43.5 -45.219 -2.684 1 72.06 196 LEU B O 1
ATOM 6979 N N . TYR B 1 197 ? -41.469 -44.281 -2.389 1 67 197 TYR B N 1
ATOM 6980 C CA . TYR B 1 197 ? -41.594 -44.406 -0.942 1 67 197 TYR B CA 1
ATOM 6981 C C . TYR B 1 197 ? -42.562 -43.375 -0.377 1 67 197 TYR B C 1
ATOM 6983 O O . TYR B 1 197 ? -43.406 -43.688 0.485 1 67 197 TYR B O 1
ATOM 6991 N N . MET B 1 198 ? -42.469 -42.094 -0.732 1 62.25 198 MET B N 1
ATOM 6992 C CA . MET B 1 198 ? -43.344 -41.062 -0.219 1 62.25 198 MET B CA 1
ATOM 6993 C C . MET B 1 198 ? -44.75 -41.188 -0.785 1 62.25 198 MET B C 1
ATOM 6995 O O . MET B 1 198 ? -45.719 -40.844 -0.122 1 62.25 198 MET B O 1
ATOM 6999 N N . GLY B 1 199 ? -45.094 -41.562 -1.966 1 56.31 199 GLY B N 1
ATOM 7000 C CA . GLY B 1 199 ? -46.406 -41.719 -2.535 1 56.31 199 GLY B CA 1
ATOM 7001 C C . GLY B 1 199 ? -47.188 -42.875 -1.896 1 56.31 199 GLY B C 1
ATOM 7002 O O . GLY B 1 199 ? -48.406 -42.938 -2.045 1 56.31 199 GLY B O 1
ATOM 7003 N N . GLY B 1 200 ? -46.625 -43.844 -1.354 1 51.56 200 GLY B N 1
ATOM 7004 C CA . GLY B 1 200 ? -47.219 -45.031 -0.771 1 51.56 200 GLY B CA 1
ATOM 7005 C C . GLY B 1 200 ? -47.875 -44.75 0.573 1 51.56 200 GLY B C 1
ATOM 7006 O O . GLY B 1 200 ? -48.438 -45.656 1.196 1 51.56 200 GLY B O 1
ATOM 7007 N N . GLU B 1 201 ? -47.781 -43.625 1.132 1 48.38 201 GLU B N 1
ATOM 7008 C CA . GLU B 1 201 ? -48.344 -43.438 2.469 1 48.38 201 GLU B CA 1
ATOM 7009 C C . GLU B 1 201 ? -49.844 -43.5 2.438 1 48.38 201 GLU B C 1
ATOM 7011 O O . GLU B 1 201 ? -50.5 -43.281 3.453 1 48.38 201 GLU B O 1
ATOM 7016 N N . ILE B 1 202 ? -50.594 -43.594 1.306 1 42.28 202 ILE B N 1
ATOM 7017 C CA . ILE B 1 202 ? -52.031 -43.688 1.564 1 42.28 202 ILE B CA 1
ATOM 7018 C C . ILE B 1 202 ? -52.344 -45.094 2.064 1 42.28 202 ILE B C 1
ATOM 7020 O O . ILE B 1 202 ? -52.125 -46.094 1.368 1 42.28 202 ILE B O 1
ATOM 7024 N N . PRO B 1 203 ? -52.719 -45.406 3.262 1 41.44 203 PRO B N 1
ATOM 7025 C CA . PRO B 1 203 ? -53.312 -46.625 3.832 1 41.44 203 PRO B CA 1
ATOM 7026 C C . PRO B 1 203 ? -54.531 -47.094 3.035 1 41.44 203 PRO B C 1
ATOM 7028 O O . PRO B 1 203 ? -55.406 -46.312 2.711 1 41.44 203 PRO B O 1
ATOM 7031 N N . GLY B 1 204 ? -54.5 -48.375 2.303 1 43.19 204 GLY B N 1
ATOM 7032 C CA . GLY B 1 204 ? -55.5 -49.062 1.502 1 43.19 204 GLY B CA 1
ATOM 7033 C C . GLY B 1 204 ? -55.156 -49.094 0.027 1 43.19 204 GLY B C 1
ATOM 7034 O O . GLY B 1 204 ? -55.781 -49.844 -0.741 1 43.19 204 GLY B O 1
ATOM 7035 N N . VAL B 1 205 ? -54.812 -47.938 -0.559 1 39.28 205 VAL B N 1
ATOM 7036 C CA . VAL B 1 205 ? -54.5 -48.062 -1.977 1 39.28 205 VAL B CA 1
ATOM 7037 C C . VAL B 1 205 ? -53.156 -48.781 -2.143 1 39.28 205 VAL B C 1
ATOM 7039 O O . VAL B 1 205 ? -52.125 -48.344 -1.623 1 39.28 205 VAL B O 1
ATOM 7042 N N . ALA B 1 206 ? -53.094 -50.125 -2.1 1 41.44 206 ALA B N 1
ATOM 7043 C CA . ALA B 1 206 ? -52 -50.906 -2.662 1 41.44 206 ALA B CA 1
ATOM 7044 C C . ALA B 1 206 ? -51.281 -50.125 -3.77 1 41.44 206 ALA B C 1
ATOM 7046 O O . ALA B 1 206 ? -51.781 -50.062 -4.902 1 41.44 206 ALA B O 1
ATOM 7047 N N . CYS B 1 207 ? -50.969 -48.906 -3.59 1 42.5 207 CYS B N 1
ATOM 7048 C CA . CYS B 1 207 ? -50.219 -48.281 -4.652 1 42.5 207 CYS B CA 1
ATOM 7049 C C . CYS B 1 207 ? -49.25 -49.25 -5.301 1 42.5 207 CYS B C 1
ATOM 7051 O O . CYS B 1 207 ? -48.375 -49.812 -4.629 1 42.5 207 CYS B O 1
ATOM 7053 N N . GLY B 1 208 ? -49.688 -50.156 -6.152 1 47.91 208 GLY B N 1
ATOM 7054 C CA . GLY B 1 208 ? -49 -51.094 -7.035 1 47.91 208 GLY B CA 1
ATOM 7055 C C . GLY B 1 208 ? -47.594 -50.594 -7.41 1 47.91 208 GLY B C 1
ATOM 7056 O O . GLY B 1 208 ? -47.469 -49.562 -8.062 1 47.91 208 GLY B O 1
ATOM 7057 N N . ILE B 1 209 ? -46.656 -50.594 -6.535 1 55.38 209 ILE B N 1
ATOM 7058 C CA . ILE B 1 209 ? -45.281 -50.469 -6.973 1 55.38 209 ILE B CA 1
ATOM 7059 C C . ILE B 1 209 ? -45.156 -50.906 -8.43 1 55.38 209 ILE B C 1
ATOM 7061 O O . ILE B 1 209 ? -45.438 -52.062 -8.766 1 55.38 209 ILE B O 1
ATOM 7065 N N . ASN B 1 210 ? -45.344 -49.906 -9.281 1 67.38 210 ASN B N 1
ATOM 7066 C CA . ASN B 1 210 ? -45.344 -50 -10.734 1 67.38 210 ASN B CA 1
ATOM 7067 C C . ASN B 1 210 ? -44.156 -50.812 -11.25 1 67.38 210 ASN B C 1
ATOM 7069 O O . ASN B 1 210 ? -43 -50.469 -10.961 1 67.38 210 ASN B O 1
ATOM 7073 N N . ARG B 1 211 ? -44.375 -52 -11.609 1 73.94 211 ARG B N 1
ATOM 7074 C CA . ARG B 1 211 ? -43.438 -52.906 -12.227 1 73.94 211 ARG B CA 1
ATOM 7075 C C . ARG B 1 211 ? -42.5 -52.156 -13.188 1 73.94 211 ARG B C 1
ATOM 7077 O O . ARG B 1 211 ? -41.312 -52.406 -13.219 1 73.94 211 ARG B O 1
ATOM 7084 N N . LYS B 1 212 ? -43.031 -51.188 -13.75 1 79.06 212 LYS B N 1
ATOM 7085 C CA . LYS B 1 212 ? -42.281 -50.438 -14.742 1 79.06 212 LYS B CA 1
ATOM 7086 C C . LYS B 1 212 ? -41.219 -49.594 -14.078 1 79.06 212 LYS B C 1
ATOM 7088 O O . LYS B 1 212 ? -40.094 -49.438 -14.602 1 79.06 212 LYS B O 1
ATOM 7093 N N . GLN B 1 213 ? -41.562 -49.094 -12.891 1 81 213 GLN B N 1
ATOM 7094 C CA . GLN B 1 213 ? -40.625 -48.25 -12.18 1 81 213 GLN B CA 1
ATOM 7095 C C . GLN B 1 213 ? -39.438 -49.031 -11.617 1 81 213 GLN B C 1
ATOM 7097 O O . GLN B 1 213 ? -38.312 -48.625 -11.703 1 81 213 GLN B O 1
ATOM 7102 N N . ILE B 1 214 ? -39.688 -50.156 -11.094 1 82.19 214 ILE B N 1
ATOM 7103 C CA . ILE B 1 214 ? -38.656 -51 -10.531 1 82.19 214 ILE B CA 1
ATOM 7104 C C . ILE B 1 214 ? -37.719 -51.5 -11.656 1 82.19 214 ILE B C 1
ATOM 7106 O O . ILE B 1 214 ? -36.5 -51.562 -11.484 1 82.19 214 ILE B O 1
ATOM 7110 N N . HIS B 1 215 ? -38.344 -51.781 -12.766 1 85.75 215 HIS B N 1
ATOM 7111 C CA . HIS B 1 215 ? -37.562 -52.188 -13.93 1 85.75 215 HIS B CA 1
ATOM 7112 C C . HIS B 1 215 ? -36.625 -51.094 -14.398 1 85.75 215 HIS B C 1
ATOM 7114 O O . HIS B 1 215 ? -35.438 -51.344 -14.648 1 85.75 215 HIS B O 1
ATOM 7120 N N . SER B 1 216 ? -37.156 -49.969 -14.422 1 84.88 216 SER B N 1
ATOM 7121 C CA . SER B 1 216 ? -36.375 -48.812 -14.844 1 84.88 216 SER B CA 1
ATOM 7122 C C . SER B 1 216 ? -35.219 -48.562 -13.867 1 84.88 216 SER B C 1
ATOM 7124 O O . SER B 1 216 ? -34.094 -48.312 -14.289 1 84.88 216 SER B O 1
ATOM 7126 N N . MET B 1 217 ? -35.438 -48.625 -12.609 1 83.12 217 MET B N 1
ATOM 7127 C CA . MET B 1 217 ? -34.406 -48.406 -11.594 1 83.12 217 MET B CA 1
ATOM 7128 C C . MET B 1 217 ? -33.312 -49.469 -11.664 1 83.12 217 MET B C 1
ATOM 7130 O O . MET B 1 217 ? -32.125 -49.156 -11.539 1 83.12 217 MET B O 1
ATOM 7134 N N . ALA B 1 218 ? -33.75 -50.656 -11.852 1 87.38 218 ALA B N 1
ATOM 7135 C CA . ALA B 1 218 ? -32.812 -51.75 -11.914 1 87.38 218 ALA B CA 1
ATOM 7136 C C . ALA B 1 218 ? -31.875 -51.625 -13.109 1 87.38 218 ALA B C 1
ATOM 7138 O O . ALA B 1 218 ? -30.656 -51.812 -12.992 1 87.38 218 ALA B O 1
ATOM 7139 N N . ARG B 1 219 ? -32.406 -51.25 -14.195 1 85.81 219 ARG B N 1
ATOM 7140 C CA . ARG B 1 219 ? -31.609 -51.062 -15.406 1 85.81 219 ARG B CA 1
ATOM 7141 C C . ARG B 1 219 ? -30.641 -49.906 -15.266 1 85.81 219 ARG B C 1
ATOM 7143 O O . ARG B 1 219 ? -29.453 -50.031 -15.594 1 85.81 219 ARG B O 1
ATOM 7150 N N . ARG B 1 220 ? -31.094 -48.906 -14.758 1 83.06 220 ARG B N 1
ATOM 7151 C CA . ARG B 1 220 ? -30.281 -47.719 -14.594 1 83.06 220 ARG B CA 1
ATOM 7152 C C . ARG B 1 220 ? -29.156 -47.938 -13.586 1 83.06 220 ARG B C 1
ATOM 7154 O O . ARG B 1 220 ? -28.016 -47.531 -13.805 1 83.06 220 ARG B O 1
ATOM 7161 N N . MET B 1 221 ? -29.531 -48.594 -12.57 1 84.12 221 MET B N 1
ATOM 7162 C CA . MET B 1 221 ? -28.516 -48.875 -11.547 1 84.12 221 MET B CA 1
ATOM 7163 C C . MET B 1 221 ? -27.453 -49.812 -12.078 1 84.12 221 MET B C 1
ATOM 7165 O O . MET B 1 221 ? -26.266 -49.688 -11.766 1 84.12 221 MET B O 1
ATOM 7169 N N . ALA B 1 222 ? -27.891 -50.781 -12.82 1 86.06 222 ALA B N 1
ATOM 7170 C CA . ALA B 1 222 ? -26.938 -51.688 -13.414 1 86.06 222 ALA B CA 1
ATOM 7171 C C . ALA B 1 222 ? -25.938 -50.969 -14.312 1 86.06 222 ALA B C 1
ATOM 7173 O O . ALA B 1 222 ? -24.734 -51.219 -14.25 1 86.06 222 ALA B O 1
ATOM 7174 N N . HIS B 1 223 ? -26.438 -50.062 -15.031 1 83.56 223 HIS B N 1
ATOM 7175 C CA . HIS B 1 223 ? -25.594 -49.25 -15.906 1 83.56 223 HIS B CA 1
ATOM 7176 C C . HIS B 1 223 ? -24.656 -48.375 -15.094 1 83.56 223 HIS B C 1
ATOM 7178 O O . HIS B 1 223 ? -23.469 -48.219 -15.43 1 83.56 223 HIS B O 1
ATOM 7184 N N . ALA B 1 224 ? -25.156 -47.781 -14.055 1 83.25 224 ALA B N 1
ATOM 7185 C CA . ALA B 1 224 ? -24.359 -46.938 -13.188 1 83.25 224 ALA B CA 1
ATOM 7186 C C . ALA B 1 224 ? -23.219 -47.688 -12.539 1 83.25 224 ALA B C 1
ATOM 7188 O O . ALA B 1 224 ? -22.094 -47.188 -12.453 1 83.25 224 ALA B O 1
ATOM 7189 N N . VAL B 1 225 ? -23.531 -48.844 -12.133 1 85.81 225 VAL B N 1
ATOM 7190 C CA . VAL B 1 225 ? -22.531 -49.656 -11.477 1 85.81 225 VAL B CA 1
ATOM 7191 C C . VAL B 1 225 ? -21.438 -50.031 -12.477 1 85.81 225 VAL B C 1
ATOM 7193 O O . VAL B 1 225 ? -20.25 -50.031 -12.141 1 85.81 225 VAL B O 1
ATOM 7196 N N . GLN B 1 226 ? -21.859 -50.375 -13.625 1 84.88 226 GLN B N 1
ATOM 7197 C CA . GLN B 1 226 ? -20.891 -50.719 -14.664 1 84.88 226 GLN B CA 1
ATOM 7198 C C . GLN B 1 226 ? -19.969 -49.562 -14.961 1 84.88 226 GLN B C 1
ATOM 7200 O O . GLN B 1 226 ? -18.75 -49.719 -15.023 1 84.88 226 GLN B O 1
ATOM 7205 N N . LYS B 1 227 ? -20.484 -48.438 -15.109 1 83.31 227 LYS B N 1
ATOM 7206 C CA . LYS B 1 227 ? -19.703 -47.25 -15.398 1 83.31 227 LYS B CA 1
ATOM 7207 C C . LYS B 1 227 ? -18.797 -46.875 -14.227 1 83.31 227 LYS B C 1
ATOM 7209 O O . LYS B 1 227 ? -17.625 -46.5 -14.422 1 83.31 227 LYS B O 1
ATOM 7214 N N . ALA B 1 228 ? -19.359 -46.938 -13.062 1 83.94 228 ALA B N 1
ATOM 7215 C CA . ALA B 1 228 ? -18.578 -46.625 -11.859 1 83.94 228 ALA B CA 1
ATOM 7216 C C . ALA B 1 228 ? -17.391 -47.594 -11.711 1 83.94 228 ALA B C 1
ATOM 7218 O O . ALA B 1 228 ? -16.312 -47.188 -11.312 1 83.94 228 ALA B O 1
ATOM 7219 N N . SER B 1 229 ? -17.688 -48.812 -11.969 1 86.44 229 SER B N 1
ATOM 7220 C CA . SER B 1 229 ? -16.625 -49.812 -11.906 1 86.44 229 SER B CA 1
ATOM 7221 C C . SER B 1 229 ? -15.531 -49.5 -12.914 1 86.44 229 SER B C 1
ATOM 7223 O O . SER B 1 229 ? -14.344 -49.625 -12.594 1 86.44 229 SER B O 1
ATOM 7225 N N . LYS B 1 230 ? -15.891 -49.156 -14.062 1 84.06 230 LYS B N 1
ATOM 7226 C CA . LYS B 1 230 ? -14.922 -48.812 -15.094 1 84.06 230 LYS B CA 1
ATOM 7227 C C . LYS B 1 230 ? -14.078 -47.625 -14.68 1 84.06 230 LYS B C 1
ATOM 7229 O O . LYS B 1 230 ? -12.859 -47.625 -14.844 1 84.06 230 LYS B O 1
ATOM 7234 N N . VAL B 1 231 ? -14.734 -46.656 -14.18 1 84.19 231 VAL B N 1
ATOM 7235 C CA . VAL B 1 231 ? -14.047 -45.438 -13.727 1 84.19 231 VAL B CA 1
ATOM 7236 C C . VAL B 1 231 ? -13.039 -45.812 -12.633 1 84.19 231 VAL B C 1
ATOM 7238 O O . VAL B 1 231 ? -11.914 -45.312 -12.625 1 84.19 231 VAL B O 1
ATOM 7241 N N . ALA B 1 232 ? -13.453 -46.562 -11.75 1 86.38 232 ALA B N 1
ATOM 7242 C CA . ALA B 1 232 ? -12.586 -46.969 -10.641 1 86.38 232 ALA B CA 1
ATOM 7243 C C . ALA B 1 232 ? -11.344 -47.688 -11.156 1 86.38 232 ALA B C 1
ATOM 7245 O O . ALA B 1 232 ? -10.234 -47.469 -10.672 1 86.38 232 ALA B O 1
ATOM 7246 N N . PHE B 1 233 ? -11.531 -48.531 -12.062 1 87.69 233 PHE B N 1
ATOM 7247 C CA . PHE B 1 233 ? -10.406 -49.281 -12.625 1 87.69 233 PHE B CA 1
ATOM 7248 C C . PHE B 1 233 ? -9.477 -48.344 -13.391 1 87.69 233 PHE B C 1
ATOM 7250 O O . PHE B 1 233 ? -8.258 -48.5 -13.32 1 87.69 233 PHE B O 1
ATOM 7257 N N . VAL B 1 234 ? -10.055 -47.469 -14.133 1 88.12 234 VAL B N 1
ATOM 7258 C CA . VAL B 1 234 ? -9.266 -46.5 -14.883 1 88.12 234 VAL B CA 1
ATOM 7259 C C . VAL B 1 234 ? -8.414 -45.688 -13.914 1 88.12 234 VAL B C 1
ATOM 7261 O O . VAL B 1 234 ? -7.227 -45.469 -14.164 1 88.12 234 VAL B O 1
ATOM 7264 N N . GLN B 1 235 ? -9.039 -45.25 -12.883 1 87.62 235 GLN B N 1
ATOM 7265 C CA . GLN B 1 235 ? -8.32 -44.438 -11.883 1 87.62 235 GLN B CA 1
ATOM 7266 C C . GLN B 1 235 ? -7.172 -45.25 -11.273 1 87.62 235 GLN B C 1
ATOM 7268 O O . GLN B 1 235 ? -6.074 -44.719 -11.086 1 87.62 235 GLN B O 1
ATOM 7273 N N . ARG B 1 236 ? -7.445 -46.406 -10.961 1 87.56 236 ARG B N 1
ATOM 7274 C CA . ARG B 1 236 ? -6.418 -47.281 -10.406 1 87.56 236 ARG B CA 1
ATOM 7275 C C . ARG B 1 236 ? -5.262 -47.469 -11.391 1 87.56 236 ARG B C 1
ATOM 7277 O O . ARG B 1 236 ? -4.098 -47.469 -10.992 1 87.56 236 ARG B O 1
ATOM 7284 N N . PHE B 1 237 ? -5.621 -47.625 -12.562 1 90.75 237 PHE B N 1
ATOM 7285 C CA . PHE B 1 237 ? -4.609 -47.781 -13.602 1 90.75 237 PHE B CA 1
ATOM 7286 C C . PHE B 1 237 ? -3.77 -46.531 -13.75 1 90.75 237 PHE B C 1
ATOM 7288 O O . PHE B 1 237 ? -2.539 -46.594 -13.766 1 90.75 237 PHE B O 1
ATOM 7295 N N . ILE B 1 238 ? -4.395 -45.375 -13.945 1 90.69 238 ILE B N 1
ATOM 7296 C CA . ILE B 1 238 ? -3.711 -44.125 -14.18 1 90.69 238 ILE B CA 1
ATOM 7297 C C . ILE B 1 238 ? -2.777 -43.812 -13.016 1 90.69 238 ILE B C 1
ATOM 7299 O O . ILE B 1 238 ? -1.696 -43.25 -13.203 1 90.69 238 ILE B O 1
ATOM 7303 N N . LYS B 1 239 ? -3.15 -44.219 -11.844 1 88.19 239 LYS B N 1
ATOM 7304 C CA . LYS B 1 239 ? -2.332 -44 -10.656 1 88.19 239 LYS B CA 1
ATOM 7305 C C . LYS B 1 239 ? -0.979 -44.688 -10.781 1 88.19 239 LYS B C 1
ATOM 7307 O O . LYS B 1 239 ? 0.015 -44.219 -10.219 1 88.19 239 LYS B O 1
ATOM 7312 N N . THR B 1 240 ? -0.97 -45.75 -11.477 1 90.25 240 THR B N 1
ATOM 7313 C CA . THR B 1 240 ? 0.284 -46.469 -11.648 1 90.25 240 THR B CA 1
ATOM 7314 C C . THR B 1 240 ? 1.263 -45.656 -12.5 1 90.25 240 THR B C 1
ATOM 7316 O O . THR B 1 240 ? 2.473 -45.875 -12.438 1 90.25 240 THR B O 1
ATOM 7319 N N . LEU B 1 241 ? 0.763 -44.75 -13.273 1 92.56 241 LEU B N 1
ATOM 7320 C CA . LEU B 1 241 ? 1.604 -43.938 -14.148 1 92.56 241 LEU B CA 1
ATOM 7321 C C . LEU B 1 241 ? 2.029 -42.656 -13.445 1 92.56 241 LEU B C 1
ATOM 7323 O O . LEU B 1 241 ? 2.971 -42 -13.875 1 92.56 241 LEU B O 1
ATOM 7327 N N . HIS B 1 242 ? 1.423 -42.406 -12.398 1 89.94 242 HIS B N 1
ATOM 7328 C CA . HIS B 1 242 ? 1.688 -41.188 -11.672 1 89.94 242 HIS B CA 1
ATOM 7329 C C . HIS B 1 242 ? 2.979 -41.281 -10.867 1 89.94 242 HIS B C 1
ATOM 7331 O O . HIS B 1 242 ? 3.291 -42.344 -10.312 1 89.94 242 HIS B O 1
ATOM 7337 N N . PHE B 1 243 ? 3.801 -40.188 -10.828 1 89.38 243 PHE B N 1
ATOM 7338 C CA . PHE B 1 243 ? 4.914 -40.031 -9.906 1 89.38 243 PHE B CA 1
ATOM 7339 C C . PHE B 1 243 ? 4.883 -38.656 -9.242 1 89.38 243 PHE B C 1
ATOM 7341 O O . PHE B 1 243 ? 4.293 -37.719 -9.781 1 89.38 243 PHE B O 1
ATOM 7348 N N . PRO B 1 244 ? 5.547 -38.625 -8.094 1 84.06 244 PRO B N 1
ATOM 7349 C CA . PRO B 1 244 ? 5.492 -37.375 -7.367 1 84.06 244 PRO B CA 1
ATOM 7350 C C . PRO B 1 244 ? 6.051 -36.188 -8.18 1 84.06 244 PRO B C 1
ATOM 7352 O O . PRO B 1 244 ? 7.051 -36.344 -8.883 1 84.06 244 PRO B O 1
ATOM 7355 N N . LYS B 1 245 ? 5.43 -35.062 -8.227 1 83.56 245 LYS B N 1
ATOM 7356 C CA . LYS B 1 245 ? 5.859 -33.781 -8.805 1 83.56 245 LYS B CA 1
ATOM 7357 C C . LYS B 1 245 ? 5.781 -33.812 -10.328 1 83.56 245 LYS B C 1
ATOM 7359 O O . LYS B 1 245 ? 6.531 -33.125 -11.016 1 83.56 245 LYS B O 1
ATOM 7364 N N . ILE B 1 246 ? 4.887 -34.688 -10.797 1 85.5 246 ILE B N 1
ATOM 7365 C CA . ILE B 1 246 ? 4.789 -34.906 -12.234 1 85.5 246 ILE B CA 1
ATOM 7366 C C . ILE B 1 246 ? 4.398 -33.594 -12.93 1 85.5 246 ILE B C 1
ATOM 7368 O O . ILE B 1 246 ? 4.828 -33.344 -14.062 1 85.5 246 ILE B O 1
ATOM 7372 N N . ARG B 1 247 ? 3.721 -32.656 -12.25 1 85.19 247 ARG B N 1
ATOM 7373 C CA . ARG B 1 247 ? 3.244 -31.438 -12.883 1 85.19 247 ARG B CA 1
ATOM 7374 C C . ARG B 1 247 ? 3.928 -30.219 -12.289 1 85.19 247 ARG B C 1
ATOM 7376 O O . ARG B 1 247 ? 3.564 -29.078 -12.609 1 85.19 247 ARG B O 1
ATOM 7383 N N . ASP B 1 248 ? 4.852 -30.375 -11.453 1 83.19 248 ASP B N 1
ATOM 7384 C CA . ASP B 1 248 ? 5.426 -29.297 -10.664 1 83.19 248 ASP B CA 1
ATOM 7385 C C . ASP B 1 248 ? 6.121 -28.266 -11.562 1 83.19 248 ASP B C 1
ATOM 7387 O O . ASP B 1 248 ? 5.98 -27.062 -11.359 1 83.19 248 ASP B O 1
ATOM 7391 N N . ARG B 1 249 ? 6.852 -28.797 -12.484 1 88.19 249 ARG B N 1
ATOM 7392 C CA . ARG B 1 249 ? 7.59 -27.891 -13.352 1 88.19 249 ARG B CA 1
ATOM 7393 C C . ARG B 1 249 ? 6.637 -27.016 -14.156 1 88.19 249 ARG B C 1
ATOM 7395 O O . ARG B 1 249 ? 6.84 -25.797 -14.258 1 88.19 249 ARG B O 1
ATOM 7402 N N . HIS B 1 250 ? 5.641 -27.594 -14.656 1 89.81 250 HIS B N 1
ATOM 7403 C CA . HIS B 1 250 ? 4.66 -26.859 -15.438 1 89.81 250 HIS B CA 1
ATOM 7404 C C . HIS B 1 250 ? 4.035 -25.734 -14.609 1 89.81 250 HIS B C 1
ATOM 7406 O O . HIS B 1 250 ? 3.875 -24.609 -15.094 1 89.81 250 HIS B O 1
ATOM 7412 N N . VAL B 1 251 ? 3.777 -26.031 -13.398 1 85.62 251 VAL B N 1
ATOM 7413 C CA . VAL B 1 251 ? 3.121 -25.078 -12.516 1 85.62 251 VAL B CA 1
ATOM 7414 C C . VAL B 1 251 ? 4.086 -23.953 -12.172 1 85.62 251 VAL B C 1
ATOM 7416 O O . VAL B 1 251 ? 3.676 -22.797 -12.039 1 85.62 251 VAL B O 1
ATOM 7419 N N . ARG B 1 252 ? 5.27 -24.188 -12.125 1 85.69 252 ARG B N 1
ATOM 7420 C CA . ARG B 1 252 ? 6.285 -23.234 -11.695 1 85.69 252 ARG B CA 1
ATOM 7421 C C . ARG B 1 252 ? 6.605 -22.234 -12.812 1 85.69 252 ARG B C 1
ATOM 7423 O O . ARG B 1 252 ? 7.074 -21.125 -12.547 1 85.69 252 ARG B O 1
ATOM 7430 N N . ILE B 1 253 ? 6.422 -22.703 -14 1 90.19 253 ILE B N 1
ATOM 7431 C CA . ILE B 1 253 ? 6.672 -21.797 -15.117 1 90.19 253 ILE B CA 1
ATOM 7432 C C . ILE B 1 253 ? 5.66 -20.656 -15.102 1 90.19 253 ILE B C 1
ATOM 7434 O O . ILE B 1 253 ? 4.453 -20.891 -14.984 1 90.19 253 ILE B O 1
ATOM 7438 N N . ALA B 1 254 ? 6.223 -19.469 -15.125 1 86.62 254 ALA B N 1
ATOM 7439 C CA . ALA B 1 254 ? 5.359 -18.297 -15.078 1 86.62 254 ALA B CA 1
ATOM 7440 C C . ALA B 1 254 ? 4.48 -18.203 -16.328 1 86.62 254 ALA B C 1
ATOM 7442 O O . ALA B 1 254 ? 4.891 -18.625 -17.406 1 86.62 254 ALA B O 1
ATOM 7443 N N . ARG B 1 255 ? 3.301 -17.656 -16.109 1 86.94 255 ARG B N 1
ATOM 7444 C CA . ARG B 1 255 ? 2.414 -17.375 -17.234 1 86.94 255 ARG B CA 1
ATOM 7445 C C . ARG B 1 255 ? 2.945 -16.234 -18.078 1 86.94 255 ARG B C 1
ATOM 7447 O O . ARG B 1 255 ? 3.562 -15.297 -17.562 1 86.94 255 ARG B O 1
ATOM 7454 N N . ALA B 1 256 ? 2.695 -16.406 -19.297 1 85.25 256 ALA B N 1
ATOM 7455 C CA . ALA B 1 256 ? 3.127 -15.359 -20.219 1 85.25 256 ALA B CA 1
ATOM 7456 C C . ALA B 1 256 ? 2.385 -14.055 -19.938 1 85.25 256 ALA B C 1
ATOM 7458 O O . ALA B 1 256 ? 1.204 -14.07 -19.578 1 85.25 256 ALA B O 1
ATOM 7459 N N . HIS B 1 257 ? 3.143 -12.992 -20.078 1 87.44 257 HIS B N 1
ATOM 7460 C CA . HIS B 1 257 ? 2.51 -11.68 -20 1 87.44 257 HIS B CA 1
ATOM 7461 C C . HIS B 1 257 ? 1.444 -11.523 -21.094 1 87.44 257 HIS B C 1
ATOM 7463 O O . HIS B 1 257 ? 1.591 -12.055 -22.188 1 87.44 257 HIS B O 1
ATOM 7469 N N . GLU B 1 258 ? 0.395 -10.797 -20.812 1 84.06 258 GLU B N 1
ATOM 7470 C CA . GLU B 1 258 ? -0.788 -10.672 -21.672 1 84.06 258 GLU B CA 1
ATOM 7471 C C . GLU B 1 258 ? -0.418 -10.188 -23.062 1 84.06 258 GLU B C 1
ATOM 7473 O O . GLU B 1 258 ? -1.049 -10.57 -24.047 1 84.06 258 GLU B O 1
ATOM 7478 N N . LYS B 1 259 ? 0.62 -9.477 -23.125 1 84.56 259 LYS B N 1
ATOM 7479 C CA . LYS B 1 259 ? 0.952 -8.852 -24.406 1 84.56 259 LYS B CA 1
ATOM 7480 C C . LYS B 1 259 ? 2.1 -9.586 -25.094 1 84.56 259 LYS B C 1
ATOM 7482 O O . LYS B 1 259 ? 2.693 -9.07 -26.031 1 84.56 259 LYS B O 1
ATOM 7487 N N . THR B 1 260 ? 2.352 -10.789 -24.656 1 89.62 260 THR B N 1
ATOM 7488 C CA . THR B 1 260 ? 3.467 -11.523 -25.25 1 89.62 260 THR B CA 1
ATOM 7489 C C . THR B 1 260 ? 2.959 -12.703 -26.078 1 89.62 260 THR B C 1
ATOM 7491 O O . THR B 1 260 ? 1.906 -13.273 -25.781 1 89.62 260 THR B O 1
ATOM 7494 N N . PHE B 1 261 ? 3.541 -13.062 -27.219 1 91.12 261 PHE B N 1
ATOM 7495 C CA . PHE B 1 261 ? 3.377 -14.211 -28.109 1 91.12 261 PHE B CA 1
ATOM 7496 C C . PHE B 1 261 ? 2.107 -14.078 -28.938 1 91.12 261 PHE B C 1
ATOM 7498 O O . PHE B 1 261 ? 1.656 -15.047 -29.547 1 91.12 261 PHE B O 1
ATOM 7505 N N . THR B 1 262 ? 1.533 -12.906 -29 1 87.06 262 THR B N 1
ATOM 7506 C CA . THR B 1 262 ? 0.305 -12.688 -29.766 1 87.06 262 THR B CA 1
ATOM 7507 C C . THR B 1 262 ? 0.548 -12.883 -31.25 1 87.06 262 THR B C 1
ATOM 7509 O O . THR B 1 262 ? -0.378 -13.195 -32 1 87.06 262 THR B O 1
ATOM 7512 N N . TRP B 1 263 ? 1.768 -12.781 -31.641 1 88.38 263 TRP B N 1
ATOM 7513 C CA . TRP B 1 263 ? 2.152 -12.875 -33.062 1 88.38 263 TRP B CA 1
ATOM 7514 C C . TRP B 1 263 ? 1.948 -14.297 -33.562 1 88.38 263 TRP B C 1
ATOM 7516 O O . TRP B 1 263 ? 1.892 -14.516 -34.781 1 88.38 263 TRP B O 1
ATOM 7526 N N . VAL B 1 264 ? 1.844 -15.328 -32.719 1 90.94 264 VAL B N 1
ATOM 7527 C CA . VAL B 1 264 ? 1.701 -16.734 -33.125 1 90.94 264 VAL B CA 1
ATOM 7528 C C . VAL B 1 264 ? 0.37 -16.922 -33.844 1 90.94 264 VAL B C 1
ATOM 7530 O O . VAL B 1 264 ? 0.307 -17.609 -34.844 1 90.94 264 VAL B O 1
ATOM 7533 N N . PHE B 1 265 ? -0.768 -16.297 -33.375 1 88.69 265 PHE B N 1
ATOM 7534 C CA . PHE B 1 265 ? -2.107 -16.609 -33.875 1 88.69 265 PHE B CA 1
ATOM 7535 C C . PHE B 1 265 ? -2.717 -15.398 -34.562 1 88.69 265 PHE B C 1
ATOM 7537 O O . PHE B 1 265 ? -3.779 -15.508 -35.188 1 88.69 265 PHE B O 1
ATOM 7544 N N . GLU B 1 266 ? -2.299 -14.141 -34.312 1 76 266 GLU B N 1
ATOM 7545 C CA . GLU B 1 266 ? -2.887 -12.953 -34.938 1 76 266 GLU B CA 1
ATOM 7546 C C . GLU B 1 266 ? -2.709 -12.977 -36.469 1 76 266 GLU B C 1
ATOM 7548 O O . GLU B 1 266 ? -1.629 -13.305 -36.969 1 76 266 GLU B O 1
ATOM 7553 N N . THR B 1 267 ? -3.965 -13.344 -37.094 1 58.81 267 THR B N 1
ATOM 7554 C CA . THR B 1 267 ? -4.031 -13.156 -38.531 1 58.81 267 THR B CA 1
ATOM 7555 C C . THR B 1 267 ? -3.936 -11.68 -38.906 1 58.81 267 THR B C 1
ATOM 7557 O O . THR B 1 267 ? -4.684 -10.852 -38.375 1 58.81 267 THR B O 1
ATOM 7560 N N . ARG B 1 268 ? -2.934 -11.117 -39 1 50.28 268 ARG B N 1
ATOM 7561 C CA . ARG B 1 268 ? -2.912 -9.75 -39.5 1 50.28 268 ARG B CA 1
ATOM 7562 C C . ARG B 1 268 ? -3.895 -9.578 -40.656 1 50.28 268 ARG B C 1
ATOM 7564 O O . ARG B 1 268 ? -3.717 -10.18 -41.719 1 50.28 268 ARG B O 1
ATOM 7571 N N . THR B 1 269 ? -5.227 -9.406 -40.406 1 43.84 269 THR B N 1
ATOM 7572 C CA . THR B 1 269 ? -6.234 -9.148 -41.438 1 43.84 269 THR B CA 1
ATOM 7573 C C . THR B 1 269 ? -5.707 -8.172 -42.469 1 43.84 269 THR B C 1
ATOM 7575 O O . THR B 1 269 ? -6.188 -8.141 -43.625 1 43.84 269 THR B O 1
ATOM 7578 N N . ASN B 1 270 ? -5.367 -6.941 -42 1 39.09 270 ASN B N 1
ATOM 7579 C CA . ASN B 1 270 ? -5.328 -5.859 -43 1 39.09 270 ASN B CA 1
ATOM 7580 C C . ASN B 1 270 ? -4.406 -6.191 -44.156 1 39.09 270 ASN B C 1
ATOM 7582 O O . ASN B 1 270 ? -4.133 -5.336 -45 1 39.09 270 ASN B O 1
ATOM 7586 N N . GLU B 1 271 ? -3.258 -6.598 -43.938 1 39.25 271 GLU B N 1
ATOM 7587 C CA . GLU B 1 271 ? -2.482 -6.41 -45.156 1 39.25 271 GLU B CA 1
ATOM 7588 C C . GLU B 1 271 ? -3.102 -7.176 -46.312 1 39.25 271 GLU B C 1
ATOM 7590 O O . GLU B 1 271 ? -3.527 -8.32 -46.156 1 39.25 271 GLU B O 1
ATOM 7595 N N . THR B 1 272 ? -3.701 -6.418 -47.375 1 37.62 272 THR B N 1
ATOM 7596 C CA . THR B 1 272 ? -3.805 -6.875 -48.75 1 37.62 272 THR B CA 1
ATOM 7597 C C . THR B 1 272 ? -2.777 -7.965 -49.031 1 37.62 272 THR B C 1
ATOM 7599 O O . THR B 1 272 ? -2.836 -8.625 -50.062 1 37.62 272 THR B O 1
ATOM 7602 N N . ALA B 1 273 ? -1.501 -7.285 -49.094 1 35.81 273 ALA B N 1
ATOM 7603 C CA . ALA B 1 273 ? -0.463 -8.031 -49.781 1 35.81 273 ALA B CA 1
ATOM 7604 C C . ALA B 1 273 ? -0.365 -9.461 -49.281 1 35.81 273 ALA B C 1
ATOM 7606 O O . ALA B 1 273 ? -0.492 -9.703 -48.062 1 35.81 273 ALA B O 1
ATOM 7607 N N . HIS B 1 274 ? -0.505 -10.414 -50.031 1 36.88 274 HIS B N 1
ATOM 7608 C CA . HIS B 1 274 ? -0.454 -11.867 -50.188 1 36.88 274 HIS B CA 1
ATOM 7609 C C . HIS B 1 274 ? 0.472 -12.484 -49.125 1 36.88 274 HIS B C 1
ATOM 7611 O O . HIS B 1 274 ? 0.661 -13.703 -49.125 1 36.88 274 HIS B O 1
ATOM 7617 N N . THR B 1 275 ? 1.632 -11.844 -48.938 1 39.5 275 THR B N 1
ATOM 7618 C CA . THR B 1 275 ? 2.582 -12.766 -48.312 1 39.5 275 THR B CA 1
ATOM 7619 C C . THR B 1 275 ? 2.15 -13.133 -46.906 1 39.5 275 THR B C 1
ATOM 7621 O O . THR B 1 275 ? 2.307 -12.328 -45.969 1 39.5 275 THR B O 1
ATOM 7624 N N . SER B 1 276 ? 1.132 -13.594 -46.625 1 45.81 276 SER B N 1
ATOM 7625 C CA . SER B 1 276 ? 0.536 -14.156 -45.406 1 45.81 276 SER B CA 1
ATOM 7626 C C . SER B 1 276 ? 1.565 -14.93 -44.594 1 45.81 276 SER B C 1
ATOM 7628 O O . SER B 1 276 ? 1.773 -16.125 -44.812 1 45.81 276 SER B O 1
ATOM 7630 N N . HIS B 1 277 ? 2.781 -14.5 -44.344 1 52.44 277 HIS B N 1
ATOM 7631 C CA . HIS B 1 277 ? 3.814 -15.297 -43.688 1 52.44 277 HIS B CA 1
ATOM 7632 C C . HIS B 1 277 ? 3.379 -15.719 -42.312 1 52.44 277 HIS B C 1
ATOM 7634 O O . HIS B 1 277 ? 3.662 -15.023 -41.312 1 52.44 277 HIS B O 1
ATOM 7640 N N . SER B 1 278 ? 2.373 -16.516 -42.25 1 62.19 278 SER B N 1
ATOM 7641 C CA . SER B 1 278 ? 2.061 -17.172 -40.969 1 62.19 278 SER B CA 1
ATOM 7642 C C . SER B 1 278 ? 3.303 -17.812 -40.375 1 62.19 278 SER B C 1
ATOM 7644 O O . SER B 1 278 ? 4.176 -18.297 -41.094 1 62.19 278 SER B O 1
ATOM 7646 N N . PRO B 1 279 ? 3.396 -17.562 -39.031 1 79.5 279 PRO B N 1
ATOM 7647 C CA . PRO B 1 279 ? 4.543 -18.219 -38.406 1 79.5 279 PRO B CA 1
ATOM 7648 C C . PRO B 1 279 ? 4.602 -19.719 -38.688 1 79.5 279 PRO B C 1
ATOM 7650 O O . PRO B 1 279 ? 3.559 -20.359 -38.875 1 79.5 279 PRO B O 1
ATOM 7653 N N . SER B 1 280 ? 5.723 -20.188 -39.031 1 86.12 280 SER B N 1
ATOM 7654 C CA . SER B 1 280 ? 5.945 -21.594 -39.344 1 86.12 280 SER B CA 1
ATOM 7655 C C . SER B 1 280 ? 5.266 -22.516 -38.344 1 86.12 280 SER B C 1
ATOM 7657 O O . SER B 1 280 ? 4.797 -23.594 -38.719 1 86.12 280 SER B O 1
ATOM 7659 N N . ILE B 1 281 ? 5.051 -22.094 -37.156 1 92.12 281 ILE B N 1
ATOM 7660 C CA . ILE B 1 281 ? 4.477 -22.938 -36.094 1 92.12 281 ILE B CA 1
ATOM 7661 C C . ILE B 1 281 ? 2.982 -23.125 -36.344 1 92.12 281 ILE B C 1
ATOM 7663 O O . ILE B 1 281 ? 2.426 -24.188 -36.062 1 92.12 281 ILE B O 1
ATOM 7667 N N . LEU B 1 282 ? 2.348 -22.094 -36.844 1 91.62 282 LEU B N 1
ATOM 7668 C CA . LEU B 1 282 ? 0.919 -22.188 -37.156 1 91.62 282 LEU B CA 1
ATOM 7669 C C . LEU B 1 282 ? 0.649 -23.188 -38.25 1 91.62 282 LEU B C 1
ATOM 7671 O O . LEU B 1 282 ? -0.285 -23.984 -38.188 1 91.62 282 LEU B O 1
ATOM 7675 N N . ASN B 1 283 ? 1.477 -23.094 -39.25 1 90.94 283 ASN B N 1
ATOM 7676 C CA . ASN B 1 283 ? 1.363 -24.047 -40.344 1 90.94 283 ASN B CA 1
ATOM 7677 C C . ASN B 1 283 ? 1.614 -25.469 -39.875 1 90.94 283 ASN B C 1
ATOM 7679 O O . ASN B 1 283 ? 0.937 -26.406 -40.312 1 90.94 283 ASN B O 1
ATOM 7683 N N . TRP B 1 284 ? 2.516 -25.609 -39.031 1 94.38 284 TRP B N 1
ATOM 7684 C CA . TRP B 1 284 ? 2.83 -26.922 -38.469 1 94.38 284 TRP B CA 1
ATOM 7685 C C . TRP B 1 284 ? 1.662 -27.469 -37.656 1 94.38 284 TRP B C 1
ATOM 7687 O O . TRP B 1 284 ? 1.319 -28.641 -37.75 1 94.38 284 TRP B O 1
ATOM 7697 N N . LEU B 1 285 ? 1.062 -26.656 -36.906 1 94.56 285 LEU B N 1
ATOM 7698 C CA . LEU B 1 285 ? -0.078 -27.062 -36.094 1 94.56 285 LEU B CA 1
ATOM 7699 C C . LEU B 1 285 ? -1.23 -27.531 -36.969 1 94.56 285 LEU B C 1
ATOM 7701 O O . LEU B 1 285 ? -1.891 -28.531 -36.656 1 94.56 285 LEU B O 1
ATOM 7705 N N . ARG B 1 286 ? -1.399 -26.984 -38.156 1 92.12 286 ARG B N 1
ATOM 7706 C CA . ARG B 1 286 ? -2.574 -27.188 -39 1 92.12 286 ARG B CA 1
ATOM 7707 C C . ARG B 1 286 ? -2.379 -28.391 -39.938 1 92.12 286 ARG B C 1
ATOM 7709 O O . ARG B 1 286 ? -3.346 -29.062 -40.281 1 92.12 286 ARG B O 1
ATOM 7716 N N . GLU B 1 287 ? -1.212 -28.484 -40.375 1 86.12 287 GLU B N 1
ATOM 7717 C CA . GLU B 1 287 ? -1.115 -29.344 -41.562 1 86.12 287 GLU B CA 1
ATOM 7718 C C . GLU B 1 287 ? -0.089 -30.453 -41.344 1 86.12 287 GLU B C 1
ATOM 7720 O O . GLU B 1 287 ? -0.345 -31.625 -41.656 1 86.12 287 GLU B O 1
ATOM 7725 N N . GLU B 1 288 ? 1.002 -30.172 -40.875 1 76.62 288 GLU B N 1
ATOM 7726 C CA . GLU B 1 288 ? 2.143 -31.094 -40.938 1 76.62 288 GLU B CA 1
ATOM 7727 C C . GLU B 1 288 ? 1.868 -32.344 -40.125 1 76.62 288 GLU B C 1
ATOM 7729 O O . GLU B 1 288 ? 1.278 -32.281 -39.031 1 76.62 288 GLU B O 1
ATOM 7734 N N . THR B 1 289 ? 2.217 -33.469 -40.844 1 81 289 THR B N 1
ATOM 7735 C CA . THR B 1 289 ? 2.098 -34.75 -40.188 1 81 289 THR B CA 1
ATOM 7736 C C . THR B 1 289 ? 3.463 -35.438 -40.062 1 81 289 THR B C 1
ATOM 7738 O O . THR B 1 289 ? 4.41 -35.062 -40.781 1 81 289 THR B O 1
ATOM 7741 N N . ASP B 1 290 ? 3.619 -36.25 -39.156 1 83.19 290 ASP B N 1
ATOM 7742 C CA . ASP B 1 290 ? 4.805 -37.094 -38.938 1 83.19 290 ASP B CA 1
ATOM 7743 C C . ASP B 1 290 ? 6.062 -36.219 -38.812 1 83.19 290 ASP B C 1
ATOM 7745 O O . ASP B 1 290 ? 7.039 -36.469 -39.531 1 83.19 290 ASP B O 1
ATOM 7749 N N . SER B 1 291 ? 5.895 -35.156 -38 1 89.19 291 SER B N 1
ATOM 7750 C CA . SER B 1 291 ? 7.031 -34.25 -37.969 1 89.19 291 SER B CA 1
ATOM 7751 C C . SER B 1 291 ? 7.273 -33.719 -36.562 1 89.19 291 SER B C 1
ATOM 7753 O O . SER B 1 291 ? 6.414 -33.844 -35.688 1 89.19 291 SER B O 1
ATOM 7755 N N . ILE B 1 292 ? 8.469 -33.25 -36.375 1 95.88 292 ILE B N 1
ATOM 7756 C CA . ILE B 1 292 ? 8.891 -32.625 -35.125 1 95.88 292 ILE B CA 1
ATOM 7757 C C . ILE B 1 292 ? 9.133 -31.125 -35.375 1 95.88 292 ILE B C 1
ATOM 7759 O O . ILE B 1 292 ? 9.781 -30.75 -36.344 1 95.88 292 ILE B O 1
ATOM 7763 N N . TYR B 1 293 ? 8.438 -30.312 -34.656 1 97.12 293 TYR B N 1
ATOM 7764 C CA . TYR B 1 293 ? 8.711 -28.875 -34.688 1 97.12 293 TYR B CA 1
ATOM 7765 C C . TYR B 1 293 ? 9.625 -28.484 -33.531 1 97.12 293 TYR B C 1
ATOM 7767 O O . TYR B 1 293 ? 9.383 -28.859 -32.375 1 97.12 293 TYR B O 1
ATOM 7775 N N . TRP B 1 294 ? 10.711 -27.75 -33.781 1 97.31 294 TRP B N 1
ATOM 7776 C CA . TRP B 1 294 ? 11.734 -27.453 -32.781 1 97.31 294 TRP B CA 1
ATOM 7777 C C . TRP B 1 294 ? 11.75 -25.969 -32.469 1 97.31 294 TRP B C 1
ATOM 7779 O O . TRP B 1 294 ? 11.977 -25.125 -33.312 1 97.31 294 TRP B O 1
ATOM 7789 N N . VAL B 1 295 ? 11.43 -25.656 -31.188 1 96.38 295 VAL B N 1
ATOM 7790 C CA . VAL B 1 295 ? 11.516 -24.297 -30.641 1 96.38 295 VAL B CA 1
ATOM 7791 C C . VAL B 1 295 ? 12.828 -24.125 -29.891 1 96.38 295 VAL B C 1
ATOM 7793 O O . VAL B 1 295 ? 13.109 -24.875 -28.953 1 96.38 295 VAL B O 1
ATOM 7796 N N . SER B 1 296 ? 13.625 -23.234 -30.266 1 95.56 296 SER B N 1
ATOM 7797 C CA . SER B 1 296 ? 14.906 -23 -29.625 1 95.56 296 SER B CA 1
ATOM 7798 C C . SER B 1 296 ? 15.141 -21.516 -29.391 1 95.56 296 SER B C 1
ATOM 7800 O O . SER B 1 296 ? 14.242 -20.688 -29.625 1 95.56 296 SER B O 1
ATOM 7802 N N . GLY B 1 297 ? 16.234 -21.188 -28.781 1 92.56 297 GLY B N 1
ATOM 7803 C CA . GLY B 1 297 ? 16.594 -19.812 -28.453 1 92.56 297 GLY B CA 1
ATOM 7804 C C . GLY B 1 297 ? 17.688 -19.719 -27.406 1 92.56 297 GLY B C 1
ATOM 7805 O O . GLY B 1 297 ? 18.078 -20.719 -26.812 1 92.56 297 GLY B O 1
ATOM 7806 N N . LYS B 1 298 ? 18.156 -18.469 -27.188 1 89.88 298 LYS B N 1
ATOM 7807 C CA . LYS B 1 298 ? 19.141 -18.188 -26.156 1 89.88 298 LYS B CA 1
ATOM 7808 C C . LYS B 1 298 ? 18.625 -18.594 -24.781 1 89.88 298 LYS B C 1
ATOM 7810 O O . LYS B 1 298 ? 17.422 -18.656 -24.562 1 89.88 298 LYS B O 1
ATOM 7815 N N . PRO B 1 299 ? 19.625 -18.906 -23.906 1 87.25 299 PRO B N 1
ATOM 7816 C CA . PRO B 1 299 ? 19.188 -19.172 -22.547 1 87.25 299 PRO B CA 1
ATOM 7817 C C . PRO B 1 299 ? 18.344 -18.031 -21.969 1 87.25 299 PRO B C 1
ATOM 7819 O O . PRO B 1 299 ? 18.672 -16.859 -22.156 1 87.25 299 PRO B O 1
ATOM 7822 N N . ALA B 1 300 ? 17.219 -18.391 -21.344 1 89.38 300 ALA B N 1
ATOM 7823 C CA . ALA B 1 300 ? 16.328 -17.469 -20.625 1 89.38 300 ALA B CA 1
ATOM 7824 C C . ALA B 1 300 ? 15.594 -16.547 -21.594 1 89.38 300 ALA B C 1
ATOM 7826 O O . ALA B 1 300 ? 15.227 -15.43 -21.25 1 89.38 300 ALA B O 1
ATOM 7827 N N . SER B 1 301 ? 15.445 -16.984 -22.812 1 90.94 301 SER B N 1
ATOM 7828 C CA . SER B 1 301 ? 14.727 -16.188 -23.797 1 90.94 301 SER B CA 1
ATOM 7829 C C . SER B 1 301 ? 13.219 -16.328 -23.641 1 90.94 301 SER B C 1
ATOM 7831 O O . SER B 1 301 ? 12.453 -15.555 -24.219 1 90.94 301 SER B O 1
ATOM 7833 N N . GLY B 1 302 ? 12.781 -17.422 -22.969 1 91.94 302 GLY B N 1
ATOM 7834 C CA . GLY B 1 302 ? 11.367 -17.594 -22.703 1 91.94 302 GLY B CA 1
ATOM 7835 C C . GLY B 1 302 ? 10.797 -18.844 -23.359 1 91.94 302 GLY B C 1
ATOM 7836 O O . GLY B 1 302 ? 9.586 -18.922 -23.609 1 91.94 302 GLY B O 1
ATOM 7837 N N . LYS B 1 303 ? 11.562 -19.828 -23.656 1 94.56 303 LYS B N 1
ATOM 7838 C CA . LYS B 1 303 ? 11.148 -21.047 -24.328 1 94.56 303 LYS B CA 1
ATOM 7839 C C . LYS B 1 303 ? 10.078 -21.781 -23.531 1 94.56 303 LYS B C 1
ATOM 7841 O O . LYS B 1 303 ? 9.047 -22.172 -24.078 1 94.56 303 LYS B O 1
ATOM 7846 N N . SER B 1 304 ? 10.359 -21.953 -22.203 1 94.75 304 SER B N 1
ATOM 7847 C CA . SER B 1 304 ? 9.422 -22.688 -21.359 1 94.75 304 SER B CA 1
ATOM 7848 C C . SER B 1 304 ? 8.094 -21.938 -21.234 1 94.75 304 SER B C 1
ATOM 7850 O O . SER B 1 304 ? 7.027 -22.562 -21.25 1 94.75 304 SER B O 1
ATOM 7852 N N . THR B 1 305 ? 8.18 -20.656 -21.109 1 94.44 305 THR B N 1
ATOM 7853 C CA . THR B 1 305 ? 6.969 -19.844 -21.047 1 94.44 305 THR B CA 1
ATOM 7854 C C . THR B 1 305 ? 6.195 -19.922 -22.359 1 94.44 305 THR B C 1
ATOM 7856 O O . THR B 1 305 ? 4.961 -19.938 -22.359 1 94.44 305 THR B O 1
ATOM 7859 N N . PHE B 1 306 ? 6.902 -19.953 -23.469 1 95.31 306 PHE B N 1
ATOM 7860 C CA . PHE B 1 306 ? 6.289 -20.062 -24.781 1 95.31 306 PHE B CA 1
ATOM 7861 C C . PHE B 1 306 ? 5.559 -21.391 -24.938 1 95.31 306 PHE B C 1
ATOM 7863 O O . PHE B 1 306 ? 4.422 -21.422 -25.406 1 95.31 306 PHE B O 1
ATOM 7870 N N . MET B 1 307 ? 6.203 -22.484 -24.547 1 96.31 307 MET B N 1
ATOM 7871 C CA . MET B 1 307 ? 5.602 -23.812 -24.625 1 96.31 307 MET B CA 1
ATOM 7872 C C . MET B 1 307 ? 4.332 -23.875 -23.781 1 96.31 307 MET B C 1
ATOM 7874 O O . MET B 1 307 ? 3.324 -24.438 -24.219 1 96.31 307 MET B O 1
ATOM 7878 N N . LYS B 1 308 ? 4.434 -23.359 -22.562 1 95.5 308 LYS B N 1
ATOM 7879 C CA . LYS B 1 308 ? 3.262 -23.297 -21.703 1 95.5 308 LYS B CA 1
ATOM 7880 C C . LYS B 1 308 ? 2.146 -22.469 -22.328 1 95.5 308 LYS B C 1
ATOM 7882 O O . LYS B 1 308 ? 0.969 -22.812 -22.219 1 95.5 308 LYS B O 1
ATOM 7887 N N . TYR B 1 309 ? 2.521 -21.406 -22.953 1 94.62 309 TYR B N 1
ATOM 7888 C CA . TYR B 1 309 ? 1.568 -20.547 -23.625 1 94.62 309 TYR B CA 1
ATOM 7889 C C . TYR B 1 309 ? 0.843 -21.281 -24.75 1 94.62 309 TYR B C 1
ATOM 7891 O O . TYR B 1 309 ? -0.383 -21.203 -24.859 1 94.62 309 TYR B O 1
ATOM 7899 N N . LEU B 1 310 ? 1.567 -21.984 -25.609 1 94.88 310 LEU B N 1
ATOM 7900 C CA . LEU B 1 310 ? 0.976 -22.75 -26.703 1 94.88 310 LEU B CA 1
ATOM 7901 C C . LEU B 1 310 ? -0.016 -23.781 -26.172 1 94.88 310 LEU B C 1
ATOM 7903 O O . LEU B 1 310 ? -1.12 -23.922 -26.703 1 94.88 310 LEU B O 1
ATOM 7907 N N . LEU B 1 311 ? 0.356 -24.438 -25.141 1 94.31 311 LEU B N 1
ATOM 7908 C CA . LEU B 1 311 ? -0.457 -25.5 -24.562 1 94.31 311 LEU B CA 1
ATOM 7909 C C . LEU B 1 311 ? -1.767 -24.938 -24 1 94.31 311 LEU B C 1
ATOM 7911 O O . LEU B 1 311 ? -2.809 -25.594 -24.094 1 94.31 311 LEU B O 1
ATOM 7915 N N . ALA B 1 312 ? -1.679 -23.766 -23.469 1 92.19 312 ALA B N 1
ATOM 7916 C CA . ALA B 1 312 ? -2.828 -23.203 -22.766 1 92.19 312 ALA B CA 1
ATOM 7917 C C . ALA B 1 312 ? -3.723 -22.422 -23.734 1 92.19 312 ALA B C 1
ATOM 7919 O O . ALA B 1 312 ? -4.895 -22.172 -23.438 1 92.19 312 ALA B O 1
ATOM 7920 N N . HIS B 1 313 ? -3.262 -22.078 -24.828 1 93.12 313 HIS B N 1
ATOM 7921 C CA . HIS B 1 313 ? -3.992 -21.188 -25.719 1 93.12 313 HIS B CA 1
ATOM 7922 C C . HIS B 1 313 ? -5.074 -21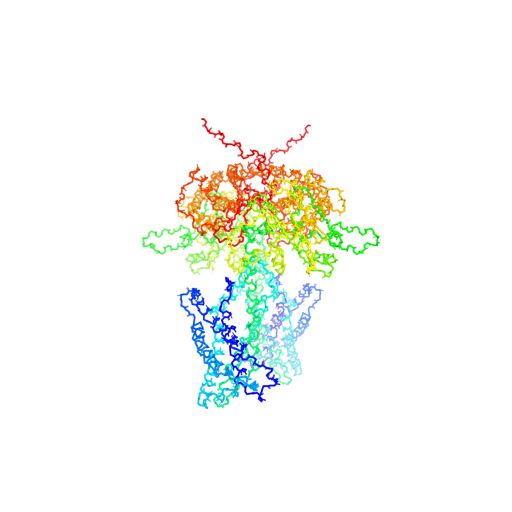.938 -26.5 1 93.12 313 HIS B C 1
ATOM 7924 O O . HIS B 1 313 ? -4.801 -22.953 -27.125 1 93.12 313 HIS B O 1
ATOM 7930 N N . PRO B 1 314 ? -6.273 -21.391 -26.578 1 92.75 314 PRO B N 1
ATOM 7931 C CA . PRO B 1 314 ? -7.379 -22.078 -27.25 1 92.75 314 PRO B CA 1
ATOM 7932 C C . PRO B 1 314 ? -7.152 -22.234 -28.75 1 92.75 314 PRO B C 1
ATOM 7934 O O . PRO B 1 314 ? -7.59 -23.234 -29.344 1 92.75 314 PRO B O 1
ATOM 7937 N N . GLN B 1 315 ? -6.504 -21.328 -29.281 1 93.25 315 GLN B N 1
ATOM 7938 C CA . GLN B 1 315 ? -6.273 -21.375 -30.719 1 93.25 315 GLN B CA 1
ATOM 7939 C C . GLN B 1 315 ? -5.348 -22.531 -31.094 1 93.25 315 GLN B C 1
ATOM 7941 O O . GLN B 1 315 ? -5.348 -23 -32.219 1 93.25 315 GLN B O 1
ATOM 7946 N N . THR B 1 316 ? -4.496 -22.938 -30.141 1 95.25 316 THR B N 1
ATOM 7947 C CA . THR B 1 316 ? -3.678 -24.125 -30.406 1 95.25 316 THR B CA 1
ATOM 7948 C C . THR B 1 316 ? -4.559 -25.344 -30.672 1 95.25 316 THR B C 1
ATOM 7950 O O . THR B 1 316 ? -4.367 -26.047 -31.656 1 95.25 316 THR B O 1
ATOM 7953 N N . ARG B 1 317 ? -5.496 -25.578 -29.844 1 94.25 317 ARG B N 1
ATOM 7954 C CA . ARG B 1 317 ? -6.41 -26.719 -29.984 1 94.25 317 ARG B CA 1
ATOM 7955 C C . ARG B 1 317 ? -7.234 -26.594 -31.266 1 94.25 317 ARG B C 1
ATOM 7957 O O . ARG B 1 317 ? -7.453 -27.578 -31.969 1 94.25 317 ARG B O 1
ATOM 7964 N N . GLU B 1 318 ? -7.695 -25.375 -31.562 1 94.12 318 GLU B N 1
ATOM 7965 C CA . GLU B 1 318 ? -8.5 -25.125 -32.75 1 94.12 318 GLU B CA 1
ATOM 7966 C C . GLU B 1 318 ? -7.719 -25.453 -34.031 1 94.12 318 GLU B C 1
ATOM 7968 O O . GLU B 1 318 ? -8.258 -26.047 -34.969 1 94.12 318 GLU B O 1
ATOM 7973 N N . ASN B 1 319 ? -6.543 -25.078 -34 1 94.25 319 ASN B N 1
ATOM 7974 C CA . ASN B 1 319 ? -5.715 -25.344 -35.188 1 94.25 319 ASN B CA 1
ATOM 7975 C C . ASN B 1 319 ? -5.348 -26.828 -35.281 1 94.25 319 ASN B C 1
ATOM 7977 O O . ASN B 1 319 ? -5.277 -27.375 -36.375 1 94.25 319 ASN B O 1
ATOM 7981 N N . LEU B 1 320 ? -5.07 -27.453 -34.219 1 96.12 320 LEU B N 1
ATOM 7982 C CA . LEU B 1 320 ? -4.777 -28.875 -34.219 1 96.12 320 LEU B CA 1
ATOM 7983 C C . LEU B 1 320 ? -5.988 -29.688 -34.656 1 96.12 320 LEU B C 1
ATOM 7985 O O . LEU B 1 320 ? -5.844 -30.766 -35.219 1 96.12 320 LEU B O 1
ATOM 7989 N N . ARG B 1 321 ? -7.145 -29.172 -34.406 1 94.94 321 ARG B N 1
ATOM 7990 C CA . ARG B 1 321 ? -8.375 -29.828 -34.844 1 94.94 321 ARG B CA 1
ATOM 7991 C C . ARG B 1 321 ? -8.469 -29.891 -36.375 1 94.94 321 ARG B C 1
ATOM 7993 O O . ARG B 1 321 ? -9 -30.844 -36.938 1 94.94 321 ARG B O 1
ATOM 8000 N N . LEU B 1 322 ? -7.961 -28.859 -36.969 1 94 322 LEU B N 1
ATOM 8001 C CA . LEU B 1 322 ? -7.918 -28.875 -38.406 1 94 322 LEU B CA 1
ATOM 8002 C C . LEU B 1 322 ? -7.047 -30.016 -38.938 1 94 322 LEU B C 1
ATOM 8004 O O . LEU B 1 322 ? -7.379 -30.656 -39.938 1 94 322 LEU B O 1
ATOM 8008 N N . TRP B 1 323 ? -6.008 -30.219 -38.219 1 94.44 323 TRP B N 1
ATOM 8009 C CA . TRP B 1 323 ? -5.113 -31.328 -38.531 1 94.44 323 TRP B CA 1
ATOM 8010 C C . TRP B 1 323 ? -5.777 -32.656 -38.25 1 94.44 323 TRP B C 1
ATOM 8012 O O . TRP B 1 323 ? -5.691 -33.594 -39.031 1 94.44 323 TRP B O 1
ATOM 8022 N N . ALA B 1 324 ? -6.398 -32.812 -37.094 1 93.88 324 ALA B N 1
ATOM 8023 C CA . ALA B 1 324 ? -7.004 -34.062 -36.656 1 93.88 324 ALA B CA 1
ATOM 8024 C C . ALA B 1 324 ? -8.211 -34.438 -37.5 1 93.88 324 ALA B C 1
ATOM 8026 O O . ALA B 1 324 ? -8.562 -35.594 -37.625 1 93.88 324 ALA B O 1
ATOM 8027 N N . GLY B 1 325 ? -8.875 -33.375 -38.062 1 91.56 325 GLY B N 1
ATOM 8028 C CA . GLY B 1 325 ? -10.078 -33.656 -38.844 1 91.56 325 GLY B CA 1
ATOM 8029 C C . GLY B 1 325 ? -11.188 -34.25 -38 1 91.56 325 GLY B C 1
ATOM 8030 O O . GLY B 1 325 ? -11.57 -33.719 -36.969 1 91.56 325 GLY B O 1
ATOM 8031 N N . SER B 1 326 ? -11.617 -35.5 -38.5 1 90.12 326 SER B N 1
ATOM 8032 C CA . SER B 1 326 ? -12.719 -36.156 -37.812 1 90.12 326 SER B CA 1
ATOM 8033 C C . SER B 1 326 ? -12.211 -37.062 -36.688 1 90.12 326 SER B C 1
ATOM 8035 O O . SER B 1 326 ? -12.992 -37.531 -35.844 1 90.12 326 SER B O 1
ATOM 8037 N N . GLU B 1 327 ? -10.969 -37.25 -36.625 1 91.88 327 GLU B N 1
ATOM 8038 C CA . GLU B 1 327 ? -10.391 -38.125 -35.625 1 91.88 327 GLU B CA 1
ATOM 8039 C C . GLU B 1 327 ? -10.32 -37.438 -34.281 1 91.88 327 GLU B C 1
ATOM 8041 O O . GLU B 1 327 ? -10.391 -36.219 -34.188 1 91.88 327 GLU B O 1
ATOM 8046 N N . LYS B 1 328 ? -10.227 -38.281 -33.281 1 92.31 328 LYS B N 1
ATOM 8047 C CA . LYS B 1 328 ? -10.078 -37.75 -31.938 1 92.31 328 LYS B CA 1
ATOM 8048 C C . LYS B 1 328 ? -8.703 -37.125 -31.75 1 92.31 328 LYS B C 1
ATOM 8050 O O . LYS B 1 328 ? -7.695 -37.656 -32.219 1 92.31 328 LYS B O 1
ATOM 8055 N N . LEU B 1 329 ? -8.742 -35.938 -31.109 1 94.62 329 LEU B N 1
ATOM 8056 C CA . LEU B 1 329 ? -7.488 -35.219 -30.844 1 94.62 329 LEU B CA 1
ATOM 8057 C C . LEU B 1 329 ? -7.102 -35.312 -29.375 1 94.62 329 LEU B C 1
ATOM 8059 O O . LEU B 1 329 ? -7.93 -35.062 -28.5 1 94.62 329 LEU B O 1
ATOM 8063 N N . VAL B 1 330 ? -5.84 -35.719 -29.078 1 94.38 330 VAL B N 1
ATOM 8064 C CA . VAL B 1 330 ? -5.312 -35.781 -27.719 1 94.38 330 VAL B CA 1
ATOM 8065 C C . VAL B 1 330 ? -4.008 -34.969 -27.656 1 94.38 330 VAL B C 1
ATOM 8067 O O . VAL B 1 330 ? -3.094 -35.219 -28.453 1 94.38 330 VAL B O 1
ATOM 8070 N N . ILE B 1 331 ? -3.959 -34.031 -26.75 1 95.75 331 ILE B N 1
ATOM 8071 C CA . ILE B 1 331 ? -2.762 -33.219 -26.547 1 95.75 331 ILE B CA 1
ATOM 8072 C C . ILE B 1 331 ? -2.125 -33.562 -25.203 1 95.75 331 ILE B C 1
ATOM 8074 O O . ILE B 1 331 ? -2.812 -33.625 -24.188 1 95.75 331 ILE B O 1
ATOM 8078 N N . ALA B 1 332 ? -0.863 -33.875 -25.141 1 95.75 332 ALA B N 1
ATOM 8079 C CA . ALA B 1 332 ? -0.117 -34.188 -23.922 1 95.75 332 ALA B CA 1
ATOM 8080 C C . ALA B 1 332 ? 1.195 -33.406 -23.875 1 95.75 332 ALA B C 1
ATOM 8082 O O . ALA B 1 332 ? 1.673 -32.906 -24.891 1 95.75 332 ALA B O 1
ATOM 8083 N N . SER B 1 333 ? 1.694 -33.25 -22.719 1 96.75 333 SER B N 1
ATOM 8084 C CA . SER B 1 333 ? 2.908 -32.469 -22.578 1 96.75 333 SER B CA 1
ATOM 8085 C C . SER B 1 333 ? 3.809 -33 -21.469 1 96.75 333 SER B C 1
ATOM 8087 O O . SER B 1 333 ? 3.357 -33.75 -20.609 1 96.75 333 SER B O 1
ATOM 8089 N N . HIS B 1 334 ? 5.02 -32.719 -21.531 1 97.19 334 HIS B N 1
ATOM 8090 C CA . HIS B 1 334 ? 6.02 -32.969 -20.5 1 97.19 334 HIS B CA 1
ATOM 8091 C C . HIS B 1 334 ? 7.051 -31.859 -20.438 1 97.19 334 HIS B C 1
ATOM 8093 O O . HIS B 1 334 ? 7.543 -31.406 -21.469 1 97.19 334 HIS B O 1
ATOM 8099 N N . PHE B 1 335 ? 7.352 -31.391 -19.281 1 96.5 335 PHE B N 1
ATOM 8100 C CA . PHE B 1 335 ? 8.359 -30.359 -19.047 1 96.5 335 PHE B CA 1
ATOM 8101 C C . PHE B 1 335 ? 9.523 -30.922 -18.234 1 96.5 335 PHE B C 1
ATOM 8103 O O . PHE B 1 335 ? 9.375 -31.203 -17.047 1 96.5 335 PHE B O 1
ATOM 8110 N N . PHE B 1 336 ? 10.664 -31.078 -18.922 1 95.56 336 PHE B N 1
ATOM 8111 C CA . PHE B 1 336 ? 11.852 -31.531 -18.203 1 95.56 336 PHE B CA 1
ATOM 8112 C C . PHE B 1 336 ? 12.281 -30.5 -17.172 1 95.56 336 PHE B C 1
ATOM 8114 O O . PHE B 1 336 ? 12.148 -29.297 -17.375 1 95.56 336 PHE B O 1
ATOM 8121 N N . TRP B 1 337 ? 12.75 -31 -16.078 1 90.12 337 TRP B N 1
ATOM 8122 C CA . TRP B 1 337 ? 13.266 -30.141 -15.016 1 90.12 337 TRP B CA 1
ATOM 8123 C C . TRP B 1 337 ? 14.633 -30.625 -14.539 1 90.12 337 TRP B C 1
ATOM 8125 O O . TRP B 1 337 ? 14.711 -31.531 -13.711 1 90.12 337 TRP B O 1
ATOM 8135 N N . GLY B 1 338 ? 15.633 -29.953 -14.969 1 85.12 338 GLY B N 1
ATOM 8136 C CA . GLY B 1 338 ? 16.984 -30.359 -14.625 1 85.12 338 GLY B CA 1
ATOM 8137 C C . GLY B 1 338 ? 17.25 -30.344 -13.133 1 85.12 338 GLY B C 1
ATOM 8138 O O . GLY B 1 338 ? 18 -31.172 -12.625 1 85.12 338 GLY B O 1
ATOM 8139 N N . ALA B 1 339 ? 16.672 -29.438 -12.398 1 79.12 339 ALA B N 1
ATOM 8140 C CA . ALA B 1 339 ? 16.875 -29.297 -10.961 1 79.12 339 ALA B CA 1
ATOM 8141 C C . ALA B 1 339 ? 15.852 -30.141 -10.195 1 79.12 339 ALA B C 1
ATOM 8143 O O . ALA B 1 339 ? 15.828 -30.125 -8.961 1 79.12 339 ALA B O 1
ATOM 8144 N N . GLY B 1 340 ? 15.016 -30.891 -10.938 1 85.38 340 GLY B N 1
ATOM 8145 C CA . GLY B 1 340 ? 13.969 -31.688 -10.312 1 85.38 340 GLY B CA 1
ATOM 8146 C C . GLY B 1 340 ? 14.414 -33.094 -9.953 1 85.38 340 GLY B C 1
ATOM 8147 O O . GLY B 1 340 ? 15.602 -33.344 -9.719 1 85.38 340 GLY B O 1
ATOM 8148 N N . THR B 1 341 ? 13.461 -33.969 -9.781 1 87.62 341 THR B N 1
ATOM 8149 C CA . THR B 1 341 ? 13.711 -35.375 -9.414 1 87.62 341 THR B CA 1
ATOM 8150 C C . THR B 1 341 ? 14.266 -36.156 -10.602 1 87.62 341 THR B C 1
ATOM 8152 O O . THR B 1 341 ? 14.266 -35.656 -11.734 1 87.62 341 THR B O 1
ATOM 8155 N N . ASP B 1 342 ? 14.648 -37.344 -10.359 1 90.75 342 ASP B N 1
ATOM 8156 C CA . ASP B 1 342 ? 15.156 -38.188 -11.422 1 90.75 342 ASP B CA 1
ATOM 8157 C C . ASP B 1 342 ? 14.078 -38.469 -12.469 1 90.75 342 ASP B C 1
ATOM 8159 O O . ASP B 1 342 ? 14.359 -38.469 -13.664 1 90.75 342 ASP B O 1
ATOM 8163 N N . MET B 1 343 ? 12.875 -38.594 -12.016 1 93.25 343 MET B N 1
ATOM 8164 C CA . MET B 1 343 ? 11.773 -38.875 -12.93 1 93.25 343 MET B CA 1
ATOM 8165 C C . MET B 1 343 ? 11.484 -37.688 -13.828 1 93.25 343 MET B C 1
ATOM 8167 O O . MET B 1 343 ? 11.102 -37.844 -14.992 1 93.25 343 MET B O 1
ATOM 8171 N N . GLN B 1 344 ? 11.797 -36.531 -13.352 1 92.62 344 GLN B N 1
ATOM 8172 C CA . GLN B 1 344 ? 11.5 -35.312 -14.102 1 92.62 344 GLN B CA 1
ATOM 8173 C C . GLN B 1 344 ? 12.578 -35.031 -15.148 1 92.62 344 GLN B C 1
ATOM 8175 O O . GLN B 1 344 ? 12.375 -34.25 -16.078 1 92.62 344 GLN B O 1
ATOM 8180 N N . ARG B 1 345 ? 13.727 -35.688 -15.07 1 93.19 345 ARG B N 1
ATOM 8181 C CA . ARG B 1 345 ? 14.812 -35.406 -15.992 1 93.19 345 ARG B CA 1
ATOM 8182 C C . ARG B 1 345 ? 15.25 -36.625 -16.75 1 93.19 345 ARG B C 1
ATOM 8184 O O . ARG B 1 345 ? 16.375 -36.688 -17.266 1 93.19 345 ARG B O 1
ATOM 8191 N N . SER B 1 346 ? 14.359 -37.688 -16.781 1 95.12 346 SER B N 1
ATOM 8192 C CA . SER B 1 346 ? 14.703 -38.938 -17.422 1 95.12 346 SER B CA 1
ATOM 8193 C C . SER B 1 346 ? 13.75 -39.281 -18.562 1 95.12 346 SER B C 1
ATOM 8195 O O . SER B 1 346 ? 12.672 -38.688 -18.672 1 95.12 346 SER B O 1
ATOM 8197 N N . LYS B 1 347 ? 14.211 -40.219 -19.406 1 95.62 347 LYS B N 1
ATOM 8198 C CA . LYS B 1 347 ? 13.391 -40.656 -20.516 1 95.62 347 LYS B CA 1
ATOM 8199 C C . LYS B 1 347 ? 12.164 -41.438 -20.016 1 95.62 347 LYS B C 1
ATOM 8201 O O . LYS B 1 347 ? 11.07 -41.312 -20.578 1 95.62 347 LYS B O 1
ATOM 8206 N N . ILE B 1 348 ? 12.414 -42.25 -19 1 95.62 348 ILE B N 1
ATOM 8207 C CA . ILE B 1 348 ? 11.305 -43 -18.453 1 95.62 348 ILE B CA 1
ATOM 8208 C C . ILE B 1 348 ? 10.242 -42.062 -17.891 1 95.62 348 ILE B C 1
ATOM 8210 O O . ILE B 1 348 ? 9.047 -42.281 -18.062 1 95.62 348 ILE B O 1
ATOM 8214 N N . GLY B 1 349 ? 10.688 -41 -17.172 1 95.75 349 GLY B N 1
ATOM 8215 C CA . GLY B 1 349 ? 9.758 -40 -16.688 1 95.75 349 GLY B CA 1
ATOM 8216 C C . GLY B 1 349 ? 8.977 -39.312 -17.797 1 95.75 349 GLY B C 1
ATOM 8217 O O . GLY B 1 349 ? 7.785 -39.031 -17.641 1 95.75 349 GLY B O 1
ATOM 8218 N N . LEU B 1 350 ? 9.641 -39.031 -18.906 1 97.38 350 LEU B N 1
ATOM 8219 C CA . LEU B 1 350 ? 9.008 -38.438 -20.078 1 97.38 350 LEU B CA 1
ATOM 8220 C C . LEU B 1 350 ? 7.879 -39.344 -20.594 1 97.38 350 LEU B C 1
ATOM 8222 O O . LEU B 1 350 ? 6.742 -38.875 -20.734 1 97.38 350 LEU B O 1
ATOM 8226 N N . LEU B 1 351 ? 8.211 -40.625 -20.812 1 97.44 351 LEU B N 1
ATOM 8227 C CA . LEU B 1 351 ? 7.242 -41.562 -21.375 1 97.44 351 LEU B CA 1
ATOM 8228 C C . LEU B 1 351 ? 6.062 -41.75 -20.438 1 97.44 351 LEU B C 1
ATOM 8230 O O . LEU B 1 351 ? 4.906 -41.75 -20.859 1 97.44 351 LEU B O 1
ATOM 8234 N N . GLN B 1 352 ? 6.352 -41.875 -19.188 1 96.06 352 GLN B N 1
ATOM 8235 C CA . GLN B 1 352 ? 5.301 -42.094 -18.203 1 96.06 352 GLN B CA 1
ATOM 8236 C C . GLN B 1 352 ? 4.395 -40.875 -18.094 1 96.06 352 GLN B C 1
ATOM 8238 O O . GLN B 1 352 ? 3.172 -41 -18 1 96.06 352 GLN B O 1
ATOM 8243 N N . SER B 1 353 ? 4.992 -39.719 -18.078 1 95.81 353 SER B N 1
ATOM 8244 C CA . SER B 1 353 ? 4.223 -38.5 -17.984 1 95.81 353 SER B CA 1
ATOM 8245 C C . SER B 1 353 ? 3.314 -38.312 -19.188 1 95.81 353 SER B C 1
ATOM 8247 O O . SER B 1 353 ? 2.17 -37.875 -19.047 1 95.81 353 SER B O 1
ATOM 8249 N N . LEU B 1 354 ? 3.791 -38.562 -20.359 1 97 354 LEU B N 1
ATOM 8250 C CA . LEU B 1 354 ? 3.002 -38.438 -21.578 1 97 354 LEU B CA 1
ATOM 8251 C C . LEU B 1 354 ? 1.815 -39.375 -21.578 1 97 354 LEU B C 1
ATOM 8253 O O . LEU B 1 354 ? 0.687 -39 -21.875 1 97 354 LEU B O 1
ATOM 8257 N N . LEU B 1 355 ? 2.1 -40.625 -21.219 1 96.25 355 LEU B N 1
ATOM 8258 C CA . LEU B 1 355 ? 1.018 -41.594 -21.188 1 96.25 355 LEU B CA 1
ATOM 8259 C C . LEU B 1 355 ? 0.01 -41.25 -20.094 1 96.25 355 LEU B C 1
ATOM 8261 O O . LEU B 1 355 ? -1.193 -41.469 -20.266 1 96.25 355 LEU B O 1
ATOM 8265 N N . TYR B 1 356 ? 0.533 -40.844 -18.953 1 94 356 TYR B N 1
ATOM 8266 C CA . TYR B 1 356 ? -0.351 -40.375 -17.906 1 94 356 TYR B CA 1
ATOM 8267 C C . TYR B 1 356 ? -1.312 -39.312 -18.422 1 94 356 TYR B C 1
ATOM 8269 O O . TYR B 1 356 ? -2.52 -39.375 -18.188 1 94 356 TYR B O 1
ATOM 8277 N N . SER B 1 357 ? -0.791 -38.406 -19.172 1 92.62 357 SER B N 1
ATOM 8278 C CA . SER B 1 357 ? -1.586 -37.312 -19.734 1 92.62 357 SER B CA 1
ATOM 8279 C C . SER B 1 357 ? -2.559 -37.812 -20.797 1 92.62 357 SER B C 1
ATOM 8281 O O . SER B 1 357 ? -3.734 -37.469 -20.797 1 92.62 357 SER B O 1
ATOM 8283 N N . ILE B 1 358 ? -2.123 -38.656 -21.641 1 93.62 358 ILE B N 1
ATOM 8284 C CA . ILE B 1 358 ? -2.936 -39.188 -22.719 1 93.62 358 ILE B CA 1
ATOM 8285 C C . ILE B 1 358 ? -4.121 -39.969 -22.141 1 93.62 358 ILE B C 1
ATOM 8287 O O . ILE B 1 358 ? -5.266 -39.719 -22.531 1 93.62 358 ILE B O 1
ATOM 8291 N N . PHE B 1 359 ? -3.869 -40.812 -21.156 1 92.12 359 PHE B N 1
ATOM 8292 C CA . PHE B 1 359 ? -4.902 -41.688 -20.625 1 92.12 359 PHE B CA 1
ATOM 8293 C C . PHE B 1 359 ? -5.84 -40.938 -19.703 1 92.12 359 PHE B C 1
ATOM 8295 O O . PHE B 1 359 ? -7.008 -41.281 -19.547 1 92.12 359 PHE B O 1
ATOM 8302 N N . SER B 1 360 ? -5.297 -39.938 -19.109 1 89 360 SER B N 1
ATOM 8303 C CA . SER B 1 360 ? -6.172 -39.062 -18.312 1 89 360 SER B CA 1
ATOM 8304 C C . SER B 1 360 ? -7.203 -38.375 -19.188 1 89 360 SER B C 1
ATOM 8306 O O . SER B 1 360 ? -8.336 -38.125 -18.75 1 89 360 SER B O 1
ATOM 8308 N N . HIS B 1 361 ? -6.789 -38.125 -20.375 1 86.88 361 HIS B N 1
ATOM 8309 C CA . HIS B 1 361 ? -7.672 -37.438 -21.297 1 86.88 361 HIS B CA 1
ATOM 8310 C C . HIS B 1 361 ? -8.531 -38.406 -22.094 1 86.88 361 HIS B C 1
ATOM 8312 O O . HIS B 1 361 ? -9.664 -38.094 -22.453 1 86.88 361 HIS B O 1
ATOM 8318 N N . SER B 1 362 ? -7.934 -39.5 -22.359 1 88.62 362 SER B N 1
ATOM 8319 C CA . SER B 1 362 ? -8.625 -40.531 -23.172 1 88.62 362 SER B CA 1
ATOM 8320 C C . SER B 1 362 ? -8.469 -41.906 -22.562 1 88.62 362 SER B C 1
ATOM 8322 O O . SER B 1 362 ? -7.812 -42.781 -23.141 1 88.62 362 SER B O 1
ATOM 8324 N N . PRO B 1 363 ? -9.211 -42.156 -21.562 1 88.75 363 PRO B N 1
ATOM 8325 C CA . PRO B 1 363 ? -9.07 -43.438 -20.859 1 88.75 363 PRO B CA 1
ATOM 8326 C C . PRO B 1 363 ? -9.516 -44.625 -21.703 1 88.75 363 PRO B C 1
ATOM 8328 O O . PRO B 1 363 ? -9.141 -45.75 -21.422 1 88.75 363 PRO B O 1
ATOM 8331 N N . ASP B 1 364 ? -10.352 -44.406 -22.703 1 85.38 364 ASP B N 1
ATOM 8332 C CA . ASP B 1 364 ? -10.875 -45.469 -23.562 1 85.38 364 ASP B CA 1
ATOM 8333 C C . ASP B 1 364 ? -9.75 -46.156 -24.312 1 85.38 364 ASP B C 1
ATOM 8335 O O . ASP B 1 364 ? -9.914 -47.281 -24.797 1 85.38 364 ASP B O 1
ATOM 8339 N N . LEU B 1 365 ? -8.641 -45.5 -24.297 1 91.12 365 LEU B N 1
ATOM 8340 C CA . LEU B 1 365 ? -7.508 -46.062 -25.047 1 91.12 365 LEU B CA 1
ATOM 8341 C C . LEU B 1 365 ? -6.734 -47.062 -24.203 1 91.12 365 LEU B C 1
ATOM 8343 O O . LEU B 1 365 ? -5.914 -47.812 -24.719 1 91.12 365 LEU B O 1
ATOM 8347 N N . ILE B 1 366 ? -6.918 -47.219 -22.938 1 92.56 366 ILE B N 1
ATOM 8348 C CA . ILE B 1 366 ? -6.113 -47.969 -21.984 1 92.56 366 ILE B CA 1
ATOM 8349 C C . ILE B 1 366 ? -6.203 -49.438 -22.312 1 92.56 366 ILE B C 1
ATOM 8351 O O . ILE B 1 366 ? -5.18 -50.125 -22.484 1 92.56 366 ILE B O 1
ATOM 8355 N N . PRO B 1 367 ? -7.441 -50 -22.453 1 89.75 367 PRO B N 1
ATOM 8356 C CA . PRO B 1 367 ? -7.531 -51.438 -22.688 1 89.75 367 PRO B CA 1
ATOM 8357 C C . PRO B 1 367 ? -6.844 -51.875 -23.969 1 89.75 367 PRO B C 1
ATOM 8359 O O . PRO B 1 367 ? -6.32 -53 -24.047 1 89.75 367 PRO B O 1
ATOM 8362 N N . MET B 1 368 ? -6.832 -51.031 -24.875 1 89.75 368 MET B N 1
ATOM 8363 C CA . MET B 1 368 ? -6.223 -51.344 -26.156 1 89.75 368 MET B CA 1
ATOM 8364 C C . MET B 1 368 ? -4.711 -51.188 -26.094 1 89.75 368 MET B C 1
ATOM 8366 O O . MET B 1 368 ? -3.967 -52.062 -26.562 1 89.75 368 MET B O 1
ATOM 8370 N N . ALA B 1 369 ? -4.246 -50.125 -25.562 1 92.75 369 ALA B N 1
ATOM 8371 C CA . ALA B 1 369 ? -2.834 -49.75 -25.562 1 92.75 369 ALA B CA 1
ATOM 8372 C C . ALA B 1 369 ? -2.039 -50.562 -24.562 1 92.75 369 ALA B C 1
ATOM 8374 O O . ALA B 1 369 ? -0.851 -50.812 -24.766 1 92.75 369 ALA B O 1
ATOM 8375 N N . CYS B 1 370 ? -2.65 -50.906 -23.422 1 93.25 370 CYS B N 1
ATOM 8376 C CA . CYS B 1 370 ? -1.98 -51.594 -22.328 1 93.25 370 CYS B CA 1
ATOM 8377 C C . CYS B 1 370 ? -2.811 -52.781 -21.844 1 93.25 370 CYS B C 1
ATOM 8379 O O . CYS B 1 370 ? -3.105 -52.906 -20.656 1 93.25 370 CYS B O 1
ATOM 8381 N N . GLN B 1 371 ? -3.035 -53.688 -22.703 1 89.62 371 GLN B N 1
ATOM 8382 C CA . GLN B 1 371 ? -3.969 -54.781 -22.453 1 89.62 371 GLN B CA 1
ATOM 8383 C C . GLN B 1 371 ? -3.521 -55.625 -21.25 1 89.62 371 GLN B C 1
ATOM 8385 O O . GLN B 1 371 ? -4.32 -55.906 -20.359 1 89.62 371 GLN B O 1
ATOM 8390 N N . ARG B 1 372 ? -2.289 -55.906 -21.234 1 87.94 372 ARG B N 1
ATOM 8391 C CA . ARG B 1 372 ? -1.765 -56.781 -20.172 1 87.94 372 ARG B CA 1
ATOM 8392 C C . ARG B 1 372 ? -1.903 -56.125 -18.812 1 87.94 372 ARG B C 1
ATOM 8394 O O . ARG B 1 372 ? -2.418 -56.719 -17.859 1 87.94 372 ARG B O 1
ATOM 8401 N N . ARG B 1 373 ? -1.49 -54.938 -18.688 1 89.94 373 ARG B N 1
ATOM 8402 C CA . ARG B 1 373 ? -1.538 -54.219 -17.406 1 89.94 373 ARG B CA 1
ATOM 8403 C C . ARG B 1 373 ? -2.975 -53.906 -17.016 1 89.94 373 ARG B C 1
ATOM 8405 O O . ARG B 1 373 ? -3.316 -53.906 -15.828 1 89.94 373 ARG B O 1
ATOM 8412 N N . TRP B 1 374 ? -3.732 -53.656 -18 1 90.06 374 TRP B N 1
ATOM 8413 C CA . TRP B 1 374 ? -5.141 -53.375 -17.75 1 90.06 374 TRP B CA 1
ATOM 8414 C C . TRP B 1 374 ? -5.824 -54.594 -17.109 1 90.06 374 TRP B C 1
ATOM 8416 O O . TRP B 1 374 ? -6.523 -54.438 -16.094 1 90.06 374 TRP B O 1
ATOM 8426 N N . LYS B 1 375 ? -5.551 -55.75 -17.656 1 87.44 375 LYS B N 1
ATOM 8427 C CA . LYS B 1 375 ? -6.105 -56.969 -17.109 1 87.44 375 LYS B CA 1
ATOM 8428 C C . LYS B 1 375 ? -5.594 -57.219 -15.688 1 87.44 375 LYS B C 1
ATOM 8430 O O . LYS B 1 375 ? -6.355 -57.625 -14.805 1 87.44 375 LYS B O 1
ATOM 8435 N N . ALA B 1 376 ? -4.387 -56.938 -15.539 1 86.5 376 ALA B N 1
ATOM 8436 C CA . ALA B 1 376 ? -3.805 -57.094 -14.211 1 86.5 376 ALA B CA 1
ATOM 8437 C C . ALA B 1 376 ? -4.457 -56.125 -13.211 1 86.5 376 ALA B C 1
ATOM 8439 O O . ALA B 1 376 ? -4.656 -56.5 -12.047 1 86.5 376 ALA B O 1
ATOM 8440 N N . THR B 1 377 ? -4.688 -54.938 -13.602 1 86.38 377 THR B N 1
ATOM 8441 C CA . THR B 1 377 ? -5.34 -53.938 -12.742 1 86.38 377 THR B CA 1
ATOM 8442 C C . THR B 1 377 ? -6.73 -54.406 -12.336 1 86.38 377 THR B C 1
ATOM 8444 O O . THR B 1 377 ? -7.137 -54.25 -11.18 1 86.38 377 THR B O 1
ATOM 8447 N N . MET B 1 378 ? -7.387 -55.031 -13.25 1 84.94 378 MET B N 1
ATOM 8448 C CA . MET B 1 378 ? -8.742 -55.5 -12.984 1 84.94 378 MET B CA 1
ATOM 8449 C C . MET B 1 378 ? -8.727 -56.688 -12.039 1 84.94 378 MET B C 1
ATOM 8451 O O . MET B 1 378 ? -9.633 -56.875 -11.227 1 84.94 378 MET B O 1
ATOM 8455 N N . LEU B 1 379 ? -7.68 -57.469 -12.141 1 82.12 379 LEU B N 1
ATOM 8456 C CA . LEU B 1 379 ? -7.57 -58.656 -11.328 1 82.12 379 LEU B CA 1
ATOM 8457 C C . LEU B 1 379 ? -6.871 -58.375 -10.008 1 82.12 379 LEU B C 1
ATOM 8459 O O . LEU B 1 379 ? -6.668 -59.281 -9.195 1 82.12 379 LEU B O 1
ATOM 8463 N N . ASP B 1 380 ? -6.664 -57.125 -9.672 1 75.88 380 ASP B N 1
ATOM 8464 C CA . ASP B 1 380 ? -5.953 -56.688 -8.477 1 75.88 380 ASP B CA 1
ATOM 8465 C C . ASP B 1 380 ? -4.602 -57.375 -8.352 1 75.88 380 ASP B C 1
ATOM 8467 O O . ASP B 1 380 ? -4.203 -57.781 -7.254 1 75.88 380 ASP B O 1
ATOM 8471 N N . GLU B 1 381 ? -4.148 -57.812 -9.352 1 70.56 381 GLU B N 1
ATOM 8472 C CA . GLU B 1 381 ? -2.834 -58.438 -9.383 1 70.56 381 GLU B CA 1
ATOM 8473 C C . GLU B 1 381 ? -1.737 -57.438 -9.688 1 70.56 381 GLU B C 1
ATOM 8475 O O . GLU B 1 381 ? -0.62 -57.812 -10.047 1 70.56 381 GLU B O 1
ATOM 8480 N N . GLN B 1 382 ? -2.244 -56.188 -9.641 1 63.03 382 GLN B N 1
ATOM 8481 C CA . GLN B 1 382 ? -1.267 -55.188 -10.016 1 63.03 382 GLN B CA 1
ATOM 8482 C C . GLN B 1 382 ? 0.003 -55.312 -9.18 1 63.03 382 GLN B C 1
ATOM 8484 O O . GLN B 1 382 ? -0.057 -55.312 -7.945 1 63.03 382 GLN B O 1
ATOM 8489 N N . ASP B 1 383 ? 0.887 -56.094 -9.633 1 54.94 383 ASP B N 1
ATOM 8490 C CA . ASP B 1 383 ? 2.188 -56.062 -8.977 1 54.94 383 ASP B CA 1
ATOM 8491 C C . ASP B 1 383 ? 2.732 -54.656 -8.914 1 54.94 383 ASP B C 1
ATOM 8493 O O . ASP B 1 383 ? 2.523 -53.844 -9.836 1 54.94 383 ASP B O 1
ATOM 8497 N N . HIS B 1 384 ? 2.609 -54.031 -7.75 1 60.16 384 HIS B N 1
ATOM 8498 C CA . HIS B 1 384 ? 3.277 -52.75 -7.5 1 60.16 384 HIS B CA 1
ATOM 8499 C C . HIS B 1 384 ? 4.496 -52.594 -8.406 1 60.16 384 HIS B C 1
ATOM 8501 O O . HIS B 1 384 ? 5.449 -51.906 -8.047 1 60.16 384 HIS B O 1
ATOM 8507 N N . SER B 1 385 ? 4.344 -53.25 -9.586 1 70.75 385 SER B N 1
ATOM 8508 C CA . SER B 1 385 ? 5.555 -53.25 -10.398 1 70.75 385 SER B CA 1
ATOM 8509 C C . SER B 1 385 ? 5.707 -51.938 -11.148 1 70.75 385 SER B C 1
ATOM 8511 O O . SER B 1 385 ? 4.715 -51.344 -11.586 1 70.75 385 SER B O 1
ATOM 8513 N N . THR B 1 386 ? 6.863 -51.406 -11.203 1 85.88 386 THR B N 1
ATOM 8514 C CA . THR B 1 386 ? 7.277 -50.188 -11.867 1 85.88 386 THR B CA 1
ATOM 8515 C C . THR B 1 386 ? 7.242 -50.344 -13.383 1 85.88 386 THR B C 1
ATOM 8517 O O . THR B 1 386 ? 7.371 -51.469 -13.898 1 85.88 386 THR B O 1
ATOM 8520 N N . TRP B 1 387 ? 6.777 -49.406 -14.172 1 92.44 387 TRP B N 1
ATOM 8521 C CA . TRP B 1 387 ? 6.773 -49.375 -15.633 1 92.44 387 TRP B CA 1
ATOM 8522 C C . TRP B 1 387 ? 8.195 -49.469 -16.188 1 92.44 387 TRP B C 1
ATOM 8524 O O . TRP B 1 387 ? 9.117 -48.875 -15.641 1 92.44 387 TRP B O 1
ATOM 8534 N N . SER B 1 388 ? 8.445 -50.312 -17.141 1 92.19 388 SER B N 1
ATOM 8535 C CA . SER B 1 388 ? 9.719 -50.312 -17.859 1 92.19 388 SER B CA 1
ATOM 8536 C C . SER B 1 388 ? 9.641 -49.5 -19.141 1 92.19 388 SER B C 1
ATOM 8538 O O . SER B 1 388 ? 8.547 -49.25 -19.656 1 92.19 388 SER B O 1
ATOM 8540 N N . VAL B 1 389 ? 10.773 -49.094 -19.672 1 92.88 389 VAL B N 1
ATOM 8541 C CA . VAL B 1 389 ? 10.836 -48.312 -20.891 1 92.88 389 VAL B CA 1
ATOM 8542 C C . VAL B 1 389 ? 10.25 -49.094 -22.047 1 92.88 389 VAL B C 1
ATOM 8544 O O . VAL B 1 389 ? 9.547 -48.562 -22.891 1 92.88 389 VAL B O 1
ATOM 8547 N N . GLU B 1 390 ? 10.516 -50.344 -22.062 1 92.81 390 GLU B N 1
ATOM 8548 C CA . GLU B 1 390 ? 10.023 -51.219 -23.125 1 92.81 390 GLU B CA 1
ATOM 8549 C C . GLU B 1 390 ? 8.5 -51.281 -23.141 1 92.81 390 GLU B C 1
ATOM 8551 O O . GLU B 1 390 ? 7.883 -51.188 -24.203 1 92.81 390 GLU B O 1
ATOM 8556 N N . GLU B 1 391 ? 7.934 -51.438 -21.969 1 93.5 391 GLU B N 1
ATOM 8557 C CA . GLU B 1 391 ? 6.477 -51.5 -21.859 1 93.5 391 GLU B CA 1
ATOM 8558 C C . GLU B 1 391 ? 5.852 -50.188 -22.312 1 93.5 391 GLU B C 1
ATOM 8560 O O . GLU B 1 391 ? 4.805 -50.156 -22.969 1 93.5 391 GLU B O 1
ATOM 8565 N N . LEU B 1 392 ? 6.449 -49.125 -21.906 1 95.94 392 LEU B N 1
ATOM 8566 C CA . LEU B 1 392 ? 5.934 -47.781 -22.25 1 95.94 392 LEU B CA 1
ATOM 8567 C C . LEU B 1 392 ? 6.004 -47.562 -23.75 1 95.94 392 LEU B C 1
ATOM 8569 O O . LEU B 1 392 ? 5.051 -47.031 -24.359 1 95.94 392 LEU B O 1
ATOM 8573 N N . LEU B 1 393 ? 7.094 -47.938 -24.344 1 95.62 393 LEU B N 1
ATOM 8574 C CA . LEU B 1 393 ? 7.262 -47.781 -25.781 1 95.62 393 LEU B CA 1
ATOM 8575 C C . LEU B 1 393 ? 6.27 -48.656 -26.547 1 95.62 393 LEU B C 1
ATOM 8577 O O . LEU B 1 393 ? 5.766 -48.25 -27.594 1 95.62 393 LEU B O 1
ATOM 8581 N N . GLU B 1 394 ? 6.047 -49.844 -26.016 1 94.75 394 GLU B N 1
ATOM 8582 C CA . GLU B 1 394 ? 5.062 -50.719 -26.625 1 94.75 394 GLU B CA 1
ATOM 8583 C C . GLU B 1 394 ? 3.672 -50.094 -26.609 1 94.75 394 GLU B C 1
ATOM 8585 O O . GLU B 1 394 ? 2.91 -50.219 -27.578 1 94.75 394 GLU B O 1
ATOM 8590 N N . ALA B 1 395 ? 3.346 -49.469 -25.531 1 95.56 395 ALA B N 1
ATOM 8591 C CA . ALA B 1 395 ? 2.064 -48.781 -25.453 1 95.56 395 ALA B CA 1
ATOM 8592 C C . ALA B 1 395 ? 1.957 -47.719 -26.531 1 95.56 395 ALA B C 1
ATOM 8594 O O . ALA B 1 395 ? 0.923 -47.594 -27.188 1 95.56 395 ALA B O 1
ATOM 8595 N N . PHE B 1 396 ? 3.023 -46.938 -26.797 1 96.06 396 PHE B N 1
ATOM 8596 C CA . PHE B 1 396 ? 3.025 -45.875 -27.812 1 96.06 396 PHE B CA 1
ATOM 8597 C C . PHE B 1 396 ? 2.906 -46.5 -29.203 1 96.06 396 PHE B C 1
ATOM 8599 O O . PHE B 1 396 ? 2.234 -45.938 -30.078 1 96.06 396 PHE B O 1
ATOM 8606 N N . LYS B 1 397 ? 3.582 -47.594 -29.359 1 94.19 397 LYS B N 1
ATOM 8607 C CA . LYS B 1 397 ? 3.49 -48.281 -30.641 1 94.19 397 LYS B CA 1
ATOM 8608 C C . LYS B 1 397 ? 2.053 -48.688 -30.953 1 94.19 397 LYS B C 1
ATOM 8610 O O . LYS B 1 397 ? 1.583 -48.562 -32.062 1 94.19 397 LYS B O 1
ATOM 8615 N N . THR B 1 398 ? 1.426 -49.219 -29.938 1 94.25 398 THR B N 1
ATOM 8616 C CA . THR B 1 398 ? 0.037 -49.625 -30.078 1 94.25 398 THR B CA 1
ATOM 8617 C C . THR B 1 398 ? -0.86 -48.438 -30.375 1 94.25 398 THR B C 1
ATOM 8619 O O . THR B 1 398 ? -1.759 -48.5 -31.219 1 94.25 398 THR B O 1
ATOM 8622 N N . LEU B 1 399 ? -0.67 -47.344 -29.734 1 94.44 399 LEU B N 1
ATOM 8623 C CA . LEU B 1 399 ? -1.452 -46.156 -29.938 1 94.44 399 LEU B CA 1
ATOM 8624 C C . LEU B 1 399 ? -1.27 -45.625 -31.359 1 94.44 399 LEU B C 1
ATOM 8626 O O . LEU B 1 399 ? -2.215 -45.125 -31.969 1 94.44 399 LEU B O 1
ATOM 8630 N N . ALA B 1 400 ? -0.079 -45.75 -31.844 1 92.31 400 ALA B N 1
ATOM 8631 C CA . ALA B 1 400 ? 0.247 -45.281 -33.188 1 92.31 400 ALA B CA 1
ATOM 8632 C C . ALA B 1 400 ? -0.42 -46.125 -34.25 1 92.31 400 ALA B C 1
ATOM 8634 O O . ALA B 1 400 ? -0.748 -45.625 -35.344 1 92.31 400 ALA B O 1
ATOM 8635 N N . SER B 1 401 ? -0.593 -47.344 -33.969 1 88.56 401 SER B N 1
ATOM 8636 C CA . SER B 1 401 ? -1.106 -48.281 -34.969 1 88.56 401 SER B CA 1
ATOM 8637 C C . SER B 1 401 ? -2.609 -48.5 -34.812 1 88.56 401 SER B C 1
ATOM 8639 O O . SER B 1 401 ? -3.221 -49.25 -35.562 1 88.56 401 SER B O 1
ATOM 8641 N N . GLU B 1 402 ? -3.133 -47.812 -33.906 1 79.88 402 GLU B N 1
ATOM 8642 C CA . GLU B 1 402 ? -4.543 -48 -33.594 1 79.88 402 GLU B CA 1
ATOM 8643 C C . GLU B 1 402 ? -5.438 -47.531 -34.75 1 79.88 402 GLU B C 1
ATOM 8645 O O . GLU B 1 402 ? -5.355 -46.375 -35.156 1 79.88 402 GLU B O 1
ATOM 8650 N N . ILE B 1 403 ? -6.289 -48.406 -35.25 1 78.31 403 ILE B N 1
ATOM 8651 C CA . ILE B 1 403 ? -7.148 -48.094 -36.375 1 78.31 403 ILE B CA 1
ATOM 8652 C C . ILE B 1 403 ? -8.602 -48.062 -35.938 1 78.31 403 ILE B C 1
ATOM 8654 O O . ILE B 1 403 ? -9.43 -47.375 -36.531 1 78.31 403 ILE B O 1
ATOM 8658 N N . VAL B 1 404 ? -8.938 -48.781 -34.812 1 78.31 404 VAL B N 1
ATOM 8659 C CA . VAL B 1 404 ? -10.312 -48.875 -34.375 1 78.31 404 VAL B CA 1
ATOM 8660 C C . VAL B 1 404 ? -10.789 -47.531 -33.812 1 78.31 404 VAL B C 1
ATOM 8662 O O . VAL B 1 404 ? -11.922 -47.125 -34.094 1 78.31 404 VAL B O 1
ATOM 8665 N N . PHE B 1 405 ? -10.008 -46.906 -33.094 1 83.31 405 PHE B N 1
ATOM 8666 C CA . PHE B 1 405 ? -10.289 -45.594 -32.562 1 83.31 405 PHE B CA 1
ATOM 8667 C C . PHE B 1 405 ? -9.273 -44.562 -33.062 1 83.31 405 PHE B C 1
ATOM 8669 O O . PHE B 1 405 ? -8.328 -44.219 -32.375 1 83.31 405 PHE B O 1
ATOM 8676 N N . PRO B 1 406 ? -9.547 -44.156 -34.281 1 88.31 406 PRO B N 1
ATOM 8677 C CA . PRO B 1 406 ? -8.555 -43.25 -34.844 1 88.31 406 PRO B CA 1
ATOM 8678 C C . PRO B 1 406 ? -8.328 -42 -34 1 88.31 406 PRO B C 1
ATOM 8680 O O . PRO B 1 406 ? -9.281 -41.281 -33.688 1 88.31 406 PRO B O 1
ATOM 8683 N N . THR B 1 407 ? -7.176 -41.875 -33.5 1 92.69 407 THR B N 1
ATOM 8684 C CA . THR B 1 407 ? -6.812 -40.781 -32.625 1 92.69 407 THR B CA 1
ATOM 8685 C C . THR B 1 407 ? -5.512 -40.125 -33.062 1 92.69 407 THR B C 1
ATOM 8687 O O . THR B 1 407 ? -4.574 -40.812 -33.469 1 92.69 407 THR B O 1
ATOM 8690 N N . LYS B 1 408 ? -5.508 -38.781 -33.188 1 94.81 408 LYS B N 1
ATOM 8691 C CA . LYS B 1 408 ? -4.297 -38.031 -33.438 1 94.81 408 LYS B CA 1
ATOM 8692 C C . LYS B 1 408 ? -3.697 -37.469 -32.156 1 94.81 408 LYS B C 1
ATOM 8694 O O . LYS B 1 408 ? -4.426 -37 -31.281 1 94.81 408 LYS B O 1
ATOM 8699 N N . PHE B 1 409 ? -2.422 -37.594 -32.031 1 96.12 409 PHE B N 1
ATOM 8700 C CA . PHE B 1 409 ? -1.734 -37.156 -30.828 1 96.12 409 PHE B CA 1
ATOM 8701 C C . PHE B 1 409 ? -0.75 -36.031 -31.141 1 96.12 409 PHE B C 1
ATOM 8703 O O . PHE B 1 409 ? 0.054 -36.156 -32.062 1 96.12 409 PHE B O 1
ATOM 8710 N N . CYS B 1 410 ? -0.825 -34.969 -30.422 1 97.5 410 CYS B N 1
ATOM 8711 C CA . CYS B 1 410 ? 0.179 -33.906 -30.453 1 97.5 410 CYS B CA 1
ATOM 8712 C C . CYS B 1 410 ? 0.892 -33.781 -29.109 1 97.5 410 CYS B C 1
ATOM 8714 O O . CYS B 1 410 ? 0.259 -33.5 -28.094 1 97.5 410 CYS B O 1
ATOM 8716 N N . LEU B 1 411 ? 2.174 -33.938 -29.094 1 98 411 LEU B N 1
ATOM 8717 C CA . LEU B 1 411 ? 2.949 -33.938 -27.844 1 98 411 LEU B CA 1
ATOM 8718 C C . LEU B 1 411 ? 3.816 -32.688 -27.766 1 98 411 LEU B C 1
ATOM 8720 O O . LEU B 1 411 ? 4.496 -32.344 -28.719 1 98 411 LEU B O 1
ATOM 8724 N N . PHE B 1 412 ? 3.752 -31.969 -26.688 1 98.12 412 PHE B N 1
ATOM 8725 C CA . PHE B 1 412 ? 4.621 -30.828 -26.391 1 98.12 412 PHE B CA 1
ATOM 8726 C C . PHE B 1 412 ? 5.656 -31.203 -25.344 1 98.12 412 PHE B C 1
ATOM 8728 O O . PHE B 1 412 ? 5.305 -31.516 -24.203 1 98.12 412 PHE B O 1
ATOM 8735 N N . ILE B 1 413 ? 6.891 -31.188 -25.641 1 98.12 413 ILE B N 1
ATOM 8736 C CA . ILE B 1 413 ? 7.969 -31.578 -24.75 1 98.12 413 ILE B CA 1
ATOM 8737 C C . ILE B 1 413 ? 8.953 -30.422 -24.594 1 98.12 413 ILE B C 1
ATOM 8739 O O . ILE B 1 413 ? 9.641 -30.047 -25.547 1 98.12 413 ILE B O 1
ATOM 8743 N N . ASP B 1 414 ? 9.07 -29.906 -23.391 1 97.19 414 ASP B N 1
ATOM 8744 C CA . ASP B 1 414 ? 9.906 -28.734 -23.125 1 97.19 414 ASP B CA 1
ATOM 8745 C C . ASP B 1 414 ? 11.211 -29.141 -22.438 1 97.19 414 ASP B C 1
ATOM 8747 O O . ASP B 1 414 ? 11.227 -30.016 -21.578 1 97.19 414 ASP B O 1
ATOM 8751 N N . GLY B 1 415 ? 12.328 -28.531 -22.875 1 96.19 415 GLY B N 1
ATOM 8752 C CA . GLY B 1 415 ? 13.586 -28.609 -22.156 1 96.19 415 GLY B CA 1
ATOM 8753 C C . GLY B 1 415 ? 14.352 -29.891 -22.422 1 96.19 415 GLY B C 1
ATOM 8754 O O . GLY B 1 415 ? 14.805 -30.547 -21.484 1 96.19 415 GLY B O 1
ATOM 8755 N N . LEU B 1 416 ? 14.5 -30.234 -23.656 1 96.88 416 LEU B N 1
ATOM 8756 C CA . LEU B 1 416 ? 15.258 -31.438 -23.984 1 96.88 416 LEU B CA 1
ATOM 8757 C C . LEU B 1 416 ? 16.656 -31.391 -23.391 1 96.88 416 LEU B C 1
ATOM 8759 O O . LEU B 1 416 ? 17.219 -32.438 -23.016 1 96.88 416 LEU B O 1
ATOM 8763 N N . ASP B 1 417 ? 17.219 -30.203 -23.281 1 94.06 417 ASP B N 1
ATOM 8764 C CA . ASP B 1 417 ? 18.578 -30.016 -22.766 1 94.06 417 ASP B CA 1
ATOM 8765 C C . ASP B 1 417 ? 18.625 -30.219 -21.25 1 94.06 417 ASP B C 1
ATOM 8767 O O . ASP B 1 417 ? 19.703 -30.281 -20.672 1 94.06 417 ASP B O 1
ATOM 8771 N N . GLU B 1 418 ? 17.5 -30.344 -20.625 1 92.69 418 GLU B N 1
ATOM 8772 C CA . GLU B 1 418 ? 17.438 -30.562 -19.188 1 92.69 418 GLU B CA 1
ATOM 8773 C C . GLU B 1 418 ? 17.391 -32.031 -18.859 1 92.69 418 GLU B C 1
ATOM 8775 O O . GLU B 1 418 ? 17.484 -32.438 -17.688 1 92.69 418 GLU B O 1
ATOM 8780 N N . CYS B 1 419 ? 17.234 -32.875 -19.859 1 93.88 419 CYS B N 1
ATOM 8781 C CA . CYS B 1 419 ? 17.344 -34.312 -19.672 1 93.88 419 CYS B CA 1
ATOM 8782 C C . CYS B 1 419 ? 18.781 -34.719 -19.344 1 93.88 419 CYS B C 1
ATOM 8784 O O . CYS B 1 419 ? 19.719 -34.281 -20.016 1 93.88 419 CYS B O 1
ATOM 8786 N N . THR B 1 420 ? 19.016 -35.469 -18.328 1 90.06 420 THR B N 1
ATOM 8787 C CA . THR B 1 420 ? 20.359 -35.812 -17.859 1 90.06 420 THR B CA 1
ATOM 8788 C C . THR B 1 420 ? 20.906 -37 -18.641 1 90.06 420 THR B C 1
ATOM 8790 O O . THR B 1 420 ? 22.109 -37.312 -18.578 1 90.06 420 THR B O 1
ATOM 8793 N N . GLU B 1 421 ? 20.125 -37.688 -19.391 1 92.38 421 GLU B N 1
ATOM 8794 C CA . GLU B 1 421 ? 20.547 -38.844 -20.156 1 92.38 421 GLU B CA 1
ATOM 8795 C C . GLU B 1 421 ? 21.125 -38.438 -21.516 1 92.38 421 GLU B C 1
ATOM 8797 O O . GLU B 1 421 ? 21.234 -37.219 -21.812 1 92.38 421 GLU B O 1
ATOM 8802 N N . ASP B 1 422 ? 21.594 -39.438 -22.25 1 93.31 422 ASP B N 1
ATOM 8803 C CA . ASP B 1 422 ? 22.234 -39.156 -23.531 1 93.31 422 ASP B CA 1
ATOM 8804 C C . ASP B 1 422 ? 21.234 -38.531 -24.516 1 93.31 422 ASP B C 1
ATOM 8806 O O . ASP B 1 422 ? 20.188 -39.125 -24.797 1 93.31 422 ASP B O 1
ATOM 8810 N N . HIS B 1 423 ? 21.641 -37.375 -25.062 1 95.44 423 HIS B N 1
ATOM 8811 C CA . HIS B 1 423 ? 20.75 -36.594 -25.906 1 95.44 423 HIS B CA 1
ATOM 8812 C C . HIS B 1 423 ? 20.547 -37.281 -27.266 1 95.44 423 HIS B C 1
ATOM 8814 O O . HIS B 1 423 ? 19.469 -37.188 -27.859 1 95.44 423 HIS B O 1
ATOM 8820 N N . SER B 1 424 ? 21.531 -37.969 -27.766 1 95.19 424 SER B N 1
ATOM 8821 C CA . SER B 1 424 ? 21.391 -38.688 -29.016 1 95.19 424 SER B CA 1
ATOM 8822 C C . SER B 1 424 ? 20.344 -39.781 -28.906 1 95.19 424 SER B C 1
ATOM 8824 O O . SER B 1 424 ? 19.578 -40.031 -29.844 1 95.19 424 SER B O 1
ATOM 8826 N N . GLU B 1 425 ? 20.391 -40.406 -27.75 1 95.31 425 GLU B N 1
ATOM 8827 C CA . GLU B 1 425 ? 19.391 -41.469 -27.5 1 95.31 425 GLU B CA 1
ATOM 8828 C C . GLU B 1 425 ? 18 -40.875 -27.359 1 95.31 425 GLU B C 1
ATOM 8830 O O . GLU B 1 425 ? 17.016 -41.469 -27.781 1 95.31 425 GLU B O 1
ATOM 8835 N N . LEU B 1 426 ? 17.953 -39.75 -26.703 1 96.56 426 LEU B N 1
ATOM 8836 C CA . LEU B 1 426 ? 16.672 -39.062 -26.547 1 96.56 426 LEU B CA 1
ATOM 8837 C C . LEU B 1 426 ? 16.109 -38.656 -27.922 1 96.56 426 LEU B C 1
ATOM 8839 O O . LEU B 1 426 ? 14.9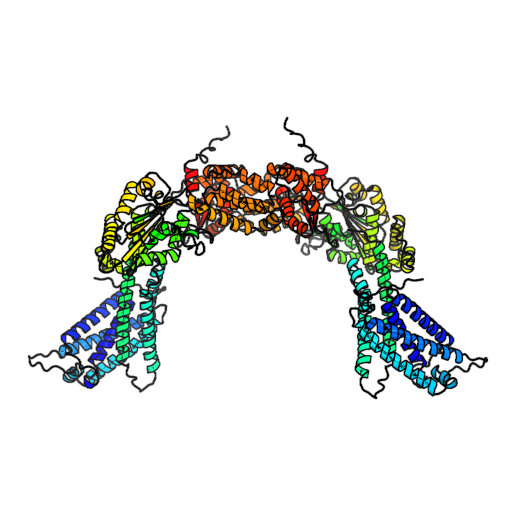06 -38.844 -28.172 1 96.56 426 LEU B O 1
ATOM 8843 N N . ILE B 1 427 ? 16.953 -38.156 -28.766 1 96.88 427 ILE B N 1
ATOM 8844 C CA . ILE B 1 427 ? 16.562 -37.781 -30.109 1 96.88 427 ILE B CA 1
ATOM 8845 C C . ILE B 1 427 ? 16.062 -39 -30.875 1 96.88 427 ILE B C 1
ATOM 8847 O O . ILE B 1 427 ? 15.023 -38.938 -31.547 1 96.88 427 ILE B O 1
ATOM 8851 N N . LYS B 1 428 ? 16.766 -40.094 -30.781 1 95.75 428 LYS B N 1
ATOM 8852 C CA . LYS B 1 428 ? 16.344 -41.312 -31.422 1 95.75 428 LYS B CA 1
ATOM 8853 C C . LYS B 1 428 ? 14.977 -41.781 -30.906 1 95.75 428 LYS B C 1
ATOM 8855 O O . LYS B 1 428 ? 14.125 -42.188 -31.703 1 95.75 428 LYS B O 1
ATOM 8860 N N . LEU B 1 429 ? 14.828 -41.688 -29.656 1 95.94 429 LEU B N 1
ATOM 8861 C CA . LEU B 1 429 ? 13.562 -42.031 -29.031 1 95.94 429 LEU B CA 1
ATOM 8862 C C . LEU B 1 429 ? 12.422 -41.188 -29.594 1 95.94 429 LEU B C 1
ATOM 8864 O O . LEU B 1 429 ? 11.375 -41.719 -29.984 1 95.94 429 LEU B O 1
ATOM 8868 N N . LEU B 1 430 ? 12.547 -39.906 -29.625 1 96.88 430 LEU B N 1
ATOM 8869 C CA . LEU B 1 430 ? 11.508 -38.969 -30.109 1 96.88 430 LEU B CA 1
ATOM 8870 C C . LEU B 1 430 ? 11.188 -39.25 -31.578 1 96.88 430 LEU B C 1
ATOM 8872 O O . LEU B 1 430 ? 10.023 -39.188 -31.969 1 96.88 430 LEU B O 1
ATOM 8876 N N . ASN B 1 431 ? 12.242 -39.531 -32.312 1 94.81 431 ASN B N 1
ATOM 8877 C CA . ASN B 1 431 ? 12.031 -39.812 -33.719 1 94.81 431 ASN B CA 1
ATOM 8878 C C . ASN B 1 431 ? 11.234 -41.094 -33.906 1 94.81 431 ASN B C 1
ATOM 8880 O O . ASN B 1 431 ? 10.469 -41.219 -34.875 1 94.81 431 ASN B O 1
ATOM 8884 N N . THR B 1 432 ? 11.414 -42 -33.031 1 93.75 432 THR B N 1
ATOM 8885 C CA . THR B 1 432 ? 10.688 -43.281 -33.094 1 93.75 432 THR B CA 1
ATOM 8886 C C . THR B 1 432 ? 9.219 -43.062 -32.719 1 93.75 432 THR B C 1
ATOM 8888 O O . THR B 1 432 ? 8.344 -43.781 -33.219 1 93.75 432 THR B O 1
ATOM 8891 N N . LEU B 1 433 ? 8.945 -42.125 -31.891 1 95.06 433 LEU B N 1
ATOM 8892 C CA . LEU B 1 433 ? 7.586 -41.875 -31.438 1 95.06 433 LEU B CA 1
ATOM 8893 C C . LEU B 1 433 ? 6.758 -41.219 -32.531 1 95.06 433 LEU B C 1
ATOM 8895 O O . LEU B 1 433 ? 5.539 -41.406 -32.594 1 95.06 433 LEU B O 1
ATOM 8899 N N . VAL B 1 434 ? 7.402 -40.469 -33.344 1 95.62 434 VAL B N 1
ATOM 8900 C CA . VAL B 1 434 ? 6.699 -39.719 -34.406 1 95.62 434 VAL B CA 1
ATOM 8901 C C . VAL B 1 434 ? 6.129 -40.719 -35.438 1 95.62 434 VAL B C 1
ATOM 8903 O O . VAL B 1 434 ? 6.84 -41.594 -35.906 1 95.62 434 VAL B O 1
ATOM 8906 N N . GLN B 1 435 ? 4.922 -40.656 -35.594 1 94.06 435 GLN B N 1
ATOM 8907 C CA . GLN B 1 435 ? 4.176 -41.438 -36.562 1 94.06 435 GLN B CA 1
ATOM 8908 C C . GLN B 1 435 ? 3.164 -40.594 -37.312 1 94.06 435 GLN B C 1
ATOM 8910 O O . GLN B 1 435 ? 3.068 -39.375 -37.094 1 94.06 435 GLN B O 1
ATOM 8915 N N . SER B 1 436 ? 2.4 -41.219 -38.25 1 90.75 436 SER B N 1
ATOM 8916 C CA . SER B 1 436 ? 1.438 -40.469 -39.062 1 90.75 436 SER B CA 1
ATOM 8917 C C . SER B 1 436 ? 0.389 -39.812 -38.188 1 90.75 436 SER B C 1
ATOM 8919 O O . SER B 1 436 ? -0.135 -38.75 -38.531 1 90.75 436 SER B O 1
ATOM 8921 N N . ASN B 1 437 ? 0.131 -40.375 -37.062 1 94.06 437 ASN B N 1
ATOM 8922 C CA . ASN B 1 437 ? -0.891 -39.781 -36.188 1 94.06 437 ASN B CA 1
ATOM 8923 C C . ASN B 1 437 ? -0.276 -39.156 -34.938 1 94.06 437 ASN B C 1
ATOM 8925 O O . ASN B 1 437 ? -0.995 -38.781 -34.031 1 94.06 437 ASN B O 1
ATOM 8929 N N . ILE B 1 438 ? 1.023 -39.094 -34.844 1 96 438 ILE B N 1
ATOM 8930 C CA . ILE B 1 438 ? 1.691 -38.469 -33.688 1 96 438 ILE B CA 1
ATOM 8931 C C . ILE B 1 438 ? 2.689 -37.438 -34.156 1 96 438 ILE B C 1
ATOM 8933 O O . ILE B 1 438 ? 3.613 -37.75 -34.938 1 96 438 ILE B O 1
ATOM 8937 N N . LYS B 1 439 ? 2.535 -36.219 -33.812 1 96.38 439 LYS B N 1
ATOM 8938 C CA . LYS B 1 439 ? 3.521 -35.156 -34.062 1 96.38 439 LYS B CA 1
ATOM 8939 C C . LYS B 1 439 ? 3.994 -34.531 -32.781 1 96.38 439 LYS B C 1
ATOM 8941 O O . LYS B 1 439 ? 3.289 -34.562 -31.75 1 96.38 439 LYS B O 1
ATOM 8946 N N . ILE B 1 440 ? 5.199 -34 -32.75 1 97.88 440 ILE B N 1
ATOM 8947 C CA . ILE B 1 440 ? 5.816 -33.562 -31.484 1 97.88 440 ILE B CA 1
ATOM 8948 C C . ILE B 1 440 ? 6.41 -32.188 -31.656 1 97.88 440 ILE B C 1
ATOM 8950 O O . ILE B 1 440 ? 7.059 -31.891 -32.656 1 97.88 440 ILE B O 1
ATOM 8954 N N . CYS B 1 441 ? 6.078 -31.281 -30.766 1 97.81 441 CYS B N 1
ATOM 8955 C CA . CYS B 1 441 ? 6.746 -29.984 -30.625 1 97.81 441 CYS B CA 1
ATOM 8956 C C . CYS B 1 441 ? 7.723 -30 -29.453 1 97.81 441 CYS B C 1
ATOM 8958 O O . CYS B 1 441 ? 7.328 -30.25 -28.312 1 97.81 441 CYS B O 1
ATOM 8960 N N . VAL B 1 442 ? 8.992 -29.797 -29.719 1 98.06 442 VAL B N 1
ATOM 8961 C CA . VAL B 1 442 ? 10.023 -29.875 -28.688 1 98.06 442 VAL B CA 1
ATOM 8962 C C . VAL B 1 442 ? 10.711 -28.531 -28.531 1 98.06 442 VAL B C 1
ATOM 8964 O O . VAL B 1 442 ? 10.68 -27.688 -29.438 1 98.06 442 VAL B O 1
ATOM 8967 N N . SER B 1 443 ? 11.25 -28.266 -27.328 1 97.62 443 SER B N 1
ATOM 8968 C CA . SER B 1 443 ? 12.031 -27.062 -27.094 1 97.62 443 SER B CA 1
ATOM 8969 C C . SER B 1 443 ? 13.359 -27.375 -26.422 1 97.62 443 SER B C 1
ATOM 8971 O O . SER B 1 443 ? 13.445 -28.328 -25.625 1 97.62 443 SER B O 1
ATOM 8973 N N . SER B 1 444 ? 14.43 -26.734 -26.719 1 96.75 444 SER B N 1
ATOM 8974 C CA . SER B 1 444 ? 15.742 -26.859 -26.094 1 96.75 444 SER B CA 1
ATOM 8975 C C . SER B 1 444 ? 16.625 -25.656 -26.406 1 96.75 444 SER B C 1
ATOM 8977 O O . SER B 1 444 ? 16.281 -24.828 -27.25 1 96.75 444 SER B O 1
ATOM 8979 N N . ARG B 1 445 ? 17.719 -25.531 -25.656 1 93.75 445 ARG B N 1
ATOM 8980 C CA . ARG B 1 445 ? 18.781 -24.609 -26.078 1 93.75 445 ARG B CA 1
ATOM 8981 C C . ARG B 1 445 ? 19.406 -25.062 -27.391 1 93.75 445 ARG B C 1
ATOM 8983 O O . ARG B 1 445 ? 19.25 -26.219 -27.797 1 93.75 445 ARG B O 1
ATOM 8990 N N . PRO B 1 446 ? 20 -24.125 -28.109 1 93.81 446 PRO B N 1
ATOM 8991 C CA . PRO B 1 446 ? 20.531 -24.453 -29.438 1 93.81 446 PRO B CA 1
ATOM 8992 C C . PRO B 1 446 ? 21.891 -25.172 -29.359 1 93.81 446 PRO B C 1
ATOM 8994 O O . PRO B 1 446 ? 22.844 -24.734 -29.984 1 93.81 446 PRO B O 1
ATOM 8997 N N . TRP B 1 447 ? 21.859 -26.297 -28.672 1 93.31 447 TRP B N 1
ATOM 8998 C CA . TRP B 1 447 ? 23.047 -27.125 -28.625 1 93.31 447 TRP B CA 1
ATOM 8999 C C . TRP B 1 447 ? 23.281 -27.844 -29.953 1 93.31 447 TRP B C 1
ATOM 9001 O O . TRP B 1 447 ? 22.328 -28.141 -30.672 1 93.31 447 TRP B O 1
ATOM 9011 N N . LYS B 1 448 ? 24.562 -28.062 -30.234 1 93.38 448 LYS B N 1
ATOM 9012 C CA . LYS B 1 448 ? 24.953 -28.641 -31.531 1 93.38 448 LYS B CA 1
ATOM 9013 C C . LYS B 1 448 ? 24.188 -29.938 -31.812 1 93.38 448 LYS B C 1
ATOM 9015 O O . LYS B 1 448 ? 23.734 -30.156 -32.938 1 93.38 448 LYS B O 1
ATOM 9020 N N . VAL B 1 449 ? 23.969 -30.781 -30.812 1 95.38 449 VAL B N 1
ATOM 9021 C CA . VAL B 1 449 ? 23.312 -32.094 -30.953 1 95.38 449 VAL B CA 1
ATOM 9022 C C . VAL B 1 449 ? 21.875 -31.891 -31.422 1 95.38 449 VAL B C 1
ATOM 9024 O O . VAL B 1 449 ? 21.375 -32.625 -32.281 1 95.38 449 VAL B O 1
ATOM 9027 N N . PHE B 1 450 ? 21.125 -30.906 -30.922 1 96.25 450 PHE B N 1
ATOM 9028 C CA . PHE B 1 450 ? 19.734 -30.641 -31.281 1 96.25 450 PHE B CA 1
ATOM 9029 C C . PHE B 1 450 ? 19.656 -29.875 -32.594 1 96.25 450 PHE B C 1
ATOM 9031 O O . PHE B 1 450 ? 18.75 -30.109 -33.406 1 96.25 450 PHE B O 1
ATOM 9038 N N . GLU B 1 451 ? 20.688 -28.953 -32.844 1 94.5 451 GLU B N 1
ATOM 9039 C CA . GLU B 1 451 ? 20.766 -28.234 -34.094 1 94.5 451 GLU B CA 1
ATOM 9040 C C . GLU B 1 451 ? 20.938 -29.188 -35.281 1 94.5 451 GLU B C 1
ATOM 9042 O O . GLU B 1 451 ? 20.328 -29.016 -36.312 1 94.5 451 GLU B O 1
ATOM 9047 N N . ASP B 1 452 ? 21.766 -30.109 -35.062 1 94.69 452 ASP B N 1
ATOM 9048 C CA . ASP B 1 452 ? 22.016 -31.094 -36.094 1 94.69 452 ASP B CA 1
ATOM 9049 C C . ASP B 1 452 ? 20.781 -31.953 -36.375 1 94.69 452 ASP B C 1
ATOM 9051 O O . ASP B 1 452 ? 20.516 -32.312 -37.5 1 94.69 452 ASP B O 1
ATOM 9055 N N . ALA B 1 453 ? 20.016 -32.219 -35.312 1 95.38 453 ALA B N 1
ATOM 9056 C CA . ALA B 1 453 ? 18.859 -33.094 -35.438 1 95.38 453 ALA B CA 1
ATOM 9057 C C . ALA B 1 453 ? 17.641 -32.375 -35.969 1 95.38 453 ALA B C 1
ATOM 9059 O O . ALA B 1 453 ? 16.906 -32.906 -36.812 1 95.38 453 ALA B O 1
ATOM 9060 N N . TYR B 1 454 ? 17.422 -31.109 -35.531 1 94.88 454 TYR B N 1
ATOM 9061 C CA . TYR B 1 454 ? 16.125 -30.484 -35.781 1 94.88 454 TYR B CA 1
ATOM 9062 C C . TYR B 1 454 ? 16.312 -29.141 -36.469 1 94.88 454 TYR B C 1
ATOM 9064 O O . TYR B 1 454 ? 15.328 -28.531 -36.906 1 94.88 454 TYR B O 1
ATOM 9072 N N . GLY B 1 455 ? 17.5 -28.641 -36.594 1 91.31 455 GLY B N 1
ATOM 9073 C CA . GLY B 1 455 ? 17.781 -27.297 -37.094 1 91.31 455 GLY B CA 1
ATOM 9074 C C . GLY B 1 455 ? 17.812 -27.219 -38.625 1 91.31 455 GLY B C 1
ATOM 9075 O O . GLY B 1 455 ? 17.891 -26.125 -39.188 1 91.31 455 GLY B O 1
ATOM 9076 N N . GLY B 1 456 ? 17.688 -28.266 -39.281 1 88.69 456 GLY B N 1
ATOM 9077 C CA . GLY B 1 456 ? 17.875 -28.297 -40.719 1 88.69 456 GLY B CA 1
ATOM 9078 C C . GLY B 1 456 ? 16.719 -27.703 -41.5 1 88.69 456 GLY B C 1
ATOM 9079 O O . GLY B 1 456 ? 16.922 -27 -42.5 1 88.69 456 GLY B O 1
ATOM 9080 N N . SER B 1 457 ? 15.508 -27.906 -41.094 1 88.44 457 SER B N 1
ATOM 9081 C CA . SER B 1 457 ? 14.336 -27.422 -41.812 1 88.44 457 SER B CA 1
ATOM 9082 C C . SER B 1 457 ? 13.906 -26.047 -41.312 1 88.44 457 SER B C 1
ATOM 9084 O O . SER B 1 457 ? 13.633 -25.875 -40.125 1 88.44 457 SER B O 1
ATOM 9086 N N . ALA B 1 458 ? 13.781 -25.141 -42.219 1 86.19 458 ALA B N 1
ATOM 9087 C CA . ALA B 1 458 ? 13.422 -23.766 -41.875 1 86.19 458 ALA B CA 1
ATOM 9088 C C . ALA B 1 458 ? 11.953 -23.672 -41.469 1 86.19 458 ALA B C 1
ATOM 9090 O O . ALA B 1 458 ? 11.57 -22.812 -40.688 1 86.19 458 ALA B O 1
ATOM 9091 N N . ASP B 1 459 ? 11.227 -24.578 -41.969 1 89.06 459 ASP B N 1
ATOM 9092 C CA . ASP B 1 459 ? 9.789 -24.5 -41.75 1 89.06 459 ASP B CA 1
ATOM 9093 C C . ASP B 1 459 ? 9.391 -25.25 -40.469 1 89.06 459 ASP B C 1
ATOM 9095 O O . ASP B 1 459 ? 8.219 -25.234 -40.062 1 89.06 459 ASP B O 1
ATOM 9099 N N . ARG B 1 460 ? 10.312 -25.875 -39.75 1 94.31 460 ARG B N 1
ATOM 9100 C CA . ARG B 1 460 ? 9.977 -26.656 -38.562 1 94.31 460 ARG B CA 1
ATOM 9101 C C . ARG B 1 460 ? 10.844 -26.266 -37.375 1 94.31 460 ARG B C 1
ATOM 9103 O O . ARG B 1 460 ? 11.25 -27.109 -36.594 1 94.31 460 ARG B O 1
ATOM 9110 N N . LYS B 1 461 ? 11.211 -25.047 -37.438 1 93.81 461 LYS B N 1
ATOM 9111 C CA . LYS B 1 461 ? 11.984 -24.547 -36.312 1 93.81 461 LYS B CA 1
ATOM 9112 C C . LYS B 1 461 ? 11.68 -23.062 -36.031 1 93.81 461 LYS B C 1
ATOM 9114 O O . LYS B 1 461 ? 11.156 -22.375 -36.906 1 93.81 461 LYS B O 1
ATOM 9119 N N . LEU B 1 462 ? 11.867 -22.641 -34.875 1 93.5 462 LEU B N 1
ATOM 9120 C CA . LEU B 1 462 ? 11.656 -21.266 -34.438 1 93.5 462 LEU B CA 1
ATOM 9121 C C . LEU B 1 462 ? 12.695 -20.859 -33.375 1 93.5 462 LEU B C 1
ATOM 9123 O O . LEU B 1 462 ? 12.852 -21.531 -32.375 1 93.5 462 LEU B O 1
ATOM 9127 N N . TYR B 1 463 ? 13.516 -19.891 -33.75 1 92.56 463 TYR B N 1
ATOM 9128 C CA . TYR B 1 463 ? 14.375 -19.266 -32.75 1 92.56 463 TYR B CA 1
ATOM 9129 C C . TYR B 1 463 ? 13.672 -18.078 -32.125 1 92.56 463 TYR B C 1
ATOM 9131 O O . TYR B 1 463 ? 13.43 -17.062 -32.781 1 92.56 463 TYR B O 1
ATOM 9139 N N . LEU B 1 464 ? 13.422 -18.156 -30.828 1 91.19 464 LEU B N 1
ATOM 9140 C CA . LEU B 1 464 ? 12.555 -17.203 -30.156 1 91.19 464 LEU B CA 1
ATOM 9141 C C . LEU B 1 464 ? 13.172 -15.812 -30.156 1 91.19 464 LEU B C 1
ATOM 9143 O O . LEU B 1 464 ? 12.453 -14.805 -30.219 1 91.19 464 LEU B O 1
ATOM 9147 N N . GLU B 1 465 ? 14.555 -15.664 -29.984 1 87.75 465 GLU B N 1
ATOM 9148 C CA . GLU B 1 465 ? 15.195 -14.359 -29.891 1 87.75 465 GLU B CA 1
ATOM 9149 C C . GLU B 1 465 ? 14.961 -13.539 -31.156 1 87.75 465 GLU B C 1
ATOM 9151 O O . GLU B 1 465 ? 15.031 -12.305 -31.125 1 87.75 465 GLU B O 1
ATOM 9156 N N . GLY B 1 466 ? 14.648 -14.172 -32.219 1 84.88 466 GLY B N 1
ATOM 9157 C CA . GLY B 1 466 ? 14.352 -13.477 -33.469 1 84.88 466 GLY B CA 1
ATOM 9158 C C . GLY B 1 466 ? 12.93 -12.961 -33.531 1 84.88 466 GLY B C 1
ATOM 9159 O O . GLY B 1 466 ? 12.602 -12.148 -34.406 1 84.88 466 GLY B O 1
ATOM 9160 N N . HIS B 1 467 ? 12.133 -13.352 -32.531 1 86.88 467 HIS B N 1
ATOM 9161 C CA . HIS B 1 467 ? 10.711 -13.039 -32.656 1 86.88 467 HIS B CA 1
ATOM 9162 C C . HIS B 1 467 ? 10.195 -12.352 -31.391 1 86.88 467 HIS B C 1
ATOM 9164 O O . HIS B 1 467 ? 9.047 -11.906 -31.344 1 86.88 467 HIS B O 1
ATOM 9170 N N . ASN B 1 468 ? 11.07 -12.219 -30.375 1 89.12 468 ASN B N 1
ATOM 9171 C CA . ASN B 1 468 ? 10.484 -11.805 -29.109 1 89.12 468 ASN B CA 1
ATOM 9172 C C . ASN B 1 468 ? 10.852 -10.367 -28.766 1 89.12 468 ASN B C 1
ATOM 9174 O O . ASN B 1 468 ? 10.656 -9.93 -27.625 1 89.12 468 ASN B O 1
ATOM 9178 N N . ARG B 1 469 ? 11.445 -9.602 -29.641 1 91.44 469 ARG B N 1
ATOM 9179 C CA . ARG B 1 469 ? 11.797 -8.211 -29.359 1 91.44 469 ARG B CA 1
ATOM 9180 C C . ARG B 1 469 ? 10.57 -7.402 -28.969 1 91.44 469 ARG B C 1
ATOM 9182 O O . ARG B 1 469 ? 10.578 -6.691 -27.969 1 91.44 469 ARG B O 1
ATOM 9189 N N . ASP B 1 470 ? 9.555 -7.535 -29.812 1 91.44 470 ASP B N 1
ATOM 9190 C CA . ASP B 1 470 ? 8.336 -6.781 -29.547 1 91.44 470 ASP B CA 1
ATOM 9191 C C . ASP B 1 470 ? 7.684 -7.242 -28.234 1 91.44 470 ASP B C 1
ATOM 9193 O O . ASP B 1 470 ? 7.074 -6.445 -27.531 1 91.44 470 ASP B O 1
ATOM 9197 N N . ASP B 1 471 ? 7.746 -8.531 -27.969 1 92.75 471 ASP B N 1
ATOM 9198 C CA . ASP B 1 471 ? 7.23 -9.039 -26.703 1 92.75 471 ASP B CA 1
ATOM 9199 C C . ASP B 1 471 ? 7.922 -8.375 -25.516 1 92.75 471 ASP B C 1
ATOM 9201 O O . ASP B 1 471 ? 7.266 -7.941 -24.562 1 92.75 471 ASP B O 1
ATOM 9205 N N . ILE B 1 472 ? 9.266 -8.305 -25.609 1 94.81 472 ILE B N 1
ATOM 9206 C CA . ILE B 1 472 ? 10.062 -7.707 -24.547 1 94.81 472 ILE B CA 1
ATOM 9207 C C . ILE B 1 472 ? 9.734 -6.219 -24.422 1 94.81 472 ILE B C 1
ATOM 9209 O O . ILE B 1 472 ? 9.547 -5.707 -23.328 1 94.81 472 ILE B O 1
ATOM 9213 N N . HIS B 1 473 ? 9.617 -5.535 -25.578 1 95.31 473 HIS B N 1
ATOM 9214 C CA . HIS B 1 473 ? 9.25 -4.125 -25.609 1 95.31 473 HIS B CA 1
ATOM 9215 C C . HIS B 1 473 ? 7.918 -3.887 -24.906 1 95.31 473 HIS B C 1
ATOM 9217 O O . HIS B 1 473 ? 7.805 -3.004 -24.047 1 95.31 473 HIS B O 1
ATOM 9223 N N . ASN B 1 474 ? 6.965 -4.66 -25.266 1 93.5 474 ASN B N 1
ATOM 9224 C CA . ASN B 1 474 ? 5.625 -4.512 -24.719 1 93.5 474 ASN B CA 1
ATOM 9225 C C . ASN B 1 474 ? 5.605 -4.797 -23.219 1 93.5 474 ASN B C 1
ATOM 9227 O O . ASN B 1 474 ? 4.902 -4.121 -22.453 1 93.5 474 ASN B O 1
ATOM 9231 N N . TYR B 1 475 ? 6.32 -5.789 -22.859 1 93.12 475 TYR B N 1
ATOM 9232 C CA . TYR B 1 475 ? 6.418 -6.121 -21.438 1 93.12 475 TYR B CA 1
ATOM 9233 C C . TYR B 1 475 ? 7.004 -4.957 -20.641 1 93.12 475 TYR B C 1
ATOM 9235 O O . TYR B 1 475 ? 6.441 -4.547 -19.625 1 93.12 475 TYR B O 1
ATOM 9243 N N . ILE B 1 476 ? 8.109 -4.445 -21.078 1 96.44 476 ILE B N 1
ATOM 9244 C CA . ILE B 1 476 ? 8.805 -3.363 -20.391 1 96.44 476 ILE B CA 1
ATOM 9245 C C . ILE B 1 476 ? 7.895 -2.141 -20.297 1 96.44 476 ILE B C 1
ATOM 9247 O O . ILE B 1 476 ? 7.746 -1.544 -19.234 1 96.44 476 ILE B O 1
ATOM 9251 N N . GLN B 1 477 ? 7.312 -1.843 -21.422 1 95.31 477 GLN B N 1
ATOM 9252 C CA . GLN B 1 477 ? 6.422 -0.688 -21.484 1 95.31 477 GLN B CA 1
ATOM 9253 C C . GLN B 1 477 ? 5.266 -0.84 -20.5 1 95.31 477 GLN B C 1
ATOM 9255 O O . GLN B 1 477 ? 4.949 0.092 -19.75 1 95.31 477 GLN B O 1
ATOM 9260 N N . SER B 1 478 ? 4.707 -1.978 -20.516 1 94 478 SER B N 1
ATOM 9261 C CA . SER B 1 478 ? 3.568 -2.238 -19.641 1 94 478 SER B CA 1
ATOM 9262 C C . SER B 1 478 ? 3.963 -2.129 -18.172 1 94 478 SER B C 1
ATOM 9264 O O . SER B 1 478 ? 3.252 -1.511 -17.391 1 94 478 SER B O 1
ATOM 9266 N N . GLU B 1 479 ? 5.086 -2.758 -17.812 1 94.94 479 GLU B N 1
ATOM 9267 C CA . GLU B 1 479 ? 5.539 -2.77 -16.438 1 94.94 479 GLU B CA 1
ATOM 9268 C C . GLU B 1 479 ? 5.906 -1.366 -15.961 1 94.94 479 GLU B C 1
ATOM 9270 O O . GLU B 1 479 ? 5.562 -0.973 -14.844 1 94.94 479 GLU B O 1
ATOM 9275 N N . LEU B 1 480 ? 6.59 -0.552 -16.75 1 95.75 480 LEU B N 1
ATOM 9276 C CA . LEU B 1 480 ? 7.016 0.79 -16.359 1 95.75 480 LEU B CA 1
ATOM 9277 C C . LEU B 1 480 ? 5.816 1.73 -16.25 1 95.75 480 LEU B C 1
ATOM 9279 O O . LEU B 1 480 ? 5.766 2.584 -15.367 1 95.75 480 LEU B O 1
ATOM 9283 N N . GLU B 1 481 ? 4.84 1.543 -17.125 1 94.12 481 GLU B N 1
ATOM 9284 C CA . GLU B 1 481 ? 3.654 2.398 -17.125 1 94.12 481 GLU B CA 1
ATOM 9285 C C . GLU B 1 481 ? 2.818 2.191 -15.867 1 94.12 481 GLU B C 1
ATOM 9287 O O . GLU B 1 481 ? 2.076 3.088 -15.453 1 94.12 481 GLU B O 1
ATOM 9292 N N . GLN B 1 482 ? 2.953 1.053 -15.305 1 92.5 482 GLN B N 1
ATOM 9293 C CA . GLN B 1 482 ? 2.195 0.758 -14.094 1 92.5 482 GLN B CA 1
ATOM 9294 C C . GLN B 1 482 ? 2.797 1.465 -12.883 1 92.5 482 GLN B C 1
ATOM 9296 O O . GLN B 1 482 ? 2.115 1.677 -11.883 1 92.5 482 GLN B O 1
ATOM 9301 N N . HIS B 1 483 ? 4.035 1.839 -12.93 1 92.94 483 HIS B N 1
ATOM 9302 C CA . HIS B 1 483 ? 4.672 2.527 -11.812 1 92.94 483 HIS B CA 1
ATOM 9303 C C . HIS B 1 483 ? 4.18 3.967 -11.703 1 92.94 483 HIS B C 1
ATOM 9305 O O . HIS B 1 483 ? 4.156 4.699 -12.695 1 92.94 483 HIS B O 1
ATOM 9311 N N . PRO B 1 484 ? 3.844 4.426 -10.562 1 89.75 484 PRO B N 1
ATOM 9312 C CA . PRO B 1 484 ? 3.232 5.746 -10.391 1 89.75 484 PRO B CA 1
ATOM 9313 C C . PRO B 1 484 ? 4.18 6.887 -10.766 1 89.75 484 PRO B C 1
ATOM 9315 O O . PRO B 1 484 ? 3.729 7.965 -11.156 1 89.75 484 PRO B O 1
ATOM 9318 N N . ALA B 1 485 ? 5.426 6.684 -10.672 1 91.75 485 ALA B N 1
ATOM 9319 C CA . ALA B 1 485 ? 6.387 7.754 -10.93 1 91.75 485 ALA B CA 1
ATOM 9320 C C . ALA B 1 485 ? 6.68 7.883 -12.422 1 91.75 485 ALA B C 1
ATOM 9322 O O . ALA B 1 485 ? 7.254 8.883 -12.867 1 91.75 485 ALA B O 1
ATOM 9323 N N . TRP B 1 486 ? 6.285 6.863 -13.258 1 93.94 486 TRP B N 1
ATOM 9324 C CA . TRP B 1 486 ? 6.641 6.832 -14.672 1 93.94 486 TRP B CA 1
ATOM 9325 C C . TRP B 1 486 ? 5.871 7.898 -15.445 1 93.94 486 TRP B C 1
ATOM 9327 O O . TRP B 1 486 ? 6.461 8.656 -16.219 1 93.94 486 TRP B O 1
ATOM 9337 N N . GLY B 1 487 ? 4.578 8.055 -15.211 1 89.44 487 GLY B N 1
ATOM 9338 C CA . GLY B 1 487 ? 3.736 9.016 -15.898 1 89.44 487 GLY B CA 1
ATOM 9339 C C . GLY B 1 487 ? 4.242 10.445 -15.773 1 89.44 487 GLY B C 1
ATOM 9340 O O . GLY B 1 487 ? 4.535 11.094 -16.781 1 89.44 487 GLY B O 1
ATOM 9341 N N . PRO B 1 488 ? 4.383 10.906 -14.578 1 87.19 488 PRO B N 1
ATOM 9342 C CA . PRO B 1 488 ? 4.895 12.258 -14.359 1 87.19 488 PRO B CA 1
ATOM 9343 C C . PRO B 1 488 ? 6.266 12.477 -15 1 87.19 488 PRO B C 1
ATOM 9345 O O . PRO B 1 488 ? 6.535 13.562 -15.531 1 87.19 488 PRO B O 1
ATOM 9348 N N . LEU B 1 489 ? 7.098 11.508 -14.961 1 89.88 489 LEU B N 1
ATOM 9349 C CA . LEU B 1 489 ? 8.43 11.625 -15.531 1 89.88 489 LEU B CA 1
ATOM 9350 C C . LEU B 1 489 ? 8.359 11.828 -17.047 1 89.88 489 LEU B C 1
ATOM 9352 O O . LEU B 1 489 ? 9.133 12.602 -17.609 1 89.88 489 LEU B O 1
ATOM 9356 N N . ILE B 1 490 ? 7.441 11.086 -17.719 1 90.25 490 ILE B N 1
ATOM 9357 C CA . ILE B 1 490 ? 7.238 11.203 -19.156 1 90.25 490 ILE B CA 1
ATOM 9358 C C . ILE B 1 490 ? 6.715 12.602 -19.484 1 90.25 490 ILE B C 1
ATOM 9360 O O . ILE B 1 490 ? 7.109 13.195 -20.5 1 90.25 490 ILE B O 1
ATOM 9364 N N . GLU B 1 491 ? 5.855 13.117 -18.672 1 86 491 GLU B N 1
ATOM 9365 C CA . GLU B 1 491 ? 5.301 14.445 -18.891 1 86 491 GLU B CA 1
ATOM 9366 C C . GLU B 1 491 ? 6.367 15.523 -18.719 1 86 491 GLU B C 1
ATOM 9368 O O . GLU B 1 491 ? 6.359 16.531 -19.438 1 86 491 GLU B O 1
ATOM 9373 N N . ILE B 1 492 ? 7.207 15.359 -17.797 1 83.31 492 ILE B N 1
ATOM 9374 C CA . ILE B 1 492 ? 8.289 16.312 -17.531 1 83.31 492 ILE B CA 1
ATOM 9375 C C . ILE B 1 492 ? 9.289 16.266 -18.688 1 83.31 492 ILE B C 1
ATOM 9377 O O . ILE B 1 492 ? 9.75 17.312 -19.156 1 83.31 492 ILE B O 1
ATOM 9381 N N . ASN B 1 493 ? 9.609 15.023 -19.141 1 84.69 493 ASN B N 1
ATOM 9382 C CA . ASN B 1 493 ? 10.547 14.812 -20.234 1 84.69 493 ASN B CA 1
ATOM 9383 C C . ASN B 1 493 ? 10.109 13.656 -21.125 1 84.69 493 ASN B C 1
ATOM 9385 O O . ASN B 1 493 ? 10.422 12.5 -20.859 1 84.69 493 ASN B O 1
ATOM 9389 N N . PRO B 1 494 ? 9.508 13.875 -22.234 1 86 494 PRO B N 1
ATOM 9390 C CA . PRO B 1 494 ? 8.969 12.844 -23.125 1 86 494 PRO B CA 1
ATOM 9391 C C . PRO B 1 494 ? 10.047 11.906 -23.656 1 86 494 PRO B C 1
ATOM 9393 O O . PRO B 1 494 ? 9.742 10.789 -24.078 1 86 494 PRO B O 1
ATOM 9396 N N . ARG B 1 495 ? 11.289 12.281 -23.594 1 86.75 495 ARG B N 1
ATOM 9397 C CA . ARG B 1 495 ? 12.383 11.438 -24.062 1 86.75 495 ARG B CA 1
ATOM 9398 C C . ARG B 1 495 ? 12.539 10.211 -23.172 1 86.75 495 ARG B C 1
ATOM 9400 O O . ARG B 1 495 ? 13.188 9.234 -23.547 1 86.75 495 ARG B O 1
ATOM 9407 N N . THR B 1 496 ? 11.914 10.32 -22 1 88.5 496 THR B N 1
ATOM 9408 C CA . THR B 1 496 ? 11.961 9.195 -21.078 1 88.5 496 THR B CA 1
ATOM 9409 C C . THR B 1 496 ? 11.391 7.938 -21.734 1 88.5 496 THR B C 1
ATOM 9411 O O . THR B 1 496 ? 11.781 6.82 -21.391 1 88.5 496 THR B O 1
ATOM 9414 N N . ARG B 1 497 ? 10.602 8.109 -22.734 1 90.12 497 ARG B N 1
ATOM 9415 C CA . ARG B 1 497 ? 9.992 6.98 -23.438 1 90.12 497 ARG B CA 1
ATOM 9416 C C . ARG B 1 497 ? 11.047 6.152 -24.172 1 90.12 497 ARG B C 1
ATOM 9418 O O . ARG B 1 497 ? 10.875 4.949 -24.359 1 90.12 497 ARG B O 1
ATOM 9425 N N . ASN B 1 498 ? 12.164 6.762 -24.469 1 93.06 498 ASN B N 1
ATOM 9426 C CA . ASN B 1 498 ? 13.234 6.09 -25.188 1 93.06 498 ASN B CA 1
ATOM 9427 C C . ASN B 1 498 ? 13.898 5.008 -24.344 1 93.06 498 ASN B C 1
ATOM 9429 O O . ASN B 1 498 ? 14.562 4.117 -24.875 1 93.06 498 ASN B O 1
ATOM 9433 N N . ILE B 1 499 ? 13.672 5.109 -23.031 1 95 499 ILE B N 1
ATOM 9434 C CA . ILE B 1 499 ? 14.25 4.137 -22.109 1 95 499 ILE B CA 1
ATOM 9435 C C . ILE B 1 499 ? 13.703 2.744 -22.422 1 95 499 ILE B C 1
ATOM 9437 O O . ILE B 1 499 ? 14.438 1.755 -22.375 1 95 499 ILE B O 1
ATOM 9441 N N . VAL B 1 500 ? 12.406 2.676 -22.828 1 96.38 500 VAL B N 1
ATOM 9442 C CA . VAL B 1 500 ? 11.773 1.398 -23.125 1 96.38 500 VAL B CA 1
ATOM 9443 C C . VAL B 1 500 ? 12.484 0.738 -24.312 1 96.38 500 VAL B C 1
ATOM 9445 O O . VAL B 1 500 ? 12.812 -0.449 -24.25 1 96.38 500 VAL B O 1
ATOM 9448 N N . ALA B 1 501 ? 12.742 1.504 -25.344 1 95.69 501 ALA B N 1
ATOM 9449 C CA . ALA B 1 501 ? 13.43 0.997 -26.531 1 95.69 501 ALA B CA 1
ATOM 9450 C C . ALA B 1 501 ? 14.867 0.599 -26.203 1 95.69 501 ALA B C 1
ATOM 9452 O O . ALA B 1 501 ? 15.352 -0.429 -26.688 1 95.69 501 ALA B O 1
ATOM 9453 N N . GLU B 1 502 ? 15.477 1.438 -25.422 1 95.94 502 GLU B N 1
ATOM 9454 C CA . GLU B 1 502 ? 16.859 1.152 -25.078 1 95.94 502 GLU B CA 1
ATOM 9455 C C . GLU B 1 502 ? 16.984 -0.143 -24.266 1 95.94 502 GLU B C 1
ATOM 9457 O O . GLU B 1 502 ? 17.844 -0.971 -24.547 1 95.94 502 GLU B O 1
ATOM 9462 N N . VAL B 1 503 ? 16.141 -0.317 -23.25 1 96.94 503 VAL B N 1
ATOM 9463 C CA . VAL B 1 503 ? 16.141 -1.541 -22.453 1 96.94 503 VAL B CA 1
ATOM 9464 C C . VAL B 1 503 ? 15.844 -2.74 -23.359 1 96.94 503 VAL B C 1
ATOM 9466 O O . VAL B 1 503 ? 16.453 -3.799 -23.219 1 96.94 503 VAL B O 1
ATOM 9469 N N . THR B 1 504 ? 14.914 -2.572 -24.312 1 96.38 504 THR B N 1
ATOM 9470 C CA . THR B 1 504 ? 14.539 -3.635 -25.25 1 96.38 504 THR B CA 1
ATOM 9471 C C . THR B 1 504 ? 15.742 -4.07 -26.078 1 96.38 504 THR B C 1
ATOM 9473 O O . THR B 1 504 ? 16.016 -5.266 -26.219 1 96.38 504 THR B O 1
ATOM 9476 N N . ASP B 1 505 ? 16.438 -3.123 -26.562 1 95.44 505 ASP B N 1
ATOM 9477 C CA . ASP B 1 505 ? 17.578 -3.41 -27.438 1 95.44 505 ASP B CA 1
ATOM 9478 C C . ASP B 1 505 ? 18.703 -4.062 -26.656 1 95.44 505 ASP B C 1
ATOM 9480 O O . ASP B 1 505 ? 19.359 -4.988 -27.141 1 95.44 505 ASP B O 1
ATOM 9484 N N . ARG B 1 506 ? 18.859 -3.645 -25.5 1 95.31 506 ARG B N 1
ATOM 9485 C CA . ARG B 1 506 ? 19.953 -4.164 -24.688 1 95.31 506 ARG B CA 1
ATOM 9486 C C . ARG B 1 506 ? 19.656 -5.582 -24.203 1 95.31 506 ARG B C 1
ATOM 9488 O O . ARG B 1 506 ? 20.562 -6.348 -23.906 1 95.31 506 ARG B O 1
ATOM 9495 N N . ALA B 1 507 ? 18.406 -5.945 -24.109 1 94.94 507 ALA B N 1
ATOM 9496 C CA . ALA B 1 507 ? 18.031 -7.297 -23.703 1 94.94 507 ALA B CA 1
ATOM 9497 C C . ALA B 1 507 ? 18.484 -8.32 -24.75 1 94.94 507 ALA B C 1
ATOM 9499 O O . ALA B 1 507 ? 18.703 -9.492 -24.422 1 94.94 507 ALA B O 1
ATOM 9500 N N . GLN B 1 508 ? 18.562 -7.961 -26.031 1 92.81 508 GLN B N 1
ATOM 9501 C CA . GLN B 1 508 ? 19.016 -8.812 -27.141 1 92.81 508 GLN B CA 1
ATOM 9502 C C . GLN B 1 508 ? 18.25 -10.141 -27.141 1 92.81 508 GLN B C 1
ATOM 9504 O O . GLN B 1 508 ? 18.859 -11.211 -27.25 1 92.81 508 GLN B O 1
ATOM 9509 N N . GLY B 1 509 ? 17 -10.055 -26.844 1 91.94 509 GLY B N 1
ATOM 9510 C CA . GLY B 1 509 ? 16.125 -11.211 -26.938 1 91.94 509 GLY B CA 1
ATOM 9511 C C . GLY B 1 509 ? 16.125 -12.055 -25.672 1 91.94 509 GLY B C 1
ATOM 9512 O O . GLY B 1 509 ? 15.453 -13.086 -25.609 1 91.94 509 GLY B O 1
ATOM 9513 N N . VAL B 1 510 ? 16.875 -11.703 -24.672 1 93.06 510 VAL B N 1
ATOM 9514 C CA . VAL B 1 510 ? 16.906 -12.438 -23.406 1 93.06 510 VAL B CA 1
ATOM 9515 C C . VAL B 1 510 ? 15.867 -11.844 -22.453 1 93.06 510 VAL B C 1
ATOM 9517 O O . VAL B 1 510 ? 16.094 -10.805 -21.844 1 93.06 510 VAL B O 1
ATOM 9520 N N . PHE B 1 511 ? 14.781 -12.531 -22.281 1 92.44 511 PHE B N 1
ATOM 9521 C CA . PHE B 1 511 ? 13.641 -12.031 -21.531 1 92.44 511 PHE B CA 1
ATOM 9522 C C . PHE B 1 511 ? 14 -11.844 -20.047 1 92.44 511 PHE B C 1
ATOM 9524 O O . PHE B 1 511 ? 13.578 -10.875 -19.422 1 92.44 511 PHE B O 1
ATOM 9531 N N . LEU B 1 512 ? 14.727 -12.773 -19.469 1 93.19 512 LEU B N 1
ATOM 9532 C CA . LEU B 1 512 ? 15.094 -12.695 -18.062 1 93.19 512 LEU B CA 1
ATOM 9533 C C . LEU B 1 512 ? 15.867 -11.422 -17.781 1 93.19 512 LEU B C 1
ATOM 9535 O O . LEU B 1 512 ? 15.695 -10.805 -16.719 1 93.19 512 LEU B O 1
ATOM 9539 N N . TRP B 1 513 ? 16.766 -11.016 -18.672 1 95.44 513 TRP B N 1
ATOM 9540 C CA . TRP B 1 513 ? 17.5 -9.766 -18.516 1 95.44 513 TRP B CA 1
ATOM 9541 C C . TRP B 1 513 ? 16.547 -8.586 -18.391 1 95.44 513 TRP B C 1
ATOM 9543 O O . TRP B 1 513 ? 16.719 -7.742 -17.5 1 95.44 513 TRP B O 1
ATOM 9553 N N . ALA B 1 514 ? 15.578 -8.555 -19.266 1 95.12 514 ALA B N 1
ATOM 9554 C CA . ALA B 1 514 ? 14.586 -7.484 -19.234 1 95.12 514 ALA B CA 1
ATOM 9555 C C . ALA B 1 514 ? 13.82 -7.48 -17.906 1 95.12 514 ALA B C 1
ATOM 9557 O O . ALA B 1 514 ? 13.562 -6.418 -17.344 1 95.12 514 ALA B O 1
ATOM 9558 N N . VAL B 1 515 ? 13.5 -8.68 -17.438 1 94.06 515 VAL B N 1
ATOM 9559 C CA . VAL B 1 515 ? 12.75 -8.805 -16.188 1 94.06 515 VAL B CA 1
ATOM 9560 C C . VAL B 1 515 ? 13.578 -8.242 -15.031 1 94.06 515 VAL B C 1
ATOM 9562 O O . VAL B 1 515 ? 13.055 -7.512 -14.188 1 94.06 515 VAL B O 1
ATOM 9565 N N . LEU B 1 516 ? 14.812 -8.586 -14.961 1 95.25 516 LEU B N 1
ATOM 9566 C CA . LEU B 1 516 ? 15.695 -8.125 -13.891 1 95.25 516 LEU B CA 1
ATOM 9567 C C . LEU B 1 516 ? 15.891 -6.613 -13.961 1 95.25 516 LEU B C 1
ATOM 9569 O O . LEU B 1 516 ? 15.891 -5.938 -12.938 1 95.25 516 LEU B O 1
ATOM 9573 N N . VAL B 1 517 ? 16.016 -6.066 -15.188 1 97 517 VAL B N 1
ATOM 9574 C CA . VAL B 1 517 ? 16.234 -4.633 -15.359 1 97 517 VAL B CA 1
ATOM 9575 C C . VAL B 1 517 ? 14.984 -3.869 -14.93 1 97 517 VAL B C 1
ATOM 9577 O O . VAL B 1 517 ? 15.086 -2.805 -14.312 1 97 517 VAL B O 1
ATOM 9580 N N . VAL B 1 518 ? 13.836 -4.383 -15.273 1 95.75 518 VAL B N 1
ATOM 9581 C CA . VAL B 1 518 ? 12.586 -3.742 -14.891 1 95.75 518 VAL B CA 1
ATOM 9582 C C . VAL B 1 518 ? 12.484 -3.67 -13.367 1 95.75 518 VAL B C 1
ATOM 9584 O O . VAL B 1 518 ? 11.984 -2.688 -12.82 1 95.75 518 VAL B O 1
ATOM 9587 N N . ARG B 1 519 ? 12.984 -4.691 -12.672 1 94 519 ARG B N 1
ATOM 9588 C CA . ARG B 1 519 ? 13 -4.672 -11.219 1 94 519 ARG B CA 1
ATOM 9589 C C . ARG B 1 519 ? 13.867 -3.531 -10.695 1 94 519 ARG B C 1
ATOM 9591 O O . ARG B 1 519 ? 13.516 -2.879 -9.703 1 94 519 ARG B O 1
ATOM 9598 N N . TYR B 1 520 ? 14.977 -3.316 -11.336 1 95 520 TYR B N 1
ATOM 9599 C CA . TYR B 1 520 ? 15.844 -2.201 -10.969 1 95 520 TYR B CA 1
ATOM 9600 C C . TYR B 1 520 ? 15.148 -0.867 -11.219 1 95 520 TYR B C 1
ATOM 9602 O O . TYR B 1 520 ? 15.25 0.053 -10.398 1 95 520 TYR B O 1
ATOM 9610 N N . PHE B 1 521 ? 14.438 -0.788 -12.336 1 96.31 521 PHE B N 1
ATOM 9611 C CA . PHE B 1 521 ? 13.742 0.455 -12.656 1 96.31 521 PHE B CA 1
ATOM 9612 C C . PHE B 1 521 ? 12.656 0.745 -11.625 1 96.31 521 PHE B C 1
ATOM 9614 O O . PHE B 1 521 ? 12.383 1.906 -11.312 1 96.31 521 PHE B O 1
ATOM 9621 N N . ASP B 1 522 ? 12.031 -0.326 -11.148 1 94.19 522 ASP B N 1
ATOM 9622 C CA . ASP B 1 522 ? 11.039 -0.134 -10.094 1 94.19 522 ASP B CA 1
ATOM 9623 C C . ASP B 1 522 ? 11.648 0.557 -8.883 1 94.19 522 ASP B C 1
ATOM 9625 O O . ASP B 1 522 ? 11.055 1.479 -8.32 1 94.19 522 ASP B O 1
ATOM 9629 N N . GLU B 1 523 ? 12.797 0.128 -8.531 1 91.88 523 GLU B N 1
ATOM 9630 C CA . GLU B 1 523 ? 13.508 0.7 -7.398 1 91.88 523 GLU B CA 1
ATOM 9631 C C . GLU B 1 523 ? 13.969 2.125 -7.695 1 91.88 523 GLU B C 1
ATOM 9633 O O . GLU B 1 523 ? 13.797 3.023 -6.867 1 91.88 523 GLU B O 1
ATOM 9638 N N . TRP B 1 524 ? 14.578 2.324 -8.898 1 95.31 524 TRP B N 1
ATOM 9639 C CA . TRP B 1 524 ? 15.133 3.619 -9.273 1 95.31 524 TRP B CA 1
ATOM 9640 C C . TRP B 1 524 ? 14.039 4.68 -9.352 1 95.31 524 TRP B C 1
ATOM 9642 O O . TRP B 1 524 ? 14.234 5.816 -8.914 1 95.31 524 TRP B O 1
ATOM 9652 N N . LEU B 1 525 ? 12.891 4.277 -9.891 1 94.44 525 LEU B N 1
ATOM 9653 C CA . LEU B 1 525 ? 11.758 5.191 -9.992 1 94.44 525 LEU B CA 1
ATOM 9654 C C . LEU B 1 525 ? 11.211 5.539 -8.617 1 94.44 525 LEU B C 1
ATOM 9656 O O . LEU B 1 525 ? 10.867 6.695 -8.352 1 94.44 525 LEU B O 1
ATOM 9660 N N . THR B 1 526 ? 11.227 4.57 -7.734 1 91.44 526 THR B N 1
ATOM 9661 C CA . THR B 1 526 ? 10.773 4.797 -6.367 1 91.44 526 THR B CA 1
ATOM 9662 C C . THR B 1 526 ? 11.703 5.762 -5.641 1 91.44 526 THR B C 1
ATOM 9664 O O . THR B 1 526 ? 11.266 6.547 -4.797 1 91.44 526 THR B O 1
ATOM 9667 N N . HIS B 1 527 ? 12.969 5.746 -6.012 1 91.06 527 HIS B N 1
ATOM 9668 C CA . HIS B 1 527 ? 13.977 6.59 -5.371 1 91.06 527 HIS B CA 1
ATOM 9669 C C . HIS B 1 527 ? 13.977 7.992 -5.969 1 91.06 527 HIS B C 1
ATOM 9671 O O . HIS B 1 527 ? 14.672 8.883 -5.469 1 91.06 527 HIS B O 1
ATOM 9677 N N . GLY B 1 528 ? 13.266 8.219 -7.02 1 91.19 528 GLY B N 1
ATOM 9678 C CA . GLY B 1 528 ? 13.133 9.539 -7.605 1 91.19 528 GLY B CA 1
ATOM 9679 C C . GLY B 1 528 ? 14.219 9.859 -8.609 1 91.19 528 GLY B C 1
ATOM 9680 O O . GLY B 1 528 ? 14.523 11.031 -8.844 1 91.19 528 GLY B O 1
ATOM 9681 N N . ASP B 1 529 ? 14.844 8.836 -9.164 1 93.25 529 ASP B N 1
ATOM 9682 C CA . ASP B 1 529 ? 15.883 9.062 -10.164 1 93.25 529 ASP B CA 1
ATOM 9683 C C . ASP B 1 529 ? 15.32 9.805 -11.375 1 93.25 529 ASP B C 1
ATOM 9685 O O . ASP B 1 529 ? 14.203 9.531 -11.812 1 93.25 529 ASP B O 1
ATOM 9689 N N . THR B 1 530 ? 16.047 10.828 -11.805 1 90.62 530 THR B N 1
ATOM 9690 C CA . THR B 1 530 ? 15.711 11.555 -13.023 1 90.62 530 THR B CA 1
ATOM 9691 C C . THR B 1 530 ? 16.125 10.766 -14.258 1 90.62 530 THR B C 1
ATOM 9693 O O . THR B 1 530 ? 16.75 9.711 -14.148 1 90.62 530 THR B O 1
ATOM 9696 N N . ILE B 1 531 ? 15.734 11.289 -15.438 1 90 531 ILE B N 1
ATOM 9697 C CA . ILE B 1 531 ? 16.078 10.609 -16.688 1 90 531 ILE B CA 1
ATOM 9698 C C . ILE B 1 531 ? 17.594 10.484 -16.812 1 90 531 ILE B C 1
ATOM 9700 O O . ILE B 1 531 ? 18.094 9.477 -17.328 1 90 531 ILE B O 1
ATOM 9704 N N . PHE B 1 532 ? 18.312 11.477 -16.297 1 91.56 532 PHE B N 1
ATOM 9705 C CA . PHE B 1 532 ? 19.766 11.461 -16.359 1 91.56 532 PHE B CA 1
ATOM 9706 C C . PHE B 1 532 ? 20.312 10.273 -15.57 1 91.56 532 PHE B C 1
ATOM 9708 O O . PHE B 1 532 ? 21.141 9.516 -16.078 1 91.56 532 PHE B O 1
ATOM 9715 N N . PHE B 1 533 ? 19.844 10.094 -14.375 1 93.94 533 PHE B N 1
ATOM 9716 C CA . PHE B 1 533 ? 20.344 9.023 -13.523 1 93.94 533 PHE B CA 1
ATOM 9717 C C . PHE B 1 533 ? 19.875 7.664 -14.023 1 93.94 533 PHE B C 1
ATOM 9719 O O . PHE B 1 533 ? 20.609 6.676 -13.938 1 93.94 533 PHE B O 1
ATOM 9726 N N . LEU B 1 534 ? 18.625 7.59 -14.5 1 94.81 534 LEU B N 1
ATOM 9727 C CA . LEU B 1 534 ? 18.094 6.34 -15.031 1 94.81 534 LEU B CA 1
ATOM 9728 C C . LEU B 1 534 ? 18.938 5.836 -16.188 1 94.81 534 LEU B C 1
ATOM 9730 O O . LEU B 1 534 ? 19.312 4.66 -16.234 1 94.81 534 LEU B O 1
ATOM 9734 N N . GLU B 1 535 ? 19.281 6.723 -17.141 1 93.56 535 GLU B N 1
ATOM 9735 C CA . GLU B 1 535 ? 20.078 6.352 -18.297 1 93.56 535 GLU B CA 1
ATOM 9736 C C . GLU B 1 535 ? 21.5 5.969 -17.891 1 93.56 535 GLU B C 1
ATOM 9738 O O . GLU B 1 535 ? 22.062 5.004 -18.406 1 93.56 535 GLU B O 1
ATOM 9743 N N . LYS B 1 536 ? 22.016 6.758 -17 1 93.38 536 LYS B N 1
ATOM 9744 C CA . LYS B 1 536 ? 23.375 6.469 -16.516 1 93.38 536 LYS B CA 1
ATOM 9745 C C . LYS B 1 536 ? 23.438 5.098 -15.852 1 93.38 536 LYS B C 1
ATOM 9747 O O . LYS B 1 536 ? 24.375 4.328 -16.094 1 93.38 536 LYS B O 1
ATOM 9752 N N . LYS B 1 537 ? 22.484 4.781 -14.992 1 95.5 537 LYS B N 1
ATOM 9753 C CA . LYS B 1 537 ? 22.438 3.494 -14.305 1 95.5 537 LYS B CA 1
ATOM 9754 C C . LYS B 1 537 ? 22.188 2.355 -15.289 1 95.5 537 LYS B C 1
ATOM 9756 O O . LYS B 1 537 ? 22.797 1.29 -15.18 1 95.5 537 LYS B O 1
ATOM 9761 N N . LEU B 1 538 ? 21.281 2.553 -16.266 1 96.19 538 LEU B N 1
ATOM 9762 C CA . LEU B 1 538 ? 20.984 1.545 -17.281 1 96.19 538 LEU B CA 1
ATOM 9763 C C . LEU B 1 538 ? 22.25 1.188 -18.062 1 96.19 538 LEU B C 1
ATOM 9765 O O . LEU B 1 538 ? 22.516 0.013 -18.328 1 96.19 538 LEU B O 1
ATOM 9769 N N . ARG B 1 539 ? 23.062 2.176 -18.391 1 94.19 539 ARG B N 1
ATOM 9770 C CA . ARG B 1 539 ? 24.25 1.973 -19.219 1 94.19 539 ARG B CA 1
ATOM 9771 C C . ARG B 1 539 ? 25.344 1.26 -18.422 1 94.19 539 ARG B C 1
ATOM 9773 O O . ARG B 1 539 ? 26.234 0.641 -19.016 1 94.19 539 ARG B O 1
ATOM 9780 N N . LYS B 1 540 ? 25.234 1.274 -17.156 1 94.25 540 LYS B N 1
ATOM 9781 C CA . LYS B 1 540 ? 26.219 0.599 -16.312 1 94.25 540 LYS B CA 1
ATOM 9782 C C . LYS B 1 540 ? 25.891 -0.886 -16.172 1 94.25 540 LYS B C 1
ATOM 9784 O O . LYS B 1 540 ? 26.75 -1.68 -15.789 1 94.25 540 LYS B O 1
ATOM 9789 N N . LEU B 1 541 ? 24.688 -1.29 -16.469 1 95.81 541 LEU B N 1
ATOM 9790 C CA . LEU B 1 541 ? 24.297 -2.693 -16.359 1 95.81 541 LEU B CA 1
ATOM 9791 C C . LEU B 1 541 ? 24.875 -3.512 -17.5 1 95.81 541 LEU B C 1
ATOM 9793 O O . LEU B 1 541 ? 24.703 -3.152 -18.672 1 95.81 541 LEU B O 1
ATOM 9797 N N . PRO B 1 542 ? 25.578 -4.59 -17.219 1 96.25 542 PRO B N 1
ATOM 9798 C CA . PRO B 1 542 ? 26.094 -5.445 -18.281 1 96.25 542 PRO B CA 1
ATOM 9799 C C . PRO B 1 542 ? 24.984 -6.062 -19.141 1 96.25 542 PRO B C 1
ATOM 9801 O O . PRO B 1 542 ? 23.938 -6.449 -18.609 1 96.25 542 PRO B O 1
ATOM 9804 N N . VAL B 1 543 ? 25.203 -6.18 -20.406 1 94.5 543 VAL B N 1
ATOM 9805 C CA . VAL B 1 543 ? 24.234 -6.758 -21.328 1 94.5 543 VAL B CA 1
ATOM 9806 C C . VAL B 1 543 ? 24.266 -8.281 -21.219 1 94.5 543 VAL B C 1
ATOM 9808 O O . VAL B 1 543 ? 23.234 -8.945 -21.359 1 94.5 543 VAL B O 1
ATOM 9811 N N . ASP B 1 544 ? 25.484 -8.773 -20.969 1 93.12 544 ASP B N 1
ATOM 9812 C CA . ASP B 1 544 ? 25.641 -10.219 -20.781 1 93.12 544 ASP B CA 1
ATOM 9813 C C . ASP B 1 544 ? 25.016 -10.664 -19.469 1 93.12 544 ASP B C 1
ATOM 9815 O O . ASP B 1 544 ? 25.312 -10.102 -18.406 1 93.12 544 ASP B O 1
ATOM 9819 N N . LEU B 1 545 ? 24.25 -11.648 -19.484 1 91.31 545 LEU B N 1
ATOM 9820 C CA . LEU B 1 545 ? 23.453 -12.062 -18.344 1 91.31 545 LEU B CA 1
ATOM 9821 C C . LEU B 1 545 ? 24.359 -12.523 -17.203 1 91.31 545 LEU B C 1
ATOM 9823 O O . LEU B 1 545 ? 24.094 -12.211 -16.031 1 91.31 545 LEU B O 1
ATOM 9827 N N . GLU B 1 546 ? 25.375 -13.305 -17.484 1 91 546 GLU B N 1
ATOM 9828 C CA . GLU B 1 546 ? 26.281 -13.781 -16.453 1 91 546 GLU B CA 1
ATOM 9829 C C . GLU B 1 546 ? 27.031 -12.625 -15.789 1 91 546 GLU B C 1
ATOM 9831 O O . GLU B 1 546 ? 27.172 -12.586 -14.57 1 91 546 GLU B O 1
ATOM 9836 N N . LEU B 1 547 ? 27.469 -11.703 -16.625 1 93.31 547 LEU B N 1
ATOM 9837 C CA . LEU B 1 547 ? 28.141 -10.516 -16.109 1 93.31 547 LEU B CA 1
ATOM 9838 C C . LEU B 1 547 ? 27.156 -9.68 -15.281 1 93.31 547 LEU B C 1
ATOM 9840 O O . LEU B 1 547 ? 27.562 -9.055 -14.297 1 93.31 547 LEU B O 1
ATOM 9844 N N . PHE B 1 548 ? 25.969 -9.695 -15.742 1 95.31 548 PHE B N 1
ATOM 9845 C CA . PHE B 1 548 ? 24.938 -8.977 -15.008 1 95.31 548 PHE B CA 1
ATOM 9846 C C . PHE B 1 548 ? 24.734 -9.578 -13.625 1 95.31 548 PHE B C 1
ATOM 9848 O O . PHE B 1 548 ? 24.672 -8.852 -12.625 1 95.31 548 PHE B O 1
ATOM 9855 N N . PHE B 1 549 ? 24.672 -10.945 -13.508 1 93.81 549 PHE B N 1
ATOM 9856 C CA . PHE B 1 549 ? 24.562 -11.617 -12.211 1 93.81 549 PHE B CA 1
ATOM 9857 C C . PHE B 1 549 ? 25.734 -11.242 -11.312 1 93.81 549 PHE B C 1
ATOM 9859 O O . PHE B 1 549 ? 25.547 -10.961 -10.133 1 93.81 549 PHE B O 1
ATOM 9866 N N . MET B 1 550 ? 26.859 -11.203 -11.891 1 92.19 550 MET B N 1
ATOM 9867 C CA . MET B 1 550 ? 28.078 -10.852 -11.141 1 92.19 550 MET B CA 1
ATOM 9868 C C . MET B 1 550 ? 27.984 -9.422 -10.617 1 92.19 550 MET B C 1
ATOM 9870 O O . MET B 1 550 ? 28.344 -9.164 -9.469 1 92.19 550 MET B O 1
ATOM 9874 N N . SER B 1 551 ? 27.562 -8.57 -11.492 1 93.5 551 SER B N 1
ATOM 9875 C CA . SER B 1 551 ? 27.438 -7.172 -11.102 1 93.5 551 SER B CA 1
ATOM 9876 C C . SER B 1 551 ? 26.438 -7.016 -9.961 1 93.5 551 SER B C 1
ATOM 9878 O O . SER B 1 551 ? 26.641 -6.203 -9.055 1 93.5 551 SER B O 1
ATOM 9880 N N . MET B 1 552 ? 25.359 -7.746 -9.969 1 93.38 552 MET B N 1
ATOM 9881 C CA . MET B 1 552 ? 24.344 -7.715 -8.914 1 93.38 552 MET B CA 1
ATOM 9882 C C . MET B 1 552 ? 24.938 -8.141 -7.574 1 93.38 552 MET B C 1
ATOM 9884 O O . MET B 1 552 ? 24.719 -7.48 -6.555 1 93.38 552 MET B O 1
ATOM 9888 N N . LEU B 1 553 ? 25.734 -9.172 -7.613 1 90.25 553 LEU B N 1
ATOM 9889 C CA . LEU B 1 553 ? 26.328 -9.703 -6.387 1 90.25 553 LEU B CA 1
ATOM 9890 C C . LEU B 1 553 ? 27.391 -8.758 -5.855 1 90.25 553 LEU B C 1
ATOM 9892 O O . LEU B 1 553 ? 27.547 -8.602 -4.641 1 90.25 553 LEU B O 1
ATOM 9896 N N . LYS B 1 554 ? 28.078 -8.094 -6.766 1 88.44 554 LYS B N 1
ATOM 9897 C CA . LYS B 1 554 ? 29.125 -7.152 -6.375 1 88.44 554 LYS B CA 1
ATOM 9898 C C . LYS B 1 554 ? 28.531 -5.891 -5.762 1 88.44 554 LYS B C 1
ATOM 9900 O O . LYS B 1 554 ? 29.203 -5.195 -4.992 1 88.44 554 LYS B O 1
ATOM 9905 N N . SER B 1 555 ? 27.328 -5.602 -6.109 1 89.25 555 SER B N 1
ATOM 9906 C CA . SER B 1 555 ? 26.688 -4.398 -5.605 1 89.25 555 SER B CA 1
ATOM 9907 C C . SER B 1 555 ? 26.188 -4.594 -4.18 1 89.25 555 SER B C 1
ATOM 9909 O O . SER B 1 555 ? 25.781 -3.631 -3.518 1 89.25 555 SER B O 1
ATOM 9911 N N . LEU B 1 556 ? 26.281 -5.797 -3.627 1 88.69 556 LEU B N 1
ATOM 9912 C CA . LEU B 1 556 ? 25.812 -6.102 -2.277 1 88.69 556 LEU B CA 1
ATOM 9913 C C . LEU B 1 556 ? 26.734 -5.453 -1.235 1 88.69 556 LEU B C 1
ATOM 9915 O O . LEU B 1 556 ? 27.938 -5.395 -1.419 1 88.69 556 LEU B O 1
ATOM 9919 N N . ASP B 1 557 ? 26.078 -4.914 -0.164 1 88.5 557 ASP B N 1
ATOM 9920 C CA . ASP B 1 557 ? 26.859 -4.438 0.971 1 88.5 557 ASP B CA 1
ATOM 9921 C C . ASP B 1 557 ? 27.766 -5.539 1.518 1 88.5 557 ASP B C 1
ATOM 9923 O O . ASP B 1 557 ? 27.312 -6.668 1.728 1 88.5 557 ASP B O 1
ATOM 9927 N N . PRO B 1 558 ? 28.938 -5.234 1.729 1 89.75 558 PRO B N 1
ATOM 9928 C CA . PRO B 1 558 ? 29.906 -6.238 2.17 1 89.75 558 PRO B CA 1
ATOM 9929 C C . PRO B 1 558 ? 29.484 -6.961 3.443 1 89.75 558 PRO B C 1
ATOM 9931 O O . PRO B 1 558 ? 29.859 -8.109 3.666 1 89.75 558 PRO B O 1
ATOM 9934 N N . MET B 1 559 ? 28.672 -6.363 4.211 1 90.56 559 MET B N 1
ATOM 9935 C CA . MET B 1 559 ? 28.266 -6.969 5.477 1 90.56 559 MET B CA 1
ATOM 9936 C C . MET B 1 559 ? 27.422 -8.219 5.234 1 90.56 559 MET B C 1
ATOM 9938 O O . MET B 1 559 ? 27.391 -9.117 6.074 1 90.56 559 MET B O 1
ATOM 9942 N N . TYR B 1 560 ? 26.75 -8.266 4.043 1 93.12 560 TYR B N 1
ATOM 9943 C CA . TYR B 1 560 ? 25.844 -9.383 3.748 1 93.12 560 TYR B CA 1
ATOM 9944 C C . TYR B 1 560 ? 26.594 -10.508 3.043 1 93.12 560 TYR B C 1
ATOM 9946 O O . TYR B 1 560 ? 26.078 -11.617 2.906 1 93.12 560 TYR B O 1
ATOM 9954 N N . THR B 1 561 ? 27.828 -10.289 2.529 1 91.19 561 THR B N 1
ATOM 9955 C CA . THR B 1 561 ? 28.531 -11.141 1.574 1 91.19 561 THR B CA 1
ATOM 9956 C C . THR B 1 561 ? 28.672 -12.562 2.119 1 91.19 561 THR B C 1
ATOM 9958 O O . THR B 1 561 ? 28.328 -13.531 1.434 1 91.19 561 THR B O 1
ATOM 9961 N N . SER B 1 562 ? 29.141 -12.656 3.383 1 90.44 562 SER B N 1
ATOM 9962 C CA . SER B 1 562 ? 29.359 -13.977 3.957 1 90.44 562 SER B CA 1
ATOM 9963 C C . SER B 1 562 ? 28.047 -14.734 4.105 1 90.44 562 SER B C 1
ATOM 9965 O O . SER B 1 562 ? 27.969 -15.93 3.787 1 90.44 562 SER B O 1
ATOM 9967 N N . TYR B 1 563 ? 27.047 -14.102 4.562 1 92.62 563 TYR B N 1
ATOM 9968 C CA . TYR B 1 563 ? 25.75 -14.711 4.781 1 92.62 563 TYR B CA 1
ATOM 9969 C C . TYR B 1 563 ? 25.109 -15.133 3.463 1 92.62 563 TYR B C 1
ATOM 9971 O O . TYR B 1 563 ? 24.609 -16.25 3.342 1 92.62 563 TYR B O 1
ATOM 9979 N N . VAL B 1 564 ? 25.156 -14.305 2.455 1 92.12 564 VAL B N 1
ATOM 9980 C CA . VAL B 1 564 ? 24.562 -14.547 1.149 1 92.12 564 VAL B CA 1
ATOM 9981 C C . VAL B 1 564 ? 25.281 -15.703 0.456 1 92.12 564 VAL B C 1
ATOM 9983 O O . VAL B 1 564 ? 24.656 -16.547 -0.189 1 92.12 564 VAL B O 1
ATOM 9986 N N . ARG B 1 565 ? 26.531 -15.734 0.591 1 90.75 565 ARG B N 1
ATOM 9987 C CA . ARG B 1 565 ? 27.297 -16.844 0.027 1 90.75 565 ARG B CA 1
ATOM 9988 C C . ARG B 1 565 ? 26.844 -18.172 0.591 1 90.75 565 ARG B C 1
ATOM 9990 O O . ARG B 1 565 ? 26.75 -19.172 -0.14 1 90.75 565 ARG B O 1
ATOM 9997 N N . ARG B 1 566 ? 26.594 -18.188 1.848 1 92.56 566 ARG B N 1
ATOM 9998 C CA . ARG B 1 566 ? 26.141 -19.422 2.488 1 92.56 566 ARG B CA 1
ATOM 9999 C C . ARG B 1 566 ? 24.766 -19.844 1.983 1 92.56 566 ARG B C 1
ATOM 10001 O O . ARG B 1 566 ? 24.5 -21.031 1.814 1 92.56 566 ARG B O 1
ATOM 10008 N N . ILE B 1 567 ? 23.906 -18.891 1.798 1 93.75 567 ILE B N 1
ATOM 10009 C CA . ILE B 1 567 ? 22.578 -19.156 1.287 1 93.75 567 ILE B CA 1
ATOM 10010 C C . ILE B 1 567 ? 22.672 -19.797 -0.099 1 93.75 567 ILE B C 1
ATOM 10012 O O . ILE B 1 567 ? 22.047 -20.828 -0.361 1 93.75 567 ILE B O 1
ATOM 10016 N N . PHE B 1 568 ? 23.484 -19.219 -0.999 1 93.25 568 PHE B N 1
ATOM 10017 C CA . PHE B 1 568 ? 23.609 -19.719 -2.363 1 93.25 568 PHE B CA 1
ATOM 10018 C C . PHE B 1 568 ? 24.328 -21.062 -2.385 1 93.25 568 PHE B C 1
ATOM 10020 O O . PHE B 1 568 ? 24 -21.938 -3.197 1 93.25 568 PHE B O 1
ATOM 10027 N N . LYS B 1 569 ? 25.297 -21.203 -1.457 1 92.06 569 LYS B N 1
ATOM 10028 C CA . LYS B 1 569 ? 25.969 -22.484 -1.358 1 92.06 569 LYS B CA 1
ATOM 10029 C C . LYS B 1 569 ? 25 -23.594 -0.951 1 92.06 569 LYS B C 1
ATOM 10031 O O . LYS B 1 569 ? 25.031 -24.688 -1.51 1 92.06 569 LYS B O 1
ATOM 10036 N N . LEU B 1 570 ? 24.188 -23.281 0.013 1 93.56 570 LEU B N 1
ATOM 10037 C CA . LEU B 1 570 ? 23.172 -24.25 0.455 1 93.56 570 LEU B CA 1
ATOM 10038 C C . LEU B 1 570 ? 22.234 -24.594 -0.685 1 93.56 570 LEU B C 1
ATOM 10040 O O . LEU B 1 570 ? 21.906 -25.781 -0.887 1 93.56 570 LEU B O 1
ATOM 10044 N N . ALA B 1 571 ? 21.812 -23.672 -1.466 1 92.62 571 ALA B N 1
ATOM 10045 C CA . ALA B 1 571 ? 20.859 -23.875 -2.555 1 92.62 571 ALA B CA 1
ATOM 10046 C C . ALA B 1 571 ? 21.484 -24.688 -3.684 1 92.62 571 ALA B C 1
ATOM 10048 O O . ALA B 1 571 ? 20.828 -25.547 -4.285 1 92.62 571 ALA B O 1
ATOM 10049 N N . ILE B 1 572 ? 22.75 -24.484 -3.957 1 90.06 572 ILE B N 1
ATOM 10050 C CA . ILE B 1 572 ? 23.391 -25.094 -5.117 1 90.06 572 ILE B CA 1
ATOM 10051 C C . ILE B 1 572 ? 23.797 -26.531 -4.789 1 90.06 572 ILE B C 1
ATOM 10053 O O . ILE B 1 572 ? 23.797 -27.391 -5.672 1 90.06 572 ILE B O 1
ATOM 10057 N N . THR B 1 573 ? 24.078 -26.75 -3.541 1 89.19 573 THR B N 1
ATOM 10058 C CA . THR B 1 573 ? 24.547 -28.078 -3.15 1 89.19 573 THR B CA 1
ATOM 10059 C C . THR B 1 573 ? 23.375 -29.016 -2.93 1 89.19 573 THR B C 1
ATOM 10061 O O . THR B 1 573 ? 23.547 -30.25 -2.947 1 89.19 573 THR B O 1
ATOM 10064 N N . ALA B 1 574 ? 22.234 -28.469 -2.748 1 88.5 574 ALA B N 1
ATOM 10065 C CA . ALA B 1 574 ? 21.062 -29.297 -2.525 1 88.5 574 ALA B CA 1
ATOM 10066 C C . ALA B 1 574 ? 20.625 -29.984 -3.812 1 88.5 574 ALA B C 1
ATOM 10068 O O . ALA B 1 574 ? 20.594 -29.375 -4.879 1 88.5 574 ALA B O 1
ATOM 10069 N N . PRO B 1 575 ? 20.359 -31.281 -3.75 1 84 575 PRO B N 1
ATOM 10070 C CA . PRO B 1 575 ? 19.906 -32 -4.941 1 84 575 PRO B CA 1
ATOM 10071 C C . PRO B 1 575 ? 18.531 -31.531 -5.434 1 84 575 PRO B C 1
ATOM 10073 O O . PRO B 1 575 ? 18.234 -31.609 -6.629 1 84 575 PRO B O 1
ATOM 10076 N N . GLU B 1 576 ? 17.719 -31.109 -4.5 1 83.38 576 GLU B N 1
ATOM 10077 C CA . GLU B 1 576 ? 16.406 -30.5 -4.781 1 83.38 576 GLU B CA 1
ATOM 10078 C C . GLU B 1 576 ? 16.188 -29.25 -3.943 1 83.38 576 GLU B C 1
ATOM 10080 O O . GLU B 1 576 ? 16.875 -29.031 -2.939 1 83.38 576 GLU B O 1
ATOM 10085 N N . PRO B 1 577 ? 15.328 -28.469 -4.449 1 87.38 577 PRO B N 1
ATOM 10086 C CA . PRO B 1 577 ? 15.055 -27.266 -3.656 1 87.38 577 PRO B CA 1
ATOM 10087 C C . PRO B 1 577 ? 14.703 -27.578 -2.205 1 87.38 577 PRO B C 1
ATOM 10089 O O . PRO B 1 577 ? 13.891 -28.469 -1.947 1 87.38 577 PRO B O 1
ATOM 10092 N N . LEU B 1 578 ? 15.297 -26.875 -1.338 1 89.81 578 LEU B N 1
ATOM 10093 C CA . LEU B 1 578 ? 15.133 -27.141 0.085 1 89.81 578 LEU B CA 1
ATOM 10094 C C . LEU B 1 578 ? 13.977 -26.344 0.66 1 89.81 578 LEU B C 1
ATOM 10096 O O . LEU B 1 578 ? 13.672 -25.25 0.173 1 89.81 578 LEU B O 1
ATOM 10100 N N . PRO B 1 579 ? 13.352 -26.875 1.695 1 88.44 579 PRO B N 1
ATOM 10101 C CA . PRO B 1 579 ? 12.305 -26.109 2.373 1 88.44 579 PRO B CA 1
ATOM 10102 C C . PRO B 1 579 ? 12.844 -24.891 3.105 1 88.44 579 PRO B C 1
ATOM 10104 O O . PRO B 1 579 ? 14.047 -24.812 3.377 1 88.44 579 PRO B O 1
ATOM 10107 N N . VAL B 1 580 ? 12.047 -23.984 3.439 1 90.06 580 VAL B N 1
ATOM 10108 C CA . VAL B 1 580 ? 12.375 -22.719 4.109 1 90.06 580 VAL B CA 1
ATOM 10109 C C . VAL B 1 580 ? 13.094 -23.016 5.422 1 90.06 580 VAL B C 1
ATOM 10111 O O . VAL B 1 580 ? 13.984 -22.25 5.832 1 90.06 580 VAL B O 1
ATOM 10114 N N . MET B 1 581 ? 12.844 -24.172 6.062 1 87.06 581 MET B N 1
ATOM 10115 C CA . MET B 1 581 ? 13.383 -24.516 7.371 1 87.06 581 MET B CA 1
ATOM 10116 C C . MET B 1 581 ? 14.898 -24.719 7.301 1 87.06 581 MET B C 1
ATOM 10118 O O . MET B 1 581 ? 15.609 -24.438 8.266 1 87.06 581 MET B O 1
ATOM 10122 N N . ALA B 1 582 ? 15.297 -25.203 6.176 1 90.62 582 ALA B N 1
ATOM 10123 C CA . ALA B 1 582 ? 16.734 -25.406 6.012 1 90.62 582 ALA B CA 1
ATOM 10124 C C . ALA B 1 582 ? 17.484 -24.078 6.055 1 90.62 582 ALA B C 1
ATOM 10126 O O . ALA B 1 582 ? 18.578 -23.984 6.621 1 90.62 582 ALA B O 1
ATOM 10127 N N . TYR B 1 583 ? 16.922 -23.109 5.523 1 91.88 583 TYR B N 1
ATOM 10128 C CA . TYR B 1 583 ? 17.531 -21.781 5.488 1 91.88 583 TYR B CA 1
ATOM 10129 C C . TYR B 1 583 ? 17.406 -21.078 6.832 1 91.88 583 TYR B C 1
ATOM 10131 O O . TYR B 1 583 ? 18.266 -20.281 7.203 1 91.88 583 TYR B O 1
ATOM 10139 N N . ALA B 1 584 ? 16.328 -21.406 7.57 1 87.19 584 ALA B N 1
ATOM 10140 C CA . ALA B 1 584 ? 16.188 -20.891 8.93 1 87.19 584 ALA B CA 1
ATOM 10141 C C . ALA B 1 584 ? 17.281 -21.438 9.844 1 87.19 584 ALA B C 1
ATOM 10143 O O . ALA B 1 584 ? 17.797 -20.719 10.703 1 87.19 584 ALA B O 1
ATOM 10144 N N . SER B 1 585 ? 17.594 -22.719 9.625 1 87.44 585 SER B N 1
ATOM 10145 C CA . SER B 1 585 ? 18.672 -23.328 10.391 1 87.44 585 SER B CA 1
ATOM 10146 C C . SER B 1 585 ? 20.016 -22.688 10.062 1 87.44 585 SER B C 1
ATOM 10148 O O . SER B 1 585 ? 20.859 -22.531 10.945 1 87.44 585 SER B O 1
ATOM 10150 N N . LEU B 1 586 ? 20.188 -22.406 8.82 1 90.94 586 LEU B N 1
ATOM 10151 C CA . LEU B 1 586 ? 21.406 -21.734 8.406 1 90.94 586 LEU B CA 1
ATOM 10152 C C . LEU B 1 586 ? 21.531 -20.359 9.086 1 90.94 586 LEU B C 1
ATOM 10154 O O . LEU B 1 586 ? 22.609 -19.984 9.516 1 90.94 586 LEU B O 1
ATOM 10158 N N . GLU B 1 587 ? 20.469 -19.625 9.109 1 89.12 587 GLU B N 1
ATOM 10159 C CA . GLU B 1 587 ? 20.453 -18.312 9.758 1 89.12 587 GLU B CA 1
ATOM 10160 C C . GLU B 1 587 ? 20.844 -18.422 11.234 1 89.12 587 GLU B C 1
ATOM 10162 O O . GLU B 1 587 ? 21.625 -17.609 11.734 1 89.12 587 GLU B O 1
ATOM 10167 N N . ARG B 1 588 ? 20.297 -19.438 11.891 1 85.25 588 ARG B N 1
ATOM 10168 C CA . ARG B 1 588 ? 20.594 -19.672 13.297 1 85.25 588 ARG B CA 1
ATOM 10169 C C . ARG B 1 588 ? 22.078 -19.984 13.5 1 85.25 588 ARG B C 1
ATOM 10171 O O . ARG B 1 588 ? 22.703 -19.5 14.438 1 85.25 588 ARG B O 1
ATOM 10178 N N . GLU B 1 589 ? 22.516 -20.812 12.633 1 86.62 589 GLU B N 1
ATOM 10179 C CA . GLU B 1 589 ? 23.938 -21.156 12.703 1 86.62 589 GLU B CA 1
ATOM 10180 C C . GLU B 1 589 ? 24.828 -19.938 12.508 1 86.62 589 GLU B C 1
ATOM 10182 O O . GLU B 1 589 ? 25.828 -19.781 13.203 1 86.62 589 GLU B O 1
ATOM 10187 N N . PHE B 1 590 ? 24.422 -19.172 11.562 1 89 590 PHE B N 1
ATOM 10188 C CA . PHE B 1 590 ? 25.172 -17.953 11.289 1 89 590 PHE B CA 1
ATOM 10189 C C . PHE B 1 590 ? 25.156 -17.031 12.5 1 89 590 PHE B C 1
ATOM 10191 O O . PHE B 1 590 ? 26.188 -16.438 12.852 1 89 590 PHE B O 1
ATOM 10198 N N . GLU B 1 591 ? 24.062 -16.875 13.133 1 86 591 GLU B N 1
ATOM 10199 C CA . GLU B 1 591 ? 23.922 -16.031 14.312 1 86 591 GLU B CA 1
ATOM 10200 C C . GLU B 1 591 ? 24.719 -16.578 15.484 1 86 591 GLU B C 1
ATOM 10202 O O . GLU B 1 591 ? 25.344 -15.82 16.234 1 86 591 GLU B O 1
ATOM 10207 N N . ASP B 1 592 ? 24.672 -17.844 15.633 1 83.62 592 ASP B N 1
ATOM 10208 C CA . ASP B 1 592 ? 25.453 -18.484 16.703 1 83.62 592 ASP B CA 1
ATOM 10209 C C . ASP B 1 592 ? 26.938 -18.25 16.516 1 83.62 592 ASP B C 1
ATOM 10211 O O . ASP B 1 592 ? 27.656 -18 17.484 1 83.62 592 ASP B O 1
ATOM 10215 N N . GLU B 1 593 ? 27.344 -18.344 15.297 1 85.06 593 GLU B N 1
ATOM 10216 C CA . GLU B 1 593 ? 28.75 -18.125 14.984 1 85.06 593 GLU B CA 1
ATOM 10217 C C . GLU B 1 593 ? 29.172 -16.703 15.289 1 85.06 593 GLU B C 1
ATOM 10219 O O . GLU B 1 593 ? 30.344 -16.438 15.57 1 85.06 593 GLU B O 1
ATOM 10224 N N . ASN B 1 594 ? 28.188 -15.836 15.258 1 82.06 594 ASN B N 1
ATOM 10225 C CA . ASN B 1 594 ? 28.5 -14.422 15.477 1 82.06 594 ASN B CA 1
ATOM 10226 C C . ASN B 1 594 ? 28.062 -13.961 16.859 1 82.06 594 ASN B C 1
ATOM 10228 O O . ASN B 1 594 ? 27.812 -12.773 17.078 1 82.06 594 ASN B O 1
ATOM 10232 N N . ASN B 1 595 ? 27.859 -14.93 17.766 1 72.81 595 ASN B N 1
ATOM 10233 C CA . ASN B 1 595 ? 27.656 -14.734 19.188 1 72.81 595 ASN B CA 1
ATOM 10234 C C . ASN B 1 595 ? 26.359 -13.992 19.484 1 72.81 595 ASN B C 1
ATOM 10236 O O . ASN B 1 595 ? 26.312 -13.133 20.359 1 72.81 595 ASN B O 1
ATOM 10240 N N . VAL B 1 596 ? 25.516 -14.148 18.5 1 70.19 596 VAL B N 1
ATOM 10241 C CA . VAL B 1 596 ? 24.172 -13.688 18.859 1 70.19 596 VAL B CA 1
ATOM 10242 C C . VAL B 1 596 ? 23.562 -14.641 19.875 1 70.19 596 VAL B C 1
ATOM 10244 O O . VAL B 1 596 ? 23.719 -15.859 19.781 1 70.19 596 VAL B O 1
ATOM 10247 N N . GLN B 1 597 ? 23.219 -14.125 20.984 1 61.59 597 GLN B N 1
ATOM 10248 C CA . GLN B 1 597 ? 22.75 -14.953 22.094 1 61.59 597 GLN B CA 1
ATOM 10249 C C . GLN B 1 597 ? 21.812 -16.047 21.594 1 61.59 597 GLN B C 1
ATOM 10251 O O . GLN B 1 597 ? 20.875 -15.766 20.844 1 61.59 597 GLN B O 1
ATOM 10256 N N . PRO B 1 598 ? 22.219 -17.281 21.906 1 59.34 598 PRO B N 1
ATOM 10257 C CA . PRO B 1 598 ? 21.578 -18.469 21.344 1 59.34 598 PRO B CA 1
ATOM 10258 C C . PRO B 1 598 ? 20.078 -18.516 21.625 1 59.34 598 PRO B C 1
ATOM 10260 O O . PRO B 1 598 ? 19.625 -18.031 22.656 1 59.34 598 PRO B O 1
ATOM 10263 N N . ARG B 1 599 ? 19.359 -18.766 20.562 1 61.91 599 ARG B N 1
ATOM 10264 C CA . ARG B 1 599 ? 17.953 -19.125 20.656 1 61.91 599 ARG B CA 1
ATOM 10265 C C . ARG B 1 599 ? 17.766 -20.484 21.328 1 61.91 599 ARG B C 1
ATOM 10267 O O . ARG B 1 599 ? 18.688 -21.312 21.297 1 61.91 599 ARG B O 1
ATOM 10274 N N . GLY B 1 600 ? 16.75 -20.625 22.203 1 56.78 600 GLY B N 1
ATOM 10275 C CA . GLY B 1 600 ? 16.453 -21.938 22.734 1 56.78 600 GLY B CA 1
ATOM 10276 C C . GLY B 1 600 ? 16.438 -23.016 21.672 1 56.78 600 GLY B C 1
ATOM 10277 O O . GLY B 1 600 ? 16.25 -22.734 20.484 1 56.78 600 GLY B O 1
ATOM 10278 N N . SER B 1 601 ? 17.094 -24.094 21.797 1 56.88 601 SER B N 1
ATOM 10279 C CA . SER B 1 601 ? 17.266 -25.266 20.922 1 56.88 601 SER B CA 1
ATOM 10280 C C . SER B 1 601 ? 15.914 -25.906 20.609 1 56.88 601 SER B C 1
ATOM 10282 O O . SER B 1 601 ? 15.852 -27.094 20.266 1 56.88 601 SER B O 1
ATOM 10284 N N . LYS B 1 602 ? 14.836 -25.219 20.781 1 59.03 602 LYS B N 1
ATOM 10285 C CA . LYS B 1 602 ? 13.57 -25.922 20.562 1 59.03 602 LYS B CA 1
ATOM 10286 C C . LYS B 1 602 ? 13.344 -26.172 19.078 1 59.03 602 LYS B C 1
ATOM 10288 O O . LYS B 1 602 ? 13.664 -25.312 18.234 1 59.03 602 LYS B O 1
ATOM 10293 N N . PRO B 1 603 ? 12.906 -27.422 18.766 1 66.12 603 PRO B N 1
ATOM 10294 C CA . PRO B 1 603 ? 12.57 -27.719 17.375 1 66.12 603 PRO B CA 1
ATOM 10295 C C . PRO B 1 603 ? 11.539 -26.75 16.797 1 66.12 603 PRO B C 1
ATOM 10297 O O . PRO B 1 603 ? 10.648 -26.281 17.516 1 66.12 603 PRO B O 1
ATOM 10300 N N . LEU B 1 604 ? 11.781 -26.328 15.57 1 70 604 LEU B N 1
ATOM 10301 C CA . LEU B 1 604 ? 10.914 -25.344 14.93 1 70 604 LEU B CA 1
ATOM 10302 C C . LEU B 1 604 ? 9.547 -25.953 14.617 1 70 604 LEU B C 1
ATOM 10304 O O . LEU B 1 604 ? 9.461 -26.984 13.953 1 70 604 LEU B O 1
ATOM 10308 N N . SER B 1 605 ? 8.492 -25.516 15.273 1 73.56 605 SER B N 1
ATOM 10309 C CA . SER B 1 605 ? 7.113 -25.906 15.016 1 73.56 605 SER B CA 1
ATOM 10310 C C . SER B 1 605 ? 6.656 -25.438 13.633 1 73.56 605 SER B C 1
ATOM 10312 O O . SER B 1 605 ? 7.383 -24.734 12.938 1 73.56 605 SER B O 1
ATOM 10314 N N . TYR B 1 606 ? 5.527 -26 13.195 1 74.06 606 TYR B N 1
ATOM 10315 C CA . TYR B 1 606 ? 4.926 -25.578 11.93 1 74.06 606 TYR B CA 1
ATOM 10316 C C . TYR B 1 606 ? 4.68 -24.062 11.922 1 74.06 606 TYR B C 1
ATOM 10318 O O . TYR B 1 606 ? 4.906 -23.406 10.906 1 74.06 606 TYR B O 1
ATOM 10326 N N . ARG B 1 607 ? 4.27 -23.656 12.977 1 77.31 607 ARG B N 1
ATOM 10327 C CA . ARG B 1 607 ? 4.039 -22.219 13.094 1 77.31 607 ARG B CA 1
ATOM 10328 C C . ARG B 1 607 ? 5.336 -21.438 12.922 1 77.31 607 ARG B C 1
ATOM 10330 O O . ARG B 1 607 ? 5.348 -20.375 12.289 1 77.31 607 ARG B O 1
ATOM 10337 N N . ASP B 1 608 ? 6.34 -22.031 13.391 1 77.56 608 ASP B N 1
ATOM 10338 C CA . ASP B 1 608 ? 7.648 -21.406 13.258 1 77.56 608 ASP B CA 1
ATOM 10339 C C . ASP B 1 608 ? 8.062 -21.297 11.789 1 77.56 608 ASP B C 1
ATOM 10341 O O . ASP B 1 608 ? 8.703 -20.328 11.383 1 77.56 608 ASP B O 1
ATOM 10345 N N . GLN B 1 609 ? 7.641 -22.297 11.125 1 77.25 609 GLN B N 1
ATOM 10346 C CA . GLN B 1 609 ? 7.977 -22.312 9.703 1 77.25 609 GLN B CA 1
ATOM 10347 C C . GLN B 1 609 ? 7.254 -21.203 8.953 1 77.25 609 GLN B C 1
ATOM 10349 O O . GLN B 1 609 ? 7.863 -20.469 8.156 1 77.25 609 GLN B O 1
ATOM 10354 N N . LEU B 1 610 ? 6.07 -21.094 9.297 1 81.62 610 LEU B N 1
ATOM 10355 C CA . LEU B 1 610 ? 5.25 -20.109 8.609 1 81.62 610 LEU B CA 1
ATOM 10356 C C . LEU B 1 610 ? 5.742 -18.688 8.906 1 81.62 610 LEU B C 1
ATOM 10358 O O . LEU B 1 610 ? 5.707 -17.812 8.031 1 81.62 610 LEU B O 1
ATOM 10362 N N . LEU B 1 611 ? 6.258 -18.531 10.062 1 85.12 611 LEU B N 1
ATOM 10363 C CA . LEU B 1 611 ? 6.715 -17.203 10.492 1 85.12 611 LEU B CA 1
ATOM 10364 C C . LEU B 1 611 ? 7.988 -16.812 9.758 1 85.12 611 LEU B C 1
ATOM 10366 O O . LEU B 1 611 ? 8.297 -15.625 9.641 1 85.12 611 LEU B O 1
ATOM 10370 N N . ARG B 1 612 ? 8.625 -17.828 9.227 1 87.94 612 ARG B N 1
ATOM 10371 C CA . ARG B 1 612 ? 9.938 -17.562 8.656 1 87.94 612 ARG B CA 1
ATOM 10372 C C . ARG B 1 612 ? 9.859 -17.344 7.152 1 87.94 612 ARG B C 1
ATOM 10374 O O . ARG B 1 612 ? 10.812 -16.859 6.539 1 87.94 612 ARG B O 1
ATOM 10381 N N . ILE B 1 613 ? 8.766 -17.625 6.566 1 88.44 613 ILE B N 1
ATOM 10382 C CA . ILE B 1 613 ? 8.602 -17.484 5.121 1 88.44 613 ILE B CA 1
ATOM 10383 C C . ILE B 1 613 ? 8.758 -16.031 4.711 1 88.44 613 ILE B C 1
ATOM 10385 O O . ILE B 1 613 ? 9.516 -15.711 3.791 1 88.44 613 ILE B O 1
ATOM 10389 N N . GLY B 1 614 ? 8.086 -15.156 5.418 1 88.25 614 GLY B N 1
ATOM 10390 C CA . GLY B 1 614 ? 8.125 -13.734 5.102 1 88.25 614 GLY B CA 1
ATOM 10391 C C . GLY B 1 614 ? 9.516 -13.141 5.18 1 88.25 614 GLY B C 1
ATOM 10392 O O . GLY B 1 614 ? 10.023 -12.617 4.188 1 88.25 614 GLY B O 1
ATOM 10393 N N . PRO B 1 615 ? 10.133 -13.305 6.289 1 89.75 615 PRO B N 1
ATOM 10394 C CA . PRO B 1 615 ? 11.492 -12.766 6.445 1 89.75 615 PRO B CA 1
ATOM 10395 C C . PRO B 1 615 ? 12.469 -13.344 5.422 1 89.75 615 PRO B C 1
ATOM 10397 O O . PRO B 1 615 ? 13.289 -12.609 4.863 1 89.75 615 PRO B O 1
ATOM 10400 N N . LEU B 1 616 ? 12.359 -14.594 5.203 1 92.44 616 LEU B N 1
ATOM 10401 C CA . LEU B 1 616 ? 13.266 -15.203 4.238 1 92.44 616 LEU B CA 1
ATOM 10402 C C . LEU B 1 616 ? 13.016 -14.664 2.838 1 92.44 616 LEU B C 1
ATOM 10404 O O . LEU B 1 616 ? 13.961 -14.391 2.092 1 92.44 616 LEU B O 1
ATOM 10408 N N . ASP B 1 617 ? 11.789 -14.562 2.523 1 92.94 617 ASP B N 1
ATOM 10409 C CA . ASP B 1 617 ? 11.438 -14.023 1.215 1 92.94 617 ASP B CA 1
ATOM 10410 C C . ASP B 1 617 ? 12.023 -12.625 1.027 1 92.94 617 ASP B C 1
ATOM 10412 O O . ASP B 1 617 ? 12.555 -12.305 -0.039 1 92.94 617 ASP B O 1
ATOM 10416 N N . ARG B 1 618 ? 12 -11.797 2.008 1 91.62 618 ARG B N 1
ATOM 10417 C CA . ARG B 1 618 ? 12.562 -10.453 1.954 1 91.62 618 ARG B CA 1
ATOM 10418 C C . ARG B 1 618 ? 14.078 -10.492 1.819 1 91.62 618 ARG B C 1
ATOM 10420 O O . ARG B 1 618 ? 14.664 -9.711 1.068 1 91.62 618 ARG B O 1
ATOM 10427 N N . GLN B 1 619 ? 14.664 -11.398 2.553 1 93.69 619 GLN B N 1
ATOM 10428 C CA . GLN B 1 619 ? 16.109 -11.562 2.477 1 93.69 619 GLN B CA 1
ATOM 10429 C C . GLN B 1 619 ? 16.547 -11.945 1.064 1 93.69 619 GLN B C 1
ATOM 10431 O O . GLN B 1 619 ? 17.5 -11.375 0.528 1 93.69 619 GLN B O 1
ATOM 10436 N N . LEU B 1 620 ? 15.805 -12.891 0.548 1 94.38 620 LEU B N 1
ATOM 10437 C CA . LEU B 1 620 ? 16.172 -13.375 -0.778 1 94.38 620 LEU B CA 1
ATOM 10438 C C . LEU B 1 620 ? 15.969 -12.289 -1.829 1 94.38 620 LEU B C 1
ATOM 10440 O O . LEU B 1 620 ? 16.75 -12.188 -2.777 1 94.38 620 LEU B O 1
ATOM 10444 N N . GLN B 1 621 ? 15.047 -11.438 -1.638 1 91.19 621 GLN B N 1
ATOM 10445 C CA . GLN B 1 621 ? 14.758 -10.367 -2.59 1 91.19 621 GLN B CA 1
ATOM 10446 C C . GLN B 1 621 ? 15.797 -9.258 -2.506 1 91.19 621 GLN B C 1
ATOM 10448 O O . GLN B 1 621 ? 16.234 -8.734 -3.529 1 91.19 621 GLN B O 1
ATOM 10453 N N . HIS B 1 622 ? 16.188 -8.984 -1.324 1 89.38 622 HIS B N 1
ATOM 10454 C CA . HIS B 1 622 ? 17.078 -7.836 -1.155 1 89.38 622 HIS B CA 1
ATOM 10455 C C . HIS B 1 622 ? 18.531 -8.273 -1.093 1 89.38 622 HIS B C 1
ATOM 10457 O O . HIS B 1 622 ? 19.344 -7.832 -1.902 1 89.38 622 HIS B O 1
ATOM 10463 N N . MET B 1 623 ? 18.859 -9.203 -0.21 1 91.19 623 MET B N 1
ATOM 10464 C CA . MET B 1 623 ? 20.25 -9.664 -0.07 1 91.19 623 MET B CA 1
ATOM 10465 C C . MET B 1 623 ? 20.625 -10.594 -1.218 1 91.19 623 MET B C 1
ATOM 10467 O O . MET B 1 623 ? 21.766 -10.57 -1.687 1 91.19 623 MET B O 1
ATOM 10471 N N . GLY B 1 624 ? 19.641 -11.383 -1.591 1 91.69 624 GLY B N 1
ATOM 10472 C CA . GLY B 1 624 ? 19.891 -12.312 -2.678 1 91.69 624 GLY B CA 1
ATOM 10473 C C . GLY B 1 624 ? 19.625 -11.711 -4.047 1 91.69 624 GLY B C 1
ATOM 10474 O O . GLY B 1 624 ? 19.734 -12.406 -5.062 1 91.69 624 GLY B O 1
ATOM 10475 N N . LYS B 1 625 ? 19.234 -10.414 -4.082 1 92.38 625 LYS B N 1
ATOM 10476 C CA . LYS B 1 625 ? 18.969 -9.656 -5.305 1 92.38 625 LYS B CA 1
ATOM 10477 C C . LYS B 1 625 ? 17.875 -10.336 -6.141 1 92.38 625 LYS B C 1
ATOM 10479 O O . LYS B 1 625 ? 17.859 -10.195 -7.367 1 92.38 625 LYS B O 1
ATOM 10484 N N . GLY B 1 626 ? 17.109 -11.203 -5.52 1 92.5 626 GLY B N 1
ATOM 10485 C CA . GLY B 1 626 ? 15.984 -11.828 -6.191 1 92.5 626 GLY B CA 1
ATOM 10486 C C . GLY B 1 626 ? 16.391 -13 -7.066 1 92.5 626 GLY B C 1
ATOM 10487 O O . GLY B 1 626 ? 15.625 -13.422 -7.938 1 92.5 626 GLY B O 1
ATOM 10488 N N . LEU B 1 627 ? 17.578 -13.5 -6.906 1 94.5 627 LEU B N 1
ATOM 10489 C CA . LEU B 1 627 ? 18.047 -14.609 -7.723 1 94.5 627 LEU B CA 1
ATOM 10490 C C . LEU B 1 627 ? 17.562 -15.945 -7.172 1 94.5 627 LEU B C 1
ATOM 10492 O O . LEU B 1 627 ? 17.625 -16.969 -7.859 1 94.5 627 LEU B O 1
ATOM 10496 N N . LEU B 1 628 ? 17.109 -15.883 -5.902 1 94.12 628 LEU B N 1
ATOM 10497 C CA . LEU B 1 628 ? 16.406 -16.984 -5.277 1 94.12 628 LEU B CA 1
ATOM 10498 C C . LEU B 1 628 ? 14.984 -16.562 -4.891 1 94.12 628 LEU B C 1
ATOM 10500 O O . LEU B 1 628 ? 14.734 -15.398 -4.594 1 94.12 628 LEU B O 1
ATOM 10504 N N . GLU B 1 629 ? 14.094 -17.516 -4.934 1 92 629 GLU B N 1
ATOM 10505 C CA . GLU B 1 629 ? 12.711 -17.203 -4.602 1 92 629 GLU B CA 1
ATOM 10506 C C . GLU B 1 629 ? 12.062 -18.328 -3.795 1 92 629 GLU B C 1
ATOM 10508 O O . GLU B 1 629 ? 12.453 -19.484 -3.924 1 92 629 GLU B O 1
ATOM 10513 N N . VAL B 1 630 ? 11.086 -17.906 -2.969 1 89.88 630 VAL B N 1
ATOM 10514 C CA . VAL B 1 630 ? 10.281 -18.859 -2.229 1 89.88 630 VAL B CA 1
ATOM 10515 C C . VAL B 1 630 ? 9.031 -19.219 -3.033 1 89.88 630 VAL B C 1
ATOM 10517 O O . VAL B 1 630 ? 8.359 -18.328 -3.564 1 89.88 630 VAL B O 1
ATOM 10520 N N . TYR B 1 631 ? 8.789 -20.5 -3.271 1 85 631 TYR B N 1
ATOM 10521 C CA . TYR B 1 631 ? 7.57 -20.906 -3.961 1 85 631 TYR B CA 1
ATOM 10522 C C . TYR B 1 631 ? 6.816 -21.953 -3.16 1 85 631 TYR B C 1
ATOM 10524 O O . TYR B 1 631 ? 7.395 -22.609 -2.289 1 85 631 TYR B O 1
ATOM 10532 N N . ARG B 1 632 ? 5.512 -22.047 -3.438 1 80.62 632 ARG B N 1
ATOM 10533 C CA . ARG B 1 632 ? 4.637 -23 -2.756 1 80.62 632 ARG B CA 1
ATOM 10534 C C . ARG B 1 632 ? 4.41 -24.234 -3.605 1 80.62 632 ARG B C 1
ATOM 10536 O O . ARG B 1 632 ? 4.031 -24.141 -4.773 1 80.62 632 ARG B O 1
ATOM 10543 N N . GLN B 1 633 ? 4.738 -25.375 -3.074 1 73.62 633 GLN B N 1
ATOM 10544 C CA . GLN B 1 633 ? 4.477 -26.641 -3.752 1 73.62 633 GLN B CA 1
ATOM 10545 C C . GLN B 1 633 ? 3.059 -27.125 -3.477 1 73.62 633 GLN B C 1
ATOM 10547 O O . GLN B 1 633 ? 2.555 -27 -2.359 1 73.62 633 GLN B O 1
ATOM 10552 N N . ARG B 1 634 ? 2.318 -27.469 -4.516 1 61.78 634 ARG B N 1
ATOM 10553 C CA . ARG B 1 634 ? 0.963 -27.984 -4.355 1 61.78 634 ARG B CA 1
ATOM 10554 C C . ARG B 1 634 ? 0.977 -29.359 -3.682 1 61.78 634 ARG B C 1
ATOM 10556 O O . ARG B 1 634 ? 1.874 -30.172 -3.926 1 61.78 634 ARG B O 1
ATOM 10563 N N . ASN B 1 635 ? -0.007 -29.688 -2.77 1 57.06 635 ASN B N 1
ATOM 10564 C CA . ASN B 1 635 ? -0.444 -30.969 -2.227 1 57.06 635 ASN B CA 1
ATOM 10565 C C . ASN B 1 635 ? 0.418 -31.406 -1.044 1 57.06 635 ASN B C 1
ATOM 10567 O O . ASN B 1 635 ? 0.176 -32.469 -0.443 1 57.06 635 ASN B O 1
ATOM 10571 N N . GLU B 1 636 ? 1.623 -30.688 -0.922 1 54.12 636 GLU B N 1
ATOM 10572 C CA . GLU B 1 636 ? 2.361 -31.266 0.203 1 54.12 636 GLU B CA 1
ATOM 10573 C C . GLU B 1 636 ? 2.27 -30.359 1.432 1 54.12 636 GLU B C 1
ATOM 10575 O O . GLU B 1 636 ? 2.357 -29.141 1.318 1 54.12 636 GLU B O 1
ATOM 10580 N N . ASP B 1 637 ? 1.502 -30.797 2.426 1 54.12 637 ASP B N 1
ATOM 10581 C CA . ASP B 1 637 ? 1.177 -30.125 3.682 1 54.12 637 ASP B CA 1
ATOM 10582 C C . ASP B 1 637 ? 2.379 -29.359 4.219 1 54.12 637 ASP B C 1
ATOM 10584 O O . ASP B 1 637 ? 2.281 -28.156 4.492 1 54.12 637 ASP B O 1
ATOM 10588 N N . ALA B 1 638 ? 3.264 -30.125 5.031 1 51.91 638 ALA B N 1
ATOM 10589 C CA . ALA B 1 638 ? 4.141 -29.516 6.02 1 51.91 638 ALA B CA 1
ATOM 10590 C C . ALA B 1 638 ? 5.168 -28.594 5.348 1 51.91 638 ALA B C 1
ATOM 10592 O O . ALA B 1 638 ? 5.574 -27.578 5.918 1 51.91 638 ALA B O 1
ATOM 10593 N N . LEU B 1 639 ? 5.75 -29.078 4.211 1 64.5 639 LEU B N 1
ATOM 10594 C CA . LEU B 1 639 ? 6.949 -28.453 3.672 1 64.5 639 LEU B CA 1
ATOM 10595 C C . LEU B 1 639 ? 6.652 -27.75 2.346 1 64.5 639 LEU B C 1
ATOM 10597 O O . LEU B 1 639 ? 7.434 -27.844 1.399 1 64.5 639 LEU B O 1
ATOM 10601 N N . ARG B 1 640 ? 5.602 -27.031 2.473 1 75.31 640 ARG B N 1
ATOM 10602 C CA . ARG B 1 640 ? 4.961 -26.5 1.272 1 75.31 640 ARG B CA 1
ATOM 10603 C C . ARG B 1 640 ? 5.785 -25.375 0.661 1 75.31 640 ARG B C 1
ATOM 10605 O O . ARG B 1 640 ? 5.809 -25.203 -0.56 1 75.31 640 ARG B O 1
ATOM 10612 N N . TYR B 1 641 ? 6.688 -24.719 1.469 1 85.25 641 TYR B N 1
ATOM 10613 C CA . TYR B 1 641 ? 7.426 -23.594 0.915 1 85.25 641 TYR B CA 1
ATOM 10614 C C . TYR B 1 641 ? 8.898 -23.938 0.728 1 85.25 641 TYR B C 1
ATOM 10616 O O . TYR B 1 641 ? 9.562 -24.375 1.673 1 85.25 641 TYR B O 1
ATOM 10624 N N . ARG B 1 642 ? 9.328 -23.875 -0.458 1 88.88 642 ARG B N 1
ATOM 10625 C CA . ARG B 1 642 ? 10.703 -24.219 -0.799 1 88.88 642 ARG B CA 1
ATOM 10626 C C . ARG B 1 642 ? 11.406 -23.062 -1.5 1 88.88 642 ARG B C 1
ATOM 10628 O O . ARG B 1 642 ? 10.758 -22.125 -1.959 1 88.88 642 ARG B O 1
ATOM 10635 N N . VAL B 1 643 ? 12.711 -23.094 -1.449 1 91.81 643 VAL B N 1
ATOM 10636 C CA . VAL B 1 643 ? 13.516 -22.031 -2.061 1 91.81 643 VAL B CA 1
ATOM 10637 C C . VAL B 1 643 ? 14.195 -22.578 -3.316 1 91.81 643 VAL B C 1
ATOM 10639 O O . VAL B 1 643 ? 14.789 -23.656 -3.297 1 91.81 643 VAL B O 1
ATOM 10642 N N . ASP B 1 644 ? 13.977 -21.906 -4.398 1 91.06 644 ASP B N 1
ATOM 10643 C CA . ASP B 1 644 ? 14.617 -22.297 -5.652 1 91.06 644 ASP B CA 1
ATOM 10644 C C . ASP B 1 644 ? 15.188 -21.094 -6.383 1 91.06 644 ASP B C 1
ATOM 10646 O O . ASP B 1 644 ? 14.93 -19.953 -6.004 1 91.06 644 ASP B O 1
ATOM 10650 N N . PHE B 1 645 ? 16.078 -21.375 -7.336 1 92.56 645 PHE B N 1
ATOM 10651 C CA . PHE B 1 645 ? 16.641 -20.328 -8.172 1 92.56 645 PHE B CA 1
ATOM 10652 C C . PHE B 1 645 ? 15.555 -19.703 -9.047 1 92.56 645 PHE B C 1
ATOM 10654 O O . PHE B 1 645 ? 14.625 -20.391 -9.469 1 92.56 645 PHE B O 1
ATOM 10661 N N . LEU B 1 646 ? 15.734 -18.438 -9.312 1 89.94 646 LEU B N 1
ATOM 10662 C CA . LEU B 1 646 ? 14.812 -17.703 -10.172 1 89.94 646 LEU B CA 1
ATOM 10663 C C . LEU B 1 646 ? 14.688 -18.375 -11.539 1 89.94 646 LEU B C 1
ATOM 10665 O O . LEU B 1 646 ? 13.602 -18.422 -12.125 1 89.94 646 LEU B O 1
ATOM 10669 N N . HIS B 1 647 ? 15.734 -18.859 -11.992 1 89.88 647 HIS B N 1
ATOM 10670 C CA . HIS B 1 647 ? 15.844 -19.5 -13.305 1 89.88 647 HIS B CA 1
ATOM 10671 C C . HIS B 1 647 ? 17.031 -20.438 -13.359 1 89.88 647 HIS B C 1
ATOM 10673 O O . HIS B 1 647 ? 18.016 -20.25 -12.633 1 89.88 647 HIS B O 1
ATOM 10679 N N . ARG B 1 648 ? 16.953 -21.406 -14.227 1 88.25 648 ARG B N 1
ATOM 10680 C CA . ARG B 1 648 ? 18.031 -22.375 -14.375 1 88.25 648 ARG B CA 1
ATOM 10681 C C . ARG B 1 648 ? 19.359 -21.688 -14.695 1 88.25 648 ARG B C 1
ATOM 10683 O O . ARG B 1 648 ? 20.406 -22.141 -14.258 1 88.25 648 ARG B O 1
ATOM 10690 N N . THR B 1 649 ? 19.297 -20.609 -15.461 1 89.5 649 THR B N 1
ATOM 10691 C CA . THR B 1 649 ? 20.5 -19.922 -15.867 1 89.5 649 THR B CA 1
ATOM 10692 C C . THR B 1 649 ? 21.234 -19.359 -14.656 1 89.5 649 THR B C 1
ATOM 10694 O O . THR B 1 649 ? 22.469 -19.266 -14.656 1 89.5 649 THR B O 1
ATOM 10697 N N . VAL B 1 650 ? 20.531 -19 -13.617 1 91.88 650 VAL B N 1
ATOM 10698 C CA . VAL B 1 650 ? 21.141 -18.516 -12.383 1 91.88 650 VAL B CA 1
ATOM 10699 C C . VAL B 1 650 ? 21.875 -19.672 -11.688 1 91.88 650 VAL B C 1
ATOM 10701 O O . VAL B 1 650 ? 23.016 -19.484 -11.234 1 91.88 650 VAL B O 1
ATOM 10704 N N . ARG B 1 651 ? 21.234 -20.797 -11.641 1 89.62 651 ARG B N 1
ATOM 10705 C CA . ARG B 1 651 ? 21.859 -21.969 -11.047 1 89.62 651 ARG B CA 1
ATOM 10706 C C . ARG B 1 651 ? 23.141 -22.328 -11.789 1 89.62 651 ARG B C 1
ATOM 10708 O O . ARG B 1 651 ? 24.172 -22.594 -11.164 1 89.62 651 ARG B O 1
ATOM 10715 N N . ASP B 1 652 ? 23.062 -22.359 -13.133 1 89.06 652 ASP B N 1
ATOM 10716 C CA . ASP B 1 652 ? 24.219 -22.672 -13.969 1 89.06 652 ASP B CA 1
ATOM 10717 C C . ASP B 1 652 ? 25.375 -21.688 -13.695 1 89.06 652 ASP B C 1
ATOM 10719 O O . ASP B 1 652 ? 26.531 -22.094 -13.672 1 89.06 652 ASP B O 1
ATOM 10723 N N . PHE B 1 653 ? 25.094 -20.438 -13.547 1 91.06 653 PHE B N 1
ATOM 10724 C CA . PHE B 1 653 ? 26.078 -19.391 -13.273 1 91.06 653 PHE B CA 1
ATOM 10725 C C . PHE B 1 653 ? 26.859 -19.719 -12 1 91.06 653 PHE B C 1
ATOM 10727 O O . PHE B 1 653 ? 28.078 -19.625 -11.969 1 91.06 653 PHE B O 1
ATOM 10734 N N . PHE B 1 654 ? 26.125 -20.109 -10.906 1 88.56 654 PHE B N 1
ATOM 10735 C CA . PHE B 1 654 ? 26.75 -20.375 -9.617 1 88.56 654 PHE B CA 1
ATOM 10736 C C . PHE B 1 654 ? 27.547 -21.672 -9.648 1 88.56 654 PHE B C 1
ATOM 10738 O O . PHE B 1 654 ? 28.531 -21.828 -8.922 1 88.56 654 PHE B O 1
ATOM 10745 N N . LEU B 1 655 ? 27.141 -22.578 -10.469 1 85.62 655 LEU B N 1
ATOM 10746 C CA . LEU B 1 655 ? 27.859 -23.844 -10.609 1 85.62 655 LEU B CA 1
ATOM 10747 C C . LEU B 1 655 ? 29.172 -23.625 -11.344 1 85.62 655 LEU B C 1
ATOM 10749 O O . LEU B 1 655 ? 30.172 -24.281 -11.031 1 85.62 655 LEU B O 1
ATOM 10753 N N . ARG B 1 656 ? 29.188 -22.688 -12.219 1 83.38 656 ARG B N 1
ATOM 10754 C CA . ARG B 1 656 ? 30.359 -22.453 -13.055 1 83.38 656 ARG B CA 1
ATOM 10755 C C . ARG B 1 656 ? 31.328 -21.484 -12.375 1 83.38 656 ARG B C 1
ATOM 10757 O O . ARG B 1 656 ? 32.531 -21.562 -12.602 1 83.38 656 ARG B O 1
ATOM 10764 N N . ASN B 1 657 ? 30.844 -20.531 -11.688 1 77.38 657 ASN B N 1
ATOM 10765 C CA . ASN B 1 657 ? 31.688 -19.484 -11.133 1 77.38 657 ASN B CA 1
ATOM 10766 C C . ASN B 1 657 ? 32 -19.734 -9.656 1 77.38 657 ASN B C 1
ATOM 10768 O O . ASN B 1 657 ? 31.125 -20.156 -8.898 1 77.38 657 ASN B O 1
ATOM 10772 N N . GLU B 1 658 ? 33.281 -19.844 -9.312 1 66.06 658 GLU B N 1
ATOM 10773 C CA . GLU B 1 658 ? 33.75 -20.078 -7.953 1 66.06 658 GLU B CA 1
ATOM 10774 C C . GLU B 1 658 ? 33.469 -18.875 -7.047 1 66.06 658 GLU B C 1
ATOM 10776 O O . GLU B 1 658 ? 34.219 -18.594 -6.121 1 66.06 658 GLU B O 1
ATOM 10781 N N . ILE B 1 659 ? 32.688 -18.062 -7.395 1 62.5 659 ILE B N 1
ATOM 10782 C CA . ILE B 1 659 ? 32.406 -16.906 -6.555 1 62.5 659 ILE B CA 1
ATOM 10783 C C . ILE B 1 659 ? 32.125 -17.359 -5.125 1 62.5 659 ILE B C 1
ATOM 10785 O O . ILE B 1 659 ? 32.469 -16.656 -4.164 1 62.5 659 ILE B O 1
ATOM 10789 N N . LEU B 1 660 ? 31.547 -18.516 -4.926 1 63.56 660 LEU B N 1
ATOM 10790 C CA . LEU B 1 660 ? 31.188 -19.047 -3.615 1 63.56 660 LEU B CA 1
ATOM 10791 C C . LEU B 1 660 ? 32.375 -19.719 -2.957 1 63.56 660 LEU B C 1
ATOM 10793 O O . LEU B 1 660 ? 32.375 -20 -1.754 1 63.56 660 LEU B O 1
ATOM 10797 N N . GLN B 1 661 ? 33.469 -20.016 -3.643 1 54.47 661 GLN B N 1
ATOM 10798 C CA . GLN B 1 661 ? 34.594 -20.75 -3.074 1 54.47 661 GLN B CA 1
ATOM 10799 C C . GLN B 1 661 ? 35.562 -19.812 -2.35 1 54.47 661 GLN B C 1
ATOM 10801 O O . GLN B 1 661 ? 36.406 -20.25 -1.554 1 54.47 661 GLN B O 1
ATOM 10806 N N . GLY B 1 662 ? 35.75 -18.531 -2.547 1 43.31 662 GLY B N 1
ATOM 10807 C CA . GLY B 1 662 ? 36.906 -17.828 -1.997 1 43.31 662 GLY B CA 1
ATOM 10808 C C . GLY B 1 662 ? 36.969 -17.859 -0.481 1 43.31 662 GLY B C 1
ATOM 10809 O O . GLY B 1 662 ? 37.969 -18.219 0.109 1 43.31 662 GLY B O 1
ATOM 10810 N N . THR B 1 663 ? 36.375 -16.859 0.419 1 41.75 663 THR B N 1
ATOM 10811 C CA . THR B 1 663 ? 37.094 -16.375 1.593 1 41.75 663 THR B CA 1
ATOM 10812 C C . THR B 1 663 ? 37.031 -17.406 2.723 1 41.75 663 THR B C 1
ATOM 10814 O O . THR B 1 663 ? 36.125 -17.375 3.541 1 41.75 663 THR B O 1
ATOM 10817 N N . ASP B 1 664 ? 37 -18.625 2.707 1 38.31 664 ASP B N 1
ATOM 10818 C CA . ASP B 1 664 ? 37.25 -19.172 4.031 1 38.31 664 ASP B CA 1
ATOM 10819 C C . ASP B 1 664 ? 38.562 -18.625 4.602 1 38.31 664 ASP B C 1
ATOM 10821 O O . ASP B 1 664 ? 39.031 -19.078 5.645 1 38.31 664 ASP B O 1
ATOM 10825 N N . GLY B 1 665 ? 39.594 -18.078 3.883 1 34.03 665 GLY B N 1
ATOM 10826 C CA . GLY B 1 665 ? 40.906 -17.922 4.465 1 34.03 665 GLY B CA 1
ATOM 10827 C C . GLY B 1 665 ? 40.938 -16.938 5.617 1 34.03 665 GLY B C 1
ATOM 10828 O O . GLY B 1 665 ? 42 -16.734 6.23 1 34.03 665 GLY B O 1
ATOM 10829 N N . GLY B 1 666 ? 40.5 -15.711 5.805 1 31.48 666 GLY B N 1
ATOM 10830 C CA . GLY B 1 666 ? 41.156 -14.914 6.812 1 31.48 666 GLY B CA 1
ATOM 10831 C C . GLY B 1 666 ? 40.844 -15.344 8.234 1 31.48 666 GLY B C 1
ATOM 10832 O O . GLY B 1 666 ? 39.781 -15.008 8.766 1 31.48 666 GLY B O 1
ATOM 10833 N N . ARG B 1 667 ? 41.25 -16.625 8.703 1 25.7 667 ARG B N 1
ATOM 10834 C CA . ARG B 1 667 ? 41.594 -16.703 10.117 1 25.7 667 ARG B CA 1
ATOM 10835 C C . ARG B 1 667 ? 42.531 -15.57 10.516 1 25.7 667 ARG B C 1
ATOM 10837 O O . ARG B 1 667 ? 43.438 -15.211 9.758 1 25.7 667 ARG B O 1
ATOM 10844 N N . PRO B 1 668 ? 42.25 -14.602 11.484 1 25.81 668 PRO B N 1
ATOM 10845 C CA . PRO B 1 668 ? 43.438 -13.984 12.117 1 25.81 668 PRO B CA 1
ATOM 10846 C C . PRO B 1 668 ? 44.5 -15 12.508 1 25.81 668 PRO B C 1
ATOM 10848 O O . PRO B 1 668 ? 44.156 -16.125 12.891 1 25.81 668 PRO B O 1
ATOM 10851 N N . ASN B 1 669 ? 45.719 -14.93 11.906 1 19.39 669 ASN B N 1
ATOM 10852 C CA . ASN B 1 669 ? 46.875 -15.133 12.797 1 19.39 669 ASN B CA 1
ATOM 10853 C C . ASN B 1 669 ? 46.812 -14.195 14 1 19.39 669 ASN B C 1
ATOM 10855 O O . ASN B 1 669 ? 46.562 -12.992 13.852 1 19.39 669 ASN B O 1
#

Sequence (1338 aa):
MILDPVPALRLCGNVLQLLDLSCRLLTPARDLDRPVEDTNLNEVYDTLQQLSDGLARRLSIYRSTDLVSIDGSLSYGDLELQNLVLCCQGLCAQLLVATRQLEPRDSSSNALESFHEGLQAIWNKRQIEALEEGLLACRWQAMRVLTIILRDGQSSVSHEIRSLKNQNRQIDMSPARWFTGVLYTISDTKYEADELYMGGEIPGVACGINRKQIHSMARRMAHAVQKASKVAFVQRFIKTLHFPKIRDRHVRIARAHEKTFTWVFETRTNETAHTSHSPSILNWLREETDSIYWVSGKPASGKSTFMKYLLAHPQTRENLRLWAGSEKLVIASHFFWGAGTDMQRSKIGLLQSLLYSIFSHSPDLIPMACQRRWKATMLDEQDHSTWSVEELLEAFKTLASEIVFPTKFCLFIDGLDECTEDHSELIKLLNTLVQSNIKICVSSRPWKVFEDAYGGSADRKLYLEGHNRDDIHNYIQSELEQHPAWGPLIEINPRTRNIVAEVTDRAQGVFLWAVLVVRYFDEWLTHGDTIFFLEKKLRKLPVDLELFFMSMLKSLDPMYTSYVRRIFKLAITAPEPLPVMAYASLEREFEDENNVQPRGSKPLSYRDQLLRIGPLDRQLQHMGKGLLEVYRQRNEDALRYRVDFLHRTVRDFFLRNEILQGTDGGRPNMILDPVPALRLCGNVLQLLDLSCRLLTPARDLDRPVEDTNLNEVYDTLQQLSDGLARRLSIYRSTDLVSIDGSLSYGDLELQNLVLCCQGLCAQLLVATRQLEPRDSSSNALESFHEGLQAIWNKRQIEALEEGLLACRWQAMRVLTIILRDGQSSVSHEIRSLKNQNRQIDMSPARWFTGVLYTISDTKYEADELYMGGEIPGVACGINRKQIHSMARRMAHAVQKASKVAFVQRFIKTLHFPKIRDRHVRIARAHEKTFTWVFETRTNETAHTSHSPSILNWLREETDSIYWVSGKPASGKSTFMKYLLAHPQTRENLRLWAGSEKLVIASHFFWGAGTDMQRSKIGLLQSLLYSIFSHSPDLIPMACQRRWKATMLDEQDHSTWSVEELLEAFKTLASEIVFPTKFCLFIDGLDECTEDHSELIKLLNTLVQSNIKICVSSRPWKVFEDAYGGSADRKLYLEGHNRDDIHNYIQSELEQHPAWGPLIEINPRTRNIVAEVTDRAQGVFLWAVLVVRYFDEWLTHGDTIFFLEKKLRKLPVDLELFFMSMLKSLDPMYTSYVRRIFKLAITAPEPLPVMAYASLEREFEDENNVQPRGSKPLSYRDQLLRIGPLDRQLQHMGKGLLEVYRQRNEDALRYRVDFLHRTVRDFFLRNEILQGTDGGRPN